Protein AF-A0A924M0D0-F1 (afdb_monomer_lite)

Secondary structure (DSSP, 8-state):
--------PPPP---PPPPTTS-----HHHHHHHHHHHHHHHHHS-BTTB----SBSSSTTSBSSTT---SPPPTT-TTSS-STT-TTTT-TTEEPP-SS-----EEEESEETTTEESSSSSEEETTSSSS-EE--HHHHHIIIIIB-STT-HHHHHHHHS-TT-SSSPPP-B--TTSPPTTPBPTTS----B---TTTS-SPPBBHHHHHHHHHHHHHH--B-EEEEEEEEEPPTT-TTTTTTTT-TTSSSSPPGGG-EEEEEEEPPB--TTS-SSSSS-B--PEE-S--SSS-HHHH-SSHHHHHHHEEEEE-TTS-EEEEEEEPB-GGGSBPBHHHHHHHIIIII-EE--GGGGGSPBPB-B-TTSPBPPPTTTS--EEEETTEEEE--TTSPEEPPTTB-B-S--S-SS--GGG---TT-EE-S---PPPTT--PPTTEE-HHHHHHSB--SSTTTTSBHHHHHHHHHHHHHHHHHHHHHHHHHHHTT-SHHHHB-TTSSB-HHHHHHHHHHHHHHHHHHIIIIIIIHHH-TTS----TTTTT-TT---SPPHHHHHTGGGGGGGS--SEE--B-TTS-B--EEHHHHBT-HHHHTB-GGG-BPPHHHHHHHHHHHHHHSBPBPSSS-B-HHHHH-GGGSS--HHHHHHHHHHHTTPPPHHHHHHHHHHHH--GGGPPP-SHHHHHTTBSSTTHHHHHHHHH---HHHHT--SHHHHHHHHHHHHHT-TTSTTS-TTHHHHHTT-GGGPPPTTS--SSSGGG--HHHHHHTBPPPTTS-SS-HHHHHHHHHHHHHHHHH-TT-HHHH-TTSHHHHHHHT--HHHHHHHTSS--S--SSTTBPPSEEEETTT----STT-----TTSSS-HHHHEEE-TTS-EEE-SS-SSS-TT----EEEE--SS--EEE--SS--EEE--SS--EEE-GGG-

Foldseek 3Di:
DDDDDDDDDDDPPPPPQDFQQPDQDAALQLLVLLLLQAQLVVQQKAALVGGGDDQEDDDPSHNPDQLFLGHFAFLQRFQLRVPPPCRCQLGFQAFFAAPDDFFKAKAAFQQAWPPGGQDDGDIDILPDPQAAHEHQLLLLLCQLFFAQFPSHPLNQVCQQPPFLEPDDDGAHAQDPPPGDVNHDYGLFGRFRFAADLQSNQFFFFFLLLLLVLVLLLLQQFDWFFHNYKYKHFAFPFRQPQCADVSDPDDDRGDDRNRRIDMDTFTDWADAPVRDPDDDRTHLTTTGRHSNFLQSLQFQANDLLLNLLQFDWDQDPLRATAGLQAGQAPPLRFFAFQLSSQVCCQQHQQAHDDLVQQQWPFDWCGISRNHAHADPPRGHIWFQFPVGTHGHDNVHRHYQDPRTDTSSAGQAPFAQPQARPDPQADADPDLDQDASPDDHDPRYGHPNSNRLHGGGNGNCCQQFLLSVLVSRLLSLQLRVQLVVVVCNCVVVVNVQVSQADPVGRGNSSSSNSSSSLLSSQLSLLQCPVQRLCQQFVVLDPDDPVLAQDSPFSLRAHPCCSLAQSCLSQAFADQKQWFAFPVRDTDIDGRLRGGNRSQVLQQPDVVGGHRSQRSSQRRLVGRLAHRTGASALYGGSCQQQQRNNDRDGNSSNSLVSCSSSSPFAQLSSLVSCCVPPVDPLSHGQQFLVSLLVFFSRNSSSLSVCLSFFPDPQSVVDSDSVSSSVLSVLLVVQPPVPPSRDPCSVCLRRCHDVQPADPVRHGPGRNRVHHNRSSFSGGDDRNVGGSGRSSSCVSSSVSVSSSRSNRSNNSVSSQPPGSSVVSSNSDAPVNSSVVSHVHDQAASSSRGHFQWEAEPVPWDDPDFQATAADPSTNDGCRFFWTQHPVREIEGDCDGDPDDRNDDTAYTYAADLEAHHYEAYQAQHHYSNDHYNYHYHNDNND

pLDDT: mean 91.31, std 11.59, range [23.88, 98.81]

Sequence (938 aa):
MFIATGARTNPPSAHAAAAPGQGFTLNAGDMRYILKQIKISEAHATTEAGPGQPLVGPGEFQIATPMLPYGLRTVDGSENNLQPGQDTFGAADQKFPRLTNPQFRTAEDSNVPGIGPVGAPGATTYASKNVNVVDSQPRLISNLIVDQTATNPAAVAAAGNPHRTFLGTTTVPCSAPNTPVGCTPPFQTLFIPNVTTDVGLSPPYNLLFTIFGQFFDHGVDSTSKSGGAVFVPLKADDPLIPGRDHILGNADDLPANKRFMVLTRTRNQPGPDGILGNADDEQNGTNTDSPWVDQSQTYTSHPAHQVFLREYVNNAANRPVSDGKMLRGPGGGMATWATTKTQAATLLGLQLVDTDVFNVPLLATDQYGRFLRGPLRGLPQYVTANGLVEGNKAAPVTAPANVKRTNHAFLDDIAHNAVPTAGLTPDAGTAISAATDVQPAGTYDDDLLNTHFIAGDGRVNENIALSAVHQVFHSEHNRLVDYMEGLIVSQNIDVAEWHLTDGSWNGERIFQAARFVTEMEYQHLVFEEFARKVQPLIDPFNAATQSQTDVNPAVKAEFAHAVYRFGHSMLDDTVPRTNADGSDNSKPLLDVFTNPPAFFDGGTAGPLTPEQAVGSLAMGLTDQVGNELDEFVADTLRNNLLGLPLDLPALNMARARDAGIPPLNNVRKQLYATTHDAALKPYTDWVDYGLSLKHPDSIVNFMAAYGAHPTIVAQTTIAGKRTAAQRIYDNNLLDPLTPADSADFINSIGAWTNLPDGTSRTGLDSVDLWVGGLAESQNLFGGLLGSTFNYVFEQQLTNLQNGDRLYYLSRTPGTNLRAQLEGNSFAELIQRNSDAHSLKADVFATADCEFELANLQGAVPGLIADDPTSACDESLKLIRMADGTIRYRQTNSTEPAGLNAQSTYSGTSGNDKVMGGVDNDTFWGNAGNDRIEGNDGA

Radius of gyration: 29.23 Å; chains: 1; bounding box: 104×80×83 Å

Structure (mmCIF, N/CA/C/O backbone):
data_AF-A0A924M0D0-F1
#
_entry.id   AF-A0A924M0D0-F1
#
loop_
_atom_site.group_PDB
_atom_site.id
_atom_site.type_symbol
_atom_site.label_atom_id
_atom_site.label_alt_id
_atom_site.label_comp_id
_atom_site.label_asym_id
_atom_site.label_entity_id
_atom_site.label_seq_id
_atom_site.pdbx_PDB_ins_code
_atom_site.Cartn_x
_atom_site.Cartn_y
_atom_site.Cartn_z
_atom_site.occupancy
_atom_site.B_iso_or_equiv
_atom_site.auth_seq_id
_atom_site.auth_comp_id
_atom_site.auth_asym_id
_atom_site.auth_atom_id
_atom_site.pdbx_PDB_model_num
ATOM 1 N N . MET A 1 1 ? 63.950 3.226 14.442 1.00 35.28 1 MET A N 1
ATOM 2 C CA . MET A 1 1 ? 64.464 4.365 13.656 1.00 35.28 1 MET A CA 1
ATOM 3 C C . MET A 1 1 ? 64.759 3.865 12.249 1.00 35.28 1 MET A C 1
ATOM 5 O O . MET A 1 1 ? 65.803 3.279 12.025 1.00 35.28 1 MET A O 1
ATOM 9 N N . PHE A 1 2 ? 63.799 4.019 11.341 1.00 23.88 2 PHE A N 1
ATOM 10 C CA . PHE A 1 2 ? 63.985 3.907 9.894 1.00 23.88 2 PHE A CA 1
ATOM 11 C C . PHE A 1 2 ? 63.192 5.074 9.308 1.00 23.88 2 PHE A C 1
ATOM 13 O O . PHE A 1 2 ? 61.978 5.138 9.473 1.00 23.88 2 PHE A O 1
ATOM 20 N N . ILE A 1 3 ? 63.902 6.049 8.745 1.00 30.03 3 ILE A N 1
ATOM 21 C CA . ILE A 1 3 ? 63.327 7.218 8.078 1.00 30.03 3 ILE A CA 1
ATOM 22 C C . ILE A 1 3 ? 63.447 6.935 6.584 1.00 30.03 3 ILE A C 1
ATOM 24 O O . ILE A 1 3 ? 64.557 6.888 6.059 1.00 30.03 3 ILE A O 1
ATOM 28 N N . ALA A 1 4 ? 62.314 6.720 5.919 1.00 27.50 4 ALA A N 1
ATOM 29 C CA . ALA A 1 4 ? 62.226 6.688 4.467 1.00 27.50 4 ALA A CA 1
ATOM 30 C C . ALA A 1 4 ? 61.648 8.027 3.997 1.00 27.50 4 ALA A C 1
ATOM 32 O O . ALA A 1 4 ? 60.486 8.346 4.236 1.00 27.50 4 ALA A O 1
ATOM 33 N N . THR A 1 5 ? 62.491 8.833 3.362 1.00 35.19 5 THR A N 1
ATOM 34 C CA . THR A 1 5 ? 62.120 10.059 2.655 1.00 35.19 5 THR A CA 1
ATOM 35 C C . THR A 1 5 ? 61.569 9.688 1.278 1.00 35.19 5 THR A C 1
ATOM 37 O O . THR A 1 5 ? 62.341 9.388 0.370 1.00 35.19 5 THR A O 1
ATOM 40 N N . GLY A 1 6 ? 60.243 9.691 1.129 1.00 28.16 6 GLY A N 1
ATOM 41 C CA . GLY A 1 6 ? 59.546 9.579 -0.154 1.00 28.16 6 GLY A CA 1
ATOM 42 C C . GLY A 1 6 ? 58.781 10.868 -0.448 1.00 28.16 6 GLY A C 1
ATOM 43 O O . GLY A 1 6 ? 58.033 11.350 0.401 1.00 28.16 6 GLY A O 1
ATOM 44 N N . ALA A 1 7 ? 59.018 11.454 -1.620 1.00 29.50 7 ALA A N 1
ATOM 45 C CA . ALA A 1 7 ? 58.388 12.685 -2.079 1.00 29.50 7 ALA A CA 1
ATOM 46 C C . ALA A 1 7 ? 56.854 12.562 -2.092 1.00 29.50 7 ALA A C 1
ATOM 48 O O . ALA A 1 7 ? 56.308 11.612 -2.648 1.00 29.50 7 ALA A O 1
ATOM 49 N N . ARG A 1 8 ? 56.161 13.541 -1.495 1.00 27.92 8 ARG A N 1
ATOM 50 C CA . ARG A 1 8 ? 54.705 13.680 -1.602 1.00 27.92 8 ARG A CA 1
ATOM 51 C C . ARG A 1 8 ? 54.360 14.110 -3.026 1.00 27.92 8 ARG A C 1
ATOM 53 O O . ARG A 1 8 ? 54.495 15.280 -3.369 1.00 27.92 8 ARG A O 1
ATOM 60 N N . THR A 1 9 ? 53.911 13.176 -3.850 1.00 30.75 9 THR A N 1
ATOM 61 C CA . THR A 1 9 ? 52.994 13.505 -4.942 1.00 30.75 9 THR A CA 1
ATOM 62 C C . THR A 1 9 ? 51.639 13.795 -4.307 1.00 30.75 9 THR A C 1
ATOM 64 O O . THR A 1 9 ? 51.168 12.990 -3.502 1.00 30.75 9 THR A O 1
ATOM 67 N N . ASN A 1 10 ? 51.033 14.944 -4.617 1.00 28.41 10 ASN A N 1
ATOM 68 C CA . ASN A 1 10 ? 49.651 15.205 -4.218 1.00 28.41 10 ASN A CA 1
ATOM 69 C C . ASN A 1 10 ? 48.780 14.032 -4.701 1.00 28.41 10 ASN A C 1
ATOM 71 O O . ASN A 1 10 ? 48.924 13.640 -5.865 1.00 28.41 10 ASN A O 1
ATOM 75 N N . PRO A 1 11 ? 47.925 13.443 -3.845 1.00 28.47 11 PRO A N 1
ATOM 76 C CA . PRO A 1 11 ? 46.933 12.496 -4.329 1.00 28.47 11 PRO A CA 1
ATOM 77 C C . PRO A 1 11 ? 46.071 13.202 -5.388 1.00 28.47 11 PRO A C 1
ATOM 79 O O . PRO A 1 11 ? 45.881 14.422 -5.291 1.00 28.47 11 PRO A O 1
ATOM 82 N N . PRO A 1 12 ? 45.565 12.483 -6.408 1.00 32.09 12 PRO A N 1
ATOM 83 C CA . PRO A 1 12 ? 44.501 13.032 -7.235 1.00 32.09 12 PRO A CA 1
ATOM 84 C C . PRO A 1 12 ? 43.408 13.525 -6.288 1.00 32.09 12 PRO A C 1
ATOM 86 O O . PRO A 1 12 ? 43.089 12.847 -5.310 1.00 32.09 12 PRO A O 1
ATOM 89 N N . SER A 1 13 ? 42.907 14.732 -6.533 1.00 28.44 13 SER A N 1
ATOM 90 C CA . SER A 1 13 ? 41.785 15.299 -5.799 1.00 28.44 13 SER A CA 1
ATOM 91 C C . SER A 1 13 ? 40.628 14.305 -5.854 1.00 28.44 13 SER A C 1
ATOM 93 O O . SER A 1 13 ? 39.931 14.219 -6.869 1.00 28.44 13 SER A O 1
ATOM 95 N N . ALA A 1 14 ? 40.461 13.525 -4.785 1.00 30.92 14 ALA A N 1
ATOM 96 C CA . ALA A 1 14 ? 39.225 12.823 -4.519 1.00 30.92 14 ALA A CA 1
ATOM 97 C C . ALA A 1 14 ? 38.154 13.908 -4.542 1.00 30.92 14 ALA A C 1
ATOM 99 O O . ALA A 1 14 ? 38.222 14.857 -3.758 1.00 30.92 14 ALA A O 1
ATOM 100 N N . HIS A 1 15 ? 37.256 13.841 -5.522 1.00 31.27 15 HIS A N 1
ATOM 101 C CA . HIS A 1 15 ? 36.055 14.652 -5.470 1.00 31.27 15 HIS A CA 1
ATOM 102 C C . HIS A 1 15 ? 35.369 14.208 -4.182 1.00 31.27 15 HIS A C 1
ATOM 104 O O . HIS A 1 15 ? 35.048 13.028 -4.038 1.00 31.27 15 HIS A O 1
ATOM 110 N N . ALA A 1 16 ? 35.303 15.106 -3.198 1.00 32.91 16 ALA A N 1
ATOM 111 C CA . ALA A 1 16 ? 34.492 14.865 -2.022 1.00 32.91 16 ALA A CA 1
ATOM 112 C C . ALA A 1 16 ? 33.089 14.523 -2.532 1.00 32.91 16 ALA A C 1
ATOM 114 O O . ALA A 1 16 ? 32.607 15.189 -3.452 1.00 32.91 16 ALA A O 1
ATOM 115 N N . ALA A 1 17 ? 32.488 13.460 -1.993 1.00 37.31 17 ALA A N 1
ATOM 116 C CA . ALA A 1 17 ? 31.075 13.204 -2.222 1.00 37.31 17 ALA A CA 1
ATOM 117 C C . ALA A 1 17 ? 30.317 14.504 -1.923 1.00 37.31 17 ALA A C 1
ATOM 119 O O . ALA A 1 17 ? 30.648 15.192 -0.950 1.00 37.31 17 ALA A O 1
ATOM 120 N N . ALA A 1 18 ? 29.385 14.877 -2.800 1.00 32.47 18 ALA A N 1
ATOM 121 C CA . ALA A 1 18 ? 28.531 16.024 -2.543 1.00 32.47 18 ALA A CA 1
ATOM 122 C C . ALA A 1 18 ? 27.835 15.818 -1.188 1.00 32.47 18 ALA A C 1
ATOM 124 O O . ALA A 1 18 ? 27.505 14.685 -0.827 1.00 32.47 18 ALA A O 1
ATOM 125 N N . ALA A 1 19 ? 27.688 16.893 -0.413 1.00 31.38 19 ALA A N 1
ATOM 126 C CA . ALA A 1 19 ? 26.903 16.836 0.812 1.00 31.38 19 ALA A CA 1
ATOM 127 C C . ALA A 1 19 ? 25.449 16.434 0.475 1.00 31.38 19 ALA A C 1
ATOM 129 O O . ALA A 1 19 ? 24.993 16.764 -0.626 1.00 31.38 19 ALA A O 1
ATOM 130 N N . PRO A 1 20 ? 24.730 15.753 1.389 1.00 36.06 20 PRO A N 1
ATOM 131 C CA . PRO A 1 20 ? 23.282 15.565 1.270 1.00 36.06 20 PRO A CA 1
ATOM 132 C C . PRO A 1 20 ? 22.593 16.904 0.944 1.00 36.06 20 PRO A C 1
ATOM 134 O O . PRO A 1 20 ? 22.999 17.937 1.484 1.00 36.06 20 PRO A O 1
ATOM 137 N N . GLY A 1 21 ? 21.618 16.904 0.027 1.00 44.00 21 GLY A N 1
ATOM 138 C CA . GLY A 1 21 ? 20.935 18.123 -0.441 1.00 44.00 21 GLY A CA 1
ATOM 139 C C . GLY A 1 21 ? 21.487 18.772 -1.724 1.00 44.00 21 GLY A C 1
ATOM 140 O O . GLY A 1 21 ? 21.100 19.889 -2.057 1.00 44.00 21 GLY A O 1
ATOM 141 N N . GLN A 1 22 ? 22.389 18.108 -2.460 1.00 48.56 22 GLN A N 1
ATOM 142 C CA . GLN A 1 22 ? 22.832 18.518 -3.811 1.00 48.56 22 GLN A CA 1
ATOM 143 C C . GLN A 1 22 ? 22.550 17.439 -4.882 1.00 48.56 22 GLN A C 1
ATOM 145 O O . GLN A 1 22 ? 23.162 17.450 -5.955 1.00 48.56 22 GLN A O 1
ATOM 150 N N . GLY A 1 23 ? 21.620 16.515 -4.609 1.00 64.44 23 GLY A N 1
ATOM 151 C CA . GLY A 1 23 ? 21.199 15.458 -5.524 1.00 64.44 23 GLY A CA 1
ATOM 152 C C . GLY A 1 23 ? 21.918 14.118 -5.334 1.00 64.44 23 GLY A C 1
ATOM 153 O O . GLY A 1 23 ? 23.060 14.040 -4.882 1.00 64.44 23 GLY A O 1
ATOM 154 N N . PHE A 1 24 ? 21.251 13.052 -5.781 1.00 82.94 24 PHE A N 1
ATOM 155 C CA . PHE A 1 24 ? 21.777 11.689 -5.871 1.00 82.94 24 PHE A CA 1
ATOM 156 C C . PHE A 1 24 ? 22.741 11.533 -7.061 1.00 82.94 24 PHE A C 1
ATOM 158 O O . PHE A 1 24 ? 22.341 11.678 -8.222 1.00 82.94 24 PHE A O 1
ATOM 165 N N . THR A 1 25 ? 24.017 11.224 -6.796 1.00 89.88 25 THR A N 1
ATOM 166 C CA . THR A 1 25 ? 25.085 11.200 -7.814 1.00 89.88 25 THR A CA 1
ATOM 167 C C . THR A 1 25 ? 25.816 9.862 -7.928 1.00 89.88 25 THR A C 1
ATOM 169 O O . THR A 1 25 ? 26.333 9.310 -6.965 1.00 89.88 25 THR A O 1
ATOM 172 N N . LEU A 1 26 ? 25.960 9.353 -9.148 1.00 94.12 26 LEU A N 1
ATOM 173 C CA . LEU A 1 26 ? 26.737 8.153 -9.456 1.00 94.12 26 LEU A CA 1
ATOM 174 C C . LEU A 1 26 ? 28.111 8.518 -10.021 1.00 94.12 26 LEU A C 1
ATOM 176 O O . LEU A 1 26 ? 28.317 9.588 -10.598 1.00 94.12 26 LEU A O 1
ATOM 180 N N . ASN A 1 27 ? 29.059 7.589 -9.914 1.00 94.62 27 ASN A N 1
ATOM 181 C CA . ASN A 1 27 ? 30.365 7.720 -10.552 1.00 94.62 27 ASN A CA 1
ATOM 182 C C . ASN A 1 27 ? 30.736 6.505 -11.420 1.00 94.62 27 ASN A C 1
ATOM 184 O O . ASN A 1 27 ? 30.031 5.498 -11.489 1.00 94.62 27 ASN A O 1
ATOM 188 N N . ALA A 1 28 ? 31.891 6.583 -12.087 1.00 96.94 28 ALA A N 1
ATOM 189 C CA . ALA A 1 28 ? 32.388 5.509 -12.947 1.00 96.94 28 ALA A CA 1
ATOM 190 C C . ALA A 1 28 ? 32.603 4.161 -12.228 1.00 96.94 28 ALA A C 1
ATOM 192 O O . ALA A 1 28 ? 32.567 3.111 -12.869 1.00 96.94 28 ALA A O 1
ATOM 193 N N . GLY A 1 29 ? 32.873 4.172 -10.920 1.00 97.75 29 GLY A N 1
ATOM 194 C CA . GLY A 1 29 ? 32.966 2.963 -10.102 1.00 97.75 29 GLY A CA 1
ATOM 195 C C . GLY A 1 29 ? 31.603 2.301 -9.919 1.00 97.75 29 GLY A C 1
ATOM 196 O O . GLY A 1 29 ? 31.486 1.098 -10.155 1.00 97.75 29 GLY A O 1
ATOM 197 N N . ASP A 1 30 ? 30.580 3.092 -9.592 1.00 98.06 30 ASP A N 1
ATOM 198 C CA . ASP A 1 30 ? 29.203 2.610 -9.442 1.00 98.06 30 ASP A CA 1
ATOM 199 C C . ASP A 1 30 ? 28.690 2.018 -10.764 1.00 98.06 30 ASP A C 1
ATOM 201 O O . ASP A 1 30 ? 28.222 0.882 -10.791 1.00 98.06 30 ASP A O 1
ATOM 205 N N . MET A 1 31 ? 28.887 2.712 -11.891 1.00 98.31 31 MET A N 1
ATOM 206 C CA . MET A 1 31 ? 28.433 2.224 -13.203 1.00 98.31 31 MET A CA 1
ATOM 207 C C . MET A 1 31 ? 29.103 0.909 -13.622 1.00 98.31 31 MET A C 1
ATOM 209 O O . MET A 1 31 ? 28.443 0.017 -14.154 1.00 98.31 31 MET A O 1
ATOM 213 N N . ARG A 1 32 ? 30.404 0.734 -13.350 1.00 97.94 32 ARG A N 1
ATOM 214 C CA . ARG A 1 32 ? 31.097 -0.543 -13.608 1.00 97.94 32 ARG A CA 1
ATOM 215 C C . ARG A 1 32 ? 30.614 -1.658 -12.694 1.00 97.94 32 ARG A C 1
ATOM 217 O O . ARG A 1 32 ? 30.531 -2.808 -13.127 1.00 97.94 32 ARG A O 1
ATOM 224 N N . TYR A 1 33 ? 30.314 -1.328 -11.439 1.00 97.56 33 TYR A N 1
ATOM 225 C CA . TYR A 1 33 ? 29.744 -2.278 -10.497 1.00 97.56 33 TYR A CA 1
ATOM 226 C C . TYR A 1 33 ? 28.374 -2.764 -10.977 1.00 97.56 33 TYR A C 1
ATOM 228 O O . TYR A 1 33 ? 28.175 -3.972 -11.089 1.00 97.56 33 TYR A O 1
ATOM 236 N N . ILE A 1 34 ? 27.486 -1.839 -11.351 1.00 98.25 34 ILE A N 1
ATOM 237 C CA . ILE A 1 34 ? 26.154 -2.124 -11.900 1.00 98.25 34 ILE A CA 1
ATOM 238 C C . ILE A 1 34 ? 26.263 -2.971 -13.175 1.00 98.25 34 ILE A C 1
ATOM 240 O O . ILE A 1 34 ? 25.640 -4.028 -13.265 1.00 98.25 34 ILE A O 1
ATOM 244 N N . LEU A 1 35 ? 27.130 -2.589 -14.121 1.00 98.44 35 LEU A N 1
ATOM 245 C CA . LEU A 1 35 ? 27.350 -3.347 -15.358 1.00 98.44 35 LEU A CA 1
ATOM 246 C C . LEU A 1 35 ? 27.781 -4.795 -15.090 1.00 98.44 35 LEU A C 1
ATOM 248 O O . LEU A 1 35 ? 27.353 -5.709 -15.793 1.00 98.44 35 LEU A O 1
ATOM 252 N N . LYS A 1 36 ? 28.610 -5.031 -14.066 1.00 97.38 36 LYS A N 1
ATOM 253 C CA . LYS A 1 36 ? 28.991 -6.392 -13.668 1.00 97.38 36 LYS A CA 1
ATOM 254 C C . LYS A 1 36 ? 27.781 -7.199 -13.191 1.00 97.38 36 LYS A C 1
ATOM 256 O O . LYS A 1 36 ? 27.670 -8.365 -13.565 1.00 97.38 36 LYS A O 1
ATOM 261 N N . GLN A 1 37 ? 26.885 -6.599 -12.404 1.00 98.06 37 GLN A N 1
ATOM 262 C CA . GLN A 1 37 ? 25.661 -7.275 -11.953 1.00 98.06 37 GLN A CA 1
ATOM 263 C C . GLN A 1 37 ? 24.751 -7.614 -13.134 1.00 98.06 37 GLN A C 1
ATOM 265 O O . GLN A 1 37 ? 24.256 -8.736 -13.223 1.00 98.06 37 GLN A O 1
ATOM 270 N N . ILE A 1 38 ? 24.621 -6.685 -14.085 1.00 98.69 38 ILE A N 1
ATOM 271 C CA . ILE A 1 38 ? 23.863 -6.896 -15.319 1.00 98.69 38 ILE A CA 1
ATOM 272 C C . ILE A 1 38 ? 24.447 -8.060 -16.126 1.00 98.69 38 ILE A C 1
ATOM 274 O O . ILE A 1 38 ? 23.707 -8.960 -16.499 1.00 98.69 38 ILE A O 1
ATOM 278 N N . LYS A 1 39 ? 25.769 -8.117 -16.334 1.00 98.25 39 LYS A N 1
ATOM 279 C CA . LYS A 1 39 ? 26.412 -9.199 -17.106 1.00 98.25 39 LYS A CA 1
ATOM 280 C C . LYS A 1 39 ? 26.235 -10.593 -16.490 1.00 98.25 39 LYS A C 1
ATOM 282 O O . LYS A 1 39 ? 26.133 -11.568 -17.230 1.00 98.25 39 LYS A O 1
ATOM 287 N N . ILE A 1 40 ? 26.184 -10.697 -15.157 1.00 98.31 40 ILE A N 1
ATOM 288 C CA . ILE A 1 40 ? 25.848 -11.955 -14.463 1.00 98.31 40 ILE A CA 1
ATOM 289 C C . ILE A 1 40 ? 24.441 -12.410 -14.864 1.00 98.31 40 ILE A C 1
ATOM 291 O O . ILE A 1 40 ? 24.253 -13.546 -15.298 1.00 98.31 40 ILE A O 1
ATOM 295 N N . SER A 1 41 ? 23.470 -11.502 -14.787 1.00 98.19 41 SER A N 1
ATOM 296 C CA . SER A 1 41 ? 22.081 -11.783 -15.146 1.00 98.19 41 SER A CA 1
ATOM 297 C C . SER A 1 41 ? 21.872 -12.015 -16.639 1.00 98.19 41 SER A C 1
ATOM 299 O O . SER A 1 41 ? 21.142 -12.927 -16.999 1.00 98.19 41 SER A O 1
ATOM 301 N N . GLU A 1 42 ? 22.553 -11.284 -17.520 1.00 97.62 42 GLU A N 1
ATOM 302 C CA . GLU A 1 42 ? 22.497 -11.506 -18.972 1.00 97.62 42 GLU A CA 1
ATOM 303 C C . GLU A 1 42 ? 22.979 -12.904 -19.363 1.00 97.62 42 GLU A C 1
ATOM 305 O O . GLU A 1 42 ? 22.406 -13.532 -20.250 1.00 97.62 42 GLU A O 1
ATOM 310 N N . ALA A 1 43 ? 24.027 -13.407 -18.708 1.00 97.94 43 ALA A N 1
ATOM 311 C CA . ALA A 1 43 ? 24.535 -14.744 -18.983 1.00 97.94 43 ALA A CA 1
ATOM 312 C C . ALA A 1 43 ? 23.613 -15.847 -18.427 1.00 97.94 43 ALA A C 1
ATOM 314 O O . ALA A 1 43 ? 23.569 -16.946 -18.985 1.00 97.94 43 ALA A O 1
ATOM 315 N N . HIS A 1 44 ? 22.881 -15.554 -17.348 1.00 98.00 44 HIS A N 1
ATOM 316 C CA . HIS A 1 44 ? 21.867 -16.431 -16.760 1.00 98.00 44 HIS A CA 1
ATOM 317 C C . HIS A 1 44 ? 20.534 -16.427 -17.537 1.00 98.00 44 HIS A C 1
ATOM 319 O O . HIS A 1 44 ? 19.848 -17.450 -17.612 1.00 98.00 44 HIS A O 1
ATOM 325 N N . ALA A 1 45 ? 20.176 -15.293 -18.137 1.00 98.00 45 ALA A N 1
ATOM 326 C CA . ALA A 1 45 ? 18.896 -15.077 -18.791 1.00 98.00 45 ALA A CA 1
ATOM 327 C C . ALA A 1 45 ? 18.602 -16.113 -19.884 1.00 98.00 45 ALA A C 1
ATOM 329 O O . ALA A 1 45 ? 19.463 -16.504 -20.678 1.00 98.00 45 ALA A O 1
ATOM 330 N N . THR A 1 46 ? 17.339 -16.523 -19.963 1.00 97.75 46 THR A N 1
ATOM 331 C CA . THR A 1 46 ? 16.848 -17.308 -21.094 1.00 97.75 46 THR A CA 1
ATOM 332 C C . THR A 1 46 ? 16.948 -16.488 -22.379 1.00 97.75 46 THR A C 1
ATOM 334 O O . THR A 1 46 ? 16.613 -15.307 -22.430 1.00 97.75 46 THR A O 1
ATOM 337 N N . THR A 1 47 ? 17.395 -17.126 -23.455 1.00 96.38 47 THR A N 1
ATOM 338 C CA . THR A 1 47 ? 17.503 -16.506 -24.777 1.00 96.38 47 THR A CA 1
ATOM 339 C C . THR A 1 47 ? 16.648 -17.249 -25.790 1.00 96.38 47 THR A C 1
ATOM 341 O O . THR A 1 47 ? 16.137 -18.342 -25.545 1.00 96.38 47 THR A O 1
ATOM 344 N N . GLU A 1 48 ? 16.548 -16.690 -26.989 1.00 95.31 48 GLU A N 1
ATOM 345 C CA . GLU A 1 48 ? 15.920 -17.330 -28.139 1.00 95.31 48 GLU A CA 1
ATOM 346 C C . GLU A 1 48 ? 16.590 -18.674 -28.506 1.00 95.31 48 GLU A C 1
ATOM 348 O O . GLU A 1 48 ? 15.974 -19.505 -29.173 1.00 95.31 48 GLU A O 1
ATOM 353 N N . ALA A 1 49 ? 17.834 -18.911 -28.065 1.00 94.88 49 ALA A N 1
ATOM 354 C CA . ALA A 1 49 ? 18.561 -20.166 -28.264 1.00 94.88 49 ALA A CA 1
ATOM 355 C C . ALA A 1 49 ? 18.327 -21.208 -27.151 1.00 94.88 49 ALA A C 1
ATOM 357 O O . ALA A 1 49 ? 18.757 -22.354 -27.296 1.00 94.88 49 ALA A O 1
ATOM 358 N N . GLY A 1 50 ? 17.649 -20.834 -26.062 1.00 94.50 50 GLY A N 1
ATOM 359 C CA . GLY A 1 50 ? 17.396 -21.685 -24.901 1.00 94.50 50 GLY A CA 1
ATOM 360 C C . GLY A 1 50 ? 17.852 -21.057 -23.578 1.00 94.50 50 GLY A C 1
ATOM 361 O O . GLY A 1 50 ? 18.205 -19.875 -23.544 1.00 94.50 50 GLY A O 1
ATOM 362 N N . PRO A 1 51 ? 17.827 -21.840 -22.483 1.00 95.75 51 PRO A N 1
ATOM 363 C CA . PRO A 1 51 ? 18.255 -21.386 -21.161 1.00 95.75 51 PRO A CA 1
ATOM 364 C C . PRO A 1 51 ? 19.699 -20.874 -21.161 1.00 95.75 51 PRO A C 1
ATOM 366 O O . PRO A 1 51 ? 20.550 -21.413 -21.876 1.00 95.75 51 PRO A O 1
ATOM 369 N N . GLY A 1 52 ? 19.965 -19.856 -20.342 1.00 95.81 52 GLY A N 1
ATOM 370 C CA . GLY A 1 52 ? 21.313 -19.357 -20.089 1.00 95.81 52 GLY A CA 1
ATOM 371 C C . GLY A 1 52 ? 22.151 -20.311 -19.231 1.00 95.81 52 GLY A C 1
ATOM 372 O O . GLY A 1 52 ? 21.795 -21.469 -18.988 1.00 95.81 52 GLY A O 1
ATOM 373 N N . GLN A 1 53 ? 23.304 -19.829 -18.771 1.00 95.31 53 GLN A N 1
ATOM 374 C CA . GLN A 1 53 ? 24.146 -20.587 -17.844 1.00 95.31 53 GLN A CA 1
ATOM 375 C C . GLN A 1 53 ? 23.533 -20.607 -16.432 1.00 95.31 53 GLN A C 1
ATOM 377 O O . GLN A 1 53 ? 22.831 -19.667 -16.077 1.00 95.31 53 GLN A O 1
ATOM 382 N N . PRO A 1 54 ? 23.836 -21.602 -15.579 1.00 94.44 54 PRO A N 1
ATOM 383 C CA . PRO A 1 54 ? 23.393 -21.582 -14.184 1.00 94.44 54 PRO A CA 1
ATOM 384 C C . PRO A 1 54 ? 23.859 -20.319 -13.448 1.00 94.44 54 PRO A C 1
ATOM 386 O O . PRO A 1 54 ? 25.010 -19.909 -13.619 1.00 94.44 54 PRO A O 1
ATOM 389 N N . LEU A 1 55 ? 23.010 -19.747 -12.590 1.00 95.06 55 LEU A N 1
ATOM 390 C CA . LEU A 1 55 ? 23.340 -18.531 -11.841 1.00 95.06 55 LEU A CA 1
ATOM 391 C C . LEU A 1 55 ? 24.485 -18.749 -10.834 1.00 95.06 55 LEU A C 1
ATOM 393 O O . LEU A 1 55 ? 25.345 -17.884 -10.683 1.00 95.06 55 LEU A O 1
ATOM 397 N N . VAL A 1 56 ? 24.545 -19.919 -10.186 1.00 95.38 56 VAL A N 1
ATOM 398 C CA . VAL A 1 56 ? 25.609 -20.300 -9.237 1.00 95.38 56 VAL A CA 1
ATOM 399 C C . VAL A 1 56 ? 26.656 -21.181 -9.920 1.00 95.38 56 VAL A C 1
ATOM 401 O O . VAL A 1 56 ? 26.326 -22.170 -10.577 1.00 95.38 56 VAL A O 1
ATOM 404 N N . GLY A 1 57 ? 27.936 -20.854 -9.736 1.00 94.88 57 GLY A N 1
ATOM 405 C CA . GLY A 1 57 ? 29.045 -21.618 -10.303 1.00 94.88 57 GLY A CA 1
ATOM 406 C C . GLY A 1 57 ? 30.385 -20.873 -10.294 1.00 94.88 57 GLY A C 1
ATOM 407 O O . GLY A 1 57 ? 30.461 -19.732 -9.840 1.00 94.88 57 GLY A O 1
ATOM 408 N N . PRO A 1 58 ? 31.468 -21.515 -10.770 1.00 94.31 58 PRO A N 1
ATOM 409 C CA . PRO A 1 58 ? 32.817 -20.945 -10.755 1.00 94.31 58 PRO A CA 1
ATOM 410 C C . PRO A 1 58 ? 33.142 -20.046 -11.965 1.00 94.31 58 PRO A C 1
ATOM 412 O O . PRO A 1 58 ? 34.271 -19.565 -12.069 1.00 94.31 58 PRO A O 1
ATOM 415 N N . GLY A 1 59 ? 32.218 -19.880 -12.916 1.00 93.88 59 GLY A N 1
ATOM 416 C CA . GLY A 1 59 ? 32.414 -19.088 -14.132 1.00 93.88 59 GLY A CA 1
ATOM 417 C C . GLY A 1 59 ? 32.487 -17.576 -13.889 1.00 93.88 59 GLY A C 1
ATOM 418 O O . GLY A 1 59 ? 32.064 -17.073 -12.854 1.00 93.88 59 GLY A O 1
ATOM 419 N N . GLU A 1 60 ? 33.001 -16.837 -14.879 1.00 91.19 60 GLU A N 1
ATOM 420 C CA . GLU A 1 60 ? 33.230 -15.379 -14.803 1.00 91.19 60 GLU A CA 1
ATOM 421 C C . GLU A 1 60 ? 31.959 -14.569 -14.490 1.00 91.19 60 GLU A C 1
ATOM 423 O O . GLU A 1 60 ? 32.011 -13.599 -13.734 1.00 91.19 60 GLU A O 1
ATOM 428 N N . PHE A 1 61 ? 30.818 -14.994 -15.034 1.00 95.94 61 PHE A N 1
ATOM 429 C CA . PHE A 1 61 ? 29.509 -14.359 -14.848 1.00 95.94 61 PHE A CA 1
ATOM 430 C C . PHE A 1 61 ? 28.553 -15.237 -14.030 1.00 95.94 61 PHE A C 1
ATOM 432 O O . PHE A 1 61 ? 27.347 -15.234 -14.258 1.00 95.94 61 PHE A O 1
ATOM 439 N N . GLN A 1 62 ? 29.100 -16.019 -13.099 1.00 96.31 62 GLN A N 1
ATOM 440 C CA . GLN A 1 62 ? 28.338 -16.821 -12.146 1.00 96.31 62 GLN A CA 1
ATOM 441 C C . GLN A 1 62 ? 28.618 -16.356 -10.713 1.00 96.31 62 GLN A C 1
ATOM 443 O O . GLN A 1 62 ? 29.643 -15.741 -10.412 1.00 96.31 62 GLN A O 1
ATOM 448 N N . ILE A 1 63 ? 27.695 -16.663 -9.808 1.00 95.38 63 ILE A N 1
ATOM 449 C CA . ILE A 1 63 ? 27.815 -16.370 -8.386 1.00 95.38 63 ILE A CA 1
ATOM 450 C C . ILE A 1 63 ? 28.577 -17.520 -7.719 1.00 95.38 63 ILE A C 1
ATOM 452 O O . ILE A 1 63 ? 28.120 -18.662 -7.698 1.00 95.38 63 ILE A O 1
ATOM 456 N N . ALA A 1 64 ? 29.749 -17.219 -7.156 1.00 92.81 64 ALA A N 1
ATOM 457 C CA . ALA A 1 64 ? 30.642 -18.238 -6.598 1.00 92.81 64 ALA A CA 1
ATOM 458 C C . ALA A 1 64 ? 30.101 -18.919 -5.325 1.00 92.81 64 ALA A C 1
ATOM 460 O O . ALA A 1 64 ? 30.476 -20.051 -5.025 1.00 92.81 64 ALA A O 1
ATOM 461 N N . THR A 1 65 ? 29.253 -18.231 -4.555 1.00 89.31 65 THR A N 1
ATOM 462 C CA . THR A 1 65 ? 28.609 -18.771 -3.350 1.00 89.31 65 THR A CA 1
ATOM 463 C C . THR A 1 65 ? 27.213 -18.166 -3.161 1.00 89.31 65 THR A C 1
ATOM 465 O O . THR A 1 65 ? 27.065 -16.965 -3.396 1.00 89.31 65 THR A O 1
ATOM 468 N N . PRO A 1 66 ? 26.213 -18.943 -2.697 1.00 87.94 66 PRO A N 1
ATOM 469 C CA . PRO A 1 66 ? 24.843 -18.478 -2.441 1.00 87.94 66 PRO A CA 1
ATOM 470 C C . PRO A 1 66 ? 24.707 -17.218 -1.573 1.00 87.94 66 PRO A C 1
ATOM 472 O O . PRO A 1 66 ? 23.705 -16.524 -1.672 1.00 87.94 66 PRO A O 1
ATOM 475 N N . MET A 1 67 ? 25.710 -16.904 -0.746 1.00 84.56 67 MET A N 1
ATOM 476 C CA . MET A 1 67 ? 25.701 -15.739 0.152 1.00 84.56 67 MET A CA 1
ATOM 477 C C . MET A 1 67 ? 26.050 -14.413 -0.543 1.00 84.56 67 MET A C 1
ATOM 479 O O . MET A 1 67 ? 25.959 -13.360 0.080 1.00 84.56 67 MET A O 1
ATOM 483 N N . LEU A 1 68 ? 26.539 -14.439 -1.790 1.00 90.62 68 LEU A N 1
ATOM 484 C CA . LEU A 1 68 ? 26.970 -13.214 -2.464 1.00 90.62 68 LEU A CA 1
ATOM 485 C C . LEU A 1 68 ? 25.771 -12.441 -3.049 1.00 90.62 68 LEU A C 1
ATOM 487 O O . LEU A 1 68 ? 24.983 -13.012 -3.813 1.00 90.62 68 LEU A O 1
ATOM 491 N N . PRO A 1 69 ? 25.678 -11.123 -2.802 1.00 92.25 69 PRO A N 1
ATOM 492 C CA . PRO A 1 69 ? 24.592 -10.261 -3.273 1.00 92.25 69 PRO A CA 1
ATOM 493 C C . PRO A 1 69 ? 24.800 -9.822 -4.734 1.00 92.25 69 PRO A C 1
ATOM 495 O O . PRO A 1 69 ? 24.698 -8.644 -5.071 1.00 92.25 69 PRO A O 1
ATOM 498 N N . TYR A 1 70 ? 25.180 -10.757 -5.610 1.00 94.56 70 TYR A N 1
ATOM 499 C CA . TYR A 1 70 ? 25.495 -10.478 -7.013 1.00 94.56 70 TYR A CA 1
ATOM 500 C C . TYR A 1 70 ? 24.366 -10.867 -7.972 1.00 94.56 70 TYR A C 1
ATOM 502 O O . TYR A 1 70 ? 23.530 -11.716 -7.663 1.00 94.56 70 TYR A O 1
ATOM 510 N N . GLY A 1 71 ? 24.368 -10.241 -9.149 1.00 96.00 71 GLY A N 1
ATOM 511 C CA . GLY A 1 71 ? 23.303 -10.341 -10.145 1.00 96.00 71 GLY A CA 1
ATOM 512 C C . GLY A 1 71 ? 22.162 -9.351 -9.903 1.00 96.00 71 GLY A C 1
ATOM 513 O O . GLY A 1 71 ? 22.185 -8.549 -8.965 1.00 96.00 71 GLY A O 1
ATOM 514 N N . LEU A 1 72 ? 21.174 -9.395 -10.789 1.00 97.50 72 LEU A N 1
ATOM 515 C CA . LEU A 1 72 ? 19.904 -8.679 -10.703 1.00 97.50 72 LEU A CA 1
ATOM 516 C C . LEU A 1 72 ? 18.820 -9.578 -10.101 1.00 97.50 72 LEU A C 1
ATOM 518 O O . LEU A 1 72 ? 18.910 -10.806 -10.180 1.00 97.50 72 LEU A O 1
ATOM 522 N N . ARG A 1 73 ? 17.782 -8.954 -9.543 1.00 96.81 73 ARG A N 1
ATOM 523 C CA . ARG A 1 73 ? 16.566 -9.644 -9.117 1.00 96.81 73 ARG A CA 1
ATOM 524 C C . ARG A 1 73 ? 15.761 -10.069 -10.345 1.00 96.81 73 ARG A C 1
ATOM 526 O O . ARG A 1 73 ? 15.616 -9.290 -11.291 1.00 96.81 73 ARG A O 1
ATOM 533 N N . THR A 1 74 ? 15.253 -11.295 -10.347 1.00 97.94 74 THR A N 1
ATOM 534 C CA . THR A 1 74 ? 14.243 -11.728 -11.324 1.00 97.94 74 THR A CA 1
ATOM 535 C C . THR A 1 74 ? 12.955 -10.925 -11.118 1.00 97.94 74 THR A C 1
ATOM 537 O O . THR A 1 74 ? 12.739 -10.335 -10.061 1.00 97.94 74 THR A O 1
ATOM 540 N N . VAL A 1 75 ? 12.104 -10.822 -12.136 1.00 98.31 75 VAL A N 1
ATOM 541 C CA . VAL A 1 75 ? 10.873 -10.017 -12.021 1.00 98.31 75 VAL A CA 1
ATOM 542 C C . VAL A 1 75 ? 9.877 -10.640 -11.039 1.00 98.31 75 VAL A C 1
ATOM 544 O O . VAL A 1 75 ? 9.194 -9.913 -10.340 1.00 98.31 75 VAL A O 1
ATOM 547 N N . ASP A 1 76 ? 9.827 -11.967 -10.940 1.00 97.69 76 ASP A N 1
ATOM 548 C CA . ASP A 1 76 ? 8.938 -12.677 -10.012 1.00 97.69 76 ASP A CA 1
ATOM 549 C C . ASP A 1 76 ? 9.538 -12.874 -8.609 1.00 97.69 76 ASP A C 1
ATOM 551 O O . ASP A 1 76 ? 8.926 -13.519 -7.762 1.00 97.69 76 ASP A O 1
ATOM 555 N N . GLY A 1 77 ? 10.744 -12.361 -8.348 1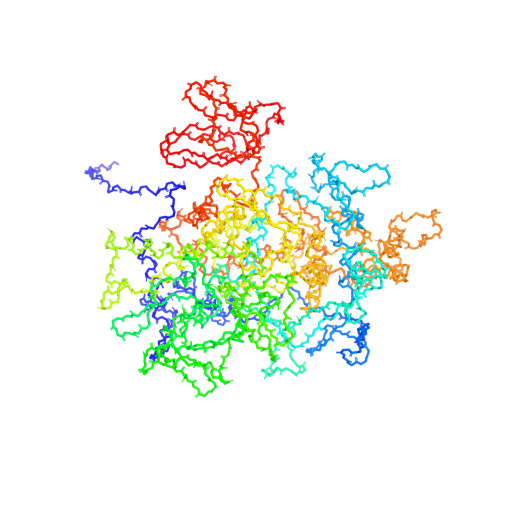.00 97.00 77 GLY A N 1
ATOM 556 C CA . GLY A 1 77 ? 11.425 -12.499 -7.061 1.00 97.00 77 GLY A CA 1
ATOM 557 C C . GLY A 1 77 ? 12.022 -13.884 -6.778 1.00 97.00 77 GLY A C 1
ATOM 558 O O . GLY A 1 77 ? 12.610 -14.070 -5.709 1.00 97.00 77 GLY A O 1
ATOM 559 N N . SER A 1 78 ? 11.910 -14.845 -7.702 1.00 96.75 78 SER A N 1
ATOM 560 C CA . SER A 1 78 ? 12.566 -16.155 -7.593 1.00 96.75 78 SER A CA 1
ATOM 561 C C . SER A 1 78 ? 14.098 -16.044 -7.602 1.00 96.75 78 SER A C 1
ATOM 563 O O . SER A 1 78 ? 14.675 -15.041 -8.017 1.00 96.75 78 SER A O 1
ATOM 565 N N . GLU A 1 79 ? 14.789 -17.076 -7.120 1.00 94.94 79 GLU A N 1
ATOM 566 C CA . GLU A 1 79 ? 16.260 -17.152 -7.087 1.00 94.94 79 GLU A CA 1
ATOM 567 C C . GLU A 1 79 ? 16.935 -16.001 -6.306 1.00 94.94 79 GLU A C 1
ATOM 569 O O . GLU A 1 79 ? 18.134 -15.717 -6.446 1.00 94.94 79 GLU A O 1
ATOM 574 N N . ASN A 1 80 ? 16.190 -15.337 -5.419 1.00 94.56 80 ASN A N 1
ATOM 575 C CA . ASN A 1 80 ? 16.795 -14.489 -4.403 1.00 94.56 80 ASN A CA 1
ATOM 576 C C . ASN A 1 80 ? 17.524 -15.361 -3.372 1.00 94.56 80 ASN A C 1
ATOM 578 O O . ASN A 1 80 ? 18.713 -15.164 -3.139 1.00 94.56 80 ASN A O 1
ATOM 582 N N . ASN A 1 81 ? 16.874 -16.400 -2.843 1.00 94.12 81 ASN A N 1
ATOM 583 C CA . ASN A 1 81 ? 17.574 -17.424 -2.077 1.00 94.12 81 ASN A CA 1
ATOM 584 C C . ASN A 1 81 ? 18.153 -18.480 -3.034 1.00 94.12 81 ASN A C 1
ATOM 586 O O . ASN A 1 81 ? 17.454 -19.038 -3.874 1.00 94.12 81 ASN A O 1
ATOM 590 N N . LEU A 1 82 ? 19.459 -18.726 -2.922 1.00 93.88 82 LEU A N 1
ATOM 591 C CA . LEU A 1 82 ? 20.217 -19.600 -3.824 1.00 93.88 82 LEU A CA 1
ATOM 592 C C . LEU A 1 82 ? 20.547 -20.967 -3.202 1.00 93.88 82 LEU A C 1
ATOM 594 O O . LEU A 1 82 ? 21.330 -21.733 -3.773 1.00 93.88 82 LEU A O 1
ATOM 598 N N . GLN A 1 83 ? 19.998 -21.280 -2.025 1.00 93.06 83 GLN A N 1
ATOM 599 C CA . GLN A 1 83 ? 20.136 -22.606 -1.429 1.00 93.06 83 GLN A CA 1
ATOM 600 C C . GLN A 1 83 ? 19.268 -23.633 -2.175 1.00 93.06 83 GLN A C 1
ATOM 602 O O . GLN A 1 83 ? 18.154 -23.317 -2.600 1.00 93.06 83 GLN A O 1
ATOM 607 N N . PRO A 1 84 ? 19.729 -24.890 -2.313 1.00 91.50 84 PRO A N 1
ATOM 608 C CA . PRO A 1 84 ? 18.952 -25.929 -2.982 1.00 91.50 84 PRO A CA 1
ATOM 609 C C . PRO A 1 84 ? 17.549 -26.115 -2.378 1.00 91.50 84 PRO A C 1
ATOM 611 O O . PRO A 1 84 ? 17.418 -26.427 -1.194 1.00 91.50 84 PRO A O 1
ATOM 614 N N . GLY A 1 85 ? 16.509 -25.977 -3.208 1.00 92.44 85 GLY A N 1
ATOM 615 C CA . GLY A 1 85 ? 15.105 -26.154 -2.815 1.00 92.44 85 GLY A CA 1
ATOM 616 C C . GLY A 1 85 ? 14.473 -24.953 -2.105 1.00 92.44 85 GLY A C 1
ATOM 617 O O . GLY A 1 85 ? 13.386 -25.094 -1.548 1.00 92.44 85 GLY A O 1
ATOM 618 N N . GLN A 1 86 ? 15.151 -23.803 -2.090 1.00 94.44 86 GLN A N 1
ATOM 619 C CA . GLN A 1 86 ? 14.657 -22.548 -1.514 1.00 94.44 86 GLN A CA 1
ATOM 620 C C . GLN A 1 86 ? 14.561 -21.426 -2.558 1.00 94.44 86 GLN A C 1
ATOM 622 O O . GLN A 1 86 ? 14.317 -20.279 -2.206 1.00 94.44 86 GLN A O 1
ATOM 627 N N . ASP A 1 87 ? 14.705 -21.749 -3.842 1.00 93.50 87 ASP A N 1
ATOM 628 C CA . ASP A 1 87 ? 14.676 -20.811 -4.968 1.00 93.50 87 ASP A CA 1
ATOM 629 C C . ASP A 1 87 ? 13.346 -20.056 -5.113 1.00 93.50 87 ASP A C 1
ATOM 631 O O . ASP A 1 87 ? 13.314 -18.978 -5.699 1.00 93.50 87 ASP A O 1
ATOM 635 N N . THR A 1 88 ? 12.259 -20.563 -4.526 1.00 95.12 88 THR A N 1
ATOM 636 C CA . THR A 1 88 ? 10.945 -19.899 -4.508 1.00 95.12 88 THR A CA 1
ATOM 637 C C . THR A 1 88 ? 10.650 -19.145 -3.209 1.00 95.12 88 THR A C 1
ATOM 639 O O . THR A 1 88 ? 9.547 -18.621 -3.040 1.00 95.12 88 THR A O 1
ATOM 642 N N . PHE A 1 89 ? 11.595 -19.076 -2.263 1.00 94.56 89 PHE A N 1
ATOM 643 C CA . PHE A 1 89 ? 11.420 -18.238 -1.075 1.00 94.56 89 PHE A CA 1
ATOM 644 C C . PHE A 1 89 ? 11.240 -16.793 -1.522 1.00 94.56 89 PHE A C 1
ATOM 646 O O . PHE A 1 89 ? 12.101 -16.258 -2.207 1.00 94.56 89 PHE A O 1
ATOM 653 N N . GLY A 1 90 ? 10.114 -16.187 -1.149 1.00 89.44 90 GLY A N 1
ATOM 654 C CA . GLY A 1 90 ? 9.782 -14.824 -1.551 1.00 89.44 90 GLY A CA 1
ATOM 655 C C . GLY A 1 90 ? 9.519 -14.638 -3.051 1.00 89.44 90 GLY A C 1
ATOM 656 O O . GLY A 1 90 ? 9.604 -13.515 -3.528 1.00 89.44 90 GLY A O 1
ATOM 657 N N . ALA A 1 91 ? 9.215 -15.700 -3.801 1.00 96.44 91 ALA A N 1
ATOM 658 C CA . ALA A 1 91 ? 8.722 -15.557 -5.168 1.00 96.44 91 ALA A CA 1
ATOM 659 C C . ALA A 1 91 ? 7.227 -15.191 -5.188 1.00 96.44 91 ALA A C 1
ATOM 661 O O . ALA A 1 91 ? 6.476 -15.545 -4.272 1.00 96.44 91 ALA A O 1
ATOM 662 N N . ALA A 1 92 ? 6.804 -14.535 -6.262 1.00 96.81 92 ALA A N 1
ATOM 663 C CA . ALA A 1 92 ? 5.409 -14.325 -6.606 1.00 96.81 92 ALA A CA 1
ATOM 664 C C . ALA A 1 92 ? 4.673 -15.655 -6.851 1.00 96.81 92 ALA A C 1
ATOM 666 O O . ALA A 1 92 ? 5.264 -16.723 -7.059 1.00 96.81 92 ALA A O 1
ATOM 667 N N . ASP A 1 93 ? 3.347 -15.586 -6.805 1.00 94.94 93 ASP A N 1
ATOM 668 C CA . ASP A 1 93 ? 2.410 -16.694 -7.005 1.00 94.94 93 ASP A CA 1
ATOM 669 C C . ASP A 1 93 ? 2.606 -17.880 -6.035 1.00 94.94 93 ASP A C 1
ATOM 671 O O . ASP A 1 93 ? 2.169 -19.005 -6.298 1.00 94.94 93 ASP A O 1
ATOM 675 N N . GLN A 1 94 ? 3.224 -17.636 -4.873 1.00 94.50 94 GLN A N 1
ATOM 676 C CA . GLN A 1 94 ? 3.382 -18.618 -3.796 1.00 94.50 94 GLN A CA 1
ATOM 677 C C . GLN A 1 94 ? 2.277 -18.491 -2.747 1.00 94.50 94 GLN A C 1
ATOM 679 O O . GLN A 1 94 ? 1.725 -17.419 -2.514 1.00 94.50 94 GLN A O 1
ATOM 684 N N . LYS A 1 95 ? 1.945 -19.597 -2.072 1.00 94.12 95 LYS A N 1
ATOM 685 C CA . LYS A 1 95 ? 0.974 -19.591 -0.964 1.00 94.12 95 LYS A CA 1
ATOM 686 C C . LYS A 1 95 ? 1.497 -18.740 0.194 1.00 94.12 95 LYS A C 1
ATOM 688 O O . LYS A 1 95 ? 2.680 -18.836 0.516 1.00 94.12 95 LYS A O 1
ATOM 693 N N . PHE A 1 96 ? 0.613 -18.030 0.896 1.00 95.69 96 PHE A N 1
ATOM 694 C CA . PHE A 1 96 ? 0.998 -17.343 2.133 1.00 95.69 96 PHE A CA 1
ATOM 695 C C . PHE A 1 96 ? 1.453 -18.358 3.205 1.00 95.69 96 PHE A C 1
ATOM 697 O O . PHE A 1 96 ? 0.654 -19.212 3.619 1.00 95.69 96 PHE A O 1
ATOM 704 N N . PRO A 1 97 ? 2.709 -18.310 3.691 1.00 96.12 97 PRO A N 1
ATOM 705 C CA . PRO A 1 97 ? 3.080 -18.969 4.944 1.00 96.12 97 PRO A CA 1
ATOM 706 C C . PRO A 1 97 ? 2.264 -18.422 6.124 1.00 96.12 97 PRO A C 1
ATOM 708 O O . PRO A 1 97 ? 1.680 -17.346 6.046 1.00 96.12 97 PRO A O 1
ATOM 711 N N . ARG A 1 98 ? 2.215 -19.155 7.239 1.00 95.94 98 ARG A N 1
ATOM 712 C CA . ARG A 1 98 ? 1.382 -18.794 8.398 1.00 95.94 98 ARG A CA 1
ATOM 713 C C . ARG A 1 98 ? 2.181 -18.797 9.690 1.00 95.94 98 ARG A C 1
ATOM 715 O O . ARG A 1 98 ? 3.037 -19.662 9.874 1.00 95.94 98 ARG A O 1
ATOM 722 N N . LEU A 1 99 ? 1.879 -17.849 10.572 1.00 96.69 99 LEU A N 1
ATOM 723 C CA . LEU A 1 99 ? 2.364 -17.831 11.955 1.00 96.69 99 LEU A CA 1
ATOM 724 C C . LEU A 1 99 ? 1.529 -18.751 12.851 1.00 96.69 99 LEU A C 1
ATOM 726 O O . LEU A 1 99 ? 2.034 -19.293 13.831 1.00 96.69 99 LEU A O 1
ATOM 730 N N . THR A 1 100 ? 0.252 -18.933 12.517 1.00 97.50 100 THR A N 1
ATOM 731 C CA . THR A 1 100 ? -0.714 -19.679 13.322 1.00 97.50 100 THR A CA 1
ATOM 732 C C . THR A 1 100 ? -1.506 -20.685 12.487 1.00 97.50 100 THR A C 1
ATOM 734 O O . THR A 1 100 ? -1.610 -20.593 11.262 1.00 97.50 100 THR A O 1
ATOM 737 N N . ASN A 1 101 ? -2.078 -21.689 13.154 1.00 96.94 101 ASN A N 1
ATOM 738 C CA . ASN A 1 101 ? -2.964 -22.645 12.499 1.00 96.94 101 ASN A CA 1
ATOM 739 C C . ASN A 1 101 ? -4.275 -21.956 12.088 1.00 96.94 101 ASN A C 1
ATOM 741 O O . ASN A 1 101 ? -4.865 -21.261 12.923 1.00 96.94 101 ASN A O 1
ATOM 745 N N . PRO A 1 102 ? -4.773 -22.179 10.855 1.00 96.56 102 PRO A N 1
ATOM 746 C CA . PRO A 1 102 ? -5.985 -21.527 10.383 1.00 96.56 102 PRO A CA 1
ATOM 747 C C . PRO A 1 102 ? -7.217 -21.949 11.193 1.00 96.56 102 PRO A C 1
ATOM 749 O O . PRO A 1 102 ? -7.367 -23.115 11.566 1.00 96.56 102 PRO A O 1
ATOM 752 N N . GLN A 1 103 ? -8.130 -21.005 11.425 1.00 96.75 103 GLN A N 1
ATOM 753 C CA . GLN A 1 103 ? -9.408 -21.236 12.099 1.00 96.75 103 GLN A CA 1
ATOM 754 C C . GLN A 1 103 ? -10.568 -20.702 11.256 1.00 96.75 103 GLN A C 1
ATOM 756 O O . GLN A 1 103 ? -10.719 -19.497 11.073 1.00 96.75 103 GLN A O 1
ATOM 761 N N . PHE A 1 104 ? -11.427 -21.607 10.786 1.00 95.81 104 PHE A N 1
ATOM 762 C CA . PHE A 1 104 ? -12.622 -21.266 10.017 1.00 95.81 104 PHE A CA 1
ATOM 763 C C . PHE A 1 104 ? -13.876 -21.395 10.882 1.00 95.81 104 PHE A C 1
ATOM 765 O O . PHE A 1 104 ? -14.114 -22.436 11.498 1.00 95.81 104 PHE A O 1
ATOM 772 N N . ARG A 1 105 ? -14.688 -20.336 10.926 1.00 93.06 105 ARG A N 1
ATOM 773 C CA . ARG A 1 105 ? -15.886 -20.262 11.773 1.00 93.06 105 ARG A CA 1
ATOM 774 C C . ARG A 1 105 ? -17.152 -20.634 10.999 1.00 93.06 105 ARG A C 1
ATOM 776 O O . ARG A 1 105 ? -17.241 -20.441 9.785 1.00 93.06 105 ARG A O 1
ATOM 783 N N . THR A 1 106 ? -18.150 -21.133 11.721 1.00 95.50 106 THR A N 1
ATOM 784 C CA . THR A 1 106 ? -19.531 -21.205 11.225 1.00 95.50 106 THR A CA 1
ATOM 785 C C . THR A 1 106 ? -20.112 -19.801 11.102 1.00 95.50 106 THR A C 1
ATOM 787 O O . THR A 1 106 ? -19.801 -18.942 11.925 1.00 95.50 106 THR A O 1
ATOM 790 N N . ALA A 1 107 ? -20.982 -19.597 10.122 1.00 96.12 107 ALA A N 1
ATOM 791 C CA . ALA A 1 107 ? -21.641 -18.329 9.847 1.00 96.12 107 ALA A CA 1
ATOM 792 C C . ALA A 1 107 ? -23.175 -18.503 9.826 1.00 96.12 107 ALA A C 1
ATOM 794 O O . ALA A 1 107 ? -23.701 -19.534 10.259 1.00 96.12 107 ALA A O 1
ATOM 795 N N . GLU A 1 108 ? -23.908 -17.480 9.387 1.00 96.12 108 GLU A N 1
ATOM 796 C CA . GLU A 1 108 ? -25.373 -17.476 9.385 1.00 96.12 108 GLU A CA 1
ATOM 797 C C . GLU A 1 108 ? -25.954 -18.392 8.289 1.00 96.12 108 GLU A C 1
ATOM 799 O O . GLU A 1 108 ? -25.238 -18.950 7.449 1.00 96.12 108 GLU A O 1
ATOM 804 N N . ASP A 1 109 ? -27.276 -18.589 8.330 1.00 95.19 109 ASP A N 1
ATOM 805 C CA . ASP A 1 109 ? -28.012 -19.345 7.312 1.00 95.19 109 ASP A CA 1
ATOM 806 C C . ASP A 1 109 ? -27.784 -18.770 5.906 1.00 95.19 109 ASP A C 1
ATOM 808 O O . ASP A 1 109 ? -27.662 -17.561 5.730 1.00 95.19 109 ASP A O 1
ATOM 812 N N . SER A 1 110 ? -27.773 -19.646 4.898 1.00 94.56 110 SER A N 1
ATOM 813 C CA . SER A 1 110 ? -27.601 -19.304 3.478 1.00 94.56 110 SER A CA 1
ATOM 814 C C . SER A 1 110 ? -28.570 -18.246 2.930 1.00 94.56 110 SER A C 1
ATOM 816 O O . SER A 1 110 ? -28.380 -17.769 1.811 1.00 94.56 110 SER A O 1
ATOM 818 N N . ASN A 1 111 ? -29.628 -17.902 3.663 1.00 95.00 111 ASN A N 1
ATOM 819 C CA . ASN A 1 111 ? -30.608 -16.907 3.274 1.00 95.00 111 ASN A CA 1
ATOM 820 C C . ASN A 1 111 ? -30.120 -15.462 3.473 1.00 95.00 111 ASN A C 1
ATOM 822 O O . ASN A 1 111 ? -29.997 -14.975 4.596 1.00 95.00 111 ASN A O 1
ATOM 826 N N . VAL A 1 112 ? -29.988 -14.730 2.366 1.00 94.44 112 VAL A N 1
ATOM 827 C CA . VAL A 1 112 ? -29.770 -13.280 2.362 1.00 94.44 112 VAL A CA 1
ATOM 828 C C . VAL A 1 112 ? -31.130 -12.568 2.375 1.00 94.44 112 VAL A C 1
ATOM 830 O O . VAL A 1 112 ? -31.932 -12.761 1.452 1.00 94.44 112 VAL A O 1
ATOM 833 N N . PRO A 1 113 ? -31.436 -11.737 3.390 1.00 89.56 113 PRO A N 1
ATOM 834 C CA . PRO A 1 113 ? -32.675 -10.963 3.438 1.00 89.56 113 PRO A CA 1
ATOM 835 C C . PRO A 1 113 ? -32.917 -10.162 2.150 1.00 89.56 113 PRO A C 1
ATOM 837 O O . PRO A 1 113 ? -32.021 -9.499 1.642 1.00 89.56 113 PRO A O 1
ATOM 840 N N . GLY A 1 114 ? -34.135 -10.234 1.606 1.00 88.25 114 GLY A N 1
ATOM 841 C CA . GLY A 1 114 ? -34.511 -9.525 0.375 1.00 88.25 114 GLY A CA 1
ATOM 842 C C . GLY A 1 114 ? -34.069 -10.186 -0.939 1.00 88.25 114 GLY A C 1
ATOM 843 O O . GLY A 1 114 ? -34.578 -9.794 -1.986 1.00 88.25 114 GLY A O 1
ATOM 844 N N . ILE A 1 115 ? -33.194 -11.199 -0.897 1.00 92.12 115 ILE A N 1
ATOM 845 C CA . ILE A 1 115 ? -32.784 -11.998 -2.067 1.00 92.12 115 ILE A CA 1
ATOM 846 C C . ILE A 1 115 ? -33.292 -13.439 -1.968 1.00 92.12 115 ILE A C 1
ATOM 848 O O . ILE A 1 115 ? -33.901 -13.940 -2.911 1.00 92.12 115 ILE A O 1
ATOM 852 N N . GLY A 1 116 ? -33.065 -14.103 -0.833 1.00 92.69 116 GLY A N 1
ATOM 853 C CA . GLY A 1 116 ? -33.301 -15.536 -0.659 1.00 92.69 116 GLY A CA 1
ATOM 854 C C . GLY A 1 116 ? -32.003 -16.332 -0.448 1.00 92.69 116 GLY A C 1
ATOM 855 O O . GLY A 1 116 ? -30.958 -15.744 -0.160 1.00 92.69 116 GLY A O 1
ATOM 856 N N . PRO A 1 117 ? -32.046 -17.671 -0.563 1.00 93.44 117 PRO A N 1
ATOM 857 C CA . PRO A 1 117 ? -30.881 -18.526 -0.355 1.00 93.44 117 PRO A CA 1
ATOM 858 C C . PRO A 1 117 ? -29.832 -18.349 -1.462 1.00 93.44 117 PRO A C 1
ATOM 860 O O . PRO A 1 117 ? -30.139 -18.498 -2.644 1.00 93.44 117 PRO A O 1
ATOM 863 N N . VAL A 1 118 ? -28.579 -18.096 -1.073 1.00 93.00 118 VAL A N 1
ATOM 864 C CA . VAL A 1 118 ? -27.413 -18.012 -1.981 1.00 93.00 118 VAL A CA 1
ATOM 865 C C . VAL A 1 118 ? -26.557 -19.286 -1.969 1.00 93.00 118 VAL A C 1
ATOM 867 O O . VAL A 1 118 ? -25.438 -19.304 -2.484 1.00 93.00 118 VAL A O 1
ATOM 870 N N . GLY A 1 119 ? -27.079 -20.361 -1.376 1.00 91.19 119 GLY A N 1
ATOM 871 C CA . GLY A 1 119 ? -26.424 -21.655 -1.218 1.00 91.19 119 GLY A CA 1
ATOM 872 C C . GLY A 1 119 ? -27.407 -22.742 -0.774 1.00 91.19 119 GLY A C 1
ATOM 873 O O . GLY A 1 119 ? -28.623 -22.558 -0.830 1.00 91.19 119 GLY A O 1
ATOM 874 N N . ALA A 1 120 ? -26.879 -23.893 -0.353 1.00 89.25 120 ALA A N 1
ATOM 875 C CA . ALA A 1 120 ? -27.701 -24.968 0.202 1.00 89.25 120 ALA A CA 1
ATOM 876 C C . ALA A 1 120 ? -28.367 -24.528 1.525 1.00 89.25 120 ALA A C 1
ATOM 878 O O . ALA A 1 120 ? -27.719 -23.818 2.294 1.00 89.25 120 ALA A O 1
ATOM 879 N N . PRO A 1 121 ? -29.609 -24.968 1.822 1.00 89.25 121 PRO A N 1
ATOM 880 C CA . PRO A 1 121 ? -30.302 -24.595 3.055 1.00 89.25 121 PRO A CA 1
ATOM 881 C C . PRO A 1 121 ? -29.508 -24.955 4.318 1.00 89.25 121 PRO A C 1
ATOM 883 O O . PRO A 1 121 ? -28.966 -26.059 4.409 1.00 89.25 121 PRO A O 1
ATOM 886 N N . GLY A 1 122 ? -29.516 -24.065 5.312 1.00 91.25 122 GLY A N 1
ATOM 887 C CA . GLY A 1 122 ? -28.800 -24.225 6.575 1.00 91.25 122 GLY A CA 1
ATOM 888 C C . GLY A 1 122 ? -27.667 -23.215 6.765 1.00 91.25 122 GLY A C 1
ATOM 889 O O . GLY A 1 122 ? -27.409 -22.356 5.919 1.00 91.25 122 GLY A O 1
ATOM 890 N N . ALA A 1 123 ? -26.987 -23.332 7.909 1.00 93.50 123 ALA A N 1
ATOM 891 C CA . ALA A 1 123 ? -25.854 -22.487 8.272 1.00 93.50 123 ALA A CA 1
ATOM 892 C C . ALA A 1 123 ? -24.701 -22.630 7.270 1.00 93.50 123 ALA A C 1
ATOM 894 O O . ALA A 1 123 ? -24.268 -23.739 6.944 1.00 93.50 123 ALA A O 1
ATOM 895 N N . THR A 1 124 ? -24.184 -21.494 6.815 1.00 96.75 124 THR A N 1
ATOM 896 C CA . THR A 1 124 ? -22.964 -21.430 6.014 1.00 96.75 124 THR A CA 1
ATOM 897 C C . THR A 1 124 ? -21.726 -21.524 6.910 1.00 96.75 124 THR A C 1
ATOM 899 O O . THR A 1 124 ? -21.800 -21.468 8.139 1.00 96.75 124 THR A O 1
ATOM 902 N N . THR A 1 125 ? -20.554 -21.729 6.313 1.00 95.69 125 THR A N 1
ATOM 903 C CA . THR A 1 125 ? -19.288 -21.789 7.054 1.00 95.69 125 THR A CA 1
ATOM 904 C C . THR A 1 125 ? -18.132 -21.360 6.168 1.00 95.69 125 THR A C 1
ATOM 906 O O . THR A 1 125 ? -18.088 -21.703 4.983 1.00 95.69 125 THR A O 1
ATOM 909 N N . TYR A 1 126 ? -17.168 -20.657 6.759 1.00 95.69 126 TYR A N 1
ATOM 910 C CA . TYR A 1 126 ? -15.930 -20.277 6.082 1.00 95.69 126 TYR A CA 1
ATOM 911 C C . TYR A 1 126 ? -15.066 -21.495 5.707 1.00 95.69 126 TYR A C 1
ATOM 913 O O . TYR A 1 126 ? -14.271 -21.413 4.773 1.00 95.69 126 TYR A O 1
ATOM 921 N N . ALA A 1 127 ? -15.273 -22.648 6.359 1.00 94.44 127 ALA A N 1
ATOM 922 C CA . ALA A 1 127 ? -14.572 -23.902 6.058 1.00 94.44 127 ALA A CA 1
ATOM 923 C C . ALA A 1 127 ? -15.015 -24.549 4.731 1.00 94.44 127 ALA A C 1
ATOM 925 O O . ALA A 1 127 ? -14.369 -25.466 4.224 1.00 94.44 127 ALA A O 1
ATOM 926 N N . SER A 1 128 ? -16.148 -24.118 4.171 1.00 90.38 128 SER A N 1
ATOM 927 C CA . SER A 1 128 ? -16.617 -24.631 2.888 1.00 90.38 128 SER A CA 1
ATOM 928 C C . SER A 1 128 ? -15.866 -23.948 1.749 1.00 90.38 128 SER A C 1
ATOM 930 O O . SER A 1 128 ? -15.747 -22.724 1.718 1.00 90.38 128 SER A O 1
ATOM 932 N N . LYS A 1 129 ? -15.393 -24.731 0.780 1.00 89.62 129 LYS A N 1
ATOM 933 C CA . LYS A 1 129 ? -14.566 -24.265 -0.343 1.00 89.62 129 LYS A CA 1
ATOM 934 C C . LYS A 1 129 ? -15.435 -23.888 -1.540 1.00 89.62 129 LYS A C 1
ATOM 936 O O . LYS A 1 129 ? -16.386 -24.600 -1.839 1.00 89.62 129 LYS A O 1
ATOM 941 N N . ASN A 1 130 ? -15.099 -22.798 -2.235 1.00 82.75 130 ASN A N 1
ATOM 942 C CA . ASN A 1 130 ? -15.751 -22.362 -3.483 1.00 82.75 130 ASN A CA 1
ATOM 943 C C . ASN A 1 130 ? -17.286 -22.188 -3.386 1.00 82.75 130 ASN A C 1
ATOM 945 O O . ASN A 1 130 ? -17.999 -22.375 -4.369 1.00 82.75 130 ASN A O 1
ATOM 949 N N . VAL A 1 131 ? -17.801 -21.830 -2.206 1.00 90.31 131 VAL A N 1
ATOM 950 C CA . VAL A 1 131 ? -19.229 -21.553 -1.974 1.00 90.31 131 VAL A CA 1
ATOM 951 C C . VAL A 1 131 ? -19.436 -20.184 -1.343 1.00 90.31 131 VAL A C 1
ATOM 953 O O . VAL A 1 131 ? -18.503 -19.598 -0.782 1.00 90.31 131 VAL A O 1
ATOM 956 N N . ASN A 1 132 ? -20.680 -19.714 -1.395 1.00 95.56 132 ASN A N 1
ATOM 957 C CA . ASN A 1 132 ? -21.088 -18.490 -0.729 1.00 95.56 132 ASN A CA 1
ATOM 958 C C . ASN A 1 132 ? -21.203 -18.675 0.791 1.00 95.56 132 ASN A C 1
ATOM 960 O O . ASN A 1 132 ? -21.631 -19.727 1.271 1.00 95.56 132 ASN A O 1
ATOM 964 N N . VAL A 1 133 ? -20.842 -17.630 1.532 1.00 96.69 133 VAL A N 1
ATOM 965 C CA . VAL A 1 133 ? -20.975 -17.514 2.990 1.00 96.69 133 VAL A CA 1
ATOM 966 C C . VAL A 1 133 ? -21.885 -16.328 3.288 1.00 96.69 133 VAL A C 1
ATOM 968 O O . VAL A 1 133 ? -21.813 -15.323 2.588 1.00 96.69 133 VAL A O 1
ATOM 971 N N . VAL A 1 134 ? -22.741 -16.432 4.302 1.00 98.06 134 VAL A N 1
ATOM 972 C CA . VAL A 1 134 ? -23.582 -15.323 4.770 1.00 98.06 134 VAL A CA 1
ATOM 973 C C . VAL A 1 134 ? -23.172 -14.995 6.199 1.00 98.06 134 VAL A C 1
ATOM 975 O O . VAL A 1 134 ? -23.315 -15.832 7.086 1.00 98.06 134 VAL A O 1
ATOM 978 N N . ASP A 1 135 ? -22.636 -13.798 6.418 1.00 97.69 135 ASP A N 1
ATOM 979 C CA . ASP A 1 135 ? -22.167 -13.349 7.728 1.00 97.69 135 ASP A CA 1
ATOM 980 C C . ASP A 1 135 ? -22.371 -11.839 7.895 1.00 97.69 135 ASP A C 1
ATOM 982 O O . ASP A 1 135 ? -21.620 -11.032 7.358 1.00 97.69 135 ASP A O 1
ATOM 986 N N . SER A 1 136 ? -23.395 -11.445 8.649 1.00 96.88 136 SER A N 1
ATOM 987 C CA . SER A 1 136 ? -23.679 -10.040 8.975 1.00 96.88 136 SER A CA 1
ATOM 988 C C . SER A 1 136 ? -22.858 -9.490 10.145 1.00 96.88 136 SER A C 1
ATOM 990 O O . SER A 1 136 ? -22.888 -8.282 10.400 1.00 96.88 136 SER A O 1
ATOM 992 N N . GLN A 1 137 ? -22.137 -10.339 10.887 1.00 97.38 137 GLN A N 1
ATOM 993 C CA . GLN A 1 137 ? -21.412 -9.896 12.077 1.00 97.38 137 GLN A CA 1
ATOM 994 C C . GLN A 1 137 ? -20.326 -8.856 11.784 1.00 97.38 137 GLN A C 1
ATOM 996 O O . GLN A 1 137 ? -20.244 -7.920 12.575 1.00 97.38 137 GLN A O 1
ATOM 1001 N N . PRO A 1 138 ? -19.530 -8.937 10.695 1.00 98.25 138 PRO A N 1
ATOM 1002 C CA . PRO A 1 138 ? -18.528 -7.917 10.392 1.00 98.25 138 PRO A CA 1
ATOM 1003 C C . PRO A 1 138 ? -19.102 -6.495 10.374 1.00 98.25 138 PRO A C 1
ATOM 1005 O O . PRO A 1 138 ? -18.527 -5.598 10.984 1.00 98.25 138 PRO A O 1
ATOM 1008 N N . ARG A 1 139 ? -20.287 -6.290 9.781 1.00 97.69 139 ARG A N 1
ATOM 1009 C CA . ARG A 1 139 ? -20.947 -4.974 9.781 1.00 97.69 139 ARG A CA 1
ATOM 1010 C C . ARG A 1 139 ? -21.481 -4.582 11.159 1.00 97.69 139 ARG A C 1
ATOM 1012 O O . ARG A 1 139 ? -21.360 -3.427 11.554 1.00 97.69 139 ARG A O 1
ATOM 1019 N N . LEU A 1 140 ? -22.031 -5.529 11.922 1.00 97.44 140 LEU A N 1
ATOM 1020 C CA . LEU A 1 140 ? -22.460 -5.262 13.300 1.00 97.44 140 LEU A CA 1
ATOM 1021 C C . LEU A 1 140 ? -21.282 -4.836 14.191 1.00 97.44 140 LEU A C 1
ATOM 1023 O O . LEU A 1 140 ? -21.412 -3.881 14.952 1.00 97.44 140 LEU A O 1
ATOM 1027 N N . ILE A 1 141 ? -20.151 -5.538 14.092 1.00 98.50 141 ILE A N 1
ATOM 1028 C CA . ILE A 1 141 ? -18.916 -5.225 14.821 1.00 98.50 141 ILE A CA 1
ATOM 1029 C C . ILE A 1 141 ? -18.422 -3.844 14.414 1.00 98.50 141 ILE A C 1
ATOM 1031 O O . ILE A 1 141 ? -18.140 -3.020 15.278 1.00 98.50 141 ILE A O 1
ATOM 1035 N N . SER A 1 142 ? -18.401 -3.579 13.107 1.00 98.31 142 SER A N 1
ATOM 1036 C CA . SER A 1 142 ? -18.074 -2.273 12.559 1.00 98.31 142 SER A CA 1
ATOM 1037 C C . SER A 1 142 ? -18.947 -1.186 13.213 1.00 98.31 142 SER A C 1
ATOM 1039 O O . SER A 1 142 ? -18.410 -0.279 13.835 1.00 98.31 142 SER A O 1
ATOM 1041 N N . ASN A 1 143 ? -20.282 -1.311 13.190 1.00 97.12 143 ASN A N 1
ATOM 1042 C CA . ASN A 1 143 ? -21.206 -0.314 13.770 1.00 97.12 143 ASN A CA 1
ATOM 1043 C C . ASN A 1 143 ? -21.059 -0.126 15.288 1.00 97.12 143 ASN A C 1
ATOM 1045 O O . ASN A 1 143 ? -21.403 0.929 15.820 1.00 97.12 143 ASN A O 1
ATOM 1049 N N . LEU A 1 144 ? -20.622 -1.159 16.010 1.00 97.88 144 LEU A N 1
ATOM 1050 C CA . LEU A 1 144 ? -20.469 -1.087 17.459 1.00 97.88 144 LEU A CA 1
ATOM 1051 C C . LEU A 1 144 ? -19.130 -0.481 17.873 1.00 97.88 144 LEU A C 1
ATOM 1053 O O . LEU A 1 144 ? -19.131 0.293 18.826 1.00 97.88 144 LEU A O 1
ATOM 1057 N N . ILE A 1 145 ? -18.040 -0.854 17.196 1.00 98.56 145 ILE A N 1
ATOM 1058 C CA . ILE A 1 145 ? -16.658 -0.580 17.617 1.00 98.56 145 ILE A CA 1
ATOM 1059 C C . ILE A 1 145 ? -16.001 0.500 16.755 1.00 98.56 145 ILE A C 1
ATOM 1061 O O . ILE A 1 145 ? -15.450 1.442 17.307 1.00 98.56 145 ILE A O 1
ATOM 1065 N N . VAL A 1 146 ? -16.084 0.367 15.429 1.00 98.31 146 VAL A N 1
ATOM 1066 C CA . VAL A 1 146 ? -15.220 1.082 14.469 1.00 98.31 146 VAL A CA 1
ATOM 1067 C C . VAL A 1 146 ? -15.774 2.443 14.039 1.00 98.31 146 VAL A C 1
ATOM 1069 O O . VAL A 1 146 ? -15.086 3.258 13.439 1.00 98.31 146 VAL A O 1
ATOM 1072 N N . ASP A 1 147 ? -17.048 2.696 14.310 1.00 96.62 147 ASP A N 1
ATOM 1073 C CA . ASP A 1 147 ? -17.716 3.963 14.017 1.00 96.62 147 ASP A CA 1
ATOM 1074 C C . ASP A 1 147 ? -16.992 5.158 14.670 1.00 96.62 147 ASP A C 1
ATOM 1076 O O . ASP A 1 147 ? -16.974 5.260 15.896 1.00 96.62 147 ASP A O 1
ATOM 1080 N N . GLN A 1 148 ? -16.419 6.054 13.856 1.00 95.69 148 GLN A N 1
ATOM 1081 C CA . GLN A 1 148 ? -15.718 7.271 14.295 1.00 95.69 148 GLN A CA 1
ATOM 1082 C C . GLN A 1 148 ? -16.651 8.492 14.391 1.00 95.69 148 GLN A C 1
ATOM 1084 O O . GLN A 1 148 ? -16.216 9.638 14.316 1.00 95.69 148 GLN A O 1
ATOM 1089 N N . THR A 1 149 ? -17.960 8.291 14.520 1.00 93.00 149 THR A N 1
ATOM 1090 C CA . THR A 1 149 ? -18.920 9.397 14.611 1.00 93.00 149 THR A CA 1
ATOM 1091 C C . THR A 1 149 ? -19.486 9.547 16.025 1.00 93.00 149 THR A C 1
ATOM 1093 O O . THR A 1 149 ? -19.237 8.753 16.936 1.00 93.00 149 THR A O 1
ATOM 1096 N N . ALA A 1 150 ? -20.319 10.571 16.220 1.00 91.69 150 ALA A N 1
ATOM 1097 C CA . ALA A 1 150 ? -20.992 10.829 17.491 1.00 91.69 150 ALA A CA 1
ATOM 1098 C C . ALA A 1 150 ? -21.929 9.694 17.968 1.00 91.69 150 ALA A C 1
ATOM 1100 O O . ALA A 1 150 ? -22.385 9.728 19.114 1.00 91.69 150 ALA A O 1
ATOM 1101 N N . THR A 1 151 ? -22.240 8.695 17.130 1.00 89.31 151 THR A N 1
ATOM 1102 C CA . THR A 1 151 ? -23.041 7.523 17.532 1.00 89.31 151 THR A CA 1
ATOM 1103 C C . THR A 1 151 ? -22.254 6.473 18.319 1.00 89.31 151 THR A C 1
ATOM 1105 O O . THR A 1 151 ? -22.859 5.554 18.895 1.00 89.31 151 THR A O 1
ATOM 1108 N N . ASN A 1 152 ? -20.935 6.643 18.427 1.00 94.62 152 ASN A N 1
ATOM 1109 C CA . ASN A 1 152 ? -20.053 5.811 19.224 1.00 94.62 152 ASN A CA 1
ATOM 1110 C C . ASN A 1 152 ? -19.495 6.580 20.440 1.00 94.62 152 ASN A C 1
ATOM 1112 O O . ASN A 1 152 ? -18.628 7.439 20.283 1.00 94.62 152 ASN A O 1
ATOM 1116 N N . PRO A 1 153 ? -19.933 6.261 21.674 1.00 93.56 153 PRO A N 1
ATOM 1117 C CA . PRO A 1 153 ? -19.441 6.935 22.877 1.00 93.56 153 PRO A CA 1
ATOM 1118 C C . PRO A 1 153 ? -17.923 6.849 23.077 1.00 93.56 153 PRO A C 1
ATOM 1120 O O . PRO A 1 153 ? -17.340 7.791 23.606 1.00 93.56 153 PRO A O 1
ATOM 1123 N N . ALA A 1 154 ? -17.285 5.758 22.639 1.00 95.56 154 ALA A N 1
ATOM 1124 C CA . ALA A 1 154 ? -15.837 5.602 22.750 1.00 95.56 154 ALA A CA 1
ATOM 1125 C C . ALA A 1 154 ? -15.089 6.543 21.790 1.00 95.56 154 ALA A C 1
ATOM 1127 O O . ALA A 1 154 ? -14.134 7.192 22.206 1.00 95.56 154 ALA A O 1
ATOM 1128 N N . ALA A 1 155 ? -15.581 6.713 20.556 1.00 94.81 155 ALA A N 1
ATOM 1129 C CA . ALA A 1 155 ? -15.027 7.684 19.610 1.00 94.81 155 ALA A CA 1
ATOM 1130 C C . ALA A 1 155 ? -15.204 9.127 20.110 1.00 94.81 155 ALA A C 1
ATOM 1132 O O . ALA A 1 155 ? -14.299 9.945 19.990 1.00 94.81 155 ALA A O 1
ATOM 1133 N N . VAL A 1 156 ? -16.343 9.440 20.744 1.00 93.00 156 VAL A N 1
ATOM 1134 C CA . VAL A 1 156 ? -16.563 10.749 21.387 1.00 93.00 156 VAL A CA 1
ATOM 1135 C C . VAL A 1 156 ? -15.561 10.992 22.518 1.00 93.00 156 VAL A C 1
ATOM 1137 O O . VAL A 1 156 ? -15.035 12.099 22.637 1.00 93.00 156 VAL A O 1
ATOM 1140 N N . ALA A 1 157 ? -15.287 9.980 23.347 1.00 91.25 157 ALA A N 1
ATOM 1141 C CA . ALA A 1 157 ? -14.296 10.081 24.414 1.00 91.25 157 ALA A CA 1
ATOM 1142 C C . ALA A 1 157 ? -12.877 10.288 23.856 1.00 91.25 157 ALA A C 1
ATOM 1144 O O . ALA A 1 157 ? -12.176 11.187 24.324 1.00 91.25 157 ALA A O 1
ATOM 1145 N N . ALA A 1 158 ? -12.499 9.526 22.825 1.00 91.50 158 ALA A N 1
ATOM 1146 C CA . ALA A 1 158 ? -11.204 9.626 22.154 1.00 91.50 158 ALA A CA 1
ATOM 1147 C C . ALA A 1 158 ? -11.012 10.975 21.441 1.00 91.50 158 ALA A C 1
ATOM 1149 O O . ALA A 1 158 ? -9.978 11.609 21.595 1.00 91.50 158 ALA A O 1
ATOM 1150 N N . ALA A 1 159 ? -12.021 11.484 20.733 1.00 90.06 159 ALA A N 1
ATOM 1151 C CA . ALA A 1 159 ? -11.959 12.792 20.073 1.00 90.06 159 ALA A CA 1
ATOM 1152 C C . ALA A 1 159 ? -11.923 13.966 21.071 1.00 90.06 159 ALA A C 1
ATOM 1154 O O . ALA A 1 159 ? -11.307 15.007 20.821 1.00 90.06 159 ALA A O 1
ATOM 1155 N N . GLY A 1 160 ? -12.579 13.795 22.223 1.00 85.88 160 GLY A N 1
ATOM 1156 C CA . GLY A 1 160 ? -12.585 14.771 23.308 1.00 85.88 160 GLY A CA 1
ATOM 1157 C C . GLY A 1 160 ? -11.293 14.791 24.125 1.00 85.88 160 GLY A C 1
ATOM 1158 O O . GLY A 1 160 ? -10.949 15.834 24.668 1.00 85.88 160 GLY A O 1
ATOM 1159 N N . ASN A 1 161 ? -10.581 13.668 24.229 1.00 83.31 161 ASN A N 1
ATOM 1160 C CA . ASN A 1 161 ? -9.262 13.575 24.852 1.00 83.31 161 ASN A CA 1
ATOM 1161 C C . ASN A 1 161 ? -8.412 12.581 24.049 1.00 83.31 161 ASN A C 1
ATOM 1163 O O . ASN A 1 161 ? -8.389 11.396 24.405 1.00 83.31 161 ASN A O 1
ATOM 1167 N N . PRO A 1 162 ? -7.737 13.033 22.974 1.00 81.38 162 PRO A N 1
ATOM 1168 C CA . PRO A 1 162 ? -6.945 12.129 22.152 1.00 81.38 162 PRO A CA 1
ATOM 1169 C C . PRO A 1 162 ? -5.904 11.385 22.994 1.00 81.38 162 PRO A C 1
ATOM 1171 O O . PRO A 1 162 ? -5.441 11.859 24.040 1.00 81.38 162 PRO A O 1
ATOM 1174 N N . HIS A 1 163 ? -5.579 10.163 22.578 1.00 78.75 163 HIS A N 1
ATOM 1175 C CA . HIS A 1 163 ? -4.691 9.299 23.345 1.00 78.75 163 HIS A CA 1
ATOM 1176 C C . HIS A 1 163 ? -3.350 10.010 23.596 1.00 78.75 163 HIS A C 1
ATOM 1178 O O . HIS A 1 163 ? -2.787 10.618 22.697 1.00 78.75 163 HIS A O 1
ATOM 1184 N N . ARG A 1 164 ? -2.835 9.951 24.833 1.00 72.94 164 ARG A N 1
ATOM 1185 C CA . ARG A 1 164 ? -1.552 10.570 25.242 1.00 72.94 164 ARG A CA 1
ATOM 1186 C C . ARG A 1 164 ? -1.460 12.096 25.115 1.00 72.94 164 ARG A C 1
ATOM 1188 O O . ARG A 1 164 ? -0.362 12.616 25.266 1.00 72.94 164 ARG A O 1
ATOM 1195 N N . THR A 1 165 ? -2.559 12.832 24.959 1.00 67.50 165 THR A N 1
ATOM 1196 C CA . THR A 1 165 ? -2.546 14.297 25.125 1.00 67.50 165 THR A CA 1
ATOM 1197 C C . THR A 1 165 ? -3.310 14.748 26.370 1.00 67.50 165 THR A C 1
ATOM 1199 O O . THR A 1 165 ? -4.334 14.186 26.753 1.00 67.50 165 THR A O 1
ATOM 1202 N N . PHE A 1 166 ? -2.784 15.790 27.021 1.00 50.03 166 PHE A N 1
ATOM 1203 C CA . PHE A 1 166 ? -3.457 16.542 28.086 1.00 50.03 166 PHE A CA 1
ATOM 1204 C C . PHE A 1 166 ? -3.805 17.978 27.657 1.00 50.03 166 PHE A C 1
ATOM 1206 O O . PHE A 1 166 ? -4.447 18.708 28.413 1.00 50.03 166 PHE A O 1
ATOM 1213 N N . LEU A 1 167 ? -3.334 18.404 26.480 1.00 48.28 167 LEU A N 1
ATOM 1214 C CA . LEU A 1 167 ? -3.390 19.767 25.959 1.00 48.28 167 LEU A CA 1
ATOM 1215 C C . LEU A 1 167 ? -3.550 19.679 24.434 1.00 48.28 167 LEU A C 1
ATOM 1217 O O . LEU A 1 167 ? -2.637 19.249 23.739 1.00 48.28 167 LEU A O 1
ATOM 1221 N N . GLY A 1 168 ? -4.713 20.056 23.911 1.00 55.25 168 GLY A N 1
ATOM 1222 C CA . GLY A 1 168 ? -4.996 20.017 22.476 1.00 55.25 168 GLY A CA 1
ATOM 1223 C C . GLY A 1 168 ? -6.397 20.530 22.161 1.00 55.25 168 GLY A C 1
ATOM 1224 O O . GLY A 1 168 ? -7.243 20.643 23.054 1.00 55.25 168 GLY A O 1
ATOM 1225 N N . THR A 1 169 ? -6.644 20.880 20.900 1.00 58.22 169 THR A N 1
ATOM 1226 C CA . THR A 1 169 ? -7.991 21.198 20.415 1.00 58.22 169 THR A CA 1
ATOM 1227 C C . THR A 1 169 ? -8.831 19.932 20.428 1.00 58.22 169 THR A C 1
ATOM 1229 O O . THR A 1 169 ? -8.507 18.951 19.769 1.00 58.22 169 THR A O 1
ATOM 1232 N N . THR A 1 170 ? -9.898 19.951 21.217 1.00 68.81 170 THR A N 1
ATOM 1233 C CA . THR A 1 170 ? -10.805 18.814 21.367 1.00 68.81 170 THR A CA 1
ATOM 1234 C C . THR A 1 170 ? -11.895 18.902 20.310 1.00 68.81 170 THR A C 1
ATOM 1236 O O . THR A 1 170 ? -12.492 19.965 20.114 1.00 68.81 170 THR A O 1
ATOM 1239 N N . THR A 1 171 ? -12.167 17.792 19.628 1.00 75.62 171 THR A N 1
ATOM 1240 C CA . THR A 1 171 ? -13.297 17.714 18.701 1.00 75.62 171 THR A CA 1
ATOM 1241 C C . THR A 1 171 ? -14.531 17.320 19.502 1.00 75.62 171 THR A C 1
ATOM 1243 O O . THR A 1 171 ? -14.550 16.294 20.182 1.00 75.62 171 THR A O 1
ATOM 1246 N N . VAL A 1 172 ? -15.577 18.148 19.456 1.00 79.50 172 VAL A N 1
ATOM 1247 C CA . VAL A 1 172 ? -16.803 17.930 20.235 1.00 79.50 172 VAL A CA 1
ATOM 1248 C C . VAL A 1 172 ? -17.989 17.747 19.287 1.00 79.50 172 VAL A C 1
ATOM 1250 O O . VAL A 1 172 ? -18.179 18.577 18.398 1.00 79.50 172 VAL A O 1
ATOM 1253 N N . PRO A 1 173 ? -18.838 16.721 19.472 1.00 82.69 173 PRO A N 1
ATOM 1254 C CA . PRO A 1 173 ? -20.063 16.572 18.695 1.00 82.69 173 PRO A CA 1
ATOM 1255 C C . PRO A 1 173 ? -21.024 17.756 18.843 1.00 82.69 173 PRO A C 1
ATOM 1257 O O . PRO A 1 173 ? -21.201 18.322 19.929 1.00 82.69 173 PRO A O 1
ATOM 1260 N N . CYS A 1 174 ? -21.739 18.085 17.770 1.00 82.25 174 CYS A N 1
ATOM 1261 C CA . CYS A 1 174 ? -22.809 19.068 17.818 1.00 82.25 174 CYS A CA 1
ATOM 1262 C C . CYS A 1 174 ? -24.000 18.517 18.615 1.00 82.25 174 CYS A C 1
ATOM 1264 O O . CYS A 1 174 ? -24.710 17.622 18.158 1.00 82.25 174 CYS A O 1
ATOM 1266 N N . SER A 1 175 ? -24.257 19.081 19.800 1.00 71.44 175 SER A N 1
ATOM 1267 C CA . SER A 1 175 ? -25.432 18.759 20.620 1.00 71.44 175 SER A CA 1
ATOM 1268 C C . SER A 1 175 ? -26.313 19.991 20.856 1.00 71.44 175 SER A C 1
ATOM 1270 O O . SER A 1 175 ? -25.830 21.120 20.986 1.00 71.44 175 SER A O 1
ATOM 1272 N N . ALA A 1 176 ? -27.633 19.792 20.876 1.00 63.19 176 ALA A N 1
ATOM 1273 C CA . ALA A 1 176 ? -28.609 20.830 21.204 1.00 63.19 176 ALA A CA 1
ATOM 1274 C C . ALA A 1 176 ? -29.078 20.695 22.667 1.00 63.19 176 ALA A C 1
ATOM 1276 O O . ALA A 1 176 ? -29.238 19.567 23.135 1.00 63.19 176 ALA A O 1
ATOM 1277 N N . PRO A 1 177 ? -29.376 21.798 23.387 1.00 52.28 177 PRO A N 1
ATOM 1278 C CA . PRO A 1 177 ? -29.265 23.203 22.998 1.00 52.28 177 PRO A CA 1
ATOM 1279 C C . PRO A 1 177 ? -28.040 23.852 23.669 1.00 52.28 177 PRO A C 1
ATOM 1281 O O . PRO A 1 177 ? -28.181 24.309 24.792 1.00 52.28 177 PRO A O 1
ATOM 1284 N N . ASN A 1 178 ? -26.854 23.832 23.040 1.00 62.66 178 ASN A N 1
ATOM 1285 C CA . ASN A 1 178 ? -25.664 24.674 23.328 1.00 62.66 178 ASN A CA 1
ATOM 1286 C C . ASN A 1 178 ? -24.483 24.198 22.459 1.00 62.66 178 ASN A C 1
ATOM 1288 O O . ASN A 1 178 ? -23.444 23.775 22.958 1.00 62.66 178 ASN A O 1
ATOM 1292 N N . THR A 1 179 ? -24.682 24.205 21.145 1.00 72.00 179 THR A N 1
ATOM 1293 C CA . THR A 1 179 ? -23.739 23.665 20.164 1.00 72.00 179 THR A CA 1
ATOM 1294 C C . THR A 1 179 ? -22.433 24.480 20.149 1.00 72.00 179 THR A C 1
ATOM 1296 O O . THR A 1 179 ? -22.494 25.673 19.840 1.00 72.00 179 THR A O 1
ATOM 1299 N N . PRO A 1 180 ? -21.271 23.892 20.501 1.00 71.50 180 PRO A N 1
ATOM 1300 C CA . PRO A 1 180 ? -19.990 24.597 20.453 1.00 71.50 180 PRO A CA 1
ATOM 1301 C C . PRO A 1 180 ? -19.661 25.075 19.031 1.00 71.50 180 PRO A C 1
ATOM 1303 O O . PRO A 1 180 ? -20.004 24.409 18.055 1.00 71.50 180 PRO A O 1
ATOM 1306 N N . VAL A 1 181 ? -18.991 26.223 18.899 1.00 73.06 181 VAL A N 1
ATOM 1307 C CA . VAL A 1 181 ? -18.455 26.673 17.601 1.00 73.06 181 VAL A CA 1
ATOM 1308 C C . VAL A 1 181 ? -17.396 25.667 17.145 1.00 73.06 181 VAL A C 1
ATOM 1310 O O . VAL A 1 181 ? -16.513 25.337 17.930 1.00 73.06 181 VAL A O 1
ATOM 1313 N N . GLY A 1 182 ? -17.496 25.179 15.905 1.00 73.50 182 GLY A N 1
ATOM 1314 C CA . GLY A 1 182 ? -16.570 24.175 15.362 1.00 73.50 182 GLY A CA 1
ATOM 1315 C C . GLY A 1 182 ? -16.861 22.732 15.786 1.00 73.50 182 GLY A C 1
ATOM 1316 O O . GLY A 1 182 ? -15.999 21.877 15.636 1.00 73.50 182 GLY A O 1
ATOM 1317 N N . CYS A 1 183 ? -18.049 22.445 16.327 1.00 80.31 183 CYS A N 1
ATOM 1318 C CA . CYS A 1 183 ? -18.454 21.071 16.607 1.00 80.31 183 CYS A CA 1
ATOM 1319 C C . CYS A 1 183 ? -18.629 20.236 15.328 1.00 80.31 183 CYS A C 1
ATOM 1321 O O . CYS A 1 183 ? -18.967 20.767 14.268 1.00 80.31 183 CYS A O 1
ATOM 1323 N N . THR A 1 184 ? -18.507 18.918 15.462 1.00 85.19 184 THR A N 1
ATOM 1324 C CA . THR A 1 184 ? -18.762 17.967 14.373 1.00 85.19 184 THR A CA 1
ATOM 1325 C C . THR A 1 184 ? -20.247 17.592 14.315 1.00 85.19 184 THR A C 1
ATOM 1327 O O . THR A 1 184 ? -20.791 17.106 15.317 1.00 85.19 184 THR A O 1
ATOM 1330 N N . PRO A 1 185 ? -20.939 17.806 13.182 1.00 85.50 185 PRO A N 1
ATOM 1331 C CA . PRO A 1 185 ? -22.321 17.380 12.991 1.00 85.50 185 PRO A CA 1
ATOM 1332 C C . PRO A 1 185 ? -22.535 15.874 13.227 1.00 85.50 185 PRO A C 1
ATOM 1334 O O . PRO A 1 185 ? -21.604 15.081 13.085 1.00 85.50 185 PRO A O 1
ATOM 1337 N N . PRO A 1 186 ? -23.767 15.443 13.552 1.00 81.75 186 PRO A N 1
ATOM 1338 C CA . PRO A 1 186 ? -24.100 14.021 13.592 1.00 81.75 186 PRO A CA 1
ATOM 1339 C C . PRO A 1 186 ? -23.736 13.313 12.280 1.00 81.75 186 PRO A C 1
ATOM 1341 O O . PRO A 1 186 ? -23.903 13.896 11.209 1.00 81.75 186 PRO A O 1
ATOM 1344 N N . PHE A 1 187 ? -23.290 12.056 12.384 1.00 82.56 187 PHE A N 1
ATOM 1345 C CA . PHE A 1 187 ? -22.896 11.196 11.256 1.00 82.56 187 PHE A CA 1
ATOM 1346 C C . PHE A 1 187 ? -21.694 11.687 10.435 1.00 82.56 187 PHE A C 1
ATOM 1348 O O . PHE A 1 187 ? -21.454 11.187 9.345 1.00 82.56 187 PHE A O 1
ATOM 1355 N N . GLN A 1 188 ? -20.926 12.649 10.951 1.00 88.88 188 GLN A N 1
ATOM 1356 C CA . GLN A 1 188 ? -19.624 13.012 10.398 1.00 88.88 188 GLN A CA 1
ATOM 1357 C C . GLN A 1 188 ? -18.505 12.484 11.290 1.00 88.88 188 GLN A C 1
ATOM 1359 O O . GLN A 1 188 ? -18.684 12.330 12.505 1.00 88.88 188 GLN A O 1
ATOM 1364 N N . THR A 1 189 ? -17.357 12.225 10.670 1.00 93.00 189 THR A N 1
ATOM 1365 C CA . THR A 1 189 ? -16.137 11.786 11.343 1.00 93.00 189 THR A CA 1
ATOM 1366 C C . THR A 1 189 ? -15.699 12.788 12.402 1.00 93.00 189 THR A C 1
ATOM 1368 O O . THR A 1 189 ? -15.529 13.983 12.147 1.00 93.00 189 THR A O 1
ATOM 1371 N N . LEU A 1 190 ? -15.500 12.285 13.614 1.00 93.25 190 LEU A N 1
ATOM 1372 C CA . LEU A 1 190 ? -14.808 13.000 14.669 1.00 93.25 190 LEU A CA 1
ATOM 1373 C C . LEU A 1 190 ? -13.315 12.846 14.412 1.00 93.25 190 LEU A C 1
ATOM 1375 O O . LEU A 1 190 ? -12.788 11.748 14.560 1.00 93.25 190 LEU A O 1
ATOM 1379 N N . PHE A 1 191 ? -12.635 13.924 14.032 1.00 91.75 191 PHE A N 1
ATOM 1380 C CA . PHE A 1 191 ? -11.189 13.869 13.847 1.00 91.75 191 PHE A CA 1
ATOM 1381 C C . PHE A 1 191 ? -10.505 13.534 15.178 1.00 91.75 191 PHE A C 1
ATOM 1383 O O . PHE A 1 191 ? -10.703 14.243 16.175 1.00 91.75 191 PHE A O 1
ATOM 1390 N N . ILE A 1 192 ? -9.738 12.442 15.177 1.00 92.25 192 ILE A N 1
ATOM 1391 C CA . ILE A 1 192 ? -8.929 11.970 16.302 1.00 92.25 192 ILE A CA 1
ATOM 1392 C C . ILE A 1 192 ? -7.480 12.034 15.811 1.00 92.25 192 ILE A C 1
ATOM 1394 O O . ILE A 1 192 ? -7.059 11.124 15.103 1.00 92.25 192 ILE A O 1
ATOM 1398 N N . PRO A 1 193 ? -6.727 13.105 16.117 1.00 91.38 193 PRO A N 1
ATOM 1399 C CA . PRO A 1 193 ? -5.380 13.273 15.585 1.00 91.38 193 PRO A CA 1
ATOM 1400 C C . PRO A 1 193 ? -4.444 12.199 16.128 1.00 91.38 193 PRO A C 1
ATOM 1402 O O . PRO A 1 193 ? -4.534 11.840 17.307 1.00 91.38 193 PRO A O 1
ATOM 1405 N N . ASN A 1 194 ? -3.497 11.754 15.301 1.00 91.62 194 ASN A N 1
ATOM 1406 C CA . ASN A 1 194 ? -2.393 10.956 15.802 1.00 91.62 194 ASN A CA 1
ATOM 1407 C C . ASN A 1 194 ? -1.580 11.723 16.855 1.00 91.62 194 ASN A C 1
ATOM 1409 O O . ASN A 1 194 ? -1.243 12.893 16.671 1.00 91.62 194 ASN A O 1
ATOM 1413 N N . VAL A 1 195 ? -1.216 11.033 17.934 1.00 88.62 195 VAL A N 1
ATOM 1414 C CA . VAL A 1 195 ? -0.236 11.506 18.913 1.00 88.62 195 VAL A CA 1
ATOM 1415 C C . VAL A 1 195 ? 0.868 10.464 19.051 1.00 88.62 195 VAL A C 1
ATOM 1417 O O . VAL A 1 195 ? 0.628 9.286 19.324 1.00 88.62 195 VAL A O 1
ATOM 1420 N N . THR A 1 196 ? 2.110 10.903 18.889 1.00 87.56 196 THR A N 1
ATOM 1421 C CA . THR A 1 196 ? 3.295 10.048 18.994 1.00 87.56 196 THR A CA 1
ATOM 1422 C C . THR A 1 196 ? 3.450 9.423 20.386 1.00 87.56 196 THR A C 1
ATOM 1424 O O . THR A 1 196 ? 3.024 9.946 21.423 1.00 87.56 196 THR A O 1
ATOM 1427 N N . THR A 1 197 ? 4.088 8.250 20.437 1.00 88.25 197 THR A N 1
ATOM 1428 C CA . THR A 1 197 ? 4.175 7.429 21.661 1.00 88.25 197 THR A CA 1
ATOM 1429 C C . THR A 1 197 ? 5.011 8.036 22.789 1.00 88.25 197 THR A C 1
ATOM 1431 O O . THR A 1 197 ? 4.964 7.534 23.918 1.00 88.25 197 THR A O 1
ATOM 1434 N N . ASP A 1 198 ? 5.768 9.095 22.500 1.00 85.50 198 ASP A N 1
ATOM 1435 C CA . ASP A 1 198 ? 6.539 9.901 23.451 1.00 85.50 198 ASP A CA 1
ATOM 1436 C C . ASP A 1 198 ? 5.729 11.079 24.018 1.00 85.50 198 ASP A C 1
ATOM 1438 O O . ASP A 1 198 ? 6.291 12.054 24.512 1.00 85.50 198 ASP A O 1
ATOM 1442 N N . VAL A 1 199 ? 4.400 10.932 24.036 1.00 84.44 199 VAL A N 1
ATOM 1443 C CA . VAL A 1 199 ? 3.451 11.890 24.618 1.00 84.44 199 VAL A CA 1
ATOM 1444 C C . VAL A 1 199 ? 3.331 13.180 23.793 1.00 84.44 199 VAL A C 1
ATOM 1446 O O . VAL A 1 199 ? 3.056 14.245 24.346 1.00 84.44 199 VAL A O 1
ATOM 1449 N N . GLY A 1 200 ? 3.517 13.073 22.472 1.00 81.12 200 GLY A N 1
ATOM 1450 C CA . GLY A 1 200 ? 3.394 14.193 21.539 1.00 81.12 200 GLY A CA 1
ATOM 1451 C C . GLY A 1 200 ? 4.619 15.106 21.494 1.00 81.12 200 GLY A C 1
ATOM 1452 O O . GLY A 1 200 ? 4.475 16.264 21.115 1.00 81.12 200 GLY A O 1
ATOM 1453 N N . LEU A 1 201 ? 5.794 14.631 21.931 1.00 80.00 201 LEU A N 1
ATOM 1454 C CA . LEU A 1 201 ? 7.038 15.402 21.798 1.00 80.00 201 LEU A CA 1
ATOM 1455 C C . LEU A 1 201 ? 7.541 15.346 20.354 1.00 80.00 201 LEU A C 1
ATOM 1457 O O . LEU A 1 201 ? 7.943 16.361 19.793 1.00 80.00 201 LEU A O 1
ATOM 1461 N N . SER A 1 202 ? 7.488 14.161 19.748 1.00 84.94 202 SER A N 1
ATOM 1462 C CA . SER A 1 202 ? 7.767 13.975 18.328 1.00 84.94 202 SER A CA 1
ATOM 1463 C C . SER A 1 202 ? 6.561 14.402 17.485 1.00 84.94 202 SER A C 1
ATOM 1465 O O . SER A 1 202 ? 5.420 14.221 17.924 1.00 84.94 202 SER A O 1
ATOM 1467 N N . PRO A 1 203 ? 6.782 14.917 16.263 1.00 86.44 203 PRO A N 1
ATOM 1468 C CA . PRO A 1 203 ? 5.694 15.340 15.388 1.00 86.44 203 PRO A CA 1
ATOM 1469 C C . PRO A 1 203 ? 4.826 14.130 15.007 1.00 86.44 203 PRO A C 1
ATOM 1471 O O . PRO A 1 203 ? 5.368 13.036 14.794 1.00 86.44 203 PRO A O 1
ATOM 1474 N N . PRO A 1 204 ? 3.497 14.289 14.915 1.00 90.81 204 PRO A N 1
ATOM 1475 C CA . PRO A 1 204 ? 2.621 13.218 14.461 1.00 90.81 204 PRO A CA 1
ATOM 1476 C C . PRO A 1 204 ? 2.922 12.845 13.010 1.00 90.81 204 PRO A C 1
ATOM 1478 O O . PRO A 1 204 ? 3.546 13.607 12.262 1.00 90.81 204 PRO A O 1
ATOM 1481 N N . TYR A 1 205 ? 2.473 11.658 12.599 1.00 94.62 205 TYR A N 1
ATOM 1482 C CA . TYR A 1 205 ? 2.535 11.330 11.182 1.00 94.62 205 TYR A CA 1
ATOM 1483 C C . TYR A 1 205 ? 1.501 12.116 10.372 1.00 94.62 205 TYR A C 1
ATOM 1485 O O . TYR A 1 205 ? 0.438 12.498 10.870 1.00 94.62 205 TYR A O 1
ATOM 1493 N N . ASN A 1 206 ? 1.809 12.305 9.095 1.00 95.56 206 ASN A N 1
ATOM 1494 C CA . ASN A 1 206 ? 0.932 12.953 8.127 1.00 95.56 206 ASN A CA 1
ATOM 1495 C C . ASN A 1 206 ? 0.253 11.943 7.184 1.00 95.56 206 ASN A C 1
ATOM 1497 O O . ASN A 1 206 ? 0.505 10.737 7.257 1.00 95.56 206 ASN A O 1
ATOM 1501 N N . LEU A 1 207 ? -0.615 12.408 6.283 1.00 95.81 207 LEU A N 1
ATOM 1502 C CA . LEU A 1 207 ? -1.304 11.515 5.342 1.00 95.81 207 LEU A CA 1
ATOM 1503 C C . LEU A 1 207 ? -0.364 10.870 4.313 1.00 95.81 207 LEU A C 1
ATOM 1505 O O . LEU A 1 207 ? -0.641 9.754 3.868 1.00 95.81 207 LEU A O 1
ATOM 1509 N N . LEU A 1 208 ? 0.766 11.497 3.963 1.00 97.69 208 LEU A N 1
ATOM 1510 C CA . LEU A 1 208 ? 1.751 10.875 3.068 1.00 97.69 208 LEU A CA 1
ATOM 1511 C C . LEU A 1 208 ? 2.344 9.594 3.676 1.00 97.69 208 LEU A C 1
ATOM 1513 O O . LEU A 1 208 ? 2.591 8.638 2.942 1.00 97.69 208 LEU A O 1
ATOM 1517 N N . PHE A 1 209 ? 2.510 9.529 5.001 1.00 98.06 209 PHE A N 1
ATOM 1518 C CA . PHE A 1 209 ? 2.918 8.304 5.698 1.00 98.06 209 PHE A CA 1
ATOM 1519 C C . PHE A 1 209 ? 1.936 7.152 5.465 1.00 98.06 209 PHE A C 1
ATOM 1521 O O . PHE A 1 209 ? 2.348 6.037 5.137 1.00 98.06 209 PHE A O 1
ATOM 1528 N N . THR A 1 210 ? 0.635 7.431 5.570 1.00 96.56 210 THR A N 1
ATOM 1529 C CA . THR A 1 210 ? -0.428 6.454 5.308 1.00 96.56 210 THR A CA 1
ATOM 1530 C C . THR A 1 210 ? -0.393 5.970 3.858 1.00 96.56 210 THR A C 1
ATOM 1532 O O . THR A 1 210 ? -0.427 4.766 3.601 1.00 96.56 210 THR A O 1
ATOM 1535 N N . ILE A 1 211 ? -0.266 6.897 2.906 1.00 97.94 211 ILE A N 1
ATOM 1536 C CA . ILE A 1 211 ? -0.254 6.594 1.468 1.00 97.94 211 ILE A CA 1
ATOM 1537 C C . ILE A 1 211 ? 1.021 5.848 1.049 1.00 97.94 211 ILE A C 1
ATOM 1539 O O . ILE A 1 211 ? 0.957 4.918 0.247 1.00 97.94 211 ILE A O 1
ATOM 1543 N N . PHE A 1 212 ? 2.182 6.185 1.614 1.00 98.50 212 PHE A N 1
ATOM 1544 C CA . PHE A 1 212 ? 3.406 5.418 1.383 1.00 98.50 212 PHE A CA 1
ATOM 1545 C C . PHE A 1 212 ? 3.316 4.014 1.995 1.00 98.50 212 PHE A C 1
ATOM 1547 O O . PHE A 1 212 ? 3.778 3.050 1.385 1.00 98.50 212 PHE A O 1
ATOM 1554 N N . GLY A 1 213 ? 2.677 3.871 3.161 1.00 98.06 213 GLY A N 1
ATOM 1555 C CA . GLY A 1 213 ? 2.372 2.565 3.747 1.00 98.06 213 GLY A CA 1
ATOM 1556 C C . GLY A 1 213 ? 1.490 1.711 2.837 1.00 98.06 213 GLY A C 1
ATOM 1557 O O . GLY A 1 213 ? 1.787 0.539 2.622 1.00 98.06 213 GLY A O 1
ATOM 1558 N N . GLN A 1 214 ? 0.466 2.308 2.223 1.00 98.00 214 GLN A N 1
ATOM 1559 C CA . GLN A 1 214 ? -0.346 1.643 1.201 1.00 98.00 214 GLN A CA 1
ATOM 1560 C C . GLN A 1 214 ? 0.491 1.239 -0.021 1.00 98.00 214 GLN A C 1
ATOM 1562 O O . GLN A 1 214 ? 0.406 0.103 -0.481 1.00 98.00 214 GLN A O 1
ATOM 1567 N N . PHE A 1 215 ? 1.343 2.137 -0.525 1.00 98.50 215 PHE A N 1
ATOM 1568 C CA . PHE A 1 215 ? 2.256 1.814 -1.620 1.00 98.50 215 PHE A CA 1
ATOM 1569 C C . PHE A 1 215 ? 3.155 0.624 -1.262 1.00 98.50 215 PHE A C 1
ATOM 1571 O O . PHE A 1 215 ? 3.325 -0.277 -2.076 1.00 98.50 215 PHE A O 1
ATOM 1578 N N . PHE A 1 216 ? 3.697 0.570 -0.042 1.00 98.38 216 PHE A N 1
ATOM 1579 C CA . PHE A 1 216 ? 4.477 -0.575 0.423 1.00 98.38 216 PHE A CA 1
ATOM 1580 C C . PHE A 1 216 ? 3.661 -1.873 0.477 1.00 98.38 216 PHE A C 1
ATOM 1582 O O . PHE A 1 216 ? 4.138 -2.867 -0.068 1.00 98.38 216 PHE A O 1
ATOM 1589 N N . ASP A 1 217 ? 2.454 -1.865 1.063 1.00 98.00 217 ASP A N 1
ATOM 1590 C CA . ASP A 1 217 ? 1.541 -3.027 1.087 1.00 98.00 217 ASP A CA 1
ATOM 1591 C C . ASP A 1 217 ? 1.392 -3.620 -0.317 1.00 98.00 217 ASP A C 1
ATOM 1593 O O . ASP A 1 217 ? 1.612 -4.810 -0.539 1.00 98.00 217 ASP A O 1
ATOM 1597 N N . HIS A 1 218 ? 1.152 -2.743 -1.294 1.00 97.69 218 HIS A N 1
ATOM 1598 C CA . HIS A 1 218 ? 0.886 -3.114 -2.677 1.00 97.69 218 HIS A CA 1
ATOM 1599 C C . HIS A 1 218 ? 2.065 -3.743 -3.432 1.00 97.69 218 HIS A C 1
ATOM 1601 O O . HIS A 1 218 ? 1.887 -4.178 -4.566 1.00 97.69 218 HIS A O 1
ATOM 1607 N N . GLY A 1 219 ? 3.273 -3.763 -2.867 1.00 96.31 219 GLY A N 1
ATOM 1608 C CA . GLY A 1 219 ? 4.390 -4.515 -3.455 1.00 96.31 219 GLY A CA 1
ATOM 1609 C C . GLY A 1 219 ? 4.878 -5.662 -2.608 1.00 96.31 219 GLY A C 1
ATOM 1610 O O . GLY A 1 219 ? 5.800 -6.352 -3.033 1.00 96.31 219 GLY A O 1
ATOM 1611 N N . VAL A 1 220 ? 4.285 -5.877 -1.433 1.00 96.94 220 VAL A N 1
ATOM 1612 C CA . VAL A 1 220 ? 4.597 -7.047 -0.618 1.00 96.94 220 VAL A CA 1
ATOM 1613 C C . VAL A 1 220 ? 3.472 -8.068 -0.628 1.00 96.94 220 VAL A C 1
ATOM 1615 O O . VAL A 1 220 ? 3.779 -9.262 -0.544 1.00 96.94 220 VAL A O 1
ATOM 1618 N N . ASP A 1 221 ? 2.205 -7.659 -0.779 1.00 95.81 221 ASP A N 1
ATOM 1619 C CA . ASP A 1 221 ? 1.119 -8.607 -0.985 1.00 95.81 221 ASP A CA 1
ATOM 1620 C C . ASP A 1 221 ? -0.102 -8.170 -1.810 1.00 95.81 221 ASP A C 1
ATOM 1622 O O . ASP A 1 221 ? -0.619 -7.052 -1.764 1.00 95.81 221 ASP A O 1
ATOM 1626 N N . SER A 1 222 ? -0.625 -9.168 -2.525 1.00 94.44 222 SER A N 1
ATOM 1627 C CA . SER A 1 222 ? -1.919 -9.152 -3.196 1.00 94.44 222 SER A CA 1
ATOM 1628 C C . SER A 1 222 ? -2.456 -10.571 -3.303 1.00 94.44 222 SER A C 1
ATOM 1630 O O . SER A 1 222 ? -1.712 -11.528 -3.518 1.00 94.44 222 SER A O 1
ATOM 1632 N N . THR A 1 223 ? -3.765 -10.754 -3.119 1.00 92.25 223 THR A N 1
ATOM 1633 C CA . THR A 1 223 ? -4.361 -12.095 -3.070 1.00 92.25 223 THR A CA 1
ATOM 1634 C C . THR A 1 223 ? -5.271 -12.385 -4.251 1.00 92.25 223 THR A C 1
ATOM 1636 O O . THR A 1 223 ? -6.186 -11.624 -4.579 1.00 92.25 223 THR A O 1
ATOM 1639 N N . SER A 1 224 ? -5.085 -13.565 -4.842 1.00 85.00 224 SER A N 1
ATOM 1640 C CA . SER A 1 224 ? -5.949 -14.043 -5.915 1.00 85.00 224 SER A CA 1
ATOM 1641 C C . SER A 1 224 ? -7.370 -14.352 -5.413 1.00 85.00 224 SER A C 1
ATOM 1643 O O . SER A 1 224 ? -7.585 -14.925 -4.340 1.00 85.00 224 SER A O 1
ATOM 1645 N N . LYS A 1 225 ? -8.376 -13.977 -6.211 1.00 86.06 225 LYS A N 1
ATOM 1646 C CA . LYS A 1 225 ? -9.811 -14.102 -5.885 1.00 86.06 225 LYS A CA 1
ATOM 1647 C C . LYS A 1 225 ? -10.444 -15.326 -6.582 1.00 86.06 225 LYS A C 1
ATOM 1649 O O . LYS A 1 225 ? -9.964 -15.791 -7.616 1.00 86.06 225 LYS A O 1
ATOM 1654 N N . SER A 1 226 ? -11.508 -15.879 -5.998 1.00 78.94 226 SER A N 1
ATOM 1655 C CA . SER A 1 226 ? -12.252 -17.072 -6.452 1.00 78.94 226 SER A CA 1
ATOM 1656 C C . SER A 1 226 ? -13.668 -16.737 -6.940 1.00 78.94 226 SER A C 1
ATOM 1658 O O . SER A 1 226 ? -14.059 -15.578 -6.969 1.00 78.94 226 SER A O 1
ATOM 1660 N N . GLY A 1 227 ? -14.463 -17.756 -7.291 1.00 75.38 227 GLY A N 1
ATOM 1661 C CA . GLY A 1 227 ? -15.877 -17.578 -7.649 1.00 75.38 227 GLY A CA 1
ATOM 1662 C C . GLY A 1 227 ? -16.865 -17.517 -6.471 1.00 75.38 227 GLY A C 1
ATOM 1663 O O . GLY A 1 227 ? -18.025 -17.184 -6.692 1.00 75.38 227 GLY A O 1
ATOM 1664 N N . GLY A 1 228 ? -16.459 -17.856 -5.242 1.00 89.75 228 GLY A N 1
ATOM 1665 C CA . GLY A 1 228 ? -17.338 -17.768 -4.065 1.00 89.75 228 GLY A CA 1
ATOM 1666 C C . GLY A 1 228 ? -17.354 -16.362 -3.460 1.00 89.75 228 GLY A C 1
ATOM 1667 O O . GLY A 1 228 ? -16.380 -15.624 -3.600 1.00 89.75 228 GLY A O 1
ATOM 1668 N N . ALA A 1 229 ? -18.417 -16.003 -2.736 1.00 95.50 229 ALA A N 1
ATOM 1669 C CA . ALA A 1 229 ? -18.535 -14.695 -2.087 1.00 95.50 229 ALA A CA 1
ATOM 1670 C C . ALA A 1 229 ? -18.982 -14.771 -0.617 1.00 95.50 229 ALA A C 1
ATOM 1672 O O . ALA A 1 229 ? -19.715 -15.673 -0.219 1.00 95.50 229 ALA A O 1
ATOM 1673 N N . VAL A 1 230 ? -18.562 -13.803 0.194 1.00 96.50 230 VAL A N 1
ATOM 1674 C CA . VAL A 1 230 ? -19.134 -13.523 1.514 1.00 96.50 230 VAL A CA 1
ATOM 1675 C C . VAL A 1 230 ? -20.176 -12.427 1.340 1.00 96.50 230 VAL A C 1
ATOM 1677 O O . VAL A 1 230 ? -19.846 -11.312 0.945 1.00 96.50 230 VAL A O 1
ATOM 1680 N N . PHE A 1 231 ? -21.430 -12.743 1.633 1.00 97.19 231 PHE A N 1
ATOM 1681 C CA . PHE A 1 231 ? -22.511 -11.778 1.750 1.00 97.19 231 PHE A CA 1
ATOM 1682 C C . PHE A 1 231 ? -22.555 -11.279 3.191 1.00 97.19 231 PHE A C 1
ATOM 1684 O O . PHE A 1 231 ? -22.601 -12.087 4.118 1.00 97.19 231 PHE A O 1
ATOM 1691 N N . VAL A 1 232 ? -22.589 -9.961 3.374 1.00 97.44 232 VAL A N 1
ATOM 1692 C CA . VAL A 1 232 ? -22.684 -9.300 4.682 1.00 97.44 232 VAL A CA 1
ATOM 1693 C C . VAL A 1 232 ? -24.015 -8.547 4.750 1.00 97.44 232 VAL A C 1
ATOM 1695 O O . VAL A 1 232 ? -24.079 -7.387 4.339 1.00 97.44 232 VAL A O 1
ATOM 1698 N N . PRO A 1 233 ? -25.116 -9.192 5.188 1.00 96.31 233 PRO A N 1
ATOM 1699 C CA . PRO A 1 233 ? -26.418 -8.538 5.291 1.00 96.31 233 PRO A CA 1
ATOM 1700 C C . PRO A 1 233 ? -26.435 -7.385 6.296 1.00 96.31 233 PRO A C 1
ATOM 1702 O O . PRO A 1 233 ? -25.881 -7.504 7.389 1.00 96.31 233 PRO A O 1
ATOM 1705 N N . LEU A 1 234 ? -27.155 -6.313 5.969 1.00 95.31 234 LEU A N 1
ATOM 1706 C CA . LEU A 1 234 ? -27.420 -5.219 6.903 1.00 95.31 234 LEU A CA 1
ATOM 1707 C C . LEU A 1 234 ? -28.527 -5.626 7.887 1.00 95.31 234 LEU A C 1
ATOM 1709 O O . LEU A 1 234 ? -29.547 -6.206 7.497 1.00 95.31 234 LEU A O 1
ATOM 1713 N N . LYS A 1 235 ? -28.343 -5.321 9.176 1.00 93.44 235 LYS A N 1
ATOM 1714 C CA . LYS A 1 235 ? -29.396 -5.504 10.190 1.00 93.44 235 LYS A CA 1
ATOM 1715 C C . LYS A 1 235 ? -30.442 -4.394 10.071 1.00 93.44 235 LYS A C 1
ATOM 1717 O O . LYS A 1 235 ? -30.206 -3.372 9.445 1.00 93.44 235 LYS A O 1
ATOM 1722 N N . ALA A 1 236 ? -31.627 -4.616 10.640 1.00 91.50 236 ALA A N 1
ATOM 1723 C CA . ALA A 1 236 ? -32.783 -3.739 10.436 1.00 91.50 236 ALA A CA 1
ATOM 1724 C C . ALA A 1 236 ? -32.569 -2.290 10.912 1.00 91.50 236 ALA A C 1
ATOM 1726 O O . ALA A 1 236 ? -33.230 -1.393 10.401 1.00 91.50 236 ALA A O 1
ATOM 1727 N N . ASP A 1 237 ? -31.674 -2.084 11.876 1.00 92.50 237 ASP A N 1
ATOM 1728 C CA . ASP A 1 237 ? -31.287 -0.790 12.431 1.00 92.50 237 ASP A CA 1
ATOM 1729 C C . ASP A 1 237 ? -29.919 -0.294 11.924 1.00 92.50 237 ASP A C 1
ATOM 1731 O O . ASP A 1 237 ? -29.318 0.573 12.553 1.00 92.50 237 ASP A O 1
ATOM 1735 N N . ASP A 1 238 ? -29.410 -0.834 10.809 1.00 93.81 238 ASP A N 1
ATOM 1736 C CA . ASP A 1 238 ? -28.165 -0.350 10.203 1.00 93.81 238 ASP A CA 1
ATOM 1737 C C . ASP A 1 238 ? -28.339 1.076 9.640 1.00 93.81 238 ASP A C 1
ATOM 1739 O O . ASP A 1 238 ? -29.307 1.324 8.908 1.00 93.81 238 ASP A O 1
ATOM 1743 N N . PRO A 1 239 ? -27.408 2.006 9.929 1.00 88.00 239 PRO A N 1
ATOM 1744 C CA . PRO A 1 239 ? -27.517 3.407 9.522 1.00 88.00 239 PRO A CA 1
ATOM 1745 C C . PRO A 1 239 ? -27.418 3.649 8.009 1.00 88.00 239 PRO A C 1
ATOM 1747 O O . PRO A 1 239 ? -27.779 4.739 7.574 1.00 88.00 239 PRO A O 1
ATOM 1750 N N . LEU A 1 240 ? -27.003 2.661 7.201 1.00 89.56 240 LEU A N 1
ATOM 1751 C CA . LEU A 1 240 ? -27.035 2.758 5.732 1.00 89.56 240 LEU A CA 1
ATOM 1752 C C . LEU A 1 240 ? -28.427 2.516 5.135 1.00 89.56 240 LEU A C 1
ATOM 1754 O O . LEU A 1 240 ? -28.680 2.872 3.986 1.00 89.56 240 LEU A O 1
ATOM 1758 N N . ILE A 1 241 ? -29.338 1.876 5.875 1.00 91.62 241 ILE A N 1
ATOM 1759 C CA . ILE A 1 241 ? -30.699 1.617 5.389 1.00 91.62 241 ILE A CA 1
ATOM 1760 C C . ILE A 1 241 ? -31.494 2.903 5.131 1.00 91.62 241 ILE A C 1
ATOM 1762 O O . ILE A 1 241 ? -32.114 2.953 4.072 1.00 91.62 241 ILE A O 1
ATOM 1766 N N . PRO A 1 242 ? -31.522 3.906 6.027 1.00 88.56 242 PRO A N 1
ATOM 1767 C CA . PRO A 1 242 ? -32.263 5.150 5.800 1.00 88.56 242 PRO A CA 1
ATOM 1768 C C . PRO A 1 242 ? -31.615 6.115 4.793 1.00 88.56 242 PRO A C 1
ATOM 1770 O O . PRO A 1 242 ? -31.978 7.282 4.761 1.00 88.56 242 PRO A O 1
ATOM 1773 N N . GLY A 1 243 ? -30.631 5.673 4.007 1.00 83.94 243 GLY A N 1
ATOM 1774 C CA . GLY A 1 243 ? -29.991 6.535 3.020 1.00 83.94 243 GLY A CA 1
ATOM 1775 C C . GLY A 1 243 ? -29.148 7.651 3.640 1.00 83.94 243 GLY A C 1
ATOM 1776 O O . GLY A 1 243 ? -28.653 7.539 4.763 1.00 83.94 243 GLY A O 1
ATOM 1777 N N . ARG A 1 244 ? -28.943 8.720 2.866 1.00 79.38 244 ARG A N 1
ATOM 1778 C CA . ARG A 1 244 ? -27.993 9.798 3.188 1.00 79.38 244 ARG A CA 1
ATOM 1779 C C . ARG A 1 244 ? -28.575 10.800 4.179 1.00 79.38 244 ARG A C 1
ATOM 1781 O O . ARG A 1 244 ? -27.817 11.450 4.891 1.00 79.38 244 ARG A O 1
ATOM 1788 N N . ASP A 1 245 ? -29.896 10.971 4.202 1.00 79.44 245 ASP A N 1
ATOM 1789 C CA . ASP A 1 245 ? -30.538 11.881 5.155 1.00 79.44 245 ASP A CA 1
ATOM 1790 C C . ASP A 1 245 ? -30.775 11.245 6.536 1.00 79.44 245 ASP A C 1
ATOM 1792 O O . ASP A 1 245 ? -31.117 11.948 7.491 1.00 79.44 245 ASP A O 1
ATOM 1796 N N . HIS A 1 246 ? -30.539 9.934 6.652 1.00 82.44 246 HIS A N 1
ATOM 1797 C CA . HIS A 1 246 ? -30.770 9.122 7.842 1.00 82.44 246 HIS A CA 1
ATOM 1798 C C . HIS A 1 246 ? -32.229 9.148 8.341 1.00 82.44 246 HIS A C 1
ATOM 1800 O O . HIS A 1 246 ? -32.499 8.910 9.524 1.00 82.44 246 HIS A O 1
ATOM 1806 N N . ILE A 1 247 ? -33.189 9.390 7.445 1.00 86.19 247 ILE A N 1
ATOM 1807 C CA . ILE A 1 247 ? -34.626 9.377 7.716 1.00 86.19 247 ILE A CA 1
ATOM 1808 C C . ILE A 1 247 ? -35.254 8.178 7.000 1.00 86.19 247 ILE A C 1
ATOM 1810 O O . ILE A 1 247 ? -35.202 8.059 5.790 1.00 86.19 247 ILE A O 1
ATOM 1814 N N . LEU A 1 248 ? -35.922 7.294 7.745 1.00 89.25 248 LEU A N 1
ATOM 1815 C CA . LEU A 1 248 ? -36.651 6.178 7.133 1.00 89.25 248 LEU A CA 1
ATOM 1816 C C . LEU A 1 248 ? -37.948 6.635 6.449 1.00 89.25 248 LEU A C 1
ATOM 1818 O O . LEU A 1 248 ? -38.698 7.457 6.983 1.00 89.25 248 LEU A O 1
ATOM 1822 N N . GLY A 1 249 ? -38.300 5.967 5.351 1.00 86.94 249 GLY A N 1
ATOM 1823 C CA . GLY A 1 249 ? -39.598 6.067 4.679 1.00 86.94 249 GLY A CA 1
ATOM 1824 C C . GLY A 1 249 ? -39.640 7.039 3.500 1.00 86.94 249 GLY A C 1
ATOM 1825 O O . GLY A 1 249 ? -40.735 7.432 3.082 1.00 86.94 249 GLY A O 1
ATOM 1826 N N . ASN A 1 250 ? -38.483 7.433 2.975 1.00 87.75 250 ASN A N 1
ATOM 1827 C CA . ASN A 1 250 ? -38.321 8.332 1.831 1.00 87.75 250 ASN A CA 1
ATOM 1828 C C . ASN A 1 250 ? -37.752 7.580 0.603 1.00 87.75 250 ASN A C 1
ATOM 1830 O O . ASN A 1 250 ? -37.849 6.358 0.496 1.00 87.75 250 ASN A O 1
ATOM 1834 N N . ALA A 1 251 ? -37.264 8.331 -0.389 1.00 86.50 251 ALA A N 1
ATOM 1835 C CA . ALA A 1 251 ? -36.800 7.782 -1.662 1.00 86.50 251 ALA A CA 1
ATOM 1836 C C . ALA A 1 251 ? -35.339 7.301 -1.639 1.00 86.50 251 ALA A C 1
ATOM 1838 O O . ALA A 1 251 ? -34.965 6.541 -2.535 1.00 86.50 251 ALA A O 1
ATOM 1839 N N . ASP A 1 252 ? -34.526 7.740 -0.674 1.00 84.69 252 ASP A N 1
ATOM 1840 C CA . ASP A 1 252 ? -33.133 7.314 -0.507 1.00 84.69 252 ASP A CA 1
ATOM 1841 C C . ASP A 1 252 ? -32.962 6.109 0.429 1.00 84.69 252 ASP A C 1
ATOM 1843 O O . ASP A 1 252 ? -31.873 5.535 0.466 1.00 84.69 252 ASP A O 1
ATOM 1847 N N . ASP A 1 253 ? -34.040 5.640 1.070 1.00 89.25 253 ASP A N 1
ATOM 1848 C CA . ASP A 1 253 ? -34.098 4.331 1.726 1.00 89.25 253 ASP A CA 1
ATOM 1849 C C . ASP A 1 253 ? -33.538 3.210 0.831 1.00 89.25 253 ASP A C 1
ATOM 1851 O O . ASP A 1 253 ? -34.031 2.933 -0.272 1.00 89.25 253 ASP A O 1
ATOM 1855 N N . LEU A 1 254 ? -32.572 2.457 1.358 1.00 88.81 254 LEU A N 1
ATOM 1856 C CA . LEU A 1 254 ? -31.976 1.334 0.654 1.00 88.81 254 LEU A CA 1
ATOM 1857 C C . LEU A 1 254 ? -33.028 0.218 0.454 1.00 88.81 254 LEU A C 1
ATOM 1859 O O . LEU A 1 254 ? -33.562 -0.326 1.438 1.00 88.81 254 LEU A O 1
ATOM 1863 N N . PRO A 1 255 ? -33.336 -0.191 -0.794 1.00 89.44 255 PRO A N 1
ATOM 1864 C CA . PRO A 1 255 ? -34.303 -1.252 -1.067 1.00 89.44 255 PRO A CA 1
ATOM 1865 C C . PRO A 1 255 ? -33.885 -2.583 -0.441 1.00 89.44 255 PRO A C 1
ATOM 1867 O O . PRO A 1 255 ? -32.702 -2.908 -0.401 1.00 89.44 255 PRO A O 1
ATOM 1870 N N . ALA A 1 256 ? -34.849 -3.400 -0.001 1.00 89.44 256 ALA A N 1
ATOM 1871 C CA . ALA A 1 256 ? -34.571 -4.654 0.712 1.00 89.44 256 ALA A CA 1
ATOM 1872 C C . ALA A 1 256 ? -33.601 -5.594 -0.030 1.00 89.44 256 ALA A C 1
ATOM 1874 O O . ALA A 1 256 ? -32.738 -6.202 0.593 1.00 89.44 256 ALA A O 1
ATOM 1875 N N . ASN A 1 257 ? -33.692 -5.667 -1.359 1.00 89.88 257 ASN A N 1
ATOM 1876 C CA . ASN A 1 257 ? -32.824 -6.477 -2.216 1.00 89.88 257 ASN A CA 1
ATOM 1877 C C . ASN A 1 257 ? -31.431 -5.867 -2.470 1.00 89.88 257 ASN A C 1
ATOM 1879 O O . ASN A 1 257 ? -30.709 -6.373 -3.324 1.00 89.88 257 ASN A O 1
ATOM 1883 N N . LYS A 1 258 ? -31.073 -4.775 -1.786 1.00 90.12 258 LYS A N 1
ATOM 1884 C CA . LYS A 1 258 ? -29.748 -4.137 -1.797 1.00 90.12 258 LYS A CA 1
ATOM 1885 C C . LYS A 1 258 ? -29.133 -4.023 -0.393 1.00 90.12 258 LYS A C 1
ATOM 1887 O O . LYS A 1 258 ? -28.060 -3.457 -0.247 1.00 90.12 258 LYS A O 1
ATOM 1892 N N . ARG A 1 259 ? -29.790 -4.551 0.651 1.00 92.81 259 ARG A N 1
ATOM 1893 C CA . ARG A 1 259 ? -29.357 -4.441 2.061 1.00 92.81 259 ARG A CA 1
ATOM 1894 C C . ARG A 1 259 ? -28.285 -5.468 2.437 1.00 92.81 259 ARG A C 1
ATOM 1896 O O . ARG A 1 259 ? -28.459 -6.234 3.384 1.00 92.81 259 ARG A O 1
ATOM 1903 N N . PHE A 1 260 ? -27.191 -5.507 1.685 1.00 93.81 260 PHE A N 1
ATOM 1904 C CA . PHE A 1 260 ? -26.023 -6.338 1.970 1.00 93.81 260 PHE A CA 1
ATOM 1905 C C . PHE A 1 260 ? -24.791 -5.812 1.228 1.00 93.81 260 PHE A C 1
ATOM 1907 O O . PHE A 1 260 ? -24.911 -5.165 0.192 1.00 93.81 260 PHE A O 1
ATOM 1914 N N . MET A 1 261 ? -23.613 -6.167 1.731 1.00 94.69 261 MET A N 1
ATOM 1915 C CA . MET A 1 261 ? -22.335 -5.995 1.038 1.00 94.69 261 MET A CA 1
ATOM 1916 C C . MET A 1 261 ? -21.814 -7.350 0.554 1.00 94.69 261 MET A C 1
ATOM 1918 O O . MET A 1 261 ? -22.263 -8.398 1.033 1.00 94.69 261 MET A O 1
ATOM 1922 N N . VAL A 1 262 ? -20.873 -7.347 -0.391 1.00 93.56 262 VAL A N 1
ATOM 1923 C CA . VAL A 1 262 ? -20.300 -8.574 -0.960 1.00 93.56 262 VAL A CA 1
ATOM 1924 C C . VAL A 1 262 ? -18.778 -8.482 -1.001 1.00 93.56 262 VAL A C 1
ATOM 1926 O O . VAL A 1 262 ? -18.231 -7.510 -1.509 1.00 93.56 262 VAL A O 1
ATOM 1929 N N . LEU A 1 263 ? -18.104 -9.527 -0.517 1.00 94.69 263 LEU A N 1
ATOM 1930 C CA . LEU A 1 263 ? -16.662 -9.730 -0.661 1.00 94.69 263 LEU A CA 1
ATOM 1931 C C . LEU A 1 263 ? -16.396 -11.003 -1.467 1.00 94.69 263 LEU A C 1
ATOM 1933 O O . LEU A 1 263 ? -16.783 -12.093 -1.049 1.00 94.69 263 LEU A O 1
ATOM 1937 N N . THR A 1 264 ? -15.666 -10.913 -2.574 1.00 93.62 264 THR A N 1
ATOM 1938 C CA . THR A 1 264 ? -15.208 -12.109 -3.300 1.00 93.62 264 THR A CA 1
ATOM 1939 C C . THR A 1 264 ? -14.158 -12.866 -2.486 1.00 93.62 264 THR A C 1
ATOM 1941 O O . THR A 1 264 ? -13.175 -12.280 -2.034 1.00 93.62 264 THR A O 1
ATOM 1944 N N . ARG A 1 265 ? -14.334 -14.174 -2.299 1.00 94.31 265 ARG A N 1
ATOM 1945 C CA . ARG A 1 265 ? -13.463 -15.024 -1.469 1.00 94.31 265 ARG A CA 1
ATOM 1946 C C . ARG A 1 265 ? -12.120 -15.311 -2.129 1.00 94.31 265 ARG A C 1
ATOM 1948 O O . ARG A 1 265 ? -12.037 -15.330 -3.355 1.00 94.31 265 ARG A O 1
ATOM 1955 N N . THR A 1 266 ? -11.096 -15.578 -1.331 1.00 92.00 266 THR A N 1
ATOM 1956 C CA . THR A 1 266 ? -9.744 -15.920 -1.786 1.00 92.00 266 THR A CA 1
ATOM 1957 C C . THR A 1 266 ? -9.743 -17.225 -2.589 1.00 92.00 266 THR A C 1
ATOM 1959 O O . THR A 1 266 ? -10.528 -18.141 -2.329 1.00 92.00 266 THR A O 1
ATOM 1962 N N . ARG A 1 267 ? -8.877 -17.318 -3.602 1.00 90.62 267 ARG A N 1
ATOM 1963 C CA . ARG A 1 267 ? -8.720 -18.509 -4.443 1.00 90.62 267 ARG A CA 1
ATOM 1964 C C . ARG A 1 267 ? -8.061 -19.648 -3.677 1.00 90.62 267 ARG A C 1
ATOM 1966 O O . ARG A 1 267 ? -6.902 -19.559 -3.280 1.00 90.62 267 ARG A O 1
ATOM 1973 N N . ASN A 1 268 ? -8.808 -20.741 -3.534 1.00 91.31 268 ASN A N 1
ATOM 1974 C CA . ASN A 1 268 ? -8.268 -22.010 -3.058 1.00 91.31 268 ASN A CA 1
ATOM 1975 C C . ASN A 1 268 ? -7.189 -22.524 -4.013 1.00 91.31 268 ASN A C 1
ATOM 1977 O O . ASN A 1 268 ? -7.219 -22.243 -5.213 1.00 91.31 268 ASN A O 1
ATOM 1981 N N . GLN A 1 269 ? -6.258 -23.296 -3.473 1.00 91.00 269 GLN A N 1
ATOM 1982 C CA . GLN A 1 269 ? -5.152 -23.885 -4.218 1.00 91.00 269 GLN A CA 1
ATOM 1983 C C . GLN A 1 269 ? -5.376 -25.385 -4.369 1.00 91.00 269 GLN A C 1
ATOM 1985 O O . GLN A 1 269 ? -6.030 -25.975 -3.510 1.00 91.00 269 GLN A O 1
ATOM 1990 N N . PRO A 1 270 ? -4.865 -26.016 -5.437 1.00 90.56 270 PRO A N 1
ATOM 1991 C CA . PRO A 1 270 ? -4.965 -27.461 -5.568 1.00 90.56 270 PRO A CA 1
ATOM 1992 C C . PRO A 1 270 ? -4.294 -28.156 -4.378 1.00 90.56 270 PRO A C 1
ATOM 1994 O O . PRO A 1 270 ? -3.267 -27.691 -3.865 1.00 90.56 270 PRO A O 1
ATOM 1997 N N . GLY A 1 271 ? -4.896 -29.262 -3.950 1.00 89.69 271 GLY A N 1
ATOM 1998 C CA . GLY A 1 271 ? -4.340 -30.136 -2.925 1.00 89.69 271 GLY A CA 1
ATOM 1999 C C . GLY A 1 271 ? -3.184 -30.999 -3.449 1.00 89.69 271 GLY A C 1
ATOM 2000 O O . GLY A 1 271 ? -2.627 -30.739 -4.522 1.00 89.69 271 GLY A O 1
ATOM 2001 N N . PRO A 1 272 ? -2.802 -32.058 -2.711 1.00 92.06 272 PRO A N 1
ATOM 2002 C CA . PRO A 1 272 ? -1.737 -32.980 -3.108 1.00 92.06 272 PRO A CA 1
ATOM 2003 C C . PRO A 1 272 ? -1.916 -33.640 -4.483 1.00 92.06 272 PRO A C 1
ATOM 2005 O O . PRO A 1 272 ? -0.926 -34.096 -5.057 1.00 92.06 272 PRO A O 1
ATOM 2008 N N . ASP A 1 273 ? -3.142 -33.723 -5.010 1.00 88.44 273 ASP A N 1
ATOM 2009 C CA . ASP A 1 273 ? -3.406 -34.291 -6.337 1.00 88.44 273 ASP A CA 1
ATOM 2010 C C . ASP A 1 273 ? -3.156 -33.313 -7.504 1.00 88.44 273 ASP A C 1
ATOM 2012 O O . ASP A 1 273 ? -3.128 -33.730 -8.665 1.00 88.44 273 ASP A O 1
ATOM 2016 N N . GLY A 1 274 ? -2.920 -32.029 -7.207 1.00 90.00 274 GLY A N 1
ATOM 2017 C CA . GLY A 1 274 ? -2.675 -30.984 -8.200 1.00 90.00 274 GLY A CA 1
ATOM 2018 C C . GLY A 1 274 ? -3.927 -30.520 -8.955 1.00 90.00 274 GLY A C 1
ATOM 2019 O O . GLY A 1 274 ? -3.805 -29.752 -9.911 1.00 90.00 274 GLY A O 1
ATOM 2020 N N . ILE A 1 275 ? -5.120 -30.969 -8.559 1.00 88.00 275 ILE A N 1
ATOM 2021 C CA . ILE A 1 275 ? -6.398 -30.644 -9.194 1.00 88.00 275 ILE A CA 1
ATOM 2022 C C . ILE A 1 275 ? -7.143 -29.645 -8.305 1.00 88.00 275 ILE A C 1
ATOM 2024 O O . ILE A 1 275 ? -7.196 -29.792 -7.093 1.00 88.00 275 ILE A O 1
ATOM 2028 N N . LEU A 1 276 ? -7.701 -28.600 -8.921 1.00 87.69 276 LEU A N 1
ATOM 2029 C CA . LEU A 1 276 ? -8.507 -27.591 -8.232 1.00 87.69 276 LEU A CA 1
ATOM 2030 C C . LEU A 1 276 ? -10.001 -27.933 -8.326 1.00 87.69 276 LEU A C 1
ATOM 2032 O O . LEU A 1 276 ? -10.477 -28.362 -9.381 1.00 87.69 276 LEU A O 1
ATOM 2036 N N . GLY A 1 277 ? -10.759 -27.648 -7.268 1.00 84.75 277 GLY A N 1
ATOM 2037 C CA . GLY A 1 277 ? -12.217 -27.777 -7.220 1.00 84.75 277 GLY A CA 1
ATOM 2038 C C . GLY A 1 277 ? -12.708 -29.086 -6.601 1.00 84.75 277 GLY A C 1
ATOM 2039 O O . GLY A 1 277 ? -13.864 -29.464 -6.808 1.00 84.75 277 GLY A O 1
ATOM 2040 N N . ASN A 1 278 ? -11.848 -29.788 -5.867 1.00 85.62 278 ASN A N 1
ATOM 2041 C CA . ASN A 1 278 ? -12.147 -31.060 -5.213 1.00 85.62 278 ASN A CA 1
ATOM 2042 C C . ASN A 1 278 ? -12.099 -30.926 -3.672 1.00 85.62 278 ASN A C 1
ATOM 2044 O O . ASN A 1 278 ? -12.101 -29.833 -3.101 1.00 85.62 278 ASN A O 1
ATOM 2048 N N . ALA A 1 279 ? -12.150 -32.061 -2.972 1.00 86.62 279 ALA A N 1
ATOM 2049 C CA . ALA A 1 279 ? -12.221 -32.082 -1.514 1.00 86.62 279 ALA A CA 1
ATOM 2050 C C . ALA A 1 279 ? -10.880 -31.765 -0.828 1.00 86.62 279 ALA A C 1
ATOM 2052 O O . ALA A 1 279 ? -10.905 -31.315 0.320 1.00 86.62 279 ALA A O 1
ATOM 2053 N N . ASP A 1 280 ? -9.738 -31.978 -1.485 1.00 88.75 280 ASP A N 1
ATOM 2054 C CA . ASP A 1 280 ? -8.396 -31.762 -0.932 1.00 88.75 280 ASP A CA 1
ATOM 2055 C C . ASP A 1 280 ? -7.799 -30.381 -1.233 1.00 88.75 280 ASP A C 1
ATOM 2057 O O . ASP A 1 280 ? -6.764 -30.065 -0.655 1.00 88.75 280 ASP A O 1
ATOM 2061 N N . ASP A 1 281 ? -8.489 -29.528 -2.003 1.00 90.69 281 ASP A N 1
ATOM 2062 C CA . ASP A 1 281 ? -8.167 -28.102 -2.191 1.00 90.69 281 ASP A CA 1
ATOM 2063 C C . ASP A 1 281 ? -7.689 -27.418 -0.889 1.00 90.69 281 ASP A C 1
ATOM 2065 O O . ASP A 1 281 ? -8.340 -27.486 0.153 1.00 90.69 281 ASP A O 1
ATOM 2069 N N . GLU A 1 282 ? -6.597 -26.673 -0.913 1.00 91.94 282 GLU A N 1
ATOM 2070 C CA . GLU A 1 282 ? -6.127 -25.920 0.247 1.00 91.94 282 GLU A CA 1
ATOM 2071 C C . GLU A 1 282 ? -6.766 -24.524 0.295 1.00 91.94 282 GLU A C 1
ATOM 2073 O O . GLU A 1 282 ? -6.675 -23.749 -0.659 1.00 91.94 282 GLU A O 1
ATOM 2078 N N . GLN A 1 283 ? -7.375 -24.162 1.431 1.00 91.75 283 GLN A N 1
ATOM 2079 C CA . GLN A 1 283 ? -7.888 -22.806 1.684 1.00 91.75 283 GLN A CA 1
ATOM 2080 C C . GLN A 1 283 ? -6.757 -21.866 2.111 1.00 91.75 283 GLN A C 1
ATOM 2082 O O . GLN A 1 283 ? -6.715 -21.376 3.240 1.00 91.75 283 GLN A O 1
ATOM 2087 N N . ASN A 1 284 ? -5.797 -21.663 1.214 1.00 90.75 284 ASN A N 1
ATOM 2088 C CA . ASN A 1 284 ? -4.671 -20.772 1.433 1.00 90.75 284 ASN A CA 1
ATOM 2089 C C . ASN A 1 284 ? -4.345 -20.025 0.142 1.00 90.75 284 ASN A C 1
ATOM 2091 O O . ASN A 1 284 ? -3.829 -20.635 -0.787 1.00 90.75 284 ASN A O 1
ATOM 2095 N N . GLY A 1 285 ? -4.671 -18.734 0.078 1.00 90.75 285 GLY A N 1
ATOM 2096 C CA . GLY A 1 285 ? -4.435 -17.923 -1.113 1.00 90.75 285 GLY A CA 1
ATOM 2097 C C . GLY A 1 285 ? -2.968 -17.880 -1.523 1.00 90.75 285 GLY A C 1
ATOM 2098 O O . GLY A 1 285 ? -2.068 -18.095 -0.707 1.00 90.75 285 GLY A O 1
ATOM 2099 N N . THR A 1 286 ? -2.741 -17.580 -2.796 1.00 93.50 286 THR A N 1
ATOM 2100 C CA . THR A 1 286 ? -1.423 -17.160 -3.272 1.00 93.50 286 THR A CA 1
ATOM 2101 C C . THR A 1 286 ? -1.261 -15.661 -3.102 1.00 93.50 286 THR A C 1
ATOM 2103 O O . THR A 1 286 ? -2.240 -14.917 -3.235 1.00 93.50 286 THR A O 1
ATOM 2106 N N . ASN A 1 287 ? -0.029 -15.257 -2.818 1.00 95.81 287 ASN A N 1
ATOM 2107 C CA . ASN A 1 287 ? 0.437 -13.902 -3.003 1.00 95.81 287 ASN A CA 1
ATOM 2108 C C . ASN A 1 287 ? 0.828 -13.732 -4.472 1.00 95.81 287 ASN A C 1
ATOM 2110 O O . ASN A 1 287 ? 1.700 -14.467 -4.927 1.00 95.81 287 ASN A O 1
ATOM 2114 N N . THR A 1 288 ? 0.176 -12.850 -5.223 1.00 95.00 288 THR A N 1
ATOM 2115 C CA . THR A 1 288 ? 0.577 -12.567 -6.611 1.00 95.00 288 THR A CA 1
ATOM 2116 C C . THR A 1 288 ? 1.796 -11.660 -6.676 1.00 95.00 288 THR A C 1
ATOM 2118 O O . THR A 1 288 ? 2.484 -11.661 -7.688 1.00 95.00 288 THR A O 1
ATOM 2121 N N . ASP A 1 289 ? 2.114 -10.950 -5.599 1.00 95.12 289 ASP A N 1
ATOM 2122 C CA . ASP A 1 289 ? 3.240 -10.027 -5.582 1.00 95.12 289 ASP A CA 1
ATOM 2123 C C . ASP A 1 289 ? 4.515 -10.765 -5.169 1.00 95.12 289 ASP A C 1
ATOM 2125 O O . ASP A 1 289 ? 4.484 -11.763 -4.442 1.00 95.12 289 ASP A O 1
ATOM 2129 N N . SER A 1 290 ? 5.654 -10.277 -5.648 1.00 94.69 290 SER A N 1
ATOM 2130 C CA . SER A 1 290 ? 6.973 -10.675 -5.172 1.00 94.69 290 SER A CA 1
ATOM 2131 C C . SER A 1 290 ? 7.211 -9.966 -3.837 1.00 94.69 290 SER A C 1
ATOM 2133 O O . SER A 1 290 ? 7.498 -8.776 -3.854 1.00 94.69 290 SER A O 1
ATOM 2135 N N . PRO A 1 291 ? 7.126 -10.647 -2.676 1.00 91.56 291 PRO A N 1
ATOM 2136 C CA . PRO A 1 291 ? 7.053 -10.011 -1.355 1.00 91.56 291 PRO A CA 1
ATOM 2137 C C . PRO A 1 291 ? 8.289 -9.216 -0.922 1.00 91.56 291 PRO A C 1
ATOM 2139 O O . PRO A 1 291 ? 8.360 -8.759 0.215 1.00 91.56 291 PRO A O 1
ATOM 2142 N N . TRP A 1 292 ? 9.307 -9.123 -1.767 1.00 95.38 292 TRP A N 1
ATOM 2143 C CA . TRP A 1 292 ? 10.507 -8.369 -1.473 1.00 95.38 292 TRP A CA 1
ATOM 2144 C C . TRP A 1 292 ? 10.218 -6.875 -1.442 1.00 95.38 292 TRP A C 1
ATOM 2146 O O . TRP A 1 292 ? 9.348 -6.370 -2.140 1.00 95.38 292 TRP A O 1
ATOM 2156 N N . VAL A 1 293 ? 11.047 -6.136 -0.710 1.00 96.81 293 VAL A N 1
ATOM 2157 C CA . VAL A 1 293 ? 11.102 -4.681 -0.858 1.00 96.81 293 VAL A CA 1
ATOM 2158 C C . VAL A 1 293 ? 11.878 -4.382 -2.142 1.00 96.81 293 VAL A C 1
ATOM 2160 O O . VAL A 1 293 ? 13.065 -4.075 -2.099 1.00 96.81 293 VAL A O 1
ATOM 2163 N N . ASP A 1 294 ? 11.256 -4.616 -3.298 1.00 96.12 294 ASP A N 1
ATOM 2164 C CA . ASP A 1 294 ? 11.918 -4.626 -4.609 1.00 96.12 294 ASP A CA 1
ATOM 2165 C C . ASP A 1 294 ? 11.286 -3.707 -5.658 1.00 96.12 294 ASP A C 1
ATOM 2167 O O . ASP A 1 294 ? 11.678 -3.728 -6.830 1.00 96.12 294 ASP A O 1
ATOM 2171 N N . GLN A 1 295 ? 10.353 -2.857 -5.219 1.00 97.06 295 GLN A N 1
ATOM 2172 C CA . GLN A 1 295 ? 9.717 -1.850 -6.062 1.00 97.06 295 GLN A CA 1
ATOM 2173 C C . GLN A 1 295 ? 8.845 -2.479 -7.179 1.00 97.06 295 GLN A C 1
ATOM 2175 O O . GLN A 1 295 ? 8.631 -1.891 -8.246 1.00 97.06 295 GLN A O 1
ATOM 2180 N N . SER A 1 296 ? 8.315 -3.687 -6.939 1.00 97.62 296 SER A N 1
ATOM 2181 C CA . SER A 1 296 ? 7.365 -4.397 -7.810 1.00 97.62 296 SER A CA 1
ATOM 2182 C C . SER A 1 296 ? 6.113 -3.581 -8.157 1.00 97.62 296 SER A C 1
ATOM 2184 O O . SER A 1 296 ? 5.563 -3.742 -9.242 1.00 97.62 296 SER A O 1
ATOM 2186 N N . GLN A 1 297 ? 5.716 -2.613 -7.334 1.00 97.56 297 GLN A N 1
ATOM 2187 C CA . GLN A 1 297 ? 4.613 -1.688 -7.620 1.00 97.56 297 GLN A CA 1
ATOM 2188 C C . GLN A 1 297 ? 4.837 -0.870 -8.898 1.00 97.56 297 GLN A C 1
ATOM 2190 O O . GLN A 1 297 ? 3.892 -0.510 -9.603 1.00 97.56 297 GLN A O 1
ATOM 2195 N N . THR A 1 298 ? 6.098 -0.577 -9.222 1.00 97.62 298 THR A N 1
ATOM 2196 C CA . THR A 1 298 ? 6.490 0.111 -10.456 1.00 97.62 298 THR A CA 1
ATOM 2197 C C . THR A 1 298 ? 6.919 -0.892 -11.524 1.00 97.62 298 THR A C 1
ATOM 2199 O O . THR A 1 298 ? 6.558 -0.726 -12.687 1.00 97.62 298 THR A O 1
ATOM 2202 N N . TYR A 1 299 ? 7.651 -1.950 -11.152 1.00 98.38 299 TYR A N 1
ATOM 2203 C CA . TYR A 1 299 ? 8.296 -2.864 -12.108 1.00 98.38 299 TYR A CA 1
ATOM 2204 C C . TYR A 1 299 ? 7.559 -4.171 -12.405 1.00 98.38 299 TYR A C 1
ATOM 2206 O O . TYR A 1 299 ? 7.996 -4.873 -13.316 1.00 98.38 299 TYR A O 1
ATOM 2214 N N . THR A 1 300 ? 6.472 -4.456 -11.691 1.00 98.06 300 THR A N 1
ATOM 2215 C CA . THR A 1 300 ? 5.656 -5.681 -11.642 1.00 98.06 300 THR A CA 1
ATOM 2216 C C . THR A 1 300 ? 6.335 -6.923 -11.060 1.00 98.06 300 THR A C 1
ATOM 2218 O O . THR A 1 300 ? 7.558 -7.007 -10.996 1.00 98.06 300 THR A O 1
ATOM 2221 N N . SER A 1 301 ? 5.512 -7.913 -10.705 1.00 97.88 301 SER A N 1
ATOM 2222 C CA . SER A 1 301 ? 5.909 -9.233 -10.202 1.00 97.88 301 SER A CA 1
ATOM 2223 C C . SER A 1 301 ? 5.815 -10.349 -11.250 1.00 97.88 301 SER A C 1
ATOM 2225 O O . SER A 1 301 ? 5.963 -11.524 -10.927 1.00 97.88 301 SER A O 1
ATOM 2227 N N . HIS A 1 302 ? 5.584 -10.018 -12.529 1.00 98.00 302 HIS A N 1
ATOM 2228 C CA . HIS A 1 302 ? 5.613 -11.010 -13.607 1.00 98.00 302 HIS A CA 1
ATOM 2229 C C . HIS A 1 302 ? 6.318 -10.487 -14.876 1.00 98.00 302 HIS A C 1
ATOM 2231 O O . HIS A 1 302 ? 5.902 -9.478 -15.451 1.00 98.00 302 HIS A O 1
ATOM 2237 N N . PRO A 1 303 ? 7.320 -11.196 -15.438 1.00 98.25 303 PRO A N 1
ATOM 2238 C CA . PRO A 1 303 ? 8.142 -10.673 -16.538 1.00 98.25 303 PRO A CA 1
ATOM 2239 C C . PRO A 1 303 ? 7.349 -10.361 -17.819 1.00 98.25 303 PRO A C 1
ATOM 2241 O O . PRO A 1 303 ? 7.656 -9.396 -18.514 1.00 98.25 303 PRO A O 1
ATOM 2244 N N . ALA A 1 304 ? 6.284 -11.115 -18.117 1.00 98.44 304 ALA A N 1
ATOM 2245 C CA . ALA A 1 304 ? 5.382 -10.792 -19.230 1.00 98.44 304 ALA A CA 1
ATOM 2246 C C . ALA A 1 304 ? 4.661 -9.442 -19.079 1.00 98.44 304 ALA A C 1
ATOM 2248 O O . ALA A 1 304 ? 4.438 -8.776 -20.087 1.00 98.44 304 ALA A O 1
ATOM 2249 N N . HIS A 1 305 ? 4.311 -9.032 -17.856 1.00 98.56 305 HIS A N 1
ATOM 2250 C CA . HIS A 1 305 ? 3.683 -7.735 -17.624 1.00 98.56 305 HIS A CA 1
ATOM 2251 C C . HIS A 1 305 ? 4.709 -6.603 -17.780 1.00 98.56 305 HIS A C 1
ATOM 2253 O O . HIS A 1 305 ? 4.421 -5.623 -18.465 1.00 98.56 305 HIS A O 1
ATOM 2259 N N . GLN A 1 306 ? 5.954 -6.803 -17.327 1.00 97.75 306 GLN A N 1
ATOM 2260 C CA . GLN A 1 306 ? 7.034 -5.817 -17.471 1.00 97.75 306 GLN A CA 1
ATOM 2261 C C . GLN A 1 306 ? 7.308 -5.429 -18.934 1.00 97.75 306 GLN A C 1
ATOM 2263 O O . GLN A 1 306 ? 7.652 -4.284 -19.217 1.00 97.75 306 GLN A O 1
ATOM 2268 N N . VAL A 1 307 ? 7.080 -6.334 -19.894 1.00 98.62 307 VAL A N 1
ATOM 2269 C CA . VAL A 1 307 ? 7.187 -6.016 -21.329 1.00 98.62 307 VAL A CA 1
ATOM 2270 C C . VAL A 1 307 ? 6.265 -4.865 -21.735 1.00 98.62 307 VAL A C 1
ATOM 2272 O O . VAL A 1 307 ? 6.633 -4.104 -22.618 1.00 98.62 307 VAL A O 1
ATOM 2275 N N . PHE A 1 308 ? 5.093 -4.713 -21.122 1.00 98.69 308 PHE A N 1
ATOM 2276 C CA . PHE A 1 308 ? 4.157 -3.635 -21.450 1.00 98.69 308 PHE A CA 1
ATOM 2277 C C . PHE A 1 308 ? 4.476 -2.317 -20.736 1.00 98.69 308 PHE A C 1
ATOM 2279 O O . PHE A 1 308 ? 4.068 -1.264 -21.220 1.00 98.69 308 PHE A O 1
ATOM 2286 N N . LEU A 1 309 ? 5.224 -2.376 -19.630 1.00 98.62 309 LEU A N 1
ATOM 2287 C CA . LEU A 1 309 ? 5.589 -1.217 -18.809 1.00 98.62 309 LEU A CA 1
ATOM 2288 C C . LEU A 1 309 ? 6.827 -0.477 -19.319 1.00 98.62 309 LEU A C 1
ATOM 2290 O O . LEU A 1 309 ? 7.066 0.660 -18.929 1.00 98.62 309 LEU A O 1
ATOM 2294 N N . ARG A 1 310 ? 7.623 -1.112 -20.181 1.00 98.50 310 ARG A N 1
ATOM 2295 C CA . ARG A 1 310 ? 8.855 -0.545 -20.746 1.00 98.50 310 ARG A CA 1
ATOM 2296 C C . ARG A 1 310 ? 8.574 0.235 -22.018 1.00 98.50 310 ARG A C 1
ATOM 2298 O O . ARG A 1 310 ? 7.712 -0.160 -22.800 1.00 98.50 310 ARG A O 1
ATOM 2305 N N . GLU A 1 311 ? 9.311 1.310 -22.253 1.00 98.38 311 GLU A N 1
ATOM 2306 C CA . GLU A 1 311 ? 9.228 2.066 -23.500 1.00 98.38 311 GLU A CA 1
ATOM 2307 C C . GLU A 1 311 ? 10.082 1.414 -24.595 1.00 98.38 311 GLU A C 1
ATOM 2309 O O . GLU A 1 311 ? 11.204 0.950 -24.366 1.00 98.38 311 GLU A O 1
ATOM 2314 N N . TYR A 1 312 ? 9.531 1.350 -25.810 1.00 97.94 312 TYR A N 1
ATOM 2315 C CA . TYR A 1 312 ? 10.217 0.783 -26.965 1.00 97.94 312 TYR A CA 1
ATOM 2316 C C . TYR A 1 312 ? 10.356 1.791 -28.091 1.00 97.94 312 TYR A C 1
ATOM 2318 O O . TYR A 1 312 ? 9.439 2.526 -28.440 1.00 97.94 312 TYR A O 1
ATOM 2326 N N . VAL A 1 313 ? 11.491 1.711 -28.774 1.00 95.69 313 VAL A N 1
ATOM 2327 C CA . VAL A 1 313 ? 11.732 2.406 -30.035 1.00 95.69 313 VAL A CA 1
ATOM 2328 C C . VAL A 1 313 ? 12.104 1.405 -31.120 1.00 95.69 313 VAL A C 1
ATOM 2330 O O . VAL A 1 313 ? 12.523 0.275 -30.861 1.00 95.69 313 VAL A O 1
ATOM 2333 N N . ASN A 1 314 ? 11.934 1.801 -32.377 1.00 93.25 314 ASN A N 1
ATOM 2334 C CA . ASN A 1 314 ? 12.385 0.997 -33.505 1.00 93.25 314 ASN A CA 1
ATOM 2335 C C . ASN A 1 314 ? 13.870 1.238 -33.767 1.00 93.25 314 ASN A C 1
ATOM 2337 O O . ASN A 1 314 ? 14.278 2.369 -34.017 1.00 93.25 314 ASN A O 1
ATOM 2341 N N . ASN A 1 315 ? 14.659 0.166 -33.817 1.00 89.19 315 ASN A N 1
ATOM 2342 C CA . ASN A 1 315 ? 16.011 0.248 -34.365 1.00 89.19 315 ASN 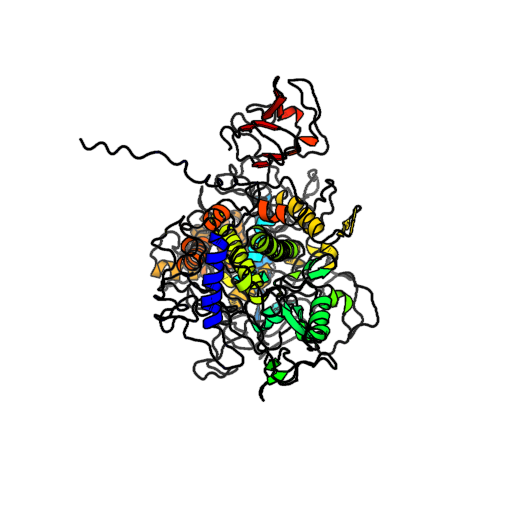A CA 1
ATOM 2343 C C . ASN A 1 315 ? 15.991 0.421 -35.897 1.00 89.19 315 ASN A C 1
ATOM 2345 O O . ASN A 1 315 ? 14.939 0.373 -36.544 1.00 89.19 315 ASN A O 1
ATOM 2349 N N . ALA A 1 316 ? 17.174 0.543 -36.507 1.00 87.81 316 ALA A N 1
ATOM 2350 C CA . ALA A 1 316 ? 17.326 0.714 -37.956 1.00 87.81 316 ALA A CA 1
ATOM 2351 C C . ALA A 1 316 ? 16.698 -0.421 -38.799 1.00 87.81 316 ALA A C 1
ATOM 2353 O O . ALA A 1 316 ? 16.400 -0.230 -39.976 1.00 87.81 316 ALA A O 1
ATOM 2354 N N . ALA A 1 317 ? 16.466 -1.597 -38.204 1.00 86.69 317 ALA A N 1
ATOM 2355 C CA . ALA A 1 317 ? 15.804 -2.737 -38.837 1.00 86.69 317 ALA A CA 1
ATOM 2356 C C . ALA A 1 317 ? 14.282 -2.782 -38.579 1.00 86.69 317 ALA A C 1
ATOM 2358 O O . ALA A 1 317 ? 13.657 -3.811 -38.833 1.00 86.69 317 ALA A O 1
ATOM 2359 N N . ASN A 1 318 ? 13.683 -1.701 -38.063 1.00 88.81 318 ASN A N 1
ATOM 2360 C CA . ASN A 1 318 ? 12.265 -1.604 -37.694 1.00 88.81 318 ASN A CA 1
ATOM 2361 C C . ASN A 1 318 ? 11.822 -2.638 -36.633 1.00 88.81 318 ASN A C 1
ATOM 2363 O O . ASN A 1 318 ? 10.653 -3.041 -36.565 1.00 88.81 318 ASN A O 1
ATOM 2367 N N . ARG A 1 319 ? 12.765 -3.091 -35.796 1.00 89.56 319 ARG A N 1
ATOM 2368 C CA . ARG A 1 319 ? 12.506 -4.016 -34.686 1.00 89.56 319 ARG A CA 1
ATOM 2369 C C . ARG A 1 319 ? 12.450 -3.237 -33.371 1.00 89.56 319 ARG A C 1
ATOM 2371 O O . ARG A 1 319 ? 13.311 -2.379 -33.174 1.00 89.56 319 ARG A O 1
ATOM 2378 N N . PRO A 1 320 ? 11.488 -3.544 -32.483 1.00 94.56 320 PRO A N 1
ATOM 2379 C CA . PRO A 1 320 ? 11.423 -2.905 -31.180 1.00 94.56 320 PRO A CA 1
ATOM 2380 C C . PRO A 1 320 ? 12.654 -3.283 -30.347 1.00 94.56 320 PRO A C 1
ATOM 2382 O O . PRO A 1 320 ? 13.077 -4.450 -30.298 1.00 94.56 320 PRO A O 1
ATOM 2385 N N . VAL A 1 321 ? 13.239 -2.272 -29.723 1.00 94.44 321 VAL A N 1
ATOM 2386 C CA . VAL A 1 321 ? 14.278 -2.356 -28.697 1.00 94.44 321 VAL A CA 1
ATOM 2387 C C . VAL A 1 321 ? 13.857 -1.437 -27.555 1.00 94.44 321 VAL A C 1
ATOM 2389 O O . VAL A 1 321 ? 13.262 -0.394 -27.819 1.00 94.44 321 VAL A O 1
ATOM 2392 N N . SER A 1 322 ? 14.110 -1.843 -26.310 1.00 96.31 322 SER A N 1
ATOM 2393 C CA . SER A 1 322 ? 13.938 -0.943 -25.167 1.00 96.31 322 SER A CA 1
ATOM 2394 C C . SER A 1 322 ? 14.815 0.287 -25.385 1.00 96.31 322 SER A C 1
ATOM 2396 O O . SER A 1 322 ? 15.958 0.132 -25.822 1.00 96.31 322 SER A O 1
ATOM 2398 N N . ASP A 1 323 ? 14.313 1.478 -25.077 1.00 96.94 323 ASP A N 1
ATOM 2399 C CA . ASP A 1 323 ? 15.158 2.677 -24.976 1.00 96.94 323 ASP A CA 1
ATOM 2400 C C . ASP A 1 323 ? 15.782 2.820 -23.578 1.00 96.94 323 ASP A C 1
ATOM 2402 O O . ASP A 1 323 ? 16.782 3.502 -23.418 1.00 96.94 323 ASP A O 1
ATOM 2406 N N . GLY A 1 324 ? 15.249 2.089 -22.599 1.00 98.19 324 GLY A N 1
ATOM 2407 C CA . GLY A 1 324 ? 15.737 2.081 -21.225 1.00 98.19 324 GLY A CA 1
ATOM 2408 C C . GLY A 1 324 ? 14.733 2.653 -20.239 1.00 98.19 324 GLY A C 1
ATOM 2409 O O . GLY A 1 324 ? 14.916 2.432 -19.053 1.00 98.19 324 GLY A O 1
ATOM 2410 N N . LYS A 1 325 ? 13.680 3.326 -20.716 1.00 98.69 325 LYS A N 1
ATOM 2411 C CA . LYS A 1 325 ? 12.687 4.027 -19.901 1.00 98.69 325 LYS A CA 1
ATOM 2412 C C . LYS A 1 325 ? 11.482 3.154 -19.561 1.00 98.69 325 LYS A C 1
ATOM 2414 O O . LYS A 1 325 ? 11.166 2.173 -20.244 1.00 98.69 325 LYS A O 1
ATOM 2419 N N . MET A 1 326 ? 10.769 3.562 -18.520 1.00 98.50 326 MET A N 1
ATOM 2420 C CA . MET A 1 326 ? 9.376 3.189 -18.300 1.00 98.50 326 MET A CA 1
ATOM 2421 C C . MET A 1 326 ? 8.494 3.932 -19.307 1.00 98.50 326 MET A C 1
ATOM 2423 O O . MET A 1 326 ? 8.728 5.108 -19.591 1.00 98.50 326 MET A O 1
ATOM 2427 N N . LEU A 1 327 ? 7.457 3.263 -19.815 1.00 98.56 327 LEU A N 1
ATOM 2428 C CA . LEU A 1 327 ? 6.523 3.811 -20.794 1.00 98.56 327 LEU A CA 1
ATOM 2429 C C . LEU A 1 327 ? 5.941 5.137 -20.300 1.00 98.56 327 LEU A C 1
ATOM 2431 O O . LEU A 1 327 ? 5.364 5.211 -19.213 1.00 98.56 327 LEU A O 1
ATOM 2435 N N . ARG A 1 328 ? 6.097 6.181 -21.115 1.00 97.50 328 ARG A N 1
ATOM 2436 C CA . ARG A 1 328 ? 5.592 7.524 -20.824 1.00 97.50 328 ARG A CA 1
ATOM 2437 C C . ARG A 1 328 ? 4.192 7.726 -21.383 1.00 97.50 328 ARG A C 1
ATOM 2439 O O . ARG A 1 328 ? 3.928 7.446 -22.552 1.00 97.50 328 ARG A O 1
ATOM 2446 N N . GLY A 1 329 ? 3.302 8.237 -20.544 1.00 95.88 329 GLY A N 1
ATOM 2447 C CA . GLY A 1 329 ? 1.978 8.710 -20.921 1.00 95.88 329 GLY A CA 1
ATOM 2448 C C . GLY A 1 329 ? 1.956 10.189 -21.324 1.00 95.88 329 GLY A C 1
ATOM 2449 O O . GLY A 1 329 ? 2.996 10.789 -21.621 1.00 95.88 329 GLY A O 1
ATOM 2450 N N . PRO A 1 330 ? 0.756 10.793 -21.366 1.00 91.88 330 PRO A N 1
ATOM 2451 C CA . PRO A 1 330 ? 0.588 12.222 -21.616 1.00 91.88 330 PRO A CA 1
ATOM 2452 C C . PRO A 1 330 ? 1.438 13.083 -20.670 1.00 91.88 330 PRO A C 1
ATOM 2454 O O . PRO A 1 330 ? 1.566 12.785 -19.487 1.00 91.88 330 PRO A O 1
ATOM 2457 N N . GLY A 1 331 ? 2.044 14.149 -21.198 1.00 90.44 331 GLY A N 1
ATOM 2458 C CA . GLY A 1 331 ? 2.881 15.061 -20.406 1.00 90.44 331 GLY A CA 1
ATOM 2459 C C . GLY A 1 331 ? 4.234 14.493 -19.958 1.00 90.44 331 GLY A C 1
ATOM 2460 O O . GLY A 1 331 ? 5.000 15.234 -19.365 1.00 90.44 331 GLY A O 1
ATOM 2461 N N . GLY A 1 332 ? 4.559 13.233 -20.278 1.00 91.69 332 GLY A N 1
ATOM 2462 C CA . GLY A 1 332 ? 5.803 12.578 -19.852 1.00 91.69 332 GLY A CA 1
ATOM 2463 C C . GLY A 1 332 ? 5.682 11.741 -18.574 1.00 91.69 332 GLY A C 1
ATOM 2464 O O . GLY A 1 332 ? 6.648 11.064 -18.227 1.00 91.69 332 GLY A O 1
ATOM 2465 N N . GLY A 1 333 ? 4.509 11.737 -17.929 1.00 94.56 333 GLY A N 1
ATOM 2466 C CA . GLY A 1 333 ? 4.232 10.966 -16.714 1.00 94.56 333 GLY A CA 1
ATOM 2467 C C . GLY A 1 333 ? 3.942 9.486 -16.972 1.00 94.56 333 GLY A C 1
ATOM 2468 O O . GLY A 1 333 ? 4.297 8.936 -18.018 1.00 94.56 333 GLY A O 1
ATOM 2469 N N . MET A 1 334 ? 3.274 8.833 -16.022 1.00 97.56 334 MET A N 1
ATOM 2470 C CA . MET A 1 334 ? 2.899 7.421 -16.112 1.00 97.56 334 MET A CA 1
ATOM 2471 C C . MET A 1 334 ? 2.052 7.117 -17.351 1.00 97.56 334 MET A C 1
ATOM 2473 O O . MET A 1 334 ? 1.192 7.898 -17.766 1.00 97.56 334 MET A O 1
ATOM 2477 N N . ALA A 1 335 ? 2.284 5.946 -17.945 1.00 98.06 335 ALA A N 1
ATOM 2478 C CA . ALA A 1 335 ? 1.467 5.441 -19.038 1.00 98.06 335 ALA A CA 1
ATOM 2479 C C . ALA A 1 335 ? 0.015 5.235 -18.596 1.00 98.06 335 ALA A C 1
ATOM 2481 O O . ALA A 1 335 ? -0.240 4.779 -17.486 1.00 98.06 335 ALA A O 1
ATOM 2482 N N . THR A 1 336 ? -0.935 5.499 -19.493 1.00 98.62 336 THR A N 1
ATOM 2483 C CA . THR A 1 336 ? -2.338 5.118 -19.298 1.00 98.62 336 THR A CA 1
ATOM 2484 C C . THR A 1 336 ? -2.681 3.865 -20.096 1.00 98.62 336 THR A C 1
ATOM 2486 O O . THR A 1 336 ? -1.914 3.441 -20.968 1.00 98.62 336 THR A O 1
ATOM 2489 N N . TRP A 1 337 ? -3.865 3.290 -19.870 1.00 98.56 337 TRP A N 1
ATOM 2490 C CA . TRP A 1 337 ? -4.358 2.163 -20.662 1.00 98.56 337 TRP A CA 1
ATOM 2491 C C . TRP A 1 337 ? -4.358 2.464 -22.169 1.00 98.56 337 TRP A C 1
ATOM 2493 O O . TRP A 1 337 ? -3.942 1.623 -22.973 1.00 98.56 337 TRP A O 1
ATOM 2503 N N . ALA A 1 338 ? -4.719 3.689 -22.572 1.00 98.38 338 ALA A N 1
ATOM 2504 C CA . ALA A 1 338 ? -4.621 4.119 -23.968 1.00 98.38 338 ALA A CA 1
ATOM 2505 C C . ALA A 1 338 ? -3.182 4.089 -24.507 1.00 98.38 338 ALA A C 1
ATOM 2507 O O . ALA A 1 338 ? -2.945 3.580 -25.611 1.00 98.38 338 ALA A O 1
ATOM 2508 N N . THR A 1 339 ? -2.214 4.601 -23.743 1.00 98.38 339 THR A N 1
ATOM 2509 C CA . THR A 1 339 ? -0.792 4.582 -24.118 1.00 98.38 339 THR A CA 1
ATOM 2510 C C . THR A 1 339 ? -0.280 3.149 -24.248 1.00 98.38 339 THR A C 1
ATOM 2512 O O . THR A 1 339 ? 0.340 2.804 -25.258 1.00 98.38 339 THR A O 1
ATOM 2515 N N . THR A 1 340 ? -0.608 2.287 -23.284 1.00 98.62 340 THR A N 1
ATOM 2516 C CA . THR A 1 340 ? -0.216 0.872 -23.273 1.00 98.62 340 THR A CA 1
ATOM 2517 C C . THR A 1 340 ? -0.773 0.124 -24.484 1.00 98.62 340 THR A C 1
ATOM 2519 O O . THR A 1 340 ? -0.011 -0.530 -25.203 1.00 98.62 340 THR A O 1
ATOM 2522 N N . LYS A 1 341 ? -2.071 0.279 -24.798 1.00 98.50 341 LYS A N 1
ATOM 2523 C CA . LYS A 1 341 ? -2.682 -0.290 -26.017 1.00 98.50 341 LYS A CA 1
ATOM 2524 C C . LYS A 1 341 ? -1.999 0.217 -27.290 1.00 98.50 341 LYS A C 1
ATOM 2526 O O . LYS A 1 341 ? -1.719 -0.566 -28.201 1.00 98.50 341 LYS A O 1
ATOM 2531 N N . THR A 1 342 ? -1.704 1.515 -27.351 1.00 98.50 342 THR A N 1
ATOM 2532 C CA . THR A 1 342 ? -1.083 2.151 -28.521 1.00 98.50 342 THR A CA 1
ATOM 2533 C C . THR A 1 342 ? 0.325 1.618 -28.771 1.00 98.50 342 THR A C 1
ATOM 2535 O O . THR A 1 342 ? 0.637 1.213 -29.897 1.00 98.50 342 THR A O 1
ATOM 2538 N N . GLN A 1 343 ? 1.175 1.554 -27.742 1.00 98.38 343 GLN A N 1
ATOM 2539 C CA . GLN A 1 343 ? 2.510 0.968 -27.864 1.00 98.38 343 GLN A CA 1
ATOM 2540 C C . GLN A 1 343 ? 2.431 -0.521 -28.225 1.00 98.38 343 GLN A C 1
ATOM 2542 O O . GLN A 1 343 ? 3.140 -0.973 -29.133 1.00 98.38 343 GLN A O 1
ATOM 2547 N N . ALA A 1 344 ? 1.552 -1.280 -27.560 1.00 98.62 344 ALA A N 1
ATOM 2548 C CA . ALA A 1 344 ? 1.379 -2.701 -27.833 1.00 98.62 344 ALA A CA 1
ATOM 2549 C C . ALA A 1 344 ? 1.077 -2.942 -29.321 1.00 98.62 344 ALA A C 1
ATOM 2551 O O . ALA A 1 344 ? 1.752 -3.747 -29.968 1.00 98.62 344 ALA A O 1
ATOM 2552 N N . ALA A 1 345 ? 0.153 -2.178 -29.908 1.00 98.56 345 ALA A N 1
ATOM 2553 C CA . ALA A 1 345 ? -0.214 -2.335 -31.310 1.00 98.56 345 ALA A CA 1
ATOM 2554 C C . ALA A 1 345 ? 0.898 -1.882 -32.271 1.00 98.56 345 ALA A C 1
ATOM 2556 O O . ALA A 1 345 ? 1.250 -2.603 -33.209 1.00 98.56 345 ALA A O 1
ATOM 2557 N N . THR A 1 346 ? 1.473 -0.700 -32.041 1.00 97.81 346 THR A N 1
ATOM 2558 C CA . THR A 1 346 ? 2.347 -0.030 -33.020 1.00 97.81 346 THR A CA 1
ATOM 2559 C C . THR A 1 346 ? 3.804 -0.494 -32.966 1.00 97.81 346 THR A C 1
ATOM 2561 O O . THR A 1 346 ? 4.458 -0.622 -34.007 1.00 97.81 346 THR A O 1
ATOM 2564 N N . LEU A 1 347 ? 4.319 -0.791 -31.772 1.00 98.00 347 LEU A N 1
ATOM 2565 C CA . LEU A 1 347 ? 5.721 -1.145 -31.546 1.00 98.00 347 LEU A CA 1
ATOM 2566 C C . LEU A 1 347 ? 5.904 -2.635 -31.259 1.00 98.00 347 LEU A C 1
ATOM 2568 O O . LEU A 1 347 ? 6.873 -3.225 -31.741 1.00 98.00 347 LEU A O 1
ATOM 2572 N N . LEU A 1 348 ? 4.961 -3.266 -30.558 1.00 98.44 348 LEU A N 1
ATOM 2573 C CA . LEU A 1 348 ? 5.039 -4.692 -30.217 1.00 98.44 348 LEU A CA 1
ATOM 2574 C C . LEU A 1 348 ? 4.251 -5.586 -31.194 1.00 98.44 348 LEU A C 1
ATOM 2576 O O . LEU A 1 348 ? 4.516 -6.782 -31.294 1.00 98.44 348 LEU A O 1
ATOM 2580 N N . GLY A 1 349 ? 3.334 -5.020 -31.986 1.00 98.31 349 GLY A N 1
ATOM 2581 C CA . GLY A 1 349 ? 2.498 -5.772 -32.926 1.00 98.31 349 GLY A CA 1
ATOM 2582 C C . GLY A 1 349 ? 1.432 -6.644 -32.251 1.00 98.31 349 GLY A C 1
ATOM 2583 O O . GLY A 1 349 ? 1.010 -7.642 -32.841 1.00 98.31 349 GLY A O 1
ATOM 2584 N N . LEU A 1 350 ? 1.024 -6.288 -31.033 1.00 98.69 350 LEU A N 1
ATOM 2585 C CA . LEU A 1 350 ? 0.030 -6.970 -30.205 1.00 98.69 350 LEU A CA 1
ATOM 2586 C C . LEU A 1 350 ? -1.222 -6.090 -30.070 1.00 98.69 350 LEU A C 1
ATOM 2588 O O . LEU A 1 350 ? -1.122 -4.929 -29.690 1.00 98.69 350 LEU A O 1
ATOM 2592 N N . GLN A 1 351 ? -2.403 -6.626 -30.362 1.00 98.44 351 GLN A N 1
ATOM 2593 C CA . GLN A 1 351 ? -3.671 -5.917 -30.197 1.00 98.44 351 GLN A CA 1
ATOM 2594 C C . GLN A 1 351 ? -4.298 -6.290 -28.854 1.00 98.44 351 GLN A C 1
ATOM 2596 O O . GLN A 1 351 ? -4.941 -7.333 -28.738 1.00 98.44 351 GLN A O 1
ATOM 2601 N N . LEU A 1 352 ? -4.132 -5.423 -27.860 1.00 98.12 352 LEU A N 1
ATOM 2602 C CA . LEU A 1 352 ? -4.880 -5.518 -26.608 1.00 98.12 352 LEU A CA 1
ATOM 2603 C C . LEU A 1 352 ? -6.326 -5.043 -26.821 1.00 98.12 352 LEU A C 1
ATOM 2605 O O . LEU A 1 352 ? -6.581 -4.133 -27.621 1.00 98.12 352 LEU A O 1
ATOM 2609 N N . VAL A 1 353 ? -7.258 -5.676 -26.115 1.00 95.56 353 VAL A N 1
ATOM 2610 C CA . VAL A 1 353 ? -8.668 -5.275 -26.003 1.00 95.56 353 VAL A CA 1
ATOM 2611 C C . VAL A 1 353 ? -8.995 -4.977 -24.543 1.00 95.56 353 VAL A C 1
ATOM 2613 O O . VAL A 1 353 ? -8.302 -5.454 -23.653 1.00 95.56 353 VAL A O 1
ATOM 2616 N N . ASP A 1 354 ? -10.053 -4.219 -24.266 1.00 96.88 354 ASP A N 1
ATOM 2617 C CA . ASP A 1 354 ? -10.309 -3.722 -22.905 1.00 96.88 354 ASP A CA 1
ATOM 2618 C C . ASP A 1 354 ? -10.518 -4.824 -21.867 1.00 96.88 354 ASP A C 1
ATOM 2620 O O . ASP A 1 354 ? -10.081 -4.681 -20.737 1.00 96.88 354 ASP A O 1
ATOM 2624 N N . THR A 1 355 ? -11.068 -5.981 -22.237 1.00 95.12 355 THR A N 1
ATOM 2625 C CA . THR A 1 355 ? -11.179 -7.114 -21.301 1.00 95.12 355 THR A CA 1
ATOM 2626 C C . THR A 1 355 ? -9.827 -7.712 -20.894 1.00 95.12 355 THR A C 1
ATOM 2628 O O . THR A 1 355 ? -9.775 -8.502 -19.954 1.00 95.12 355 THR A O 1
ATOM 2631 N N . ASP A 1 356 ? -8.733 -7.381 -21.592 1.00 96.19 356 ASP A N 1
ATOM 2632 C CA . ASP A 1 356 ? -7.386 -7.802 -21.200 1.00 96.19 356 ASP A CA 1
ATOM 2633 C C . ASP A 1 356 ? -6.912 -7.111 -19.913 1.00 96.19 356 ASP A C 1
ATOM 2635 O O . ASP A 1 356 ? -6.005 -7.645 -19.276 1.00 96.19 356 ASP A O 1
ATOM 2639 N N . VAL A 1 357 ? -7.531 -5.993 -19.490 1.00 96.69 357 VAL A N 1
ATOM 2640 C CA . VAL A 1 357 ? -7.131 -5.270 -18.265 1.00 96.69 357 VAL A CA 1
ATOM 2641 C C . VAL A 1 357 ? -7.164 -6.153 -17.020 1.00 96.69 357 VAL A C 1
ATOM 2643 O O . VAL A 1 357 ? -6.313 -6.012 -16.150 1.00 96.69 357 VAL A O 1
ATOM 2646 N N . PHE A 1 358 ? -8.081 -7.121 -16.965 1.00 95.00 358 PHE A N 1
ATOM 2647 C CA . PHE A 1 358 ? -8.248 -8.003 -15.809 1.00 95.00 358 PHE A CA 1
ATOM 2648 C C . PHE A 1 358 ? -7.196 -9.108 -15.706 1.00 95.00 358 PHE A C 1
ATOM 2650 O O . PHE A 1 358 ? -7.117 -9.776 -14.677 1.00 95.00 358 PHE A O 1
ATOM 2657 N N . ASN A 1 359 ? -6.461 -9.404 -16.785 1.00 95.31 359 ASN A N 1
ATOM 2658 C CA . ASN A 1 359 ? -5.470 -10.475 -16.758 1.00 95.31 359 ASN A CA 1
ATOM 2659 C C . ASN A 1 359 ? -4.475 -10.372 -17.918 1.00 95.31 359 ASN A C 1
ATOM 2661 O O . ASN A 1 359 ? -4.820 -10.631 -19.078 1.00 95.31 359 ASN A O 1
ATOM 2665 N N . VAL A 1 360 ? -3.219 -10.074 -17.606 1.00 97.88 360 VAL A N 1
ATOM 2666 C CA . VAL A 1 360 ? -2.153 -9.879 -18.586 1.00 97.88 360 VAL A CA 1
ATOM 2667 C C . VAL A 1 360 ? -1.952 -11.158 -19.428 1.00 97.88 360 VAL A C 1
ATOM 2669 O O . VAL A 1 360 ? -1.838 -12.270 -18.892 1.00 97.88 360 VAL A O 1
ATOM 2672 N N . PRO A 1 361 ? -1.910 -11.053 -20.773 1.00 98.25 361 PRO A N 1
ATOM 2673 C CA . PRO A 1 361 ? -1.512 -12.163 -21.631 1.00 98.25 361 PRO A CA 1
ATOM 2674 C C . PRO A 1 361 ? -0.092 -12.644 -21.326 1.00 98.25 361 PRO A C 1
ATOM 2676 O O . PRO A 1 361 ? 0.843 -11.847 -21.277 1.00 98.25 361 PRO A O 1
ATOM 2679 N N . LEU A 1 362 ? 0.103 -13.959 -21.218 1.00 98.50 362 LEU A N 1
ATOM 2680 C CA . LEU A 1 362 ? 1.441 -14.513 -21.058 1.00 98.50 362 LEU A CA 1
ATOM 2681 C C . LEU A 1 362 ? 2.249 -14.314 -22.348 1.00 98.50 362 LEU A C 1
ATOM 2683 O O . LEU A 1 362 ? 1.869 -14.798 -23.421 1.00 98.50 362 LEU A O 1
ATOM 2687 N N . LEU A 1 363 ? 3.386 -13.635 -22.221 1.00 98.62 363 LEU A N 1
ATOM 2688 C CA . LEU A 1 363 ? 4.380 -13.462 -23.274 1.00 98.62 363 LEU A CA 1
ATOM 2689 C C . LEU A 1 363 ? 5.582 -14.374 -23.030 1.00 98.62 363 LEU A C 1
ATOM 2691 O O . LEU A 1 363 ? 5.901 -14.710 -21.893 1.00 98.62 363 LEU A O 1
ATOM 2695 N N . ALA A 1 364 ? 6.255 -14.774 -24.106 1.00 98.38 364 ALA A N 1
ATOM 2696 C CA . ALA A 1 364 ? 7.547 -15.436 -24.006 1.00 98.38 364 ALA A CA 1
ATOM 2697 C C . ALA A 1 364 ? 8.602 -14.399 -23.592 1.00 98.38 364 ALA A C 1
ATOM 2699 O O . ALA A 1 364 ? 8.899 -13.486 -24.365 1.00 98.38 364 ALA A O 1
ATOM 2700 N N . THR A 1 365 ? 9.153 -14.531 -22.387 1.00 98.44 365 THR A N 1
ATOM 2701 C CA . THR A 1 365 ? 10.142 -13.611 -21.807 1.00 98.44 365 THR A CA 1
ATOM 2702 C C . THR A 1 365 ? 11.307 -14.367 -21.176 1.00 98.44 365 THR A C 1
ATOM 2704 O O . THR A 1 365 ? 11.220 -15.575 -20.949 1.00 98.44 365 THR A O 1
ATOM 2707 N N . ASP A 1 366 ? 12.392 -13.655 -20.886 1.00 98.06 366 ASP A N 1
ATOM 2708 C CA . ASP A 1 366 ? 13.369 -14.095 -19.893 1.00 98.06 366 ASP A CA 1
ATOM 2709 C C . ASP A 1 366 ? 12.921 -13.737 -18.464 1.00 98.06 366 ASP A C 1
ATOM 2711 O O . ASP A 1 366 ? 11.858 -13.142 -18.249 1.00 98.06 366 ASP A O 1
ATOM 2715 N N . GLN A 1 367 ? 13.733 -14.134 -17.483 1.00 97.44 367 GLN A N 1
ATOM 2716 C CA . GLN A 1 367 ? 13.483 -13.928 -16.054 1.00 97.44 367 GLN A CA 1
ATOM 2717 C C . GLN A 1 367 ? 13.585 -12.453 -15.619 1.00 97.44 367 GLN A C 1
ATOM 2719 O O . GLN A 1 367 ? 13.161 -12.111 -14.517 1.00 97.44 367 GLN A O 1
ATOM 2724 N N . TYR A 1 368 ? 14.141 -11.580 -16.464 1.00 98.06 368 TYR A N 1
ATOM 2725 C CA . TYR A 1 368 ? 14.436 -10.174 -16.168 1.00 98.06 368 TYR A CA 1
ATOM 2726 C C . TYR A 1 368 ? 13.552 -9.202 -16.968 1.00 98.06 368 TYR A C 1
ATOM 2728 O O . TYR A 1 368 ? 13.835 -8.007 -16.997 1.00 98.06 368 TYR A O 1
ATOM 2736 N N . GLY A 1 369 ? 12.488 -9.712 -17.604 1.00 96.81 369 GLY A N 1
ATOM 2737 C CA . GLY A 1 369 ? 11.452 -8.920 -18.273 1.00 96.81 369 GLY A CA 1
ATOM 2738 C C . GLY A 1 369 ? 11.787 -8.470 -19.695 1.00 96.81 369 GLY A C 1
ATOM 2739 O O . GLY A 1 369 ? 11.129 -7.574 -20.232 1.00 96.81 369 GLY A O 1
ATOM 2740 N N . ARG A 1 370 ? 12.775 -9.093 -20.352 1.00 97.44 370 ARG A N 1
ATOM 2741 C CA . ARG A 1 370 ? 12.969 -8.954 -21.802 1.00 97.44 370 ARG A CA 1
ATOM 2742 C C . ARG A 1 370 ? 12.084 -9.961 -22.523 1.00 97.44 370 ARG A C 1
ATOM 2744 O O . ARG A 1 370 ? 12.105 -11.151 -22.213 1.00 97.44 370 ARG A O 1
ATOM 2751 N N . PHE A 1 371 ? 11.349 -9.532 -23.545 1.00 98.00 371 PHE A N 1
ATOM 2752 C CA . PHE A 1 371 ? 10.645 -10.491 -24.396 1.00 98.00 371 PHE A CA 1
ATOM 2753 C C . PHE A 1 371 ? 11.622 -11.285 -25.281 1.00 98.00 371 PHE A C 1
ATOM 2755 O O . PHE A 1 371 ? 12.603 -10.752 -25.811 1.00 98.00 371 PHE A O 1
ATOM 2762 N N . LEU A 1 372 ? 11.314 -12.564 -25.490 1.00 97.88 372 LEU A N 1
ATOM 2763 C CA . LEU A 1 372 ? 12.003 -13.413 -26.455 1.00 97.88 372 LEU A CA 1
ATOM 2764 C C . LEU A 1 372 ? 11.514 -13.061 -27.860 1.00 97.88 372 LEU A C 1
ATOM 2766 O O . LEU A 1 372 ? 10.311 -13.036 -28.140 1.00 97.88 372 LEU A O 1
ATOM 2770 N N . ARG A 1 373 ? 12.454 -12.741 -28.749 1.00 96.00 373 ARG A N 1
ATOM 2771 C CA . ARG A 1 373 ? 12.151 -12.263 -30.098 1.00 96.00 373 ARG A CA 1
ATOM 2772 C C . ARG A 1 373 ? 11.650 -13.407 -30.971 1.00 96.00 373 ARG A C 1
ATOM 2774 O O . ARG A 1 373 ? 12.332 -14.415 -31.147 1.00 96.00 373 ARG A O 1
ATOM 2781 N N . GLY A 1 374 ? 10.499 -13.199 -31.603 1.00 96.50 374 GLY A N 1
ATOM 2782 C CA . GLY A 1 374 ? 9.973 -14.139 -32.577 1.00 96.50 374 GLY A CA 1
ATOM 2783 C C . GLY A 1 374 ? 10.844 -14.245 -33.837 1.00 96.50 374 GLY A C 1
ATOM 2784 O O . GLY A 1 374 ? 11.499 -13.280 -34.243 1.00 96.50 374 GLY A O 1
ATOM 2785 N N . PRO A 1 375 ? 10.878 -15.425 -34.478 1.00 94.81 375 PRO A N 1
ATOM 2786 C CA . PRO A 1 375 ? 11.812 -15.702 -35.564 1.00 94.81 375 PRO A CA 1
ATOM 2787 C C . PRO A 1 375 ? 11.444 -15.030 -36.895 1.00 94.81 375 PRO A C 1
ATOM 2789 O O . PRO A 1 375 ? 12.298 -14.960 -37.778 1.00 94.81 375 PRO A O 1
ATOM 2792 N N . LEU A 1 376 ? 10.200 -14.566 -37.087 1.00 93.00 376 LEU A N 1
ATOM 2793 C CA . LEU A 1 376 ? 9.755 -14.012 -38.372 1.00 93.00 376 LEU A CA 1
ATOM 2794 C C . LEU A 1 376 ? 9.951 -12.499 -38.456 1.00 93.00 376 LEU A C 1
ATOM 2796 O O . LEU A 1 376 ? 10.310 -11.987 -39.515 1.00 93.00 376 LEU A O 1
ATOM 2800 N N . ARG A 1 377 ? 9.667 -11.772 -37.372 1.00 93.50 377 ARG A N 1
ATOM 2801 C CA . ARG A 1 377 ? 9.636 -10.299 -37.339 1.00 93.50 377 ARG A CA 1
ATOM 2802 C C . ARG A 1 377 ? 10.463 -9.710 -36.194 1.00 93.50 377 ARG A C 1
ATOM 2804 O O . ARG A 1 377 ? 10.674 -8.499 -36.171 1.00 93.50 377 ARG A O 1
ATOM 2811 N N . GLY A 1 378 ? 10.964 -10.535 -35.276 1.00 94.75 378 GLY A N 1
ATOM 2812 C CA . GLY A 1 378 ? 11.676 -10.086 -34.084 1.00 94.75 378 GLY A CA 1
ATOM 2813 C C . GLY A 1 378 ? 10.770 -9.393 -33.065 1.00 94.75 378 GLY A C 1
ATOM 2814 O O . GLY A 1 378 ? 11.264 -8.536 -32.330 1.00 94.75 378 GLY A O 1
ATOM 2815 N N . LEU A 1 379 ? 9.470 -9.712 -33.067 1.00 97.81 379 LEU A N 1
ATOM 2816 C CA . LEU A 1 379 ? 8.451 -9.135 -32.180 1.00 97.81 379 LEU A CA 1
ATOM 2817 C C . LEU A 1 379 ? 8.155 -10.067 -30.990 1.00 97.81 379 LEU A C 1
ATOM 2819 O O . LEU A 1 379 ? 8.485 -11.254 -31.066 1.00 97.81 379 LEU A O 1
ATOM 2823 N N . PRO A 1 380 ? 7.537 -9.568 -29.904 1.00 98.12 380 PRO A N 1
ATOM 2824 C CA . PRO A 1 380 ? 7.083 -10.414 -28.803 1.00 98.12 380 PRO A CA 1
ATOM 2825 C C . PRO A 1 380 ? 6.116 -11.510 -29.262 1.00 98.12 380 PRO A C 1
ATOM 2827 O O . PRO A 1 380 ? 5.437 -11.383 -30.288 1.00 98.12 380 PRO A O 1
ATOM 2830 N N . GLN A 1 381 ? 6.036 -12.588 -28.481 1.00 98.31 381 GLN A N 1
ATOM 2831 C CA . GLN A 1 381 ? 5.199 -13.743 -28.794 1.00 98.31 381 GLN A CA 1
ATOM 2832 C C . GLN A 1 381 ? 4.253 -14.079 -27.640 1.00 98.31 381 GLN A C 1
ATOM 2834 O O . GLN A 1 381 ? 4.705 -14.261 -26.511 1.00 98.31 381 GLN A O 1
ATOM 2839 N N . TYR A 1 382 ? 2.962 -14.241 -27.932 1.00 98.62 382 TYR A N 1
ATOM 2840 C CA . TYR A 1 382 ? 2.008 -14.827 -26.994 1.00 98.62 382 TYR A CA 1
ATOM 2841 C C . TYR A 1 382 ? 2.321 -16.302 -26.758 1.00 98.62 382 TYR A C 1
ATOM 2843 O O . TYR A 1 382 ? 2.572 -17.051 -27.707 1.00 98.62 382 TYR A O 1
ATOM 2851 N N . VAL A 1 383 ? 2.221 -16.740 -25.505 1.00 98.44 383 VAL A N 1
ATOM 2852 C CA . VAL A 1 383 ? 2.300 -18.151 -25.128 1.00 98.44 383 VAL A CA 1
ATOM 2853 C C . VAL A 1 383 ? 0.894 -18.738 -25.114 1.00 98.44 383 VAL A C 1
ATOM 2855 O O . VAL A 1 383 ? 0.047 -18.344 -24.315 1.00 98.44 383 VAL A O 1
ATOM 2858 N N . THR A 1 384 ? 0.634 -19.715 -25.978 1.00 97.69 384 THR A N 1
ATOM 2859 C CA . THR A 1 384 ? -0.652 -20.425 -26.028 1.00 97.69 384 THR A CA 1
ATOM 2860 C C . THR A 1 384 ? -0.492 -21.884 -25.619 1.00 97.69 384 THR A C 1
ATOM 2862 O O . THR A 1 384 ? 0.621 -22.407 -25.537 1.00 97.69 384 THR A O 1
ATOM 2865 N N . ALA A 1 385 ? -1.609 -22.586 -25.415 1.00 93.75 385 ALA A N 1
ATOM 2866 C CA . ALA A 1 385 ? -1.594 -24.035 -25.189 1.00 93.75 385 ALA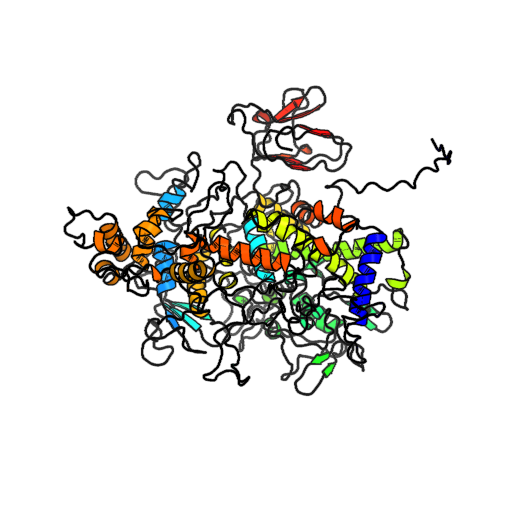 A CA 1
ATOM 2867 C C . ALA A 1 385 ? -0.917 -24.837 -26.326 1.00 93.75 385 ALA A C 1
ATOM 2869 O O . ALA A 1 385 ? -0.424 -25.934 -26.082 1.00 93.75 385 ALA A O 1
ATOM 2870 N N . ASN A 1 386 ? -0.867 -24.287 -27.547 1.00 94.19 386 ASN A N 1
ATOM 2871 C CA . ASN A 1 386 ? -0.396 -24.980 -28.752 1.00 94.19 386 ASN A CA 1
ATOM 2872 C C . ASN A 1 386 ? 0.937 -24.434 -29.298 1.00 94.19 386 ASN A C 1
ATOM 2874 O O . ASN A 1 386 ? 1.340 -24.806 -30.400 1.00 94.19 386 ASN A O 1
ATOM 2878 N N . GLY A 1 387 ? 1.610 -23.542 -28.564 1.00 95.31 387 GLY A N 1
ATOM 2879 C CA . GLY A 1 387 ? 2.872 -22.923 -28.977 1.00 95.31 387 GLY A CA 1
ATOM 2880 C C . GLY A 1 387 ? 2.841 -21.395 -28.962 1.00 95.31 387 GLY A C 1
ATOM 2881 O O . GLY A 1 387 ? 1.931 -20.781 -28.400 1.00 95.31 387 GLY A O 1
ATOM 2882 N N . LEU A 1 388 ? 3.864 -20.789 -29.566 1.00 97.62 388 LEU A N 1
ATOM 2883 C CA . LEU A 1 388 ? 4.081 -19.342 -29.566 1.00 97.62 388 LEU A CA 1
ATOM 2884 C C . LEU A 1 388 ? 3.446 -18.665 -30.786 1.00 97.62 388 LEU A C 1
ATOM 2886 O O . LEU A 1 388 ? 3.560 -19.166 -31.905 1.00 97.62 388 LEU A O 1
ATOM 2890 N N . VAL A 1 389 ? 2.833 -17.497 -30.583 1.00 98.12 389 VAL A N 1
ATOM 2891 C CA . VAL A 1 389 ? 2.249 -16.670 -31.652 1.00 98.12 389 VAL A CA 1
ATOM 2892 C C . VAL A 1 389 ? 2.918 -15.300 -31.647 1.00 98.12 389 VAL A C 1
ATOM 2894 O O . VAL A 1 389 ? 2.713 -14.512 -30.732 1.00 98.12 389 VAL A O 1
ATOM 2897 N N . GLU A 1 390 ? 3.737 -15.027 -32.661 1.00 98.06 390 GLU A N 1
ATOM 2898 C CA . GLU A 1 390 ? 4.450 -13.752 -32.804 1.00 98.06 390 GLU A CA 1
ATOM 2899 C C . GLU A 1 390 ? 3.518 -12.609 -33.231 1.00 98.06 390 GLU A C 1
ATOM 2901 O O . GLU A 1 390 ? 2.659 -12.798 -34.096 1.00 98.06 390 GLU A O 1
ATOM 2906 N N . GLY A 1 391 ? 3.741 -11.417 -32.669 1.00 97.94 391 GLY A N 1
ATOM 2907 C CA . GLY A 1 391 ? 3.064 -10.185 -33.066 1.00 97.94 391 GLY A CA 1
ATOM 2908 C C . GLY A 1 391 ? 3.288 -9.787 -34.533 1.00 97.94 391 GLY A C 1
ATOM 2909 O O . GLY A 1 391 ? 4.103 -10.354 -35.272 1.00 97.94 391 GLY A O 1
ATOM 2910 N N . ASN A 1 392 ? 2.547 -8.776 -34.985 1.00 97.62 392 ASN A N 1
ATOM 2911 C CA . ASN A 1 392 ? 2.637 -8.248 -36.344 1.00 97.62 392 ASN A CA 1
ATOM 2912 C C . ASN A 1 392 ? 2.216 -6.774 -36.413 1.00 97.62 392 ASN A C 1
ATOM 2914 O O . ASN A 1 392 ? 1.036 -6.467 -36.395 1.00 97.62 392 ASN A O 1
ATOM 2918 N N . LYS A 1 393 ? 3.162 -5.852 -36.607 1.00 95.94 393 LYS A N 1
ATOM 2919 C CA . LYS A 1 393 ? 2.862 -4.409 -36.706 1.00 95.94 393 LYS A CA 1
ATOM 2920 C C . LYS A 1 393 ? 1.926 -4.025 -37.859 1.00 95.94 393 LYS A C 1
ATOM 2922 O O . LYS A 1 393 ? 1.224 -3.029 -37.762 1.00 95.94 393 LYS A O 1
ATOM 2927 N N . ALA A 1 394 ? 1.921 -4.782 -38.960 1.00 96.12 394 ALA A N 1
ATOM 2928 C CA . ALA A 1 394 ? 1.059 -4.487 -40.109 1.00 96.12 394 ALA A CA 1
ATOM 2929 C C . ALA A 1 394 ? -0.399 -4.930 -39.889 1.00 96.12 394 ALA A C 1
ATOM 2931 O O . ALA A 1 394 ? -1.302 -4.431 -40.553 1.00 96.12 394 ALA A O 1
ATOM 2932 N N . ALA A 1 395 ? -0.612 -5.887 -38.987 1.00 97.25 395 ALA A N 1
ATOM 2933 C CA . ALA A 1 395 ? -1.921 -6.368 -38.567 1.00 97.25 395 ALA A CA 1
ATOM 2934 C C . ALA A 1 395 ? -1.788 -6.867 -37.118 1.00 97.25 395 ALA A C 1
ATOM 2936 O O . ALA A 1 395 ? -1.540 -8.066 -36.934 1.00 97.25 395 ALA A O 1
ATOM 2937 N N . PRO A 1 396 ? -1.844 -5.954 -36.122 1.00 98.12 396 PRO A N 1
ATOM 2938 C CA . PRO A 1 396 ? -1.608 -6.279 -34.719 1.00 98.12 396 PRO A CA 1
ATOM 2939 C C . PRO A 1 396 ? -2.423 -7.487 -34.265 1.00 98.12 396 PRO A C 1
ATOM 2941 O O . PRO A 1 396 ? -3.605 -7.620 -34.580 1.00 98.12 396 PRO A O 1
ATOM 2944 N N . VAL A 1 397 ? -1.756 -8.414 -33.581 1.00 98.38 397 VAL A N 1
ATOM 2945 C CA . VAL A 1 397 ? -2.321 -9.731 -33.271 1.00 98.38 397 VAL A CA 1
ATOM 2946 C C . VAL A 1 397 ? -3.092 -9.648 -31.966 1.00 98.38 397 VAL A C 1
ATOM 2948 O O . VAL A 1 397 ? -2.495 -9.362 -30.935 1.00 98.38 397 VAL A O 1
ATOM 2951 N N . THR A 1 398 ? -4.395 -9.921 -31.989 1.00 97.88 398 THR A N 1
ATOM 2952 C CA . THR A 1 398 ? -5.187 -10.057 -30.758 1.00 97.88 398 THR A CA 1
ATOM 2953 C C . THR A 1 398 ? -4.761 -11.292 -29.977 1.00 97.88 398 THR A C 1
ATOM 2955 O O . THR A 1 398 ? -4.440 -12.323 -30.576 1.00 97.88 398 THR A O 1
ATOM 2958 N N . ALA A 1 399 ? -4.794 -11.203 -28.646 1.00 96.62 399 ALA A N 1
ATOM 2959 C CA . ALA A 1 399 ? -4.556 -12.334 -27.760 1.00 96.62 399 ALA A CA 1
ATOM 2960 C C . ALA A 1 399 ? -5.440 -13.541 -28.167 1.00 96.62 399 ALA A C 1
ATOM 2962 O O . ALA A 1 399 ? -6.671 -13.438 -28.147 1.00 96.62 399 ALA A O 1
ATOM 2963 N N . PRO A 1 400 ? -4.854 -14.686 -28.577 1.00 95.94 400 PRO A N 1
ATOM 2964 C CA . PRO A 1 400 ? -5.633 -15.852 -28.985 1.00 95.94 400 PRO A CA 1
ATOM 2965 C C . PRO A 1 400 ? -6.541 -16.360 -27.859 1.00 95.94 400 PRO A C 1
ATOM 2967 O O . PRO A 1 400 ? -6.173 -16.301 -26.691 1.00 95.94 400 PRO A O 1
ATOM 2970 N N . ALA A 1 401 ? -7.688 -16.960 -28.188 1.00 93.44 401 ALA A N 1
ATOM 2971 C CA . ALA A 1 401 ? -8.618 -17.482 -27.176 1.00 93.44 401 ALA A CA 1
ATOM 2972 C C . ALA A 1 401 ? -7.993 -18.537 -26.233 1.00 93.44 401 ALA A C 1
ATOM 2974 O O . ALA A 1 401 ? -8.451 -18.720 -25.112 1.00 93.44 401 ALA A O 1
ATOM 2975 N N . ASN A 1 402 ? -6.945 -19.234 -26.683 1.00 95.94 402 ASN A N 1
ATOM 2976 C CA . ASN A 1 402 ? -6.183 -20.222 -25.915 1.00 95.94 402 ASN A CA 1
ATOM 2977 C C . ASN A 1 402 ? -4.837 -19.680 -25.387 1.00 95.94 402 ASN A C 1
ATOM 2979 O O . ASN A 1 402 ? -3.933 -20.472 -25.087 1.00 95.94 402 ASN A O 1
ATOM 2983 N N . VAL A 1 403 ? -4.667 -18.354 -25.344 1.00 97.62 403 VAL A N 1
ATOM 2984 C CA . VAL A 1 403 ? -3.513 -17.713 -24.708 1.00 97.62 403 VAL A CA 1
ATOM 2985 C C . VAL A 1 403 ? -3.499 -18.069 -23.225 1.00 97.62 403 VAL A C 1
ATOM 2987 O O . VAL A 1 403 ? -4.539 -18.098 -22.563 1.00 97.62 403 VAL A O 1
ATOM 2990 N N . LYS A 1 404 ? -2.317 -18.368 -22.694 1.00 97.75 404 LYS A N 1
ATOM 2991 C CA . LYS A 1 404 ? -2.137 -18.459 -21.248 1.00 97.75 404 LYS A CA 1
ATOM 2992 C C . LYS A 1 404 ? -2.151 -17.048 -20.666 1.00 97.75 404 LYS A C 1
ATOM 2994 O O . LYS A 1 404 ? -1.802 -16.085 -21.341 1.00 97.75 404 LYS A O 1
ATOM 2999 N N . ARG A 1 405 ? -2.559 -16.925 -19.414 1.00 95.44 405 ARG A N 1
ATOM 3000 C CA . ARG A 1 405 ? -2.638 -15.651 -18.702 1.00 95.44 405 ARG A CA 1
ATOM 3001 C C . ARG A 1 405 ? -1.802 -15.737 -17.431 1.00 95.44 405 ARG A C 1
ATOM 3003 O O . ARG A 1 405 ? -1.605 -16.843 -16.927 1.00 95.44 405 ARG A O 1
ATOM 3010 N N . THR A 1 406 ? -1.298 -14.606 -16.957 1.00 94.56 406 THR A N 1
ATOM 3011 C CA . THR A 1 406 ? -0.392 -14.557 -15.798 1.00 94.56 406 THR A CA 1
ATOM 3012 C C . THR A 1 406 ? -1.136 -14.719 -14.471 1.00 94.56 406 THR A C 1
ATOM 3014 O O . THR A 1 406 ? -0.563 -15.237 -13.526 1.00 94.56 406 THR A O 1
ATOM 3017 N N . ASN A 1 407 ? -2.432 -14.382 -14.427 1.00 91.38 407 ASN A N 1
ATOM 3018 C CA . ASN A 1 407 ? -3.229 -14.126 -13.213 1.00 91.38 407 ASN A CA 1
ATOM 3019 C C . ASN A 1 407 ? -2.893 -12.804 -12.508 1.00 91.38 407 ASN A C 1
ATOM 3021 O O . ASN A 1 407 ? -3.289 -12.622 -11.363 1.00 91.38 407 ASN A O 1
ATOM 3025 N N . HIS A 1 408 ? -2.219 -11.893 -13.207 1.00 94.25 408 HIS A N 1
ATOM 3026 C CA . HIS A 1 408 ? -1.937 -10.533 -12.754 1.00 94.25 408 HIS A CA 1
ATOM 3027 C C . HIS A 1 408 ? -2.745 -9.582 -13.629 1.00 94.25 408 HIS A C 1
ATOM 3029 O O . HIS A 1 408 ? -2.768 -9.765 -14.850 1.00 94.25 408 HIS A O 1
ATOM 3035 N N . ALA A 1 409 ? -3.428 -8.608 -13.038 1.00 94.88 409 ALA A N 1
ATOM 3036 C CA . ALA A 1 409 ? -4.180 -7.613 -13.790 1.00 94.88 409 ALA A CA 1
ATOM 3037 C C . ALA A 1 409 ? -3.265 -6.462 -14.238 1.00 94.88 409 ALA A C 1
ATOM 3039 O O . ALA A 1 409 ? -2.258 -6.168 -13.602 1.00 94.88 409 ALA A O 1
ATOM 3040 N N . PHE A 1 410 ? -3.628 -5.801 -15.337 1.00 97.88 410 PHE A N 1
ATOM 3041 C CA . PHE A 1 410 ? -3.138 -4.446 -15.599 1.00 97.88 410 PHE A CA 1
ATOM 3042 C C . PHE A 1 410 ? -3.812 -3.443 -14.658 1.00 97.88 410 PHE A C 1
ATOM 3044 O O . PHE A 1 410 ? -3.187 -2.468 -14.258 1.00 97.88 410 PHE A O 1
ATOM 3051 N N . LEU A 1 411 ? -5.097 -3.673 -14.357 1.00 97.12 411 LEU A N 1
ATOM 3052 C CA . LEU A 1 411 ? -5.928 -2.837 -13.498 1.00 97.12 411 LEU A CA 1
ATOM 3053 C C . LEU A 1 411 ? -6.836 -3.719 -12.634 1.00 97.12 411 LEU A C 1
ATOM 3055 O O . LEU A 1 411 ? -7.637 -4.494 -13.165 1.00 97.12 411 LEU A O 1
ATOM 3059 N N . ASP A 1 412 ? -6.728 -3.560 -11.321 1.00 93.19 412 ASP A N 1
ATOM 3060 C CA . ASP A 1 412 ? -7.633 -4.130 -10.321 1.00 93.19 412 ASP A CA 1
ATOM 3061 C C . ASP A 1 412 ? -8.663 -3.095 -9.851 1.00 93.19 412 ASP A C 1
ATOM 3063 O O . ASP A 1 412 ? -9.839 -3.436 -9.700 1.00 93.19 412 ASP A O 1
ATOM 3067 N N . ASP A 1 413 ? -8.240 -1.836 -9.697 1.00 93.00 413 ASP A N 1
ATOM 3068 C CA . ASP A 1 413 ? -9.091 -0.732 -9.250 1.00 93.00 413 ASP A CA 1
ATOM 3069 C C . ASP A 1 413 ? -9.423 0.195 -10.423 1.00 93.00 413 ASP A C 1
ATOM 3071 O O . ASP A 1 413 ? -8.581 0.930 -10.945 1.00 93.00 413 ASP A O 1
ATOM 3075 N N . ILE A 1 414 ? -10.677 0.104 -10.869 1.00 94.19 414 ILE A N 1
ATOM 3076 C CA . ILE A 1 414 ? -11.210 0.781 -12.053 1.00 94.19 414 ILE A CA 1
ATOM 3077 C C . ILE A 1 414 ? -12.482 1.521 -11.646 1.00 94.19 414 ILE A C 1
ATOM 3079 O O . ILE A 1 414 ? -13.310 0.965 -10.920 1.00 94.19 414 ILE A O 1
ATOM 3083 N N . ALA A 1 415 ? -12.672 2.739 -12.157 1.00 92.62 415 ALA A N 1
ATOM 3084 C CA . ALA A 1 415 ? -13.914 3.485 -11.975 1.00 92.62 415 ALA A CA 1
ATOM 3085 C C . ALA A 1 415 ? -15.123 2.624 -12.365 1.00 92.62 415 ALA A C 1
ATOM 3087 O O . ALA A 1 415 ? -15.129 2.029 -13.443 1.00 92.62 415 ALA A O 1
ATOM 3088 N N . HIS A 1 416 ? -16.178 2.594 -11.541 1.00 89.19 416 HIS A N 1
ATOM 3089 C CA . HIS A 1 416 ? -17.346 1.715 -11.759 1.00 89.19 416 HIS A CA 1
ATOM 3090 C C . HIS A 1 416 ? -17.955 1.841 -13.154 1.00 89.19 416 HIS A C 1
ATOM 3092 O O . HIS A 1 416 ? -18.369 0.851 -13.756 1.00 89.19 416 HIS A O 1
ATOM 3098 N N . ASN A 1 417 ? -17.962 3.062 -13.679 1.00 90.06 417 ASN A N 1
ATOM 3099 C CA . ASN A 1 417 ? -18.496 3.390 -14.990 1.00 90.06 417 ASN A CA 1
ATOM 3100 C C . ASN A 1 417 ? -17.633 2.877 -16.157 1.00 90.06 417 ASN A C 1
ATOM 3102 O O . ASN A 1 417 ? -18.139 2.725 -17.265 1.00 90.06 417 ASN A O 1
ATOM 3106 N N . ALA A 1 418 ? -16.358 2.582 -15.907 1.00 94.31 418 ALA A N 1
ATOM 3107 C CA . ALA A 1 418 ? -15.357 2.211 -16.902 1.00 94.31 418 ALA A CA 1
ATOM 3108 C C . ALA A 1 418 ? -15.036 0.706 -16.933 1.00 94.31 418 ALA A C 1
ATOM 3110 O O . ALA A 1 418 ? -14.250 0.267 -17.770 1.00 94.31 418 ALA A O 1
ATOM 3111 N N . VAL A 1 419 ? -15.611 -0.103 -16.034 1.00 94.00 419 VAL A N 1
ATOM 3112 C CA . VAL A 1 419 ? -15.278 -1.532 -15.904 1.00 94.00 419 VAL A CA 1
ATOM 3113 C C . VAL A 1 419 ? -15.776 -2.328 -17.127 1.00 94.00 419 VAL A C 1
ATOM 3115 O O . VAL A 1 419 ? -16.991 -2.500 -17.280 1.00 94.00 419 VAL A O 1
ATOM 3118 N N . PRO A 1 420 ? -14.890 -2.921 -17.959 1.00 95.06 420 PRO A N 1
ATOM 3119 C CA . PRO A 1 420 ? -15.281 -3.609 -19.194 1.00 95.06 420 PRO A CA 1
ATOM 3120 C C . PRO A 1 420 ? -15.795 -5.038 -18.927 1.00 95.06 420 PRO A C 1
ATOM 3122 O O . PRO A 1 420 ? -15.219 -6.036 -19.365 1.00 95.06 420 PRO A O 1
ATOM 3125 N N . THR A 1 421 ? -16.878 -5.162 -18.157 1.00 89.38 421 THR A N 1
ATOM 3126 C CA . THR A 1 421 ? -17.442 -6.456 -17.736 1.00 89.38 421 THR A CA 1
ATOM 3127 C C . THR A 1 421 ? -18.020 -7.235 -18.922 1.00 89.38 421 THR A C 1
ATOM 3129 O O . THR A 1 421 ? -18.593 -6.666 -19.851 1.00 89.38 421 THR A O 1
ATOM 3132 N N . ALA A 1 422 ? -17.926 -8.569 -18.881 1.00 85.94 422 ALA A N 1
ATOM 3133 C CA . ALA A 1 422 ? -18.477 -9.437 -19.918 1.00 85.94 422 ALA A CA 1
ATOM 3134 C C . ALA A 1 422 ? -19.967 -9.147 -20.191 1.00 85.94 422 ALA A C 1
ATOM 3136 O O . ALA A 1 422 ? -20.803 -9.210 -19.291 1.00 85.94 422 ALA A O 1
ATOM 3137 N N . GLY A 1 423 ? -20.296 -8.880 -21.457 1.00 87.88 423 GLY A N 1
ATOM 3138 C CA . GLY A 1 423 ? -21.651 -8.533 -21.894 1.00 87.88 423 GLY A CA 1
ATOM 3139 C C . GLY A 1 423 ? -21.917 -7.030 -22.005 1.00 87.88 423 GLY A C 1
ATOM 3140 O O . GLY A 1 423 ? -22.959 -6.669 -22.548 1.00 87.88 423 GLY A O 1
ATOM 3141 N N . LEU A 1 424 ? -20.989 -6.179 -21.556 1.00 93.88 424 LEU A N 1
ATOM 3142 C CA . LEU A 1 424 ? -21.000 -4.744 -21.836 1.00 93.88 424 LEU A CA 1
ATOM 3143 C C . LEU A 1 424 ? -20.222 -4.436 -23.123 1.00 93.88 424 LEU A C 1
ATOM 3145 O O . LEU A 1 424 ? -19.312 -5.174 -23.509 1.00 93.88 424 LEU A O 1
ATOM 3149 N N . THR A 1 425 ? -20.582 -3.342 -23.788 1.00 94.62 425 THR A N 1
ATOM 3150 C CA . THR A 1 425 ? -19.835 -2.774 -24.923 1.00 94.62 425 THR A CA 1
ATOM 3151 C C . THR A 1 425 ? -19.346 -1.363 -24.594 1.00 94.62 425 THR A C 1
ATOM 3153 O O . THR A 1 425 ? -19.966 -0.724 -23.749 1.00 94.62 425 THR A O 1
ATOM 3156 N N . PRO A 1 426 ? -18.304 -0.845 -25.268 1.00 95.25 426 PRO A N 1
ATOM 3157 C CA . PRO A 1 426 ? -17.992 0.582 -25.222 1.00 95.25 426 PRO A CA 1
ATOM 3158 C C . PRO A 1 426 ? -19.242 1.425 -25.472 1.00 95.25 426 PRO A C 1
ATOM 3160 O O . PRO A 1 426 ? -20.127 1.010 -26.242 1.00 95.25 426 PRO A O 1
ATOM 3163 N N . ASP A 1 427 ? -19.340 2.571 -24.810 1.00 92.38 427 ASP A N 1
ATOM 3164 C CA . ASP A 1 427 ? -20.397 3.524 -25.095 1.00 92.38 427 ASP A CA 1
ATOM 3165 C C . ASP A 1 427 ? -20.174 4.200 -26.471 1.00 92.38 427 ASP A C 1
ATOM 3167 O O . ASP A 1 427 ? -19.266 3.862 -27.233 1.00 92.38 427 ASP A O 1
ATOM 3171 N N . ALA A 1 428 ? -21.102 5.064 -26.885 1.00 87.75 428 ALA A N 1
ATOM 3172 C CA . ALA A 1 428 ? -21.000 5.758 -28.175 1.00 87.75 428 ALA A CA 1
ATOM 3173 C C . ALA A 1 428 ? -20.360 7.155 -28.061 1.00 87.75 428 ALA A C 1
ATOM 3175 O O . ALA A 1 428 ? -20.299 7.875 -29.063 1.00 87.75 428 ALA A O 1
ATOM 3176 N N . GLY A 1 429 ? -20.011 7.574 -26.844 1.00 85.19 429 GLY A N 1
ATOM 3177 C CA . GLY A 1 429 ? -19.505 8.894 -26.512 1.00 85.19 429 GLY A CA 1
ATOM 3178 C C . GLY A 1 429 ? -18.009 9.029 -26.764 1.00 85.19 429 GLY A C 1
ATOM 3179 O O . GLY A 1 429 ? -17.359 8.135 -27.287 1.00 85.19 429 GLY A O 1
ATOM 3180 N N . THR A 1 430 ? -17.496 10.222 -26.465 1.00 84.75 430 THR A N 1
ATOM 3181 C CA . THR A 1 430 ? -16.051 10.466 -26.301 1.00 84.75 430 THR A CA 1
ATOM 3182 C C . THR A 1 430 ? -15.772 11.204 -24.984 1.00 84.75 430 THR A C 1
ATOM 3184 O O . THR A 1 430 ? -14.809 11.966 -24.874 1.00 84.75 430 THR A O 1
ATOM 3187 N N . ALA A 1 431 ? -16.750 11.202 -24.076 1.00 86.50 431 ALA A N 1
ATOM 3188 C CA . ALA A 1 431 ? -16.798 12.089 -22.924 1.00 86.50 431 ALA A CA 1
ATOM 3189 C C . ALA A 1 431 ? -16.545 11.266 -21.671 1.00 86.50 431 ALA A C 1
ATOM 3191 O O . ALA A 1 431 ? -17.302 10.348 -21.389 1.00 86.50 431 ALA A O 1
ATOM 3192 N N . ILE A 1 432 ? -15.521 11.653 -20.915 1.00 88.81 432 ILE A N 1
ATOM 3193 C CA . ILE A 1 432 ? -15.196 11.030 -19.637 1.00 88.81 432 ILE A CA 1
ATOM 3194 C C . ILE A 1 432 ? -16.313 11.355 -18.646 1.00 88.81 432 ILE A C 1
ATOM 3196 O O . ILE A 1 432 ? -16.548 12.525 -18.326 1.00 88.81 432 ILE A O 1
ATOM 3200 N N . SER A 1 433 ? -16.996 10.318 -18.177 1.00 83.12 433 SER A N 1
ATOM 3201 C CA . SER A 1 433 ? -18.044 10.426 -17.172 1.00 83.12 433 SER A CA 1
ATOM 3202 C C . SER A 1 433 ? -17.484 10.808 -15.803 1.00 83.12 433 SER A C 1
ATOM 3204 O O . SER A 1 433 ? -16.408 10.371 -15.389 1.00 83.12 433 SER A O 1
ATOM 3206 N N . ALA A 1 434 ? -18.232 11.631 -15.073 1.00 77.31 434 ALA A N 1
ATOM 3207 C CA . ALA A 1 434 ? -17.980 11.860 -13.661 1.00 77.31 434 ALA A CA 1
ATOM 3208 C C . ALA A 1 434 ? -18.363 10.612 -12.848 1.00 77.31 434 ALA A C 1
ATOM 3210 O O . ALA A 1 434 ? -19.216 9.820 -13.253 1.00 77.31 434 ALA A O 1
ATOM 3211 N N . ALA A 1 435 ? -17.802 10.471 -11.644 1.00 66.94 435 ALA A N 1
ATOM 3212 C CA . ALA A 1 435 ? -18.116 9.356 -10.745 1.00 66.94 435 ALA A CA 1
ATOM 3213 C C . ALA A 1 435 ? -19.619 9.241 -10.401 1.00 66.94 435 ALA A C 1
ATOM 3215 O O . ALA A 1 435 ? -20.104 8.160 -10.080 1.00 66.94 435 ALA A O 1
ATOM 3216 N N . THR A 1 436 ? -20.368 10.346 -10.478 1.00 68.06 436 THR A N 1
ATOM 3217 C CA . THR A 1 436 ? -21.813 10.407 -10.200 1.00 68.06 436 THR A CA 1
ATOM 3218 C C . THR A 1 436 ? -22.696 10.134 -11.417 1.00 68.06 436 THR A C 1
ATOM 3220 O O . THR A 1 436 ? -23.915 10.002 -11.265 1.00 68.06 436 THR A O 1
ATOM 3223 N N . ASP A 1 437 ? -22.119 10.061 -12.616 1.00 77.62 437 ASP A N 1
ATOM 3224 C CA . ASP A 1 437 ? -22.885 9.848 -13.835 1.00 77.62 437 ASP A CA 1
ATOM 3225 C C . ASP A 1 437 ? -23.411 8.412 -13.900 1.00 77.62 437 ASP A C 1
ATOM 3227 O O . ASP A 1 437 ? -22.743 7.449 -13.522 1.00 77.62 437 ASP A O 1
ATOM 3231 N N . VAL A 1 438 ? -24.633 8.261 -14.412 1.00 79.19 438 VAL A N 1
ATOM 3232 C CA . VAL A 1 438 ? -25.244 6.947 -14.620 1.00 79.19 438 VAL A CA 1
ATOM 3233 C C . VAL A 1 438 ? -24.881 6.453 -16.011 1.00 79.19 438 VAL A C 1
ATOM 3235 O O . VAL A 1 438 ? -25.355 7.005 -17.007 1.00 79.19 438 VAL A O 1
ATOM 3238 N N . GLN A 1 439 ? -24.102 5.375 -16.076 1.00 86.38 439 GLN A N 1
ATOM 3239 C CA . GLN A 1 439 ? -23.766 4.754 -17.352 1.00 86.38 439 GLN A CA 1
ATOM 3240 C C . GLN A 1 439 ? -24.994 4.158 -18.048 1.00 86.38 439 GLN A C 1
ATOM 3242 O O . GLN A 1 439 ? -25.835 3.527 -17.389 1.00 86.38 439 GLN A O 1
ATOM 3247 N N . PRO A 1 440 ? -25.128 4.334 -19.378 1.00 88.12 440 PRO A N 1
ATOM 3248 C CA . PRO A 1 440 ? -26.189 3.693 -20.134 1.00 88.12 440 PRO A CA 1
ATOM 3249 C C . PRO A 1 440 ? -26.181 2.170 -19.944 1.00 88.12 440 PRO A C 1
ATOM 3251 O O . PRO A 1 440 ? -25.147 1.509 -19.881 1.00 88.12 440 PRO A O 1
ATOM 3254 N N . ALA A 1 441 ? -27.373 1.583 -19.844 1.00 90.62 441 ALA A N 1
ATOM 3255 C CA . ALA A 1 441 ? -27.491 0.151 -19.608 1.00 90.62 441 ALA A CA 1
ATOM 3256 C C . ALA A 1 441 ? -26.864 -0.658 -20.758 1.00 90.62 441 ALA A C 1
ATOM 3258 O O . ALA A 1 441 ? -27.226 -0.479 -21.921 1.00 90.62 441 ALA A O 1
ATOM 3259 N N . GLY A 1 442 ? -25.984 -1.600 -20.410 1.00 93.00 442 GLY A N 1
ATOM 3260 C CA . GLY A 1 442 ? -25.286 -2.450 -21.375 1.00 93.00 442 GLY A CA 1
ATOM 3261 C C . GLY A 1 442 ? -23.987 -1.854 -21.921 1.00 93.00 442 GLY A C 1
ATOM 3262 O O . GLY A 1 442 ? -23.358 -2.506 -22.754 1.00 93.00 442 GLY A O 1
ATOM 3263 N N . THR A 1 443 ? -23.571 -0.672 -21.454 1.00 94.31 443 THR A N 1
ATOM 3264 C CA . THR A 1 443 ? -22.307 -0.049 -21.857 1.00 94.31 443 THR A CA 1
ATOM 3265 C C . THR A 1 443 ? -21.355 0.189 -20.685 1.00 94.31 443 THR A C 1
ATOM 3267 O O . THR A 1 443 ? -21.756 0.085 -19.526 1.00 94.31 443 THR A O 1
ATOM 3270 N N . TYR A 1 444 ? -20.096 0.481 -21.005 1.00 95.25 444 TYR A N 1
ATOM 3271 C CA . TYR A 1 444 ? -19.101 1.069 -20.105 1.00 95.25 444 TYR A CA 1
ATOM 3272 C C . TYR A 1 444 ? -18.404 2.235 -20.822 1.00 95.25 444 TYR A C 1
ATOM 3274 O O . TYR A 1 444 ? -18.376 2.268 -22.051 1.00 95.25 444 TYR A O 1
ATOM 3282 N N . ASP A 1 445 ? -17.849 3.163 -20.055 1.00 95.06 445 ASP A N 1
ATOM 3283 C CA . ASP A 1 445 ? -17.099 4.322 -20.543 1.00 95.06 445 ASP A CA 1
ATOM 3284 C C . ASP A 1 445 ? -15.646 3.925 -20.837 1.00 95.06 445 ASP A C 1
ATOM 3286 O O . ASP A 1 445 ? -14.814 3.787 -19.931 1.00 95.06 445 ASP A O 1
ATOM 3290 N N . ASP A 1 446 ? -15.341 3.671 -22.110 1.00 95.44 446 ASP A N 1
ATOM 3291 C CA . ASP A 1 446 ? -14.005 3.268 -22.535 1.00 95.44 446 ASP A CA 1
ATOM 3292 C C . ASP A 1 446 ? -13.013 4.438 -22.576 1.00 95.44 446 ASP A C 1
ATOM 3294 O O . ASP A 1 446 ? -11.806 4.204 -22.461 1.00 95.44 446 ASP A O 1
ATOM 3298 N N . ASP A 1 447 ? -13.476 5.688 -22.657 1.00 95.44 447 ASP A N 1
ATOM 3299 C CA . ASP A 1 447 ? -12.615 6.869 -22.554 1.00 95.44 447 ASP A CA 1
ATOM 3300 C C . ASP A 1 447 ? -12.092 7.066 -21.130 1.00 95.44 447 ASP A C 1
ATOM 3302 O O . ASP A 1 447 ? -10.896 7.303 -20.941 1.00 95.44 447 ASP A O 1
ATOM 3306 N N . LEU A 1 448 ? -12.949 6.898 -20.121 1.00 95.50 448 LEU A N 1
ATOM 3307 C CA . LEU A 1 448 ? -12.531 6.885 -18.721 1.00 95.50 448 LEU A CA 1
ATOM 3308 C C . LEU A 1 448 ? -11.622 5.682 -18.434 1.00 95.50 448 LEU A C 1
ATOM 3310 O O . LEU A 1 448 ? -10.602 5.825 -17.759 1.00 95.50 448 LEU A O 1
ATOM 3314 N N . LEU A 1 449 ? -11.906 4.498 -18.990 1.00 97.00 449 LEU A N 1
ATOM 3315 C CA . LEU A 1 449 ? -10.983 3.359 -18.877 1.00 97.00 449 LEU A CA 1
ATOM 3316 C C . LEU A 1 449 ? -9.600 3.710 -19.449 1.00 97.00 449 LEU A C 1
ATOM 3318 O O . LEU A 1 449 ? -8.569 3.438 -18.835 1.00 97.00 449 LEU A O 1
ATOM 3322 N N . ASN A 1 450 ? -9.574 4.366 -20.608 1.00 97.44 450 ASN A N 1
ATOM 3323 C CA . ASN A 1 450 ? -8.364 4.786 -21.309 1.00 97.44 450 ASN A CA 1
ATOM 3324 C C . ASN A 1 450 ? -7.490 5.781 -20.525 1.00 97.44 450 ASN A C 1
ATOM 3326 O O . ASN A 1 450 ? -6.299 5.896 -20.842 1.00 97.44 450 ASN A O 1
ATOM 3330 N N . THR A 1 451 ? -8.036 6.468 -19.514 1.00 96.88 451 THR A N 1
ATOM 3331 C CA . THR A 1 451 ? -7.285 7.408 -18.665 1.00 96.88 451 THR A CA 1
ATOM 3332 C C . THR A 1 451 ? -6.616 6.749 -17.462 1.00 96.88 451 THR A C 1
ATOM 3334 O O . THR A 1 451 ? -5.764 7.381 -16.849 1.00 96.88 451 THR A O 1
ATOM 3337 N N . HIS A 1 452 ? -6.972 5.508 -17.112 1.00 98.06 452 HIS A N 1
ATOM 3338 C CA . HIS A 1 452 ? -6.385 4.815 -15.961 1.00 98.06 452 HIS A CA 1
ATOM 3339 C C . HIS A 1 452 ? -4.892 4.569 -16.167 1.00 98.06 452 HIS A C 1
ATOM 3341 O O . HIS A 1 452 ? -4.478 4.103 -17.234 1.00 98.06 452 HIS A O 1
ATOM 3347 N N . PHE A 1 453 ? -4.091 4.885 -15.150 1.00 98.62 453 PHE A N 1
ATOM 3348 C CA . PHE A 1 453 ? -2.648 4.673 -15.151 1.00 98.62 453 PHE A CA 1
ATOM 3349 C C . PHE A 1 453 ? -2.316 3.183 -15.108 1.00 98.62 453 PHE A C 1
ATOM 3351 O O . PHE A 1 453 ? -3.009 2.411 -14.454 1.00 98.62 453 PHE A O 1
ATOM 3358 N N . ILE A 1 454 ? -1.248 2.783 -15.792 1.00 98.62 454 ILE A N 1
ATOM 3359 C CA . ILE A 1 454 ? -0.730 1.416 -15.801 1.00 98.62 454 ILE A CA 1
ATOM 3360 C C . ILE A 1 454 ? 0.639 1.419 -15.125 1.00 98.62 454 ILE A C 1
ATOM 3362 O O . ILE A 1 454 ? 1.549 2.126 -15.564 1.00 98.62 454 ILE A O 1
ATOM 3366 N N . ALA A 1 455 ? 0.779 0.606 -14.083 1.00 98.12 455 ALA A N 1
ATOM 3367 C CA . ALA A 1 455 ? 2.012 0.421 -13.329 1.00 98.12 455 ALA A CA 1
ATOM 3368 C C . ALA A 1 455 ? 2.291 -1.074 -13.108 1.00 98.12 455 ALA A C 1
ATOM 3370 O O . ALA A 1 455 ? 1.659 -1.936 -13.717 1.00 98.12 455 ALA A O 1
ATOM 3371 N N . GLY A 1 456 ? 3.277 -1.381 -12.266 1.00 97.81 456 GLY A N 1
ATOM 3372 C CA . GLY A 1 456 ? 3.627 -2.751 -11.915 1.00 97.81 456 GLY A CA 1
ATOM 3373 C C . GLY A 1 456 ? 2.558 -3.482 -11.107 1.00 97.81 456 GLY A C 1
ATOM 3374 O O . GLY A 1 456 ? 2.392 -4.691 -11.294 1.00 97.81 456 GLY A O 1
ATOM 3375 N N . ASP A 1 457 ? 1.832 -2.726 -10.283 1.00 97.50 457 ASP A N 1
ATOM 3376 C CA . ASP A 1 457 ? 0.688 -3.149 -9.478 1.00 97.50 457 ASP A CA 1
ATOM 3377 C C . ASP A 1 457 ? -0.638 -2.628 -10.067 1.00 97.50 457 ASP A C 1
ATOM 3379 O O . ASP A 1 457 ? -0.732 -1.491 -10.543 1.00 97.50 457 ASP A O 1
ATOM 3383 N N . GLY A 1 458 ? -1.674 -3.473 -10.033 1.00 96.56 458 GLY A N 1
ATOM 3384 C CA . GLY A 1 458 ? -2.985 -3.193 -10.626 1.00 96.56 458 GLY A CA 1
ATOM 3385 C C . GLY A 1 458 ? -3.845 -2.204 -9.831 1.00 96.56 458 GLY A C 1
ATOM 3386 O O . GLY A 1 458 ? -4.850 -1.716 -10.353 1.00 96.56 458 GLY A O 1
ATOM 3387 N N . ARG A 1 459 ? -3.468 -1.878 -8.590 1.00 97.38 459 ARG A N 1
ATOM 3388 C CA . ARG A 1 459 ? -4.222 -0.998 -7.682 1.00 97.38 459 ARG A CA 1
ATOM 3389 C C . ARG A 1 459 ? -3.730 0.456 -7.720 1.00 97.38 459 ARG A C 1
ATOM 3391 O O . ARG A 1 459 ? -4.189 1.286 -6.946 1.00 97.38 459 ARG A O 1
ATOM 3398 N N . VAL A 1 460 ? -2.840 0.814 -8.655 1.00 97.56 460 VAL A N 1
ATOM 3399 C CA . VAL A 1 460 ? -2.253 2.169 -8.805 1.00 97.56 460 VAL A CA 1
ATOM 3400 C C . VAL A 1 460 ? -3.276 3.315 -8.883 1.00 97.56 460 VAL A C 1
ATOM 3402 O O . VAL A 1 460 ? -2.949 4.452 -8.541 1.00 97.56 460 VAL A O 1
ATOM 3405 N N . ASN A 1 461 ? -4.508 3.040 -9.326 1.00 97.06 461 ASN A N 1
ATOM 3406 C CA . ASN A 1 461 ? -5.573 4.040 -9.459 1.00 97.06 461 ASN A CA 1
ATOM 3407 C C . ASN A 1 461 ? -6.552 4.061 -8.276 1.00 97.06 461 ASN A C 1
ATOM 3409 O O . ASN A 1 461 ? -7.558 4.761 -8.371 1.00 97.06 461 ASN A O 1
ATOM 3413 N N . GLU A 1 462 ? -6.311 3.306 -7.197 1.00 95.12 462 GLU A N 1
ATOM 3414 C CA . GLU A 1 462 ? -7.233 3.224 -6.055 1.00 95.12 462 GLU A CA 1
ATOM 3415 C C . GLU A 1 462 ? -7.588 4.620 -5.538 1.00 95.12 462 GLU A C 1
ATOM 3417 O O . GLU A 1 462 ? -8.767 4.961 -5.507 1.00 95.12 462 GLU A O 1
ATOM 3422 N N . ASN A 1 463 ? -6.588 5.478 -5.313 1.00 95.19 463 ASN A N 1
ATOM 3423 C CA . ASN A 1 463 ? -6.757 6.913 -5.093 1.00 95.19 463 ASN A CA 1
ATOM 3424 C C . ASN A 1 463 ? -5.600 7.725 -5.717 1.00 95.19 463 ASN A C 1
ATOM 3426 O O . ASN A 1 463 ? -4.497 7.215 -5.917 1.00 95.19 463 ASN A O 1
ATOM 3430 N N . ILE A 1 464 ? -5.827 9.013 -6.001 1.00 97.19 464 ILE A N 1
ATOM 3431 C CA . ILE A 1 464 ? -4.829 9.857 -6.689 1.00 97.19 464 ILE A CA 1
ATOM 3432 C C . ILE A 1 464 ? -3.566 10.150 -5.859 1.00 97.19 464 ILE A C 1
ATOM 3434 O O . ILE A 1 464 ? -2.520 10.433 -6.442 1.00 97.19 464 ILE A O 1
ATOM 3438 N N . ALA A 1 465 ? -3.635 10.088 -4.523 1.00 97.56 465 ALA A N 1
ATOM 3439 C CA . ALA A 1 465 ? -2.461 10.269 -3.670 1.00 97.56 465 ALA A CA 1
ATOM 3440 C C . ALA A 1 465 ? -1.519 9.060 -3.787 1.00 97.56 465 ALA A C 1
ATOM 3442 O O . ALA A 1 465 ? -0.310 9.238 -3.937 1.00 97.56 465 ALA A O 1
ATOM 3443 N N . LEU A 1 466 ? -2.063 7.838 -3.834 1.00 98.38 466 LEU A N 1
ATOM 3444 C CA . LEU A 1 466 ? -1.294 6.636 -4.162 1.00 98.38 466 LEU A CA 1
ATOM 3445 C C . LEU A 1 466 ? -0.674 6.746 -5.563 1.00 98.38 466 LEU A C 1
ATOM 3447 O O . LEU A 1 466 ? 0.521 6.491 -5.732 1.00 98.38 466 LEU A O 1
ATOM 3451 N N . SER A 1 467 ? -1.447 7.198 -6.559 1.00 98.44 467 SER A N 1
ATOM 3452 C CA . SER A 1 467 ? -0.924 7.426 -7.913 1.00 98.44 467 SER A CA 1
ATOM 3453 C C . SER A 1 467 ? 0.258 8.409 -7.935 1.00 98.44 467 SER A C 1
ATOM 3455 O O . SER A 1 467 ? 1.165 8.235 -8.749 1.00 98.44 467 SER A O 1
ATOM 3457 N N . ALA A 1 468 ? 0.307 9.400 -7.034 1.00 98.44 468 ALA A N 1
ATOM 3458 C CA . ALA A 1 468 ? 1.445 10.317 -6.922 1.00 98.44 468 ALA A CA 1
ATOM 3459 C C . ALA A 1 468 ? 2.731 9.603 -6.487 1.00 98.44 468 ALA A C 1
ATOM 3461 O O . ALA A 1 468 ? 3.783 9.849 -7.072 1.00 98.44 468 ALA A O 1
ATOM 3462 N N . VAL A 1 469 ? 2.657 8.670 -5.531 1.00 98.69 469 VAL A N 1
ATOM 3463 C CA . VAL A 1 469 ? 3.825 7.871 -5.116 1.00 98.69 469 VAL A CA 1
ATOM 3464 C C . VAL A 1 469 ? 4.326 7.000 -6.274 1.00 98.69 469 VAL A C 1
ATOM 3466 O O . VAL A 1 469 ? 5.528 6.958 -6.540 1.00 98.69 469 VAL A O 1
ATOM 3469 N N . HIS A 1 470 ? 3.420 6.376 -7.037 1.00 98.75 470 HIS A N 1
ATOM 3470 C CA . HIS A 1 470 ? 3.803 5.659 -8.260 1.00 98.75 470 HIS A CA 1
ATOM 3471 C C . HIS A 1 470 ? 4.461 6.585 -9.296 1.00 98.75 470 HIS A C 1
ATOM 3473 O O . HIS A 1 470 ? 5.473 6.210 -9.895 1.00 98.75 470 HIS A O 1
ATOM 3479 N N . GLN A 1 471 ? 3.920 7.795 -9.491 1.00 98.62 471 GLN A N 1
ATOM 3480 C CA . GLN A 1 471 ? 4.476 8.787 -10.413 1.00 98.62 471 GLN A CA 1
ATOM 3481 C C . GLN A 1 471 ? 5.891 9.204 -10.007 1.00 98.62 471 GLN A C 1
ATOM 3483 O O . GLN A 1 471 ? 6.752 9.312 -10.875 1.00 98.62 471 GLN A O 1
ATOM 3488 N N . VAL A 1 472 ? 6.154 9.388 -8.711 1.00 98.56 472 VAL A N 1
ATOM 3489 C CA . VAL A 1 472 ? 7.481 9.735 -8.187 1.00 98.56 472 VAL A CA 1
ATOM 3490 C C . VAL A 1 472 ? 8.527 8.688 -8.590 1.00 98.56 472 VAL A C 1
ATOM 3492 O O . VAL A 1 472 ? 9.555 9.042 -9.166 1.00 98.56 472 VAL A O 1
ATOM 3495 N N . PHE A 1 473 ? 8.256 7.396 -8.379 1.00 98.62 473 PHE A N 1
ATOM 3496 C CA . PHE A 1 473 ? 9.199 6.332 -8.750 1.00 98.62 473 PHE A CA 1
ATOM 3497 C C . PHE A 1 473 ? 9.298 6.091 -10.265 1.00 98.62 473 PHE A C 1
ATOM 3499 O O . PHE A 1 473 ? 10.374 5.760 -10.766 1.00 98.62 473 PHE A O 1
ATOM 3506 N N . HIS A 1 474 ? 8.206 6.286 -11.015 1.00 98.62 474 HIS A N 1
ATOM 3507 C CA . HIS A 1 474 ? 8.235 6.262 -12.485 1.00 98.62 474 HIS A CA 1
ATOM 3508 C C . HIS A 1 474 ? 9.136 7.371 -13.044 1.00 98.62 474 HIS A C 1
ATOM 3510 O O . HIS A 1 474 ? 10.020 7.098 -13.865 1.00 98.62 474 HIS A O 1
ATOM 3516 N N . SER A 1 475 ? 8.953 8.601 -12.556 1.00 97.88 475 SER A N 1
ATOM 3517 C CA . SER A 1 475 ? 9.785 9.750 -12.908 1.00 97.88 475 SER A CA 1
ATOM 3518 C C . SER A 1 475 ? 11.240 9.514 -12.520 1.00 97.88 475 SER A C 1
ATOM 3520 O O . SER A 1 475 ? 12.123 9.749 -13.344 1.00 97.88 475 SER A O 1
ATOM 3522 N N . GLU A 1 476 ? 11.497 8.966 -11.329 1.00 97.81 476 GLU A N 1
ATOM 3523 C CA . GLU A 1 476 ? 12.858 8.725 -10.855 1.00 97.81 476 GLU A CA 1
ATOM 3524 C C . GLU A 1 476 ? 13.609 7.724 -11.737 1.00 97.81 476 GLU A C 1
ATOM 3526 O O . GLU A 1 476 ? 14.748 7.983 -12.127 1.00 97.81 476 GLU A O 1
ATOM 3531 N N . HIS A 1 477 ? 12.963 6.624 -12.138 1.00 98.69 477 HIS A N 1
ATOM 3532 C CA . HIS A 1 477 ? 13.554 5.684 -13.089 1.00 98.69 477 HIS A CA 1
ATOM 3533 C C . HIS A 1 477 ? 13.957 6.391 -14.391 1.00 98.69 477 HIS A C 1
ATOM 3535 O O . HIS A 1 477 ? 15.092 6.273 -14.855 1.00 98.69 477 HIS A O 1
ATOM 3541 N N . ASN A 1 478 ? 13.035 7.152 -14.984 1.00 98.50 478 ASN A N 1
ATOM 3542 C CA . ASN A 1 478 ? 13.272 7.829 -16.258 1.00 98.50 478 ASN A CA 1
ATOM 3543 C C . ASN A 1 478 ? 14.336 8.932 -16.142 1.00 98.50 478 ASN A C 1
ATOM 3545 O O . ASN A 1 478 ? 15.156 9.094 -17.050 1.00 98.50 478 ASN A O 1
ATOM 3549 N N . ARG A 1 479 ? 14.376 9.640 -15.010 1.00 96.81 479 ARG A N 1
ATOM 3550 C CA . ARG A 1 479 ? 15.418 10.614 -14.679 1.00 96.81 479 ARG A CA 1
ATOM 3551 C C . ARG A 1 479 ? 16.785 9.938 -14.556 1.00 96.81 479 ARG A C 1
ATOM 3553 O O . ARG A 1 479 ? 17.768 10.471 -15.072 1.00 96.81 479 ARG A O 1
ATOM 3560 N N . LEU A 1 480 ? 16.862 8.765 -13.920 1.00 98.00 480 LEU A N 1
ATOM 3561 C CA . LEU A 1 480 ? 18.096 7.981 -13.800 1.00 98.00 480 LEU A CA 1
ATOM 3562 C C . LEU A 1 480 ? 18.599 7.481 -15.148 1.00 98.00 480 LEU A C 1
ATOM 3564 O O . LEU A 1 480 ? 19.805 7.519 -15.371 1.00 98.00 480 LEU A O 1
ATOM 3568 N N . VAL A 1 481 ? 17.710 7.070 -16.055 1.00 98.62 481 VAL A N 1
ATOM 3569 C CA . VAL A 1 481 ? 18.080 6.709 -17.433 1.00 98.62 481 VAL A CA 1
ATOM 3570 C C . VAL A 1 481 ? 18.812 7.871 -18.107 1.00 98.62 481 VAL A C 1
ATOM 3572 O O . VAL A 1 481 ? 19.966 7.719 -18.510 1.00 98.62 481 VAL A O 1
ATOM 3575 N N . ASP A 1 482 ? 18.190 9.053 -18.146 1.00 97.56 482 ASP A N 1
ATOM 3576 C CA . ASP A 1 482 ? 18.779 10.238 -18.783 1.00 97.56 482 ASP A CA 1
ATOM 3577 C C . ASP A 1 482 ? 20.087 10.668 -18.091 1.00 97.56 482 ASP A C 1
ATOM 3579 O O . ASP A 1 482 ? 21.083 11.005 -18.743 1.00 97.56 482 ASP A O 1
ATOM 3583 N N . TYR A 1 483 ? 20.115 10.605 -16.758 1.00 97.06 483 TYR A N 1
ATOM 3584 C CA . TYR A 1 483 ? 21.296 10.909 -15.958 1.00 97.06 483 TYR A CA 1
ATOM 3585 C C . TYR A 1 483 ? 22.464 9.954 -16.248 1.00 97.06 483 TYR A C 1
ATOM 3587 O O . TYR A 1 483 ? 23.590 10.406 -16.472 1.00 97.06 483 TYR A O 1
ATOM 3595 N N . MET A 1 484 ? 22.215 8.643 -16.269 1.00 98.12 484 MET A N 1
ATOM 3596 C CA . MET A 1 484 ? 23.233 7.619 -16.504 1.00 98.12 484 MET A CA 1
ATOM 3597 C C . MET A 1 484 ? 23.787 7.695 -17.924 1.00 98.12 484 MET A C 1
ATOM 3599 O O . MET A 1 484 ? 25.004 7.622 -18.094 1.00 98.12 484 MET A O 1
ATOM 3603 N N . GLU A 1 485 ? 22.938 7.891 -18.934 1.00 98.00 485 GLU A N 1
ATOM 3604 C CA . GLU A 1 485 ? 23.383 8.092 -20.316 1.00 98.00 485 GLU A CA 1
ATOM 3605 C C . GLU A 1 485 ? 24.326 9.301 -20.429 1.00 98.00 485 GLU A C 1
ATOM 3607 O O . GLU A 1 485 ? 25.435 9.197 -20.971 1.00 98.00 485 GLU A O 1
ATOM 3612 N N . GLY A 1 486 ? 23.930 10.437 -19.843 1.00 97.62 486 GLY A N 1
ATOM 3613 C CA . GLY A 1 486 ? 24.753 11.645 -19.796 1.00 97.62 486 GLY A CA 1
ATOM 3614 C C . GLY A 1 486 ? 26.073 11.436 -19.049 1.00 97.62 486 GLY A C 1
ATOM 3615 O O . GLY A 1 486 ? 27.133 11.882 -19.503 1.00 97.62 486 GLY A O 1
ATOM 3616 N N . LEU A 1 487 ? 26.042 10.715 -17.928 1.00 97.00 487 LEU A N 1
ATOM 3617 C CA . LEU A 1 487 ? 27.220 10.380 -17.130 1.00 97.00 487 LEU A CA 1
ATOM 3618 C C . LEU A 1 487 ? 28.197 9.480 -17.902 1.00 97.00 487 LEU A C 1
ATOM 3620 O O . LEU A 1 487 ? 29.393 9.778 -17.963 1.00 97.00 487 LEU A O 1
ATOM 3624 N N . ILE A 1 488 ? 27.693 8.410 -18.524 1.00 98.06 488 ILE A N 1
ATOM 3625 C CA . ILE A 1 488 ? 28.480 7.452 -19.314 1.00 98.06 488 ILE A CA 1
ATOM 3626 C C . ILE A 1 488 ? 29.221 8.172 -20.440 1.00 98.06 488 ILE A C 1
ATOM 3628 O O . ILE A 1 488 ? 30.427 7.966 -20.612 1.00 98.06 488 ILE A O 1
ATOM 3632 N N . VAL A 1 489 ? 28.526 9.039 -21.181 1.00 97.38 489 VAL A N 1
ATOM 3633 C CA . VAL A 1 489 ? 29.118 9.788 -22.295 1.00 97.38 489 VAL A CA 1
ATOM 3634 C C . VAL A 1 489 ? 30.107 10.836 -21.791 1.00 97.38 489 VAL A C 1
ATOM 3636 O O . VAL A 1 489 ? 31.245 10.878 -22.261 1.00 97.38 489 VAL A O 1
ATOM 3639 N N . SER A 1 490 ? 29.708 11.668 -20.824 1.00 96.81 490 SER A N 1
ATOM 3640 C CA . SER A 1 490 ? 30.537 12.785 -20.344 1.00 96.81 490 SER A CA 1
ATOM 3641 C C . SER A 1 490 ? 31.838 12.329 -19.681 1.00 96.81 490 SER A C 1
ATOM 3643 O O . SER A 1 490 ? 32.859 13.006 -19.811 1.00 96.81 490 SER A O 1
ATOM 3645 N N . GLN A 1 491 ? 31.831 11.169 -19.019 1.00 96.56 491 GLN A N 1
ATOM 3646 C CA . GLN A 1 491 ? 33.008 10.598 -18.360 1.00 96.56 491 GLN A CA 1
ATOM 3647 C C . GLN A 1 491 ? 33.677 9.464 -19.154 1.00 96.56 491 GLN A C 1
ATOM 3649 O O . GLN A 1 491 ? 34.661 8.891 -18.681 1.00 96.56 491 GLN A O 1
ATOM 3654 N N . ASN A 1 492 ? 33.187 9.147 -20.359 1.00 96.75 492 ASN A N 1
ATOM 3655 C CA . ASN A 1 492 ? 33.691 8.065 -21.211 1.00 96.75 492 ASN A CA 1
ATOM 3656 C C . ASN A 1 492 ? 33.792 6.711 -20.467 1.00 96.75 492 ASN A C 1
ATOM 3658 O O . ASN A 1 492 ? 34.832 6.044 -20.474 1.00 96.75 492 ASN A O 1
ATOM 3662 N N . ILE A 1 493 ? 32.713 6.320 -19.782 1.00 97.69 493 ILE A N 1
ATOM 3663 C CA . ILE A 1 493 ? 32.657 5.120 -18.935 1.00 97.69 493 ILE A CA 1
ATOM 3664 C C . ILE A 1 493 ? 32.273 3.913 -19.788 1.00 97.69 493 ILE A C 1
ATOM 3666 O O . ILE A 1 493 ? 31.094 3.638 -19.982 1.00 97.69 493 ILE A O 1
ATOM 3670 N N . ASP A 1 494 ? 33.270 3.185 -20.294 1.00 97.00 494 ASP A N 1
ATOM 3671 C CA . ASP A 1 494 ? 33.081 1.890 -20.966 1.00 97.00 494 ASP A CA 1
ATOM 3672 C C . ASP A 1 494 ? 31.976 1.920 -22.047 1.00 97.00 494 ASP A C 1
ATOM 3674 O O . ASP A 1 494 ? 31.214 0.973 -22.198 1.00 97.00 494 ASP A O 1
ATOM 3678 N N . VAL A 1 495 ? 31.882 3.019 -22.810 1.00 96.81 495 VAL A N 1
ATOM 3679 C CA . VAL A 1 495 ? 30.754 3.344 -23.715 1.00 96.81 495 VAL A CA 1
ATOM 3680 C C . VAL A 1 495 ? 30.370 2.190 -24.649 1.00 96.81 495 VAL A C 1
ATOM 3682 O O . VAL A 1 495 ? 29.192 1.938 -24.878 1.00 96.81 495 VAL A O 1
ATOM 3685 N N . ALA A 1 496 ? 31.355 1.441 -25.153 1.00 96.31 496 ALA A N 1
ATOM 3686 C CA . ALA A 1 496 ? 31.120 0.301 -26.039 1.00 96.31 496 ALA A CA 1
ATOM 3687 C C . ALA A 1 496 ? 30.305 -0.834 -25.390 1.00 96.31 496 ALA A C 1
ATOM 3689 O O . ALA A 1 496 ? 29.666 -1.600 -26.100 1.00 96.31 496 ALA A O 1
ATOM 3690 N N . GLU A 1 497 ? 30.319 -0.952 -24.062 1.00 97.19 497 GLU A N 1
ATOM 3691 C CA . GLU A 1 497 ? 29.501 -1.915 -23.322 1.00 97.19 497 GLU A CA 1
ATOM 3692 C C . GLU A 1 497 ? 28.052 -1.445 -23.179 1.00 97.19 497 GLU A C 1
ATOM 3694 O O . GLU A 1 497 ? 27.137 -2.256 -23.073 1.00 97.19 497 GLU A O 1
ATOM 3699 N N . TRP A 1 498 ? 27.807 -0.142 -23.182 1.00 97.62 498 TRP A N 1
ATOM 3700 C CA . TRP A 1 498 ? 26.459 0.396 -23.022 1.00 97.62 498 TRP A CA 1
ATOM 3701 C C . TRP A 1 498 ? 25.726 0.580 -24.347 1.00 97.62 498 TRP A C 1
ATOM 3703 O O . TRP A 1 498 ? 24.529 0.850 -24.345 1.00 97.62 498 TRP A O 1
ATOM 3713 N N . HIS A 1 499 ? 26.413 0.400 -25.475 1.00 95.38 499 HIS A N 1
ATOM 3714 C CA . HIS A 1 499 ? 25.839 0.506 -26.811 1.00 95.38 499 HIS A CA 1
ATOM 3715 C C . HIS A 1 499 ? 25.691 -0.861 -27.491 1.00 95.38 499 HIS A C 1
ATOM 3717 O O . HIS A 1 499 ? 26.482 -1.784 -27.297 1.00 95.38 499 HIS A O 1
ATOM 3723 N N . LEU A 1 500 ? 24.672 -0.978 -28.338 1.00 91.31 500 LEU A N 1
ATOM 3724 C CA . LEU A 1 500 ? 24.529 -2.057 -29.305 1.00 91.31 500 LEU A CA 1
ATOM 3725 C C . LEU A 1 500 ? 25.546 -1.893 -30.447 1.00 91.31 500 LEU A C 1
ATOM 3727 O O . LEU A 1 500 ? 26.177 -0.852 -30.629 1.00 91.31 500 LEU A O 1
ATOM 3731 N N . THR A 1 501 ? 25.691 -2.933 -31.272 1.00 88.31 501 THR A N 1
ATOM 3732 C CA . THR A 1 501 ? 26.654 -2.950 -32.389 1.00 88.31 501 THR A CA 1
ATOM 3733 C C . THR A 1 501 ? 26.387 -1.898 -33.467 1.00 88.31 501 THR A C 1
ATOM 3735 O O . THR A 1 501 ? 27.287 -1.583 -34.241 1.00 88.31 501 THR A O 1
ATOM 3738 N N . ASP A 1 502 ? 25.157 -1.388 -33.561 1.00 87.31 502 ASP A N 1
ATOM 3739 C CA . ASP A 1 502 ? 24.770 -0.302 -34.472 1.00 87.31 502 ASP A CA 1
ATOM 3740 C C . ASP A 1 502 ? 25.010 1.098 -33.875 1.00 87.31 502 ASP A C 1
ATOM 3742 O O . ASP A 1 502 ? 24.770 2.100 -34.546 1.00 87.31 502 ASP A O 1
ATOM 3746 N N . GLY A 1 503 ? 25.537 1.166 -32.648 1.00 89.25 503 GLY A N 1
ATOM 3747 C CA . GLY A 1 503 ? 25.900 2.395 -31.955 1.00 89.25 503 GLY A CA 1
ATOM 3748 C C . GLY A 1 503 ? 24.768 3.040 -31.159 1.00 89.25 503 GLY A C 1
ATOM 3749 O O . GLY A 1 503 ? 25.027 4.060 -30.524 1.00 89.25 503 GLY A O 1
ATOM 3750 N N . SER A 1 504 ? 23.550 2.481 -31.166 1.00 91.56 504 SER A N 1
ATOM 3751 C CA . SER A 1 504 ? 22.480 2.943 -30.274 1.00 91.56 504 SER A CA 1
ATOM 3752 C C . SER A 1 504 ? 22.704 2.453 -28.845 1.00 91.56 504 SER A C 1
ATOM 3754 O O . SER A 1 504 ? 23.423 1.478 -28.631 1.00 91.56 504 SER A O 1
ATOM 3756 N N . TRP A 1 505 ? 22.031 3.057 -27.867 1.00 95.38 505 TRP A N 1
ATOM 3757 C CA . TRP A 1 505 ? 22.011 2.533 -26.504 1.00 95.38 505 TRP A CA 1
ATOM 3758 C C . TRP A 1 505 ? 21.492 1.094 -26.453 1.00 95.38 505 TRP A C 1
ATOM 3760 O O . TRP A 1 505 ? 20.572 0.705 -27.178 1.00 95.38 505 TRP A O 1
ATOM 3770 N N . ASN A 1 506 ? 22.094 0.298 -25.575 1.00 97.12 506 ASN A N 1
ATOM 3771 C CA . ASN A 1 506 ? 21.542 -0.969 -25.140 1.00 97.12 506 ASN A CA 1
ATOM 3772 C C . ASN A 1 506 ? 20.534 -0.695 -24.018 1.00 97.12 506 ASN A C 1
ATOM 3774 O O . ASN A 1 506 ? 20.869 -0.779 -22.835 1.00 97.12 506 ASN A O 1
ATOM 3778 N N . GLY A 1 507 ? 19.297 -0.371 -24.399 1.00 97.06 507 GLY A N 1
ATOM 3779 C CA . GLY A 1 507 ? 18.245 -0.037 -23.440 1.00 97.06 507 GLY A CA 1
ATOM 3780 C C . GLY A 1 507 ? 17.875 -1.177 -22.488 1.00 97.06 507 GLY A C 1
ATOM 3781 O O . GLY A 1 507 ? 17.307 -0.914 -21.438 1.00 97.06 507 GLY A O 1
ATOM 3782 N N . GLU A 1 508 ? 18.239 -2.434 -22.778 1.00 97.06 508 GLU A N 1
ATOM 3783 C CA . GLU A 1 508 ? 18.120 -3.523 -21.795 1.00 97.06 508 GLU A CA 1
ATOM 3784 C C . GLU A 1 508 ? 19.059 -3.299 -20.606 1.00 97.06 508 GLU A C 1
ATOM 3786 O O . GLU A 1 508 ? 18.635 -3.387 -19.456 1.00 97.06 508 GLU A O 1
ATOM 3791 N N . ARG A 1 509 ? 20.322 -2.943 -20.871 1.00 98.25 509 ARG A N 1
ATOM 3792 C CA . ARG A 1 509 ? 21.297 -2.640 -19.814 1.00 98.25 509 ARG A CA 1
ATOM 3793 C C . ARG A 1 509 ? 20.935 -1.358 -19.074 1.00 98.25 509 ARG A C 1
ATOM 3795 O O . ARG A 1 509 ? 21.036 -1.328 -17.853 1.00 98.25 509 ARG A O 1
ATOM 3802 N N . ILE A 1 510 ? 20.510 -0.321 -19.795 1.00 98.50 510 ILE A N 1
ATOM 3803 C CA . ILE A 1 510 ? 20.152 0.971 -19.194 1.00 98.50 510 ILE A CA 1
ATOM 3804 C C . ILE A 1 510 ? 18.909 0.848 -18.300 1.00 98.50 510 ILE A C 1
ATOM 3806 O O . ILE A 1 510 ? 18.956 1.305 -17.161 1.00 98.50 510 ILE A O 1
ATOM 3810 N N . PHE A 1 511 ? 17.867 0.130 -18.738 1.00 98.75 511 PHE A N 1
ATOM 3811 C CA . PHE A 1 511 ? 16.686 -0.145 -17.910 1.00 98.75 511 PHE A CA 1
ATOM 3812 C C . PHE A 1 511 ? 17.058 -0.849 -16.602 1.00 98.75 511 PHE A C 1
ATOM 3814 O O . PHE A 1 511 ? 16.648 -0.436 -15.518 1.00 98.75 511 PHE A O 1
ATOM 3821 N N . GLN A 1 512 ? 17.879 -1.902 -16.689 1.00 98.75 512 GLN A N 1
ATOM 3822 C CA . GLN A 1 512 ? 18.313 -2.635 -15.501 1.00 98.75 512 GLN A CA 1
ATOM 3823 C C . GLN A 1 512 ? 19.234 -1.800 -14.605 1.00 98.75 512 GLN A C 1
ATOM 3825 O O . GLN A 1 512 ? 19.204 -1.975 -13.392 1.00 98.75 512 GLN A O 1
ATOM 3830 N N . ALA A 1 513 ? 20.035 -0.889 -15.166 1.00 98.69 513 ALA A N 1
ATOM 3831 C CA . ALA A 1 513 ? 20.872 0.013 -14.382 1.00 98.69 513 ALA A CA 1
ATOM 3832 C C . ALA A 1 513 ? 20.033 1.013 -13.572 1.00 98.69 513 ALA A C 1
ATOM 3834 O O . ALA A 1 513 ? 20.279 1.166 -12.376 1.00 98.69 513 ALA A O 1
ATOM 3835 N N . ALA A 1 514 ? 19.022 1.629 -14.193 1.00 98.69 514 ALA A N 1
ATOM 3836 C CA . ALA A 1 514 ? 18.081 2.514 -13.510 1.00 98.69 514 ALA A CA 1
ATOM 3837 C C . ALA A 1 514 ? 17.279 1.755 -12.441 1.00 98.69 514 ALA A C 1
ATOM 3839 O O . ALA A 1 514 ? 17.316 2.135 -11.273 1.00 98.69 514 ALA A O 1
ATOM 3840 N N . ARG A 1 515 ? 16.678 0.606 -12.795 1.00 98.56 515 ARG A N 1
ATOM 3841 C CA . ARG A 1 515 ? 15.965 -0.267 -11.843 1.00 98.56 515 ARG A CA 1
ATOM 3842 C C . ARG A 1 515 ? 16.837 -0.669 -10.654 1.00 98.56 515 ARG A C 1
ATOM 3844 O O . ARG A 1 515 ? 16.363 -0.634 -9.527 1.00 98.56 515 ARG A O 1
ATOM 3851 N N . PHE A 1 516 ? 18.102 -1.027 -10.885 1.00 98.38 516 PHE A N 1
ATOM 3852 C CA . PHE A 1 516 ? 19.034 -1.415 -9.823 1.00 98.38 516 PHE A CA 1
ATOM 3853 C C . PHE A 1 516 ? 19.192 -0.318 -8.767 1.00 98.38 516 PHE A C 1
ATOM 3855 O O . PHE A 1 516 ? 19.236 -0.619 -7.579 1.00 98.38 516 PHE A O 1
ATOM 3862 N N . VAL A 1 517 ? 19.287 0.941 -9.198 1.00 98.06 517 VAL A N 1
ATOM 3863 C CA . VAL A 1 517 ? 19.414 2.091 -8.297 1.00 98.06 517 VAL A CA 1
ATOM 3864 C C . VAL A 1 517 ? 18.089 2.386 -7.597 1.00 98.06 517 VAL A C 1
ATOM 3866 O O . VAL A 1 517 ? 18.076 2.425 -6.370 1.00 98.06 517 VAL A O 1
ATOM 3869 N N . THR A 1 518 ? 16.987 2.498 -8.343 1.00 97.94 518 THR A N 1
ATOM 3870 C CA . THR A 1 518 ? 15.661 2.809 -7.781 1.00 97.94 518 THR A CA 1
ATOM 3871 C C . THR A 1 518 ? 15.182 1.752 -6.782 1.00 97.94 518 THR A C 1
ATOM 3873 O O . THR A 1 518 ? 14.599 2.098 -5.760 1.00 97.94 518 THR A O 1
ATOM 3876 N N . GLU A 1 519 ? 15.466 0.465 -7.026 1.00 97.75 519 GLU A N 1
ATOM 3877 C CA . GLU A 1 519 ? 15.172 -0.623 -6.079 1.00 97.75 519 GLU A CA 1
ATOM 3878 C C . GLU A 1 519 ? 15.843 -0.366 -4.723 1.00 97.75 519 GLU A C 1
ATOM 3880 O O . GLU A 1 519 ? 15.229 -0.538 -3.674 1.00 97.75 519 GLU A O 1
ATOM 3885 N N . MET A 1 520 ? 17.096 0.088 -4.730 1.00 96.75 520 MET A N 1
ATOM 3886 C CA . MET A 1 520 ? 17.848 0.331 -3.501 1.00 96.75 520 MET A CA 1
ATOM 3887 C C . MET A 1 520 ? 17.501 1.661 -2.835 1.00 96.75 520 MET A C 1
ATOM 3889 O O . MET A 1 520 ? 17.512 1.710 -1.606 1.00 96.75 520 MET A O 1
ATOM 3893 N N . GLU A 1 521 ? 17.173 2.708 -3.605 1.00 97.31 521 GLU A N 1
ATOM 3894 C CA . GLU A 1 521 ? 16.568 3.929 -3.052 1.00 97.31 521 GLU A CA 1
ATOM 3895 C C . GLU A 1 521 ? 15.298 3.541 -2.285 1.00 97.31 521 GLU A C 1
ATOM 3897 O O . GLU A 1 521 ? 15.185 3.827 -1.099 1.00 97.31 521 GLU A O 1
ATOM 3902 N N . TYR A 1 522 ? 14.400 2.772 -2.904 1.00 98.12 522 TYR A N 1
ATOM 3903 C CA . TYR A 1 522 ? 13.171 2.313 -2.259 1.00 98.12 522 TYR A CA 1
ATOM 3904 C C . TYR A 1 522 ? 13.418 1.467 -1.001 1.00 98.12 522 TYR A C 1
ATOM 3906 O O . TYR A 1 522 ? 12.795 1.715 0.029 1.00 98.12 522 TYR A O 1
ATOM 3914 N N . GLN A 1 523 ? 14.352 0.511 -1.039 1.00 96.12 523 GLN A N 1
ATOM 3915 C CA . GLN A 1 523 ? 14.713 -0.285 0.141 1.00 96.12 523 GLN A CA 1
ATOM 3916 C C . GLN A 1 523 ? 15.199 0.570 1.310 1.00 96.12 523 GLN A C 1
ATOM 3918 O O . GLN A 1 523 ? 14.814 0.313 2.451 1.00 96.12 523 GLN A O 1
ATOM 3923 N N . HIS A 1 524 ? 16.047 1.561 1.030 1.00 94.56 524 HIS A N 1
ATOM 3924 C CA . HIS A 1 524 ? 16.520 2.497 2.040 1.00 94.56 524 HIS A CA 1
ATOM 3925 C C . HIS A 1 524 ? 15.341 3.262 2.656 1.00 94.56 524 HIS A C 1
ATOM 3927 O O . HIS A 1 524 ? 15.152 3.194 3.867 1.00 94.56 524 HIS A O 1
ATOM 3933 N N . LEU A 1 525 ? 14.488 3.877 1.832 1.00 96.19 525 LEU A N 1
ATOM 3934 C CA . LEU A 1 525 ? 13.334 4.654 2.299 1.00 96.19 525 LEU A CA 1
ATOM 3935 C C . LEU A 1 525 ? 12.352 3.816 3.130 1.00 96.19 525 LEU A C 1
ATOM 3937 O O . LEU A 1 525 ? 11.901 4.232 4.197 1.00 96.19 525 LEU A O 1
ATOM 3941 N N . VAL A 1 526 ? 12.055 2.595 2.683 1.00 97.12 526 VAL A N 1
ATOM 3942 C CA . VAL A 1 526 ? 11.145 1.692 3.395 1.00 97.12 526 VAL A CA 1
ATOM 3943 C C . VAL A 1 526 ? 11.658 1.352 4.786 1.00 97.12 526 VAL A C 1
ATOM 3945 O O . VAL A 1 526 ? 10.871 1.359 5.726 1.00 97.12 526 VAL A O 1
ATOM 3948 N N . PHE A 1 527 ? 12.939 1.023 4.948 1.00 94.69 527 PHE A N 1
ATOM 3949 C CA . PHE A 1 527 ? 13.446 0.581 6.247 1.00 94.69 527 PHE A CA 1
ATOM 3950 C C . PHE A 1 527 ? 13.901 1.731 7.143 1.00 94.69 527 PHE A C 1
ATOM 3952 O O . PHE A 1 527 ? 13.683 1.667 8.354 1.00 94.69 527 PHE A O 1
ATOM 3959 N N . GLU A 1 528 ? 14.547 2.755 6.591 1.00 90.81 528 GLU A N 1
ATOM 3960 C CA . GLU A 1 528 ? 15.103 3.859 7.376 1.00 90.81 528 GLU A CA 1
ATOM 3961 C C . GLU A 1 528 ? 14.051 4.919 7.727 1.00 90.81 528 GLU A C 1
ATOM 3963 O O . GLU A 1 528 ? 14.077 5.417 8.849 1.00 90.81 528 GLU A O 1
ATOM 3968 N N . GLU A 1 529 ? 13.082 5.202 6.847 1.00 93.12 529 GLU A N 1
ATOM 3969 C CA . GLU A 1 529 ? 12.065 6.238 7.099 1.00 93.12 529 GLU A CA 1
ATOM 3970 C C . GLU A 1 529 ? 10.697 5.662 7.487 1.00 93.12 529 GLU A C 1
ATOM 3972 O O . GLU A 1 529 ? 10.094 6.104 8.463 1.00 93.12 529 GLU A O 1
ATOM 3977 N N . PHE A 1 530 ? 10.188 4.657 6.766 1.00 96.94 530 PHE A N 1
ATOM 3978 C CA . PHE A 1 530 ? 8.820 4.170 6.988 1.00 96.94 530 PHE A CA 1
ATOM 3979 C C . PHE A 1 530 ? 8.716 3.116 8.109 1.00 96.94 530 PHE A C 1
ATOM 3981 O O . PHE A 1 530 ? 8.051 3.322 9.126 1.00 96.94 530 PHE A O 1
ATOM 3988 N N . ALA A 1 531 ? 9.369 1.962 7.952 1.00 96.38 531 ALA A N 1
ATOM 3989 C CA . ALA A 1 531 ? 9.166 0.799 8.815 1.00 96.38 531 ALA A CA 1
ATOM 3990 C C . ALA A 1 531 ? 9.626 1.065 10.252 1.00 96.38 531 ALA A C 1
ATOM 3992 O O . ALA A 1 531 ? 8.965 0.628 11.194 1.00 96.38 531 ALA A O 1
ATOM 3993 N N . ARG A 1 532 ? 10.718 1.818 10.431 1.00 92.94 532 ARG A N 1
ATOM 3994 C CA . ARG A 1 532 ? 11.215 2.207 11.759 1.00 92.94 532 ARG A CA 1
ATOM 3995 C C . ARG A 1 532 ? 10.409 3.321 12.418 1.00 92.94 532 ARG A C 1
ATOM 3997 O O . ARG A 1 532 ? 10.420 3.404 13.642 1.00 92.94 532 ARG A O 1
ATOM 4004 N N . LYS A 1 533 ? 9.640 4.102 11.655 1.00 92.88 533 LYS A N 1
ATOM 4005 C CA . LYS A 1 533 ? 8.626 5.003 12.220 1.00 92.88 533 LYS A CA 1
ATOM 4006 C C . LYS A 1 533 ? 7.448 4.218 12.800 1.00 92.88 533 LYS A C 1
ATOM 4008 O O . LYS A 1 533 ? 6.945 4.577 13.859 1.00 92.88 533 LYS A O 1
ATOM 4013 N N . VAL A 1 534 ? 7.060 3.100 12.171 1.00 95.38 534 VAL A N 1
ATOM 4014 C CA . VAL A 1 534 ? 6.065 2.166 12.735 1.00 95.38 534 VAL A CA 1
ATOM 4015 C C . VAL A 1 534 ? 6.630 1.403 13.937 1.00 95.38 534 VAL A C 1
ATOM 4017 O O . VAL A 1 534 ? 5.994 1.366 14.989 1.00 95.38 534 VAL A O 1
ATOM 4020 N N . GLN A 1 535 ? 7.806 0.781 13.798 1.00 94.19 535 GLN A N 1
ATOM 4021 C CA . GLN A 1 535 ? 8.465 0.021 14.860 1.00 94.19 535 GLN A CA 1
ATOM 4022 C C . GLN A 1 535 ? 9.973 0.329 14.925 1.00 94.19 535 GLN A C 1
ATOM 4024 O O . GLN A 1 535 ? 10.754 -0.266 14.175 1.00 94.19 535 GLN A O 1
ATOM 4029 N N . PRO A 1 536 ? 10.414 1.202 15.851 1.00 91.06 536 PRO A N 1
ATOM 4030 C CA . PRO A 1 536 ? 11.809 1.638 15.941 1.00 91.06 536 PRO A CA 1
ATOM 4031 C C . PRO A 1 536 ? 12.792 0.541 16.376 1.00 91.06 536 PRO A C 1
ATOM 4033 O O . PRO A 1 536 ? 13.999 0.711 16.218 1.00 91.06 536 PRO A O 1
ATOM 4036 N N . LEU A 1 537 ? 12.308 -0.581 16.919 1.00 86.31 537 LEU A N 1
ATOM 4037 C CA . LEU A 1 537 ? 13.131 -1.717 17.345 1.00 86.31 537 LEU A CA 1
ATOM 4038 C C . LEU A 1 537 ? 13.507 -2.679 16.212 1.00 86.31 537 LEU A C 1
ATOM 4040 O O . LEU A 1 537 ? 14.306 -3.578 16.459 1.00 86.31 537 LEU A O 1
ATOM 4044 N N . ILE A 1 538 ? 12.996 -2.495 14.984 1.00 89.62 538 ILE A N 1
ATOM 4045 C CA . ILE A 1 538 ? 13.500 -3.247 13.824 1.00 89.62 538 ILE A CA 1
ATOM 4046 C C . ILE A 1 538 ? 15.006 -2.999 13.720 1.00 89.62 538 ILE A C 1
ATOM 4048 O O . ILE A 1 538 ? 15.436 -1.859 13.506 1.00 89.62 538 ILE A O 1
ATOM 4052 N N . ASP A 1 539 ? 15.781 -4.079 13.872 1.00 81.62 539 ASP A N 1
ATOM 4053 C CA . ASP A 1 539 ? 17.221 -4.024 14.115 1.00 81.62 539 ASP A CA 1
ATOM 4054 C C . ASP A 1 539 ? 17.922 -2.997 13.201 1.00 81.62 539 ASP A C 1
ATOM 4056 O O . ASP A 1 539 ? 17.810 -3.054 11.965 1.00 81.62 539 ASP A O 1
ATOM 4060 N N . PRO A 1 540 ? 18.652 -2.024 13.775 1.00 70.56 540 PRO A N 1
ATOM 4061 C CA . PRO A 1 540 ? 19.510 -1.158 12.988 1.00 70.56 540 PRO A CA 1
ATOM 4062 C C . PRO A 1 540 ? 20.695 -1.970 12.454 1.00 70.56 540 PRO A C 1
ATOM 4064 O O . PRO A 1 540 ? 21.106 -2.961 13.055 1.00 70.56 540 PRO A O 1
ATOM 4067 N N . PHE A 1 541 ? 21.242 -1.529 11.319 1.00 67.88 541 PHE A N 1
ATOM 4068 C CA . PHE A 1 541 ? 22.413 -2.070 10.616 1.00 67.88 541 PHE A CA 1
ATOM 4069 C C . PHE A 1 541 ? 23.185 -3.194 11.340 1.00 67.88 541 PHE A C 1
ATOM 4071 O O . PHE A 1 541 ? 23.987 -2.943 12.245 1.00 67.88 541 PHE A O 1
ATOM 4078 N N . ASN A 1 542 ? 23.039 -4.433 10.866 1.00 64.44 542 ASN A N 1
ATOM 4079 C CA . ASN A 1 542 ? 23.889 -5.532 11.304 1.00 64.44 542 ASN A CA 1
ATOM 4080 C C . ASN A 1 542 ? 24.298 -6.412 10.119 1.00 64.44 542 ASN A C 1
ATOM 4082 O O . ASN A 1 542 ? 23.602 -7.336 9.705 1.00 64.44 542 ASN A O 1
ATOM 4086 N N . ALA A 1 543 ? 25.496 -6.148 9.593 1.00 59.06 543 ALA A N 1
ATOM 4087 C CA . ALA A 1 543 ? 26.070 -6.903 8.481 1.00 59.06 543 ALA A CA 1
ATOM 4088 C C . ALA A 1 543 ? 26.256 -8.409 8.775 1.00 59.06 543 ALA A C 1
ATOM 4090 O O . ALA A 1 543 ? 26.483 -9.178 7.846 1.00 59.06 543 ALA A O 1
ATOM 4091 N N . ALA A 1 544 ? 26.188 -8.843 10.042 1.00 56.50 544 ALA A N 1
ATOM 4092 C CA . ALA A 1 544 ? 26.254 -10.257 10.413 1.00 56.50 544 ALA A CA 1
ATOM 4093 C C . ALA A 1 544 ? 24.887 -10.968 10.375 1.00 56.50 544 ALA A C 1
ATOM 4095 O O . ALA A 1 544 ? 24.861 -12.198 10.366 1.00 56.50 544 ALA A O 1
ATOM 4096 N N . THR A 1 545 ? 23.771 -10.231 10.362 1.00 61.66 545 THR A N 1
ATOM 4097 C CA . THR A 1 545 ? 22.404 -10.789 10.302 1.00 61.66 545 THR A CA 1
ATOM 4098 C C . THR A 1 545 ? 21.718 -10.571 8.955 1.00 61.66 545 THR A C 1
ATOM 4100 O O . THR A 1 545 ? 20.674 -11.161 8.708 1.00 61.66 545 THR A O 1
ATOM 4103 N N . GLN A 1 546 ? 22.312 -9.778 8.064 1.00 70.25 546 GLN A N 1
ATOM 4104 C CA . GLN A 1 546 ? 21.776 -9.503 6.731 1.00 70.25 546 GLN A CA 1
ATOM 4105 C C . GLN A 1 546 ? 22.184 -10.595 5.726 1.00 70.25 546 GLN A C 1
ATOM 4107 O O . GLN A 1 546 ? 23.323 -11.066 5.734 1.00 70.25 546 GLN A O 1
ATOM 4112 N N . SER A 1 547 ? 21.246 -10.990 4.857 1.00 74.50 547 SER A N 1
ATOM 4113 C CA . SER A 1 547 ? 21.362 -12.099 3.890 1.00 74.50 547 SER A CA 1
ATOM 4114 C C . SER A 1 547 ? 21.459 -13.502 4.526 1.00 74.50 547 SER A C 1
ATOM 4116 O O . SER A 1 547 ? 22.226 -14.363 4.086 1.00 74.50 547 SER A O 1
ATOM 4118 N N . GLN A 1 548 ? 20.656 -13.744 5.564 1.00 87.31 548 GLN A N 1
ATOM 4119 C CA . GLN A 1 548 ? 20.415 -15.054 6.170 1.00 87.31 548 GLN A CA 1
ATOM 4120 C C . GLN A 1 548 ? 19.675 -15.977 5.199 1.00 87.31 548 GLN A C 1
ATOM 4122 O O . GLN A 1 548 ? 18.565 -15.694 4.760 1.00 87.31 548 GLN A O 1
ATOM 4127 N N . THR A 1 549 ? 20.288 -17.117 4.878 1.00 88.75 549 THR A N 1
ATOM 4128 C CA . THR A 1 549 ? 19.722 -18.066 3.903 1.00 88.75 549 THR A CA 1
ATOM 4129 C C . THR A 1 549 ? 18.753 -19.077 4.513 1.00 88.75 549 THR A C 1
ATOM 4131 O O . THR A 1 549 ? 18.096 -19.802 3.779 1.00 88.75 549 THR A O 1
ATOM 4134 N N . ASP A 1 550 ? 18.635 -19.140 5.837 1.00 89.56 550 ASP A N 1
ATOM 4135 C CA . ASP A 1 550 ? 17.715 -20.017 6.569 1.00 89.56 550 ASP A CA 1
ATOM 4136 C C . ASP A 1 550 ? 16.373 -19.350 6.922 1.00 89.56 550 ASP A C 1
ATOM 4138 O O . ASP A 1 550 ? 15.448 -20.027 7.378 1.00 89.56 550 ASP A O 1
ATOM 4142 N N . VAL A 1 551 ? 16.234 -18.049 6.661 1.00 90.69 551 VAL A N 1
ATOM 4143 C CA . VAL A 1 551 ? 14.993 -17.290 6.850 1.00 90.69 551 VAL A CA 1
ATOM 4144 C C . VAL A 1 551 ? 14.120 -17.387 5.598 1.00 90.69 551 VAL A C 1
ATOM 4146 O O . VAL A 1 551 ? 14.595 -17.189 4.483 1.00 90.69 551 VAL A O 1
ATOM 4149 N N . ASN A 1 552 ? 12.822 -17.667 5.776 1.00 93.25 552 ASN A N 1
ATOM 4150 C CA . ASN A 1 552 ? 11.821 -17.532 4.713 1.00 93.25 552 ASN A CA 1
ATOM 4151 C C . ASN A 1 552 ? 11.079 -16.184 4.847 1.00 93.25 552 ASN A C 1
ATOM 4153 O O . ASN A 1 552 ? 10.192 -16.066 5.710 1.00 93.25 552 ASN A O 1
ATOM 4157 N N . PRO A 1 553 ? 11.393 -15.203 3.984 1.00 92.75 553 PRO A N 1
ATOM 4158 C CA . PRO A 1 553 ? 10.879 -13.842 4.073 1.00 92.75 553 PRO A CA 1
ATOM 4159 C C . PRO A 1 553 ? 9.487 -13.660 3.469 1.00 92.75 553 PRO A C 1
ATOM 4161 O O . PRO A 1 553 ? 8.909 -12.589 3.622 1.00 92.75 553 PRO A O 1
ATOM 4164 N N . ALA A 1 554 ? 8.911 -14.689 2.835 1.00 96.19 554 ALA A N 1
ATOM 4165 C CA . ALA A 1 554 ? 7.574 -14.593 2.257 1.00 96.19 554 ALA A CA 1
ATOM 4166 C C . ALA A 1 554 ? 6.544 -14.090 3.285 1.00 96.19 554 ALA A C 1
ATOM 4168 O O . ALA A 1 554 ? 6.546 -14.545 4.443 1.00 96.19 554 ALA A O 1
ATOM 4169 N N . VAL A 1 555 ? 5.681 -13.171 2.833 1.00 97.94 555 VAL A N 1
ATOM 4170 C CA . VAL A 1 555 ? 4.655 -12.506 3.647 1.00 97.94 555 VAL A CA 1
ATOM 4171 C C . VAL A 1 555 ? 3.758 -13.529 4.337 1.00 97.94 555 VAL A C 1
ATOM 4173 O O . VAL A 1 555 ? 3.264 -14.466 3.709 1.00 97.94 555 VAL A O 1
ATOM 4176 N N . LYS A 1 556 ? 3.573 -13.384 5.655 1.00 97.75 556 LYS A N 1
ATOM 4177 C CA . LYS A 1 556 ? 2.690 -14.264 6.434 1.00 97.75 556 LYS A CA 1
ATOM 4178 C C . LYS A 1 556 ? 1.218 -13.894 6.230 1.00 97.75 556 LYS A C 1
ATOM 4180 O O . LYS A 1 556 ? 0.875 -12.722 6.129 1.00 97.75 556 LYS A O 1
ATOM 4185 N N . ALA A 1 557 ? 0.326 -14.881 6.254 1.00 97.50 557 ALA A N 1
ATOM 4186 C CA . ALA A 1 557 ? -1.114 -14.669 6.091 1.00 97.50 557 ALA A CA 1
ATOM 4187 C C . ALA A 1 557 ? -1.695 -13.702 7.141 1.00 97.50 557 ALA A C 1
ATOM 4189 O O . ALA A 1 557 ? -2.563 -12.894 6.823 1.00 97.50 557 ALA A O 1
ATOM 4190 N N . GLU A 1 558 ? -1.220 -13.766 8.389 1.00 98.31 558 GLU A N 1
ATOM 4191 C CA . GLU A 1 558 ? -1.632 -12.856 9.463 1.00 98.31 558 GLU A CA 1
ATOM 4192 C C . GLU A 1 558 ? -1.246 -11.400 9.176 1.00 98.31 558 GLU A C 1
ATOM 4194 O O . GLU A 1 558 ? -1.991 -10.495 9.550 1.00 98.31 558 GLU A O 1
ATOM 4199 N N . PHE A 1 559 ? -0.124 -11.179 8.487 1.00 98.50 559 PHE A N 1
ATOM 4200 C CA . PHE A 1 559 ? 0.318 -9.857 8.052 1.00 98.50 559 PHE A CA 1
ATOM 4201 C C . PHE A 1 559 ? -0.617 -9.305 6.963 1.00 98.50 559 PHE A C 1
ATOM 4203 O O . PHE A 1 559 ? -1.301 -8.314 7.209 1.00 98.50 559 PHE A O 1
ATOM 4210 N N . ALA A 1 560 ? -0.752 -10.020 5.841 1.00 97.62 560 ALA A N 1
ATOM 4211 C CA . ALA A 1 560 ? -1.524 -9.609 4.655 1.00 97.62 560 ALA A CA 1
ATOM 4212 C C . ALA A 1 560 ? -3.046 -9.481 4.894 1.00 97.62 560 ALA A C 1
ATOM 4214 O O . ALA A 1 560 ? -3.760 -8.608 4.385 1.00 97.62 560 ALA A O 1
ATOM 4215 N N . HIS A 1 561 ? -3.619 -10.412 5.659 1.00 97.31 561 HIS A N 1
ATOM 4216 C CA . HIS A 1 561 ? -5.075 -10.520 5.792 1.00 97.31 561 HIS A CA 1
ATOM 4217 C C . HIS A 1 561 ? -5.625 -9.875 7.065 1.00 97.31 561 HIS A C 1
ATOM 4219 O O . HIS A 1 561 ? -6.843 -9.860 7.247 1.00 97.31 561 HIS A O 1
ATOM 4225 N N . ALA A 1 562 ? -4.757 -9.340 7.929 1.00 97.62 562 ALA A N 1
ATOM 4226 C CA . ALA A 1 562 ? -5.165 -8.624 9.129 1.00 97.62 562 ALA A CA 1
ATOM 4227 C C . ALA A 1 562 ? -4.196 -7.492 9.492 1.00 97.62 562 ALA A C 1
ATOM 4229 O O . ALA A 1 562 ? -4.583 -6.340 9.379 1.00 97.62 562 ALA A O 1
ATOM 4230 N N . VAL A 1 563 ? -2.969 -7.780 9.928 1.00 98.38 563 VAL A N 1
ATOM 4231 C CA . VAL A 1 563 ? -2.145 -6.793 10.652 1.00 98.38 563 VAL A CA 1
ATOM 4232 C C . VAL A 1 563 ? -1.789 -5.568 9.815 1.00 98.38 563 VAL A C 1
ATOM 4234 O O . VAL A 1 563 ? -2.026 -4.460 10.278 1.00 98.38 563 VAL A O 1
ATOM 4237 N N . TYR A 1 564 ? -1.286 -5.730 8.588 1.00 98.00 564 TYR A N 1
ATOM 4238 C CA . TYR A 1 564 ? -0.803 -4.593 7.789 1.00 98.00 564 TYR A CA 1
ATOM 4239 C C . TYR A 1 564 ? -1.924 -3.659 7.299 1.00 98.00 564 TYR A C 1
ATOM 4241 O O . TYR A 1 564 ? -1.701 -2.521 6.906 1.00 98.00 564 TYR A O 1
ATOM 4249 N N . ARG A 1 565 ? -3.179 -4.081 7.469 1.00 97.75 565 ARG A N 1
ATOM 4250 C CA . ARG A 1 565 ? -4.375 -3.269 7.213 1.00 97.75 565 ARG A CA 1
ATOM 4251 C C . ARG A 1 565 ? -4.628 -2.220 8.297 1.00 97.75 565 ARG A C 1
ATOM 4253 O O . ARG A 1 565 ? -5.742 -1.695 8.360 1.00 97.75 565 ARG A O 1
ATOM 4260 N N . PHE A 1 566 ? -3.665 -1.964 9.187 1.00 96.94 566 PHE A N 1
ATOM 4261 C CA . PHE A 1 566 ? -3.774 -0.905 10.188 1.00 96.94 566 PHE A CA 1
ATOM 4262 C C . PHE A 1 566 ? -3.855 0.483 9.539 1.00 96.94 566 PHE A C 1
ATOM 4264 O O . PHE A 1 566 ? -4.513 1.357 10.084 1.00 96.94 566 PHE A O 1
ATOM 4271 N N . GLY A 1 567 ? -3.276 0.662 8.342 1.00 96.19 567 GLY A N 1
ATOM 4272 C CA . GLY A 1 567 ? -3.296 1.939 7.617 1.00 96.19 567 GLY A CA 1
ATOM 4273 C C . GLY A 1 567 ? -4.701 2.479 7.335 1.00 96.19 567 GLY A C 1
ATOM 4274 O O . GLY A 1 567 ? -4.890 3.684 7.214 1.00 96.19 567 GLY A O 1
ATOM 4275 N N . HIS A 1 568 ? -5.714 1.609 7.303 1.00 97.44 568 HIS A N 1
ATOM 4276 C CA . HIS A 1 568 ? -7.100 2.011 7.063 1.00 97.44 568 HIS A CA 1
ATOM 4277 C C . HIS A 1 568 ? -7.711 2.884 8.172 1.00 97.44 568 HIS A C 1
ATOM 4279 O O . HIS A 1 568 ? -8.714 3.537 7.901 1.00 97.44 568 HIS A O 1
ATOM 4285 N N . SER A 1 569 ? -7.158 2.899 9.393 1.00 97.06 569 SER A N 1
ATOM 4286 C CA . SER A 1 569 ? -7.607 3.817 10.457 1.00 97.06 569 SER A CA 1
ATOM 4287 C C . SER A 1 569 ? -6.961 5.201 10.366 1.00 97.06 569 SER A C 1
ATOM 4289 O O . SER A 1 569 ? -7.437 6.141 10.984 1.00 97.06 569 SER A O 1
ATOM 4291 N N . MET A 1 570 ? -5.888 5.339 9.584 1.00 97.00 570 MET A N 1
ATOM 4292 C CA . MET A 1 570 ? -5.043 6.535 9.575 1.00 97.00 570 MET A CA 1
ATOM 4293 C C . MET A 1 570 ? -5.467 7.580 8.530 1.00 97.00 570 MET A C 1
ATOM 4295 O O . MET A 1 570 ? -4.889 8.663 8.467 1.00 97.00 570 MET A O 1
ATOM 4299 N N . LEU A 1 571 ? -6.429 7.241 7.667 1.00 95.69 571 LEU A N 1
ATOM 4300 C CA . LEU A 1 571 ? -6.915 8.100 6.586 1.00 95.69 571 LEU A CA 1
ATOM 4301 C C . LEU A 1 571 ? -7.960 9.105 7.082 1.00 95.69 571 LEU A C 1
ATOM 4303 O O . LEU A 1 571 ? -8.778 8.790 7.946 1.00 95.69 571 LEU A O 1
ATOM 4307 N N . ASP A 1 572 ? -7.970 10.281 6.458 1.00 93.12 572 ASP A N 1
ATOM 4308 C CA . ASP A 1 572 ? -8.966 11.337 6.664 1.00 93.12 572 ASP A CA 1
ATOM 4309 C C . ASP A 1 572 ? -10.030 11.336 5.552 1.00 93.12 572 ASP A C 1
ATOM 4311 O O . ASP A 1 572 ? -9.840 10.768 4.479 1.00 93.12 572 ASP A O 1
ATOM 4315 N N . ASP A 1 573 ? -11.150 12.036 5.765 1.00 93.25 573 ASP A N 1
ATOM 4316 C CA . ASP A 1 573 ? -12.206 12.198 4.747 1.00 93.25 573 ASP A CA 1
ATOM 4317 C C . ASP A 1 573 ? -11.822 13.161 3.601 1.00 93.25 573 ASP A C 1
ATOM 4319 O O . ASP A 1 573 ? -12.609 13.383 2.677 1.00 93.25 573 ASP A O 1
ATOM 4323 N N . THR A 1 574 ? -10.632 13.765 3.648 1.00 94.19 574 THR A N 1
ATOM 4324 C CA . THR A 1 574 ? -10.136 14.747 2.670 1.00 94.19 574 THR A CA 1
ATOM 4325 C C . THR A 1 574 ? -8.727 14.372 2.225 1.00 94.19 574 THR A C 1
ATOM 4327 O O . THR A 1 574 ? -7.909 13.947 3.033 1.00 94.19 574 THR A O 1
ATOM 4330 N N . VAL A 1 575 ? -8.438 14.564 0.940 1.00 96.25 575 VAL A N 1
ATOM 4331 C CA . VAL A 1 575 ? -7.092 14.526 0.370 1.00 96.25 575 VAL A CA 1
ATOM 4332 C C . VAL A 1 575 ? -6.622 15.969 0.172 1.00 96.25 575 VAL A C 1
ATOM 4334 O O . VAL A 1 575 ? -7.100 16.638 -0.757 1.00 96.25 575 VAL A O 1
ATOM 4337 N N . PRO A 1 576 ? -5.748 16.473 1.060 1.00 96.25 576 PRO A N 1
ATOM 4338 C CA . PRO A 1 576 ? -5.236 17.833 1.000 1.00 96.25 576 PRO A CA 1
ATOM 4339 C C . PRO A 1 576 ? -4.291 18.023 -0.182 1.00 96.25 576 PRO A C 1
ATOM 4341 O O . PRO A 1 576 ? -3.513 17.128 -0.527 1.00 96.25 576 PRO A O 1
ATOM 4344 N N . ARG A 1 577 ? -4.392 19.182 -0.835 1.00 96.62 577 ARG A N 1
ATOM 4345 C CA . ARG A 1 577 ? -3.602 19.529 -2.021 1.00 96.62 577 ARG A CA 1
ATOM 4346 C C . ARG A 1 577 ? -3.323 21.028 -2.025 1.00 96.62 577 ARG A C 1
ATOM 4348 O O . ARG A 1 577 ? -4.252 21.823 -1.890 1.00 96.62 577 ARG A O 1
ATOM 4355 N N . THR A 1 578 ? -2.060 21.386 -2.221 1.00 95.31 578 THR A N 1
ATOM 4356 C CA . THR A 1 578 ? -1.584 22.773 -2.196 1.00 95.31 578 THR A CA 1
ATOM 4357 C C . THR A 1 578 ? -0.726 23.003 -3.424 1.00 95.31 578 THR A C 1
ATOM 4359 O O . THR A 1 578 ? 0.344 22.426 -3.535 1.00 95.31 578 THR A O 1
ATOM 4362 N N . ASN A 1 579 ? -1.183 23.800 -4.387 1.00 94.81 579 ASN A N 1
ATOM 4363 C CA . ASN A 1 579 ? -0.384 24.124 -5.573 1.00 94.81 579 ASN A CA 1
ATOM 4364 C C . ASN A 1 579 ? 0.893 24.901 -5.190 1.00 94.81 579 ASN A C 1
ATOM 4366 O O . ASN A 1 579 ? 0.932 25.563 -4.157 1.00 94.81 579 ASN A O 1
ATOM 4370 N N . ALA A 1 580 ? 1.911 24.910 -6.058 1.00 89.19 580 ALA A N 1
ATOM 4371 C CA . ALA A 1 580 ? 3.180 25.621 -5.822 1.00 89.19 580 ALA A CA 1
ATOM 4372 C C . ALA A 1 580 ? 3.045 27.152 -5.642 1.00 89.19 580 ALA A C 1
ATOM 4374 O O . ALA A 1 580 ? 3.985 27.822 -5.227 1.00 89.19 580 ALA A O 1
ATOM 4375 N N . ASP A 1 581 ? 1.888 27.735 -5.969 1.00 86.56 581 ASP A N 1
ATOM 4376 C CA . ASP A 1 581 ? 1.572 29.141 -5.685 1.00 86.56 581 ASP A CA 1
ATOM 4377 C C . ASP A 1 581 ? 0.889 29.357 -4.318 1.00 86.56 581 ASP A C 1
ATOM 4379 O O . ASP A 1 581 ? 0.474 30.476 -4.012 1.00 86.56 581 ASP A O 1
ATOM 4383 N N . GLY A 1 582 ? 0.753 28.297 -3.514 1.00 86.56 582 GLY A N 1
ATOM 4384 C CA . GLY A 1 582 ? 0.079 28.281 -2.217 1.00 86.56 582 GLY A CA 1
ATOM 4385 C C . GLY A 1 582 ? -1.445 28.148 -2.294 1.00 86.56 582 GLY A C 1
ATOM 4386 O O . GLY A 1 582 ? -2.110 28.191 -1.260 1.00 86.56 582 GLY A O 1
ATOM 4387 N N . SER A 1 583 ? -2.041 28.014 -3.487 1.00 91.00 583 SER A N 1
ATOM 4388 C CA . SER A 1 583 ? -3.494 27.854 -3.601 1.00 91.00 583 SER A CA 1
ATOM 4389 C C . SER A 1 583 ? -3.959 26.445 -3.215 1.00 91.00 583 SER A C 1
ATOM 4391 O O . SER A 1 583 ? -3.460 25.445 -3.730 1.00 91.00 583 SER A O 1
ATOM 4393 N N . ASP A 1 584 ? -4.959 26.381 -2.332 1.00 93.38 584 ASP A N 1
ATOM 4394 C CA . ASP A 1 584 ? -5.625 25.138 -1.935 1.00 93.38 584 ASP A CA 1
ATOM 4395 C C . ASP A 1 584 ? -6.539 24.608 -3.051 1.00 93.38 584 ASP A C 1
ATOM 4397 O O . ASP A 1 584 ? -7.358 25.331 -3.633 1.00 93.38 584 ASP A O 1
ATOM 4401 N N . ASN A 1 585 ? -6.413 23.316 -3.326 1.00 95.56 585 ASN A N 1
ATOM 4402 C CA . ASN A 1 585 ? -7.262 22.554 -4.238 1.00 95.56 585 ASN A CA 1
ATOM 4403 C C . ASN A 1 585 ? -7.568 21.152 -3.683 1.00 95.56 585 ASN A C 1
ATOM 4405 O O . ASN A 1 585 ? -7.705 20.186 -4.453 1.00 95.56 585 ASN A O 1
ATOM 4409 N N . SER A 1 586 ? -7.680 21.058 -2.353 1.00 96.62 586 SER A N 1
ATOM 4410 C CA . SER A 1 586 ? -8.082 19.865 -1.607 1.00 96.62 586 SER A CA 1
ATOM 4411 C C . SER A 1 586 ? -9.396 19.264 -2.113 1.00 96.62 586 SER A C 1
ATOM 4413 O O . SER A 1 586 ? -10.288 19.961 -2.612 1.00 96.62 586 SER A O 1
ATOM 4415 N N . LYS A 1 587 ? -9.534 17.941 -1.982 1.00 94.94 587 LYS A N 1
ATOM 4416 C CA . LYS A 1 587 ? -10.714 17.194 -2.447 1.00 94.94 587 LYS A CA 1
ATOM 4417 C C . LYS A 1 587 ? -11.223 16.225 -1.384 1.00 94.94 587 LYS A C 1
ATOM 4419 O O . LYS A 1 587 ? -10.404 15.645 -0.679 1.00 94.94 587 LYS A O 1
ATOM 4424 N N . PRO A 1 588 ? -12.541 15.976 -1.292 1.00 93.94 588 PRO A N 1
ATOM 4425 C CA . PRO A 1 588 ? -13.050 14.850 -0.517 1.00 93.94 588 PRO A CA 1
ATOM 4426 C C . PRO A 1 588 ? -12.397 13.540 -0.971 1.00 93.94 588 PRO A C 1
ATOM 4428 O O . PRO A 1 588 ? -12.245 13.317 -2.174 1.00 93.94 588 PRO A O 1
ATOM 4431 N N . LEU A 1 589 ? -12.062 12.654 -0.030 1.00 92.25 589 LEU A N 1
ATOM 4432 C CA . LEU A 1 589 ? -11.465 11.347 -0.333 1.00 92.25 589 LEU A CA 1
ATOM 4433 C C . LEU A 1 589 ? -12.344 10.540 -1.308 1.00 92.25 589 LEU A C 1
ATOM 4435 O O . LEU A 1 589 ? -11.850 9.908 -2.239 1.00 92.25 589 LEU A O 1
ATOM 4439 N N . LEU A 1 590 ? -13.665 10.647 -1.152 1.00 90.06 590 LEU A N 1
ATOM 4440 C CA . LEU A 1 590 ? -14.645 10.012 -2.030 1.00 90.06 590 LEU A CA 1
ATOM 4441 C C . LEU A 1 590 ? -14.477 10.387 -3.512 1.00 90.06 590 LEU A C 1
ATOM 4443 O O . LEU A 1 590 ? -14.676 9.545 -4.384 1.00 90.06 590 LEU A O 1
ATOM 4447 N N . ASP A 1 591 ? -14.111 11.638 -3.794 1.00 91.25 591 ASP A N 1
ATOM 4448 C CA . ASP A 1 591 ? -14.065 12.185 -5.154 1.00 91.25 591 ASP A CA 1
ATOM 4449 C C . ASP A 1 591 ? -12.777 11.804 -5.898 1.00 91.25 591 ASP A C 1
ATOM 4451 O O . ASP A 1 591 ? -12.676 11.999 -7.115 1.00 91.25 591 ASP A O 1
ATOM 4455 N N . VAL A 1 592 ? -11.785 11.276 -5.178 1.00 91.62 592 VAL A N 1
ATOM 4456 C CA . VAL A 1 592 ? -10.479 10.910 -5.734 1.00 91.62 592 VAL A CA 1
ATOM 4457 C C . VAL A 1 592 ? -10.278 9.405 -5.888 1.00 91.62 592 VAL A C 1
ATOM 4459 O O . VAL A 1 592 ? -9.281 8.989 -6.481 1.00 91.62 592 VAL A O 1
ATOM 4462 N N . PHE A 1 593 ? -11.213 8.585 -5.400 1.00 92.88 593 PHE A N 1
ATOM 4463 C CA . PHE A 1 593 ? -11.163 7.141 -5.595 1.00 92.88 593 PHE A CA 1
ATOM 4464 C C . PHE A 1 593 ? -11.390 6.766 -7.054 1.00 92.88 593 PHE A C 1
ATOM 4466 O O . PHE A 1 593 ? -12.387 7.168 -7.658 1.00 92.88 593 PHE A O 1
ATOM 4473 N N . THR A 1 594 ? -10.509 5.939 -7.620 1.00 93.25 594 THR A N 1
ATOM 4474 C CA . THR A 1 594 ? -10.635 5.425 -8.996 1.00 93.25 594 THR A CA 1
ATOM 4475 C C . THR A 1 594 ? -10.862 6.519 -10.046 1.00 93.25 594 THR A C 1
ATOM 4477 O O . THR A 1 594 ? -11.479 6.282 -11.080 1.00 93.25 594 THR A O 1
ATOM 4480 N N . ASN A 1 595 ? -10.370 7.738 -9.792 1.00 93.50 595 ASN A N 1
ATOM 4481 C CA . ASN A 1 595 ? -10.614 8.916 -10.626 1.00 93.50 595 ASN A CA 1
ATOM 4482 C C . ASN A 1 595 ? -9.296 9.521 -11.154 1.00 93.50 595 ASN A C 1
ATOM 4484 O O . ASN A 1 595 ? -8.892 10.600 -10.712 1.00 93.50 595 ASN A O 1
ATOM 4488 N N . PRO A 1 596 ? -8.614 8.862 -12.114 1.00 94.19 596 PRO A N 1
ATOM 4489 C CA . PRO A 1 596 ? -7.357 9.352 -12.684 1.00 94.19 596 PRO A CA 1
ATOM 4490 C C . PRO A 1 596 ? -7.409 10.803 -13.201 1.00 94.19 596 PRO A C 1
ATOM 4492 O O . PRO A 1 596 ? -6.449 11.536 -12.972 1.00 94.19 596 PRO A O 1
ATOM 4495 N N . PRO A 1 597 ? -8.497 11.286 -13.844 1.00 94.12 597 PRO A N 1
ATOM 4496 C CA . PRO A 1 597 ? -8.595 12.689 -14.251 1.00 94.12 597 PRO A CA 1
ATOM 4497 C C . PRO A 1 597 ? -8.420 13.700 -13.107 1.00 94.12 597 PRO A C 1
ATOM 4499 O O . PRO A 1 597 ? -7.853 14.769 -13.332 1.00 94.12 597 PRO A O 1
ATOM 4502 N N . ALA A 1 598 ? -8.857 13.373 -11.884 1.00 95.00 598 ALA A N 1
ATOM 4503 C CA . ALA A 1 598 ? -8.718 14.262 -10.728 1.00 95.00 598 ALA A CA 1
ATOM 4504 C C . ALA A 1 598 ? -7.258 14.484 -10.301 1.00 95.00 598 ALA A C 1
ATOM 4506 O O . ALA A 1 598 ? -6.971 15.497 -9.663 1.00 95.00 598 ALA A O 1
ATOM 4507 N N . PHE A 1 599 ? -6.337 13.593 -10.689 1.00 96.81 599 PHE A N 1
ATOM 4508 C CA . PHE A 1 599 ? -4.901 13.738 -10.433 1.00 96.81 599 PHE A CA 1
ATOM 4509 C C . PHE A 1 599 ? -4.360 15.063 -10.994 1.00 96.81 599 PHE A C 1
ATOM 4511 O O . PHE A 1 599 ? -3.596 15.759 -10.331 1.00 96.81 599 PHE A O 1
ATOM 4518 N N . PHE A 1 600 ? -4.828 15.461 -12.181 1.00 96.81 600 PHE A N 1
ATOM 4519 C CA . PHE A 1 600 ? -4.364 16.657 -12.888 1.00 96.81 600 PHE A CA 1
ATOM 4520 C C . PHE A 1 600 ? -5.147 17.934 -12.547 1.00 96.81 600 PHE A C 1
ATOM 4522 O O . PHE A 1 600 ? -4.921 18.966 -13.171 1.00 96.81 600 PHE A O 1
ATOM 4529 N N . ASP A 1 601 ? -6.098 17.908 -11.613 1.00 95.56 601 ASP A N 1
ATOM 4530 C CA . ASP A 1 601 ? -6.956 19.068 -11.350 1.00 95.56 601 ASP A CA 1
ATOM 4531 C C . ASP A 1 601 ? -6.255 20.112 -10.461 1.00 95.56 601 ASP A C 1
ATOM 4533 O O . ASP A 1 601 ? -6.141 19.917 -9.257 1.00 95.56 601 ASP A O 1
ATOM 4537 N N . GLY A 1 602 ? -5.807 21.245 -11.004 1.00 95.81 602 GLY A N 1
ATOM 4538 C CA . GLY A 1 602 ? -5.220 22.350 -10.227 1.00 95.81 602 GLY A CA 1
ATOM 4539 C C . GLY A 1 602 ? -6.246 23.311 -9.619 1.00 95.81 602 GLY A C 1
ATOM 4540 O O . GLY A 1 602 ? -5.875 24.370 -9.116 1.00 95.81 602 GLY A O 1
ATOM 4541 N N . GLY A 1 603 ? -7.542 22.994 -9.678 1.00 95.25 603 GLY A N 1
ATOM 4542 C CA . GLY A 1 603 ? -8.606 23.885 -9.232 1.00 95.25 603 GLY A CA 1
ATOM 4543 C C . GLY A 1 603 ? -8.662 25.148 -10.092 1.00 95.25 603 GLY A C 1
ATOM 4544 O O . GLY A 1 603 ? -8.793 25.092 -11.316 1.00 95.25 603 GLY A O 1
ATOM 4545 N N . THR A 1 604 ? -8.555 26.317 -9.461 1.00 91.50 604 THR A N 1
ATOM 4546 C CA . THR A 1 604 ? -8.564 27.610 -10.166 1.00 91.50 604 THR A CA 1
ATOM 4547 C C . THR A 1 604 ? -7.311 27.845 -11.014 1.00 91.50 604 THR A C 1
ATOM 4549 O O . THR A 1 604 ? -7.384 28.623 -11.967 1.00 91.50 604 THR A O 1
ATOM 4552 N N . ALA A 1 605 ? -6.200 27.154 -10.724 1.00 91.81 605 ALA A N 1
ATOM 4553 C CA . ALA A 1 605 ? -4.968 27.206 -11.513 1.00 91.81 605 ALA A CA 1
ATOM 4554 C C . ALA A 1 605 ? -5.083 26.472 -12.867 1.00 91.81 605 ALA A C 1
ATOM 4556 O O . ALA A 1 605 ? -4.283 26.709 -13.773 1.00 91.81 605 ALA A O 1
ATOM 4557 N N . GLY A 1 606 ? -6.115 25.636 -13.047 1.00 94.50 606 GLY A N 1
ATOM 4558 C CA . GLY A 1 606 ? -6.318 24.824 -14.247 1.00 94.50 606 GLY A CA 1
ATOM 4559 C C . GLY A 1 606 ? -5.557 23.490 -14.213 1.00 94.50 606 GLY A C 1
ATOM 4560 O O . GLY A 1 606 ? -5.075 23.089 -13.160 1.00 94.50 606 GLY A O 1
ATOM 4561 N N . PRO A 1 607 ? -5.488 22.753 -15.335 1.00 95.44 607 PRO A N 1
ATOM 4562 C CA . PRO A 1 607 ? -4.848 21.438 -15.367 1.00 95.44 607 PRO A CA 1
ATOM 4563 C C . PRO A 1 607 ? -3.344 21.493 -15.068 1.00 95.44 607 PRO A C 1
ATOM 4565 O O . PRO A 1 607 ? -2.630 22.315 -15.643 1.00 95.44 607 PRO A O 1
ATOM 4568 N N . LEU A 1 608 ? -2.877 20.579 -14.224 1.00 97.38 608 LEU A N 1
ATOM 4569 C CA . LEU A 1 608 ? -1.483 20.411 -13.812 1.00 97.38 608 LEU A CA 1
ATOM 4570 C C . LEU A 1 608 ? -0.736 19.438 -14.742 1.00 97.38 608 LEU A C 1
ATOM 4572 O O . LEU A 1 608 ? -1.341 18.529 -15.319 1.00 97.38 608 LEU A O 1
ATOM 4576 N N . THR A 1 609 ? 0.587 19.588 -14.870 1.00 97.62 609 THR A N 1
ATOM 4577 C CA . THR A 1 609 ? 1.449 18.510 -15.401 1.00 97.62 609 THR A CA 1
ATOM 4578 C C . THR A 1 609 ? 1.596 17.375 -14.373 1.00 97.62 609 THR A C 1
ATOM 4580 O O . THR A 1 609 ? 1.247 17.570 -13.207 1.00 97.62 609 THR A O 1
ATOM 4583 N N . PRO A 1 610 ? 2.111 16.186 -14.749 1.00 97.31 610 PRO A N 1
ATOM 4584 C CA . PRO A 1 610 ? 2.390 15.124 -13.781 1.00 97.31 610 PRO A CA 1
ATOM 4585 C C . PRO A 1 610 ? 3.289 15.579 -12.622 1.00 97.31 610 PRO A C 1
ATOM 4587 O O . PRO A 1 610 ? 3.012 15.257 -11.472 1.00 97.31 610 PRO A O 1
ATOM 4590 N N . GLU A 1 611 ? 4.325 16.369 -12.914 1.00 97.00 611 GLU A N 1
ATOM 4591 C CA . GLU A 1 611 ? 5.247 16.922 -11.916 1.00 97.00 611 GLU A CA 1
ATOM 4592 C C . GLU A 1 611 ? 4.524 17.871 -10.955 1.00 97.00 611 GLU A C 1
ATOM 4594 O O . GLU A 1 611 ? 4.682 17.749 -9.745 1.00 97.00 611 GLU A O 1
ATOM 4599 N N . GLN A 1 612 ? 3.680 18.759 -11.491 1.00 98.00 612 GLN A N 1
ATOM 4600 C CA . GLN A 1 612 ? 2.894 19.713 -10.703 1.00 98.00 612 GLN A CA 1
ATOM 4601 C C . GLN A 1 612 ? 1.815 19.033 -9.851 1.00 98.00 612 GLN A C 1
ATOM 4603 O O . GLN A 1 612 ? 1.520 19.460 -8.738 1.00 98.00 612 GLN A O 1
ATOM 4608 N N . ALA A 1 613 ? 1.212 17.957 -10.361 1.00 98.12 613 ALA A N 1
ATOM 4609 C CA . ALA A 1 613 ? 0.238 17.161 -9.623 1.00 98.12 613 ALA A CA 1
ATOM 4610 C C . ALA A 1 613 ? 0.881 16.448 -8.425 1.00 98.12 613 ALA A C 1
ATOM 4612 O O . ALA A 1 613 ? 0.317 16.472 -7.330 1.00 98.12 613 ALA A O 1
ATOM 4613 N N . VAL A 1 614 ? 2.072 15.863 -8.619 1.00 98.44 614 VAL A N 1
ATOM 4614 C CA . VAL A 1 614 ? 2.869 15.291 -7.524 1.00 98.44 614 VAL A CA 1
ATOM 4615 C C . VAL A 1 614 ? 3.237 16.368 -6.515 1.00 98.44 614 VAL A C 1
ATOM 4617 O O . VAL A 1 614 ? 3.050 16.137 -5.325 1.00 98.44 614 VAL A O 1
ATOM 4620 N N . GLY A 1 615 ? 3.714 17.532 -6.965 1.00 97.94 615 GLY A N 1
ATOM 4621 C CA . GLY A 1 615 ? 4.088 18.615 -6.059 1.00 97.94 615 GLY A CA 1
ATOM 4622 C C . GLY A 1 615 ? 2.913 19.102 -5.220 1.00 97.94 615 GLY A C 1
ATOM 4623 O O . GLY A 1 615 ? 3.018 19.193 -3.998 1.00 97.94 615 GLY A O 1
ATOM 4624 N N . SER A 1 616 ? 1.759 19.285 -5.867 1.00 98.12 616 SER A N 1
ATOM 4625 C CA . SER A 1 616 ? 0.523 19.710 -5.214 1.00 98.12 616 SER A CA 1
ATOM 4626 C C . SER A 1 616 ? 0.037 18.734 -4.138 1.00 98.12 616 SER A C 1
ATOM 4628 O O . SER A 1 616 ? -0.350 19.146 -3.042 1.00 98.12 616 SER A O 1
ATOM 4630 N N . LEU A 1 617 ? 0.080 17.431 -4.433 1.00 98.19 617 LEU A N 1
ATOM 4631 C CA . LEU A 1 617 ? -0.269 16.382 -3.475 1.00 98.19 617 LEU A CA 1
ATOM 4632 C C . LEU A 1 617 ? 0.772 16.259 -2.363 1.00 98.19 617 LEU A C 1
ATOM 4634 O O . LEU A 1 617 ? 0.385 16.126 -1.212 1.00 98.19 617 LEU A O 1
ATOM 4638 N N . ALA A 1 618 ? 2.068 16.314 -2.677 1.00 97.94 618 ALA A N 1
ATOM 4639 C CA . ALA A 1 618 ? 3.123 16.183 -1.680 1.00 97.94 618 ALA A CA 1
ATOM 4640 C C . ALA A 1 618 ? 3.018 17.273 -0.611 1.00 97.94 618 ALA A C 1
ATOM 4642 O O . ALA A 1 618 ? 2.916 16.926 0.557 1.00 97.94 618 ALA A O 1
ATOM 4643 N N . MET A 1 619 ? 2.951 18.549 -1.010 1.00 95.12 619 MET A N 1
ATOM 4644 C CA . MET A 1 619 ? 2.849 19.668 -0.064 1.00 95.12 619 MET A CA 1
ATOM 4645 C C . MET A 1 619 ? 1.565 19.580 0.775 1.00 95.12 619 MET A C 1
ATOM 4647 O O . MET A 1 619 ? 1.614 19.665 1.992 1.00 95.12 619 MET A O 1
ATOM 4651 N N . GLY A 1 620 ? 0.413 19.290 0.157 1.00 95.75 620 GLY A N 1
ATOM 4652 C CA . GLY A 1 620 ? -0.838 19.150 0.912 1.00 95.75 620 GLY A CA 1
ATOM 4653 C C . GLY A 1 620 ? -0.844 17.962 1.887 1.00 95.75 620 GLY A C 1
ATOM 4654 O O . GLY A 1 620 ? -1.279 18.088 3.031 1.00 95.75 620 GLY A O 1
ATOM 4655 N N . LEU A 1 621 ? -0.369 16.790 1.452 1.00 96.94 621 LEU A N 1
ATOM 4656 C CA . LEU A 1 621 ? -0.369 15.565 2.261 1.00 96.94 621 LEU A CA 1
ATOM 4657 C C . LEU A 1 621 ? 0.613 15.622 3.429 1.00 96.94 621 LEU A C 1
ATOM 4659 O O . LEU A 1 621 ? 0.376 14.933 4.423 1.00 96.94 621 LEU A O 1
ATOM 4663 N N . THR A 1 622 ? 1.704 16.385 3.311 1.00 95.25 622 THR A N 1
ATOM 4664 C CA . THR A 1 622 ? 2.695 16.510 4.385 1.00 95.25 622 THR A CA 1
ATOM 4665 C C . THR A 1 622 ? 2.243 17.406 5.530 1.00 95.25 622 THR A C 1
ATOM 4667 O O . THR A 1 622 ? 2.709 17.206 6.653 1.00 95.25 622 THR A O 1
ATOM 4670 N N . ASP A 1 623 ? 1.302 18.313 5.268 1.00 90.50 623 ASP A N 1
ATOM 4671 C CA . ASP A 1 623 ? 0.833 19.318 6.231 1.00 90.50 623 ASP A CA 1
ATOM 4672 C C . ASP A 1 623 ? -0.327 18.816 7.100 1.00 90.50 623 ASP A C 1
ATOM 4674 O O . ASP A 1 623 ? -0.566 19.310 8.204 1.00 90.50 623 ASP A O 1
ATOM 4678 N N . GLN A 1 624 ? -1.058 17.809 6.621 1.00 90.69 624 GLN A N 1
ATOM 4679 C CA . GLN A 1 624 ? -2.216 17.259 7.316 1.00 90.69 624 GLN A CA 1
ATOM 4680 C C . GLN A 1 624 ? -1.810 16.120 8.253 1.00 90.69 624 GLN A C 1
ATOM 4682 O O . GLN A 1 624 ? -1.388 15.050 7.807 1.00 90.69 624 GLN A O 1
ATOM 4687 N N . VAL A 1 625 ? -2.017 16.330 9.556 1.00 92.38 625 VAL A N 1
ATOM 4688 C CA . VAL A 1 625 ? -1.942 15.273 10.577 1.00 92.38 625 VAL A CA 1
ATOM 4689 C C . VAL A 1 625 ? -2.960 14.183 10.247 1.00 92.38 625 VAL A C 1
ATOM 4691 O O . VAL A 1 625 ? -4.137 14.487 10.073 1.00 92.38 625 VAL A O 1
ATOM 4694 N N . GLY A 1 626 ? -2.532 12.920 10.200 1.00 93.00 626 GLY A N 1
ATOM 4695 C CA . GLY A 1 626 ? -3.455 11.806 9.966 1.00 93.00 626 GLY A CA 1
ATOM 4696 C C . GLY A 1 626 ? -4.303 11.459 11.197 1.00 93.00 626 GLY A C 1
ATOM 4697 O O . GLY A 1 626 ? -3.922 11.756 12.337 1.00 93.00 626 GLY A O 1
ATOM 4698 N N . ASN A 1 627 ? -5.430 10.769 10.982 1.00 94.31 627 ASN A N 1
ATOM 4699 C CA . ASN A 1 627 ? -6.175 10.125 12.071 1.00 94.31 627 ASN A CA 1
ATOM 4700 C C . ASN A 1 627 ? -5.285 9.144 12.840 1.00 94.31 627 ASN A C 1
ATOM 4702 O O . ASN A 1 627 ? -4.382 8.545 12.262 1.00 94.31 627 ASN A O 1
ATOM 4706 N N . GLU A 1 628 ? -5.549 8.963 14.131 1.00 93.31 628 GLU A N 1
ATOM 4707 C CA . GLU A 1 628 ? -4.841 8.040 15.019 1.00 93.31 628 GLU A CA 1
ATOM 4708 C C . GLU A 1 628 ? -4.897 6.5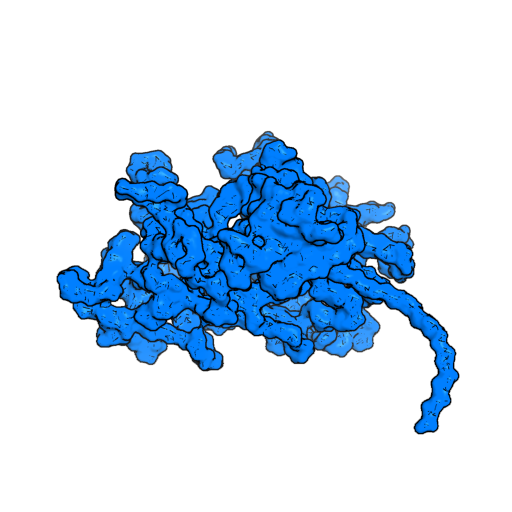77 14.530 1.00 93.31 628 GLU A C 1
ATOM 4710 O O . GLU A 1 628 ? -5.837 6.126 13.875 1.00 93.31 628 GLU A O 1
ATOM 4715 N N . LEU A 1 629 ? -3.863 5.796 14.859 1.00 94.94 629 LEU A N 1
ATOM 4716 C CA . LEU A 1 629 ? -3.801 4.374 14.533 1.00 94.94 629 LEU A CA 1
ATOM 4717 C C . LEU A 1 629 ? -4.581 3.594 15.592 1.00 94.94 629 LEU A C 1
ATOM 4719 O O . LEU A 1 629 ? -3.991 3.053 16.526 1.00 94.94 629 LEU A O 1
ATOM 4723 N N . ASP A 1 630 ? -5.906 3.588 15.523 1.00 95.88 630 ASP A N 1
ATOM 4724 C CA . ASP A 1 630 ? -6.768 2.946 16.517 1.00 95.88 630 ASP A CA 1
ATOM 4725 C C . ASP A 1 630 ? -7.935 2.166 15.890 1.00 95.88 630 ASP A C 1
ATOM 4727 O O . ASP A 1 630 ? -7.939 1.847 14.701 1.00 95.88 630 ASP A O 1
ATOM 4731 N N . GLU A 1 631 ? -8.891 1.726 16.710 1.00 97.31 631 GLU A N 1
ATOM 4732 C CA . GLU A 1 631 ? -10.028 0.942 16.241 1.00 97.31 631 GLU A CA 1
ATOM 4733 C C . GLU A 1 631 ? -11.076 1.739 15.456 1.00 97.31 631 GLU A C 1
ATOM 4735 O O . GLU A 1 631 ? -12.023 1.115 14.972 1.00 97.31 631 GLU A O 1
ATOM 4740 N N . PHE A 1 632 ? -10.950 3.064 15.333 1.00 98.12 632 PHE A N 1
ATOM 4741 C CA . PHE A 1 632 ? -11.908 3.908 14.626 1.00 98.12 632 PHE A CA 1
ATOM 4742 C C . PHE A 1 632 ? -11.494 4.135 13.168 1.00 98.12 632 PHE A C 1
ATOM 4744 O O . PHE A 1 632 ? -10.319 4.128 12.819 1.00 98.12 632 PHE A O 1
ATOM 4751 N N . VAL A 1 633 ? -12.481 4.284 12.282 1.00 97.75 633 VAL A N 1
ATOM 4752 C CA . VAL A 1 633 ? -12.247 4.534 10.852 1.00 97.75 633 VAL A CA 1
ATOM 4753 C C . VAL A 1 633 ? -13.226 5.586 10.340 1.00 97.75 633 VAL A C 1
ATOM 4755 O O . VAL A 1 633 ? -14.430 5.500 10.615 1.00 97.75 633 VAL A O 1
ATOM 4758 N N . ALA A 1 634 ? -12.701 6.526 9.551 1.00 95.19 634 ALA A N 1
ATOM 4759 C CA . ALA A 1 634 ? -13.438 7.636 8.960 1.00 95.19 634 ALA A CA 1
ATOM 4760 C C . ALA A 1 634 ? -14.666 7.179 8.151 1.00 95.19 634 ALA A C 1
ATOM 4762 O O . ALA A 1 634 ? -14.679 6.111 7.522 1.00 95.19 634 ALA A O 1
ATOM 4763 N N . ASP A 1 635 ? -15.710 8.010 8.147 1.00 91.88 635 ASP A N 1
ATOM 4764 C CA . ASP A 1 635 ? -17.013 7.684 7.563 1.00 91.88 635 ASP A CA 1
ATOM 4765 C C . ASP A 1 635 ? -16.923 7.335 6.070 1.00 91.88 635 ASP A C 1
ATOM 4767 O O . ASP A 1 635 ? -17.569 6.382 5.620 1.00 91.88 635 ASP A O 1
ATOM 4771 N N . THR A 1 636 ? -16.062 8.024 5.310 1.00 92.06 636 THR A N 1
ATOM 4772 C CA . THR A 1 636 ? -15.894 7.765 3.871 1.00 92.06 636 THR A CA 1
ATOM 4773 C C . THR A 1 636 ? -15.511 6.309 3.594 1.00 92.06 636 THR A C 1
ATOM 4775 O O . THR A 1 636 ? -16.109 5.673 2.728 1.00 92.06 636 THR A O 1
ATOM 4778 N N . LEU A 1 637 ? -14.579 5.737 4.361 1.00 94.50 637 LEU A N 1
ATOM 4779 C CA . LEU A 1 637 ? -14.134 4.344 4.204 1.00 94.50 637 LEU A CA 1
ATOM 4780 C C . LEU A 1 637 ? -15.116 3.334 4.805 1.00 94.50 637 LEU A C 1
ATOM 4782 O O . LEU A 1 637 ? -15.192 2.177 4.385 1.00 94.50 637 LEU A O 1
ATOM 4786 N N . ARG A 1 638 ? -15.853 3.764 5.825 1.00 94.88 638 ARG A N 1
ATOM 4787 C CA . ARG A 1 638 ? -16.780 2.936 6.593 1.00 94.88 638 ARG A CA 1
ATOM 4788 C C . ARG A 1 638 ? -18.139 2.760 5.912 1.00 94.88 638 ARG A C 1
ATOM 4790 O O . ARG A 1 638 ? -18.805 1.750 6.145 1.00 94.88 638 ARG A O 1
ATOM 4797 N N . ASN A 1 639 ? -18.585 3.750 5.148 1.00 90.44 639 ASN A N 1
ATOM 4798 C CA . ASN A 1 639 ? -19.951 3.803 4.628 1.00 90.44 639 ASN A CA 1
ATOM 4799 C C . ASN A 1 639 ? -20.032 4.089 3.123 1.00 90.44 639 ASN A C 1
ATOM 4801 O O . ASN A 1 639 ? -21.071 3.797 2.533 1.00 90.44 639 ASN A O 1
ATOM 4805 N N . ASN A 1 640 ? -18.973 4.622 2.504 1.00 86.12 640 ASN A N 1
ATOM 4806 C CA . ASN A 1 640 ? -18.977 5.077 1.110 1.00 86.12 640 ASN A CA 1
ATOM 4807 C C . ASN A 1 640 ? -17.738 4.603 0.321 1.00 86.12 640 ASN A C 1
ATOM 4809 O O . ASN A 1 640 ? -17.319 5.270 -0.628 1.00 86.12 640 ASN A O 1
ATOM 4813 N N . LEU A 1 641 ? -17.130 3.474 0.714 1.00 86.38 641 LEU A N 1
ATOM 4814 C CA . LEU A 1 641 ? -15.876 2.989 0.132 1.00 86.38 641 LEU A CA 1
ATOM 4815 C C . LEU A 1 641 ? -15.966 2.900 -1.403 1.00 86.38 641 LEU A C 1
ATOM 4817 O O . LEU A 1 641 ? -16.850 2.229 -1.945 1.00 86.38 641 LEU A O 1
ATOM 4821 N N . LEU A 1 642 ? -15.027 3.561 -2.091 1.00 81.88 642 LEU A N 1
ATOM 4822 C CA . LEU A 1 642 ? -14.958 3.654 -3.556 1.00 81.88 642 LEU A CA 1
ATOM 4823 C C . LEU A 1 642 ? -16.266 4.152 -4.208 1.00 81.88 642 LEU A C 1
ATOM 4825 O O . LEU A 1 642 ? -16.603 3.731 -5.311 1.00 81.88 642 LEU A O 1
ATOM 4829 N N . GLY A 1 643 ? -17.058 4.989 -3.533 1.00 75.25 643 GLY A N 1
ATOM 4830 C CA . GLY A 1 643 ? -18.333 5.481 -4.077 1.00 75.25 643 GLY A CA 1
ATOM 4831 C C . GLY A 1 643 ? -19.508 4.508 -3.953 1.00 75.25 643 GLY A C 1
ATOM 4832 O O . GLY A 1 643 ? -20.595 4.792 -4.458 1.00 75.25 643 GLY A O 1
ATOM 4833 N N . LEU A 1 644 ? -19.324 3.367 -3.286 1.00 79.38 644 LEU A N 1
ATOM 4834 C CA . LEU A 1 644 ? -20.365 2.367 -3.052 1.00 79.38 644 LEU A CA 1
ATOM 4835 C C . LEU A 1 644 ? -20.773 2.348 -1.573 1.00 79.38 644 LEU A C 1
ATOM 4837 O O . LEU A 1 644 ? -19.955 2.687 -0.724 1.00 79.38 644 LEU A O 1
ATOM 4841 N N . PRO A 1 645 ? -21.994 1.887 -1.227 1.00 80.38 645 PRO A N 1
ATOM 4842 C CA . PRO A 1 645 ? -22.404 1.654 0.161 1.00 80.38 645 PRO A CA 1
ATOM 4843 C C . PRO A 1 645 ? -21.687 0.418 0.744 1.00 80.38 645 PRO A C 1
ATOM 4845 O O . PRO A 1 645 ? -22.300 -0.618 1.017 1.00 80.38 645 PRO A O 1
ATOM 4848 N N . LEU A 1 646 ? -20.362 0.510 0.845 1.00 88.38 646 LEU A N 1
ATOM 4849 C CA . LEU A 1 646 ? -19.421 -0.514 1.279 1.00 88.38 646 LEU A CA 1
ATOM 4850 C C . LEU A 1 646 ? -18.660 -0.033 2.521 1.00 88.38 646 LEU A C 1
ATOM 4852 O O . LEU A 1 646 ? -18.361 1.150 2.671 1.00 88.38 646 LEU A O 1
ATOM 4856 N N . ASP A 1 647 ? -18.331 -0.992 3.385 1.00 95.81 647 ASP A N 1
ATOM 4857 C CA . ASP A 1 647 ? -17.658 -0.794 4.670 1.00 95.81 647 ASP A CA 1
ATOM 4858 C C . ASP A 1 647 ? -16.310 -1.520 4.668 1.00 95.81 647 ASP A C 1
ATOM 4860 O O . ASP A 1 647 ? -16.259 -2.751 4.785 1.00 95.81 647 ASP A O 1
ATOM 4864 N N . LEU A 1 648 ? -15.215 -0.768 4.526 1.00 96.94 648 LEU A N 1
ATOM 4865 C CA . LEU A 1 648 ? -13.861 -1.322 4.485 1.00 96.94 648 LEU A CA 1
ATOM 4866 C C . LEU A 1 648 ? -13.505 -2.134 5.751 1.00 96.94 648 LEU A C 1
ATOM 4868 O O . LEU A 1 648 ? -13.061 -3.276 5.600 1.00 96.94 648 LEU A O 1
ATOM 4872 N N . PRO A 1 649 ? -13.748 -1.650 6.987 1.00 98.25 649 PRO A N 1
ATOM 4873 C CA . PRO A 1 649 ? -13.620 -2.460 8.205 1.00 98.25 649 PRO A CA 1
ATOM 4874 C C . PRO A 1 649 ? -14.361 -3.805 8.169 1.00 98.25 649 PRO A C 1
ATOM 4876 O O . PRO A 1 649 ? -13.801 -4.846 8.536 1.00 98.25 649 PRO A O 1
ATOM 4879 N N . ALA A 1 650 ? -15.615 -3.820 7.707 1.00 98.06 650 ALA A N 1
ATOM 4880 C CA . ALA A 1 650 ? -16.391 -5.051 7.587 1.00 98.06 650 ALA A CA 1
ATOM 4881 C C . ALA A 1 650 ? -15.763 -6.009 6.563 1.00 98.06 650 ALA A C 1
ATOM 4883 O O . ALA A 1 650 ? -15.681 -7.215 6.817 1.00 98.06 650 ALA A O 1
ATOM 4884 N N . LEU A 1 651 ? -15.269 -5.487 5.437 1.00 97.38 651 LEU A N 1
ATOM 4885 C CA . LEU A 1 651 ? -14.557 -6.271 4.427 1.00 97.38 651 LEU A CA 1
ATOM 4886 C C . LEU A 1 651 ? -13.210 -6.801 4.948 1.00 97.38 651 LEU A C 1
ATOM 4888 O O . LEU A 1 651 ? -12.864 -7.943 4.644 1.00 97.38 651 LEU A O 1
ATOM 4892 N N . ASN A 1 652 ? -12.492 -6.044 5.784 1.00 98.25 652 ASN A N 1
ATOM 4893 C CA . ASN A 1 652 ? -11.257 -6.492 6.439 1.00 98.25 652 ASN A CA 1
ATOM 4894 C C . ASN A 1 652 ? -11.512 -7.696 7.347 1.00 98.25 652 ASN A C 1
ATOM 4896 O O . ASN A 1 652 ? -10.862 -8.732 7.207 1.00 98.25 652 ASN A O 1
ATOM 4900 N N . MET A 1 653 ? -12.511 -7.607 8.229 1.00 98.56 653 MET A N 1
ATOM 4901 C CA . MET A 1 653 ? -12.873 -8.722 9.109 1.00 98.56 653 MET A CA 1
ATOM 4902 C C . MET A 1 653 ? -13.408 -9.926 8.323 1.00 98.56 653 MET A C 1
ATOM 4904 O O . MET A 1 653 ? -13.041 -11.065 8.614 1.00 98.56 653 MET A O 1
ATOM 4908 N N . ALA A 1 654 ? -14.229 -9.702 7.290 1.00 97.94 654 ALA A N 1
ATOM 4909 C CA . ALA A 1 654 ? -14.712 -10.773 6.422 1.00 97.94 654 ALA A CA 1
ATOM 4910 C C . ALA A 1 654 ? -13.567 -11.466 5.661 1.00 97.94 654 ALA A C 1
ATOM 4912 O O . ALA A 1 654 ? -13.570 -12.695 5.562 1.00 97.94 654 ALA A O 1
ATOM 4913 N N . ARG A 1 655 ? -12.567 -10.713 5.175 1.00 97.12 655 ARG A N 1
ATOM 4914 C CA . ARG A 1 655 ? -11.365 -11.261 4.529 1.00 97.12 655 ARG A CA 1
ATOM 4915 C C . ARG A 1 655 ? -10.511 -12.059 5.508 1.00 97.12 655 ARG A C 1
ATOM 4917 O O . ARG A 1 655 ? -10.088 -13.156 5.158 1.00 97.12 655 ARG A O 1
ATOM 4924 N N . ALA A 1 656 ? -10.291 -11.555 6.721 1.00 97.88 656 ALA A N 1
ATOM 4925 C CA . ALA A 1 656 ? -9.540 -12.271 7.751 1.00 97.88 656 ALA A CA 1
ATOM 4926 C C . ALA A 1 656 ? -10.197 -13.625 8.076 1.00 97.88 656 ALA A C 1
ATOM 4928 O O . ALA A 1 656 ? -9.527 -14.658 8.093 1.00 97.88 656 ALA A O 1
ATOM 4929 N N . ARG A 1 657 ? -11.528 -13.648 8.243 1.00 97.81 657 ARG A N 1
ATOM 4930 C CA . ARG A 1 657 ? -12.305 -14.883 8.461 1.00 97.81 657 ARG A CA 1
ATOM 4931 C C . ARG A 1 657 ? -12.242 -15.831 7.256 1.00 97.81 657 ARG A C 1
ATOM 4933 O O . ARG A 1 657 ? -12.084 -17.037 7.442 1.00 97.81 657 ARG A O 1
ATOM 4940 N N . ASP A 1 658 ? -12.319 -15.299 6.035 1.00 96.31 658 ASP A N 1
ATOM 4941 C CA . ASP A 1 658 ? -12.196 -16.063 4.784 1.00 96.31 658 ASP A CA 1
ATOM 4942 C C . ASP A 1 658 ? -10.819 -16.704 4.601 1.00 96.31 658 ASP A C 1
ATOM 4944 O O . ASP A 1 658 ? -10.729 -17.864 4.206 1.00 96.31 658 ASP A O 1
ATOM 4948 N N . ALA A 1 659 ? -9.754 -15.993 4.965 1.00 95.50 659 ALA A N 1
ATOM 4949 C CA . ALA A 1 659 ? -8.391 -16.509 4.941 1.00 95.50 659 ALA A CA 1
ATOM 4950 C C . ALA A 1 659 ? -8.059 -17.425 6.138 1.00 95.50 659 ALA A C 1
ATOM 4952 O O . ALA A 1 659 ? -6.940 -17.946 6.232 1.00 95.50 659 ALA A O 1
ATOM 4953 N N . GLY A 1 660 ? -9.012 -17.630 7.054 1.00 96.75 660 GLY A N 1
ATOM 4954 C CA . GLY A 1 660 ? -8.860 -18.471 8.237 1.00 96.75 660 GLY A CA 1
ATOM 4955 C C . GLY A 1 660 ? -7.940 -17.878 9.302 1.00 96.75 660 GLY A C 1
ATOM 4956 O O . GLY A 1 660 ? -7.307 -18.639 10.030 1.00 96.75 660 GLY A O 1
ATOM 4957 N N . ILE A 1 661 ? -7.815 -16.551 9.381 1.00 98.19 661 ILE A N 1
ATOM 4958 C CA . ILE A 1 661 ? -7.028 -15.881 10.421 1.00 98.19 661 ILE A CA 1
ATOM 4959 C C . ILE A 1 661 ? -7.707 -16.087 11.784 1.00 98.19 661 ILE A C 1
ATOM 4961 O O . ILE A 1 661 ? -8.891 -15.758 11.932 1.00 98.19 661 ILE A O 1
ATOM 4965 N N . PRO A 1 662 ? -7.002 -16.633 12.795 1.00 98.19 662 PRO A N 1
ATOM 4966 C CA . PRO A 1 662 ? -7.594 -16.819 14.111 1.00 98.19 662 PRO A CA 1
ATOM 4967 C C . PRO A 1 662 ? -7.952 -15.484 14.793 1.00 98.19 662 PRO A C 1
ATOM 4969 O O . PRO A 1 662 ? -7.318 -14.464 14.534 1.00 98.19 662 PRO A O 1
ATOM 4972 N N . PRO A 1 663 ? -8.952 -15.475 15.694 1.00 98.25 663 PRO A N 1
ATOM 4973 C CA . PRO A 1 663 ? -9.219 -14.336 16.575 1.00 98.25 663 PRO A CA 1
ATOM 4974 C C . PRO A 1 663 ? -7.992 -13.930 17.404 1.00 98.25 663 PRO A C 1
ATOM 4976 O O . PRO A 1 663 ? -7.149 -14.775 17.717 1.00 98.25 663 PRO A O 1
ATOM 4979 N N . LEU A 1 664 ? -7.952 -12.664 17.835 1.00 98.62 664 LEU A N 1
ATOM 4980 C CA . LEU A 1 664 ? -6.849 -12.036 18.572 1.00 98.62 664 LEU A CA 1
ATOM 4981 C C . LEU A 1 664 ? -6.304 -12.934 19.687 1.00 98.62 664 LEU A C 1
ATOM 4983 O O . LEU A 1 664 ? -5.131 -13.306 19.684 1.00 98.62 664 LEU A O 1
ATOM 4987 N N . ASN A 1 665 ? -7.164 -13.336 20.625 1.00 97.75 665 ASN A N 1
ATOM 4988 C CA . ASN A 1 665 ? -6.713 -14.082 21.797 1.00 97.75 665 ASN A CA 1
ATOM 4989 C C . ASN A 1 665 ? -6.201 -15.489 21.438 1.00 97.75 665 ASN A C 1
ATOM 4991 O O . ASN A 1 665 ? -5.321 -16.025 22.107 1.00 97.75 665 ASN A O 1
ATOM 4995 N N . ASN A 1 666 ? -6.700 -16.082 20.348 1.00 97.94 666 ASN A N 1
ATOM 4996 C CA . ASN A 1 666 ? -6.221 -17.373 19.851 1.00 97.94 666 ASN A CA 1
ATOM 4997 C C . ASN A 1 666 ? -4.881 -17.253 19.115 1.00 97.94 666 ASN A C 1
ATOM 4999 O O . ASN A 1 666 ? -4.073 -18.181 19.198 1.00 97.94 666 ASN A O 1
ATOM 5003 N N . VAL A 1 667 ? -4.618 -16.129 18.440 1.00 98.44 667 VAL A N 1
ATOM 5004 C CA . VAL A 1 667 ? -3.282 -15.802 17.918 1.00 98.44 667 VAL A CA 1
ATOM 5005 C C . VAL A 1 667 ? -2.303 -15.652 19.078 1.00 98.44 667 VAL A C 1
ATOM 5007 O O . VAL A 1 667 ? -1.298 -16.361 19.112 1.00 98.44 667 VAL A O 1
ATOM 5010 N N . ARG A 1 668 ? -2.649 -14.844 20.090 1.00 98.31 668 ARG A N 1
ATOM 5011 C CA . ARG A 1 668 ? -1.849 -14.661 21.316 1.00 98.31 668 ARG A CA 1
ATOM 5012 C C . ARG A 1 668 ? -1.513 -15.996 21.993 1.00 98.31 668 ARG A C 1
ATOM 5014 O O . ARG A 1 668 ? -0.347 -16.264 22.263 1.00 98.31 668 ARG A O 1
ATOM 5021 N N . LYS A 1 669 ? -2.491 -16.899 22.174 1.00 97.25 669 LYS A N 1
ATOM 5022 C CA . LYS A 1 669 ? -2.265 -18.259 22.720 1.00 97.25 669 LYS A CA 1
ATOM 5023 C C . LYS A 1 669 ? -1.218 -19.047 21.935 1.00 97.25 669 LYS A C 1
ATOM 5025 O O . LYS A 1 669 ? -0.332 -19.645 22.541 1.00 97.25 669 LYS A O 1
ATOM 5030 N N . GLN A 1 670 ? -1.342 -19.083 20.608 1.00 97.75 670 GLN A N 1
ATOM 5031 C CA . GLN A 1 670 ? -0.444 -19.862 19.753 1.00 97.75 670 GLN A CA 1
ATOM 5032 C C . GLN A 1 670 ? 0.969 -19.278 19.748 1.00 97.75 670 GLN A C 1
ATOM 5034 O O . GLN A 1 670 ? 1.930 -20.020 19.942 1.00 97.75 670 GLN A O 1
ATOM 5039 N N . LEU A 1 671 ? 1.092 -17.957 19.607 1.00 98.00 671 LEU A N 1
ATOM 5040 C CA . LEU A 1 671 ? 2.389 -17.289 19.636 1.00 98.00 671 LEU A CA 1
ATOM 5041 C C . LEU A 1 671 ? 3.058 -17.461 21.002 1.00 98.00 671 LEU A C 1
ATOM 5043 O O . LEU A 1 671 ? 4.165 -17.987 21.063 1.00 98.00 671 LEU A O 1
ATOM 5047 N N . TYR A 1 672 ? 2.358 -17.172 22.104 1.00 97.75 672 TYR A N 1
ATOM 5048 C CA . TYR A 1 672 ? 2.888 -17.348 23.460 1.00 97.75 672 TYR A CA 1
ATOM 5049 C C . TYR A 1 672 ? 3.341 -18.783 23.757 1.00 97.75 672 TYR A C 1
ATOM 5051 O O . TYR A 1 672 ? 4.364 -18.990 24.411 1.00 97.75 672 TYR A O 1
ATOM 5059 N N . ALA A 1 673 ? 2.606 -19.788 23.271 1.00 96.81 673 ALA A N 1
ATOM 5060 C CA . ALA A 1 673 ? 2.976 -21.189 23.455 1.00 96.81 673 ALA A CA 1
ATOM 5061 C C . ALA A 1 673 ? 4.316 -21.546 22.789 1.00 96.81 673 ALA A C 1
ATOM 5063 O O . ALA A 1 673 ? 4.984 -22.473 23.244 1.00 96.81 673 ALA A O 1
ATOM 5064 N N . THR A 1 674 ? 4.701 -20.823 21.734 1.00 95.69 674 THR A N 1
ATOM 5065 C CA . THR A 1 674 ? 5.951 -21.055 20.995 1.00 95.69 674 THR A CA 1
ATOM 5066 C C . THR A 1 674 ? 7.093 -20.143 21.439 1.00 95.69 674 THR A C 1
ATOM 5068 O O . THR A 1 674 ? 8.228 -20.604 21.528 1.00 95.69 674 THR A O 1
ATOM 5071 N N . THR A 1 675 ? 6.810 -18.875 21.746 1.00 96.94 675 THR A N 1
ATOM 5072 C CA . THR A 1 675 ? 7.833 -17.862 22.051 1.00 96.94 675 THR A CA 1
ATOM 5073 C C . THR A 1 675 ? 8.082 -17.682 23.544 1.00 96.94 675 THR A C 1
ATOM 5075 O O . THR A 1 675 ? 9.158 -17.240 23.935 1.00 96.94 675 THR A O 1
ATOM 5078 N N . HIS A 1 676 ? 7.090 -17.997 24.385 1.00 96.94 676 HIS A N 1
ATOM 5079 C CA . HIS A 1 676 ? 7.038 -17.622 25.801 1.00 96.94 676 HIS A CA 1
ATOM 5080 C C . HIS A 1 676 ? 7.172 -16.111 26.066 1.00 96.94 676 HIS A C 1
ATOM 5082 O O . HIS A 1 676 ? 7.477 -15.709 27.192 1.00 96.94 676 HIS A O 1
ATOM 5088 N N . ASP A 1 677 ? 6.903 -15.274 25.062 1.00 96.25 677 ASP A N 1
ATOM 5089 C CA . ASP A 1 677 ? 6.944 -13.820 25.194 1.00 96.25 677 ASP A CA 1
ATOM 5090 C C . ASP A 1 677 ? 5.787 -13.317 26.068 1.00 96.25 677 ASP A C 1
ATOM 5092 O O . ASP A 1 677 ? 4.611 -13.448 25.723 1.00 96.25 677 ASP A O 1
ATOM 5096 N N . ALA A 1 678 ? 6.116 -12.714 27.210 1.00 95.75 678 ALA A N 1
ATOM 5097 C CA . ALA A 1 678 ? 5.128 -12.188 28.142 1.00 95.75 678 ALA A CA 1
ATOM 5098 C C . ALA A 1 678 ? 4.214 -11.118 27.517 1.00 95.75 678 ALA A C 1
ATOM 5100 O O . ALA A 1 678 ? 3.057 -11.024 27.929 1.00 95.75 678 ALA A O 1
ATOM 5101 N N . ALA A 1 679 ? 4.687 -10.369 26.513 1.00 94.19 679 ALA A N 1
ATOM 5102 C CA . ALA A 1 679 ? 3.884 -9.374 25.803 1.00 94.19 679 ALA A CA 1
ATOM 5103 C C . ALA A 1 679 ? 2.736 -10.005 24.997 1.00 94.19 679 ALA A C 1
ATOM 5105 O O . ALA A 1 679 ? 1.725 -9.349 24.757 1.00 94.19 679 ALA A O 1
ATOM 5106 N N . LEU A 1 680 ? 2.848 -11.290 24.641 1.00 97.19 680 LEU A N 1
ATOM 5107 C CA . LEU A 1 680 ? 1.858 -12.044 23.864 1.00 97.19 680 LEU A CA 1
ATOM 5108 C C . LEU A 1 680 ? 0.986 -12.959 24.727 1.00 97.19 680 LEU A C 1
ATOM 5110 O O . LEU A 1 680 ? 0.225 -13.771 24.198 1.00 97.19 680 LEU A O 1
ATOM 5114 N N . LYS A 1 681 ? 1.071 -12.856 26.059 1.00 97.06 681 LYS A N 1
ATOM 5115 C CA . LYS A 1 681 ? 0.240 -13.662 26.956 1.00 97.06 681 LYS A CA 1
ATOM 5116 C C . LYS A 1 681 ? -1.248 -13.438 26.634 1.00 97.06 681 LYS A C 1
ATOM 5118 O O . LYS A 1 681 ? -1.672 -12.286 26.532 1.00 97.06 681 LYS A O 1
ATOM 5123 N N . PRO A 1 682 ? -2.054 -14.499 26.464 1.00 97.06 682 PRO A N 1
ATOM 5124 C CA . PRO A 1 682 ? -3.469 -14.329 26.165 1.00 97.06 682 PRO A CA 1
ATOM 5125 C C . PRO A 1 682 ? -4.200 -13.663 27.329 1.00 97.06 682 PRO A C 1
ATOM 5127 O O . PRO A 1 682 ? -3.905 -13.949 28.492 1.00 97.06 682 PRO A O 1
ATOM 5130 N N . TYR A 1 683 ? -5.171 -12.821 26.989 1.00 97.69 683 TYR A N 1
ATOM 5131 C CA . TYR A 1 683 ? -6.027 -12.144 27.951 1.00 97.69 683 TYR A CA 1
ATOM 5132 C C . TYR A 1 683 ? -6.902 -13.159 28.686 1.00 97.69 683 TYR A C 1
ATOM 5134 O O . TYR A 1 683 ? -7.474 -14.067 28.064 1.00 97.69 683 TYR A O 1
ATOM 5142 N N . THR A 1 684 ? -6.990 -13.033 30.010 1.00 96.38 684 THR A N 1
ATOM 5143 C CA . THR A 1 684 ? -7.698 -14.013 30.852 1.00 96.38 684 THR A CA 1
ATOM 5144 C C . THR A 1 684 ? -9.212 -13.833 30.839 1.00 96.38 684 THR A C 1
ATOM 5146 O O . THR A 1 684 ? -9.963 -14.813 30.930 1.00 96.38 684 THR A O 1
ATOM 5149 N N . ASP A 1 685 ? -9.661 -12.589 30.711 1.00 97.75 685 ASP A N 1
ATOM 5150 C CA . ASP A 1 685 ? -11.046 -12.164 30.865 1.00 97.75 685 ASP A CA 1
ATOM 5151 C C . ASP A 1 685 ? -11.258 -10.752 30.279 1.00 97.75 685 ASP A C 1
ATOM 5153 O O . ASP A 1 685 ? -10.339 -10.152 29.716 1.00 97.75 685 ASP A O 1
ATOM 5157 N N . TRP A 1 686 ? -12.493 -10.241 30.345 1.00 98.25 686 TRP A N 1
ATOM 5158 C CA . TRP A 1 686 ? -12.833 -8.932 29.778 1.00 98.25 686 TRP A CA 1
ATOM 5159 C C . TRP A 1 686 ? -12.175 -7.772 30.535 1.00 98.25 686 TRP A C 1
ATOM 5161 O O . TRP A 1 686 ? -11.950 -6.724 29.935 1.00 98.25 686 TRP A O 1
ATOM 5171 N N . VAL A 1 687 ? -11.847 -7.942 31.821 1.00 97.69 687 VAL A N 1
ATOM 5172 C CA . VAL A 1 687 ? -11.163 -6.912 32.617 1.00 97.69 687 VAL A CA 1
ATOM 5173 C C . VAL A 1 687 ? -9.708 -6.786 32.173 1.00 97.69 687 VAL A C 1
ATOM 5175 O O . VAL A 1 687 ? -9.252 -5.678 31.904 1.00 97.69 687 VAL A O 1
ATOM 5178 N N . ASP A 1 688 ? -9.001 -7.909 32.034 1.00 97.69 688 ASP A N 1
ATOM 5179 C CA . ASP A 1 688 ? -7.616 -7.948 31.543 1.00 97.69 688 ASP A CA 1
ATOM 5180 C C . ASP A 1 688 ? -7.494 -7.354 30.128 1.00 97.69 688 ASP A C 1
ATOM 5182 O O . ASP A 1 688 ? -6.628 -6.516 29.861 1.00 97.69 688 ASP A O 1
ATOM 5186 N N . TYR A 1 689 ? -8.429 -7.704 29.234 1.00 98.06 689 TYR A N 1
ATOM 5187 C CA . TYR A 1 689 ? -8.473 -7.108 27.899 1.00 98.06 689 TYR A CA 1
ATOM 5188 C C . TYR A 1 689 ? -8.777 -5.605 27.947 1.00 98.06 689 TYR A C 1
ATOM 5190 O O . TYR A 1 689 ? -8.058 -4.826 27.330 1.00 98.06 689 TYR A O 1
ATOM 5198 N N . GLY A 1 690 ? -9.782 -5.181 28.723 1.00 97.31 690 GLY A N 1
ATOM 5199 C CA . GLY A 1 690 ? -10.167 -3.771 28.850 1.00 97.31 690 GLY A CA 1
ATOM 5200 C C . GLY A 1 690 ? -9.053 -2.870 29.390 1.00 97.31 690 GLY A C 1
ATOM 5201 O O . GLY A 1 690 ? -8.884 -1.753 28.909 1.00 97.31 690 GLY A O 1
ATOM 5202 N N . LEU A 1 691 ? -8.243 -3.366 30.331 1.00 96.06 691 LEU A N 1
ATOM 5203 C CA . LEU A 1 691 ? -7.059 -2.659 30.844 1.00 96.06 691 LEU A CA 1
ATOM 5204 C C . LEU A 1 691 ? -5.916 -2.564 29.825 1.00 96.06 691 LEU A C 1
ATOM 5206 O O . LEU A 1 691 ? -4.978 -1.795 30.031 1.00 96.06 691 LEU A O 1
ATOM 5210 N N . SER A 1 692 ? -5.991 -3.346 28.751 1.00 96.44 692 SER A N 1
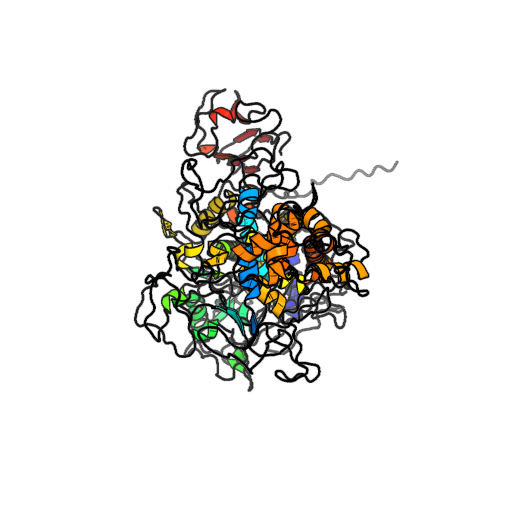ATOM 5211 C CA . SER A 1 692 ? -4.983 -3.410 27.699 1.00 96.44 692 SER A CA 1
ATOM 5212 C C . SER A 1 692 ? -5.394 -2.656 26.432 1.00 96.44 692 SER A C 1
ATOM 5214 O O . SER A 1 692 ? -4.618 -2.652 25.476 1.00 96.44 692 SER A O 1
ATOM 5216 N N . LEU A 1 693 ? -6.568 -2.013 26.411 1.00 96.94 693 LE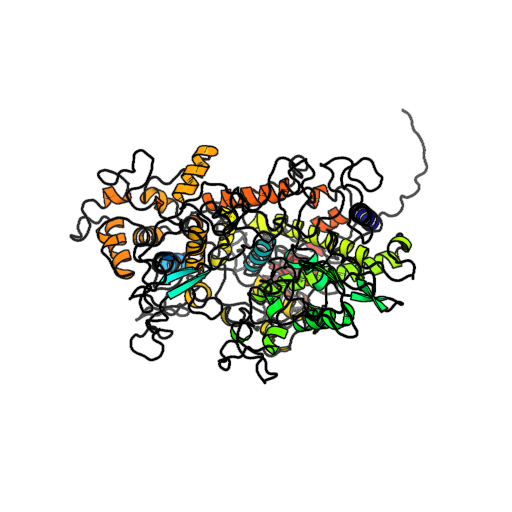U A N 1
ATOM 5217 C CA . LEU A 1 693 ? -7.051 -1.207 25.287 1.00 96.94 693 LEU A CA 1
ATOM 5218 C C . LEU A 1 693 ? -6.418 0.188 25.274 1.00 96.94 693 LEU A C 1
ATOM 5220 O O . LEU A 1 693 ? -6.159 0.773 26.328 1.00 96.94 693 LEU A O 1
ATOM 5224 N N . LYS A 1 694 ? -6.223 0.750 24.076 1.00 94.00 694 LYS A N 1
ATOM 5225 C CA . LYS A 1 694 ? -5.833 2.155 23.890 1.00 94.00 694 LYS A CA 1
ATOM 5226 C C . LYS A 1 694 ? -6.903 3.097 24.451 1.00 94.00 694 LYS A C 1
ATOM 5228 O O . LYS A 1 694 ? -6.570 4.035 25.180 1.00 94.00 694 LYS A O 1
ATOM 5233 N N . HIS A 1 695 ? -8.168 2.789 24.157 1.00 94.88 695 HIS A N 1
ATOM 5234 C CA . HIS A 1 695 ? -9.349 3.531 24.591 1.00 94.88 695 HIS A CA 1
ATOM 5235 C C . HIS A 1 695 ? -10.193 2.666 25.542 1.00 94.88 695 HIS A C 1
ATOM 5237 O O . HIS A 1 695 ? -10.925 1.783 25.089 1.00 94.88 695 HIS A O 1
ATOM 5243 N N . PRO A 1 696 ? -10.121 2.880 26.871 1.00 93.19 696 PRO A N 1
ATOM 5244 C CA . PRO A 1 696 ? -10.817 2.032 27.843 1.00 93.19 696 PRO A CA 1
ATOM 5245 C C . PRO A 1 696 ? -12.335 1.962 27.639 1.00 93.19 696 PRO A C 1
ATOM 5247 O O . PRO A 1 696 ? -12.937 0.920 27.886 1.00 93.19 696 PRO A O 1
ATOM 5250 N N . ASP A 1 697 ? -12.957 3.038 27.146 1.00 94.06 697 ASP A N 1
ATOM 5251 C CA . ASP A 1 697 ? -14.402 3.102 26.884 1.00 94.06 697 ASP A CA 1
ATOM 5252 C C . ASP A 1 697 ? -14.863 2.122 25.790 1.00 94.06 697 ASP A C 1
ATOM 5254 O O . ASP A 1 697 ? -16.028 1.707 25.764 1.00 94.06 697 ASP A O 1
ATOM 5258 N N . SER A 1 698 ? -13.953 1.668 24.923 1.00 97.69 698 SER A N 1
ATOM 5259 C CA . SER A 1 698 ? -14.261 0.700 23.869 1.00 97.69 698 SER A CA 1
ATOM 5260 C C . SER A 1 698 ? -14.602 -0.690 24.406 1.00 97.69 698 SER A C 1
ATOM 5262 O O . SER A 1 698 ? -15.268 -1.456 23.703 1.00 97.69 698 SER A O 1
ATOM 5264 N N . ILE A 1 699 ? -14.249 -1.032 25.654 1.00 98.19 699 ILE A N 1
ATOM 5265 C CA . ILE A 1 699 ? -14.543 -2.358 26.229 1.00 98.19 699 ILE A CA 1
ATOM 5266 C C . ILE A 1 699 ? -16.035 -2.706 26.172 1.00 98.19 699 ILE A C 1
ATOM 5268 O O . ILE A 1 699 ? -16.407 -3.843 25.870 1.00 98.19 699 ILE A O 1
ATOM 5272 N N . VAL A 1 700 ? -16.908 -1.715 26.372 1.00 98.38 700 VAL A N 1
ATOM 5273 C CA . VAL A 1 700 ? -18.362 -1.893 26.296 1.00 98.38 700 VAL A CA 1
ATOM 5274 C C . VAL A 1 700 ? -18.793 -2.248 24.873 1.00 98.38 700 VAL A C 1
ATOM 5276 O O . VAL A 1 700 ? -19.647 -3.118 24.690 1.00 98.38 700 VAL A O 1
ATOM 5279 N N . ASN A 1 701 ? -18.186 -1.629 23.860 1.00 98.62 701 ASN A N 1
ATOM 5280 C CA . ASN A 1 701 ? -18.460 -1.928 22.456 1.00 98.62 701 ASN A CA 1
ATOM 5281 C C . ASN A 1 701 ? -17.965 -3.330 22.068 1.00 98.62 701 ASN A C 1
ATOM 5283 O O . ASN A 1 701 ? -18.696 -4.071 21.406 1.00 98.62 701 ASN A O 1
ATOM 5287 N N . PHE A 1 702 ? -16.782 -3.739 22.538 1.00 98.75 702 PHE A N 1
ATOM 5288 C CA . PHE A 1 702 ? -16.275 -5.102 22.345 1.00 98.75 702 PHE A CA 1
ATOM 5289 C C . PHE A 1 702 ? -17.185 -6.148 23.003 1.00 98.75 702 PHE A C 1
ATOM 5291 O O . PHE A 1 702 ? -17.566 -7.128 22.357 1.00 98.75 702 PHE A O 1
ATOM 5298 N N . MET A 1 703 ? -17.614 -5.922 24.248 1.00 98.62 703 MET A N 1
ATOM 5299 C CA . MET A 1 703 ? -18.583 -6.791 24.924 1.00 98.62 703 MET A CA 1
ATOM 5300 C C . MET A 1 703 ? -19.933 -6.814 24.194 1.00 98.62 703 MET A C 1
ATOM 5302 O O . MET A 1 703 ? -20.535 -7.875 24.060 1.00 98.62 703 MET A O 1
ATOM 5306 N N . ALA A 1 704 ? -20.412 -5.680 23.679 1.00 98.69 704 ALA A N 1
ATOM 5307 C CA . ALA A 1 704 ? -21.658 -5.614 22.915 1.00 98.69 704 ALA A CA 1
ATOM 5308 C C . ALA A 1 704 ? -21.591 -6.411 21.601 1.00 98.69 704 ALA A C 1
ATOM 5310 O O . ALA A 1 704 ? -22.591 -7.011 21.192 1.00 98.69 704 ALA A O 1
ATOM 5311 N N . ALA A 1 705 ? -20.426 -6.417 20.948 1.00 98.38 705 ALA A N 1
ATOM 5312 C CA . ALA A 1 705 ? -20.209 -7.078 19.667 1.00 98.38 705 ALA A CA 1
ATOM 5313 C C . ALA A 1 705 ? -19.955 -8.589 19.806 1.00 98.38 705 ALA A C 1
ATOM 5315 O O . ALA A 1 705 ? -20.514 -9.373 19.038 1.00 98.38 705 ALA A O 1
ATOM 5316 N N . TYR A 1 706 ? -19.157 -9.001 20.796 1.00 98.50 706 TYR A N 1
ATOM 5317 C CA . TYR A 1 706 ? -18.659 -10.378 20.931 1.00 98.50 706 TYR A CA 1
ATOM 5318 C C . TYR A 1 706 ? -19.144 -11.114 22.187 1.00 98.50 706 TYR A C 1
ATOM 5320 O O . TYR A 1 706 ? -19.005 -12.333 22.277 1.00 98.50 706 TYR A O 1
ATOM 5328 N N . GLY A 1 707 ? -19.708 -10.406 23.167 1.00 98.12 707 GLY A N 1
ATOM 5329 C CA . GLY A 1 707 ? -20.103 -10.970 24.453 1.00 98.12 707 GLY A CA 1
ATOM 5330 C C . GLY A 1 707 ? -21.195 -12.033 24.335 1.00 98.12 707 GLY A C 1
ATOM 5331 O O . GLY A 1 707 ? -22.268 -11.805 23.776 1.00 98.12 707 GLY A O 1
ATOM 5332 N N . ALA A 1 708 ? -20.944 -13.196 24.934 1.00 97.69 708 ALA A N 1
ATOM 5333 C CA . ALA A 1 708 ? -21.849 -14.345 24.910 1.00 97.69 708 ALA A CA 1
ATOM 5334 C C . ALA A 1 708 ? -22.955 -14.290 25.983 1.00 97.69 708 ALA A C 1
ATOM 5336 O O . ALA A 1 708 ? -23.764 -15.216 26.086 1.00 97.69 708 ALA A O 1
ATOM 5337 N N . HIS A 1 709 ? -23.004 -13.230 26.800 1.00 98.31 709 HIS A N 1
ATOM 5338 C CA . HIS A 1 709 ? -23.994 -13.116 27.867 1.00 98.31 709 HIS A CA 1
ATOM 5339 C C . HIS A 1 709 ? -25.426 -13.086 27.290 1.00 98.31 709 HIS A C 1
ATOM 5341 O O . HIS A 1 709 ? -25.690 -12.305 26.367 1.00 98.31 709 HIS A O 1
ATOM 5347 N N . PRO A 1 710 ? -26.393 -13.860 27.829 1.00 98.12 710 PRO A N 1
ATOM 5348 C CA . PRO A 1 710 ? -27.739 -13.951 27.261 1.00 98.12 710 PRO A CA 1
ATOM 5349 C C . PRO A 1 710 ? -28.451 -12.605 27.094 1.00 98.12 710 PRO A C 1
ATOM 5351 O O . PRO A 1 710 ? -29.183 -12.416 26.125 1.00 98.12 710 PRO A O 1
ATOM 5354 N N . THR A 1 711 ? -28.219 -11.644 27.996 1.00 97.75 711 THR A N 1
ATOM 5355 C CA . THR A 1 711 ? -28.824 -10.304 27.888 1.00 97.75 711 THR A CA 1
ATOM 5356 C C . THR A 1 711 ? -28.272 -9.467 26.737 1.00 97.75 711 THR A C 1
ATOM 5358 O O . THR A 1 711 ? -28.997 -8.589 26.280 1.00 97.75 711 THR A O 1
ATOM 5361 N N . ILE A 1 712 ? -27.053 -9.741 26.250 1.00 98.38 712 ILE A N 1
ATOM 5362 C CA . ILE A 1 712 ? -26.456 -9.116 25.055 1.00 98.38 712 ILE A CA 1
ATOM 5363 C C . ILE A 1 712 ? -26.928 -9.850 23.794 1.00 98.38 712 ILE A C 1
ATOM 5365 O O . ILE A 1 712 ? -27.351 -9.227 22.815 1.00 98.38 712 ILE A O 1
ATOM 5369 N N . VAL A 1 713 ? -26.888 -11.187 23.813 1.00 97.62 713 VAL A N 1
ATOM 5370 C CA . VAL A 1 713 ? -27.269 -12.033 22.669 1.00 97.62 713 VAL A CA 1
ATOM 5371 C C . VAL A 1 713 ? -28.746 -11.854 22.305 1.00 97.62 713 VAL A C 1
ATOM 5373 O O . VAL A 1 713 ? -29.077 -11.831 21.124 1.00 97.62 713 VAL A O 1
ATOM 5376 N N . ALA A 1 714 ? -29.622 -11.654 23.295 1.00 97.69 714 ALA A N 1
ATOM 5377 C CA . ALA A 1 714 ? -31.054 -11.437 23.080 1.00 97.69 714 ALA A CA 1
ATOM 5378 C C . ALA A 1 714 ? -31.404 -10.090 22.414 1.00 97.69 714 ALA A C 1
ATOM 5380 O O . ALA A 1 714 ? -32.532 -9.919 21.953 1.00 97.69 714 ALA A O 1
ATOM 5381 N N . GLN A 1 715 ? -30.478 -9.127 22.372 1.00 97.62 715 GLN A N 1
ATOM 5382 C CA . GLN A 1 715 ? -30.724 -7.818 21.763 1.00 97.62 715 GLN A CA 1
ATOM 5383 C C . GLN A 1 715 ? -30.580 -7.889 20.247 1.00 97.62 715 GLN A C 1
ATOM 5385 O O . GLN A 1 715 ? -29.591 -8.408 19.725 1.00 97.62 715 GLN A O 1
ATOM 5390 N N . THR A 1 716 ? -31.547 -7.304 19.544 1.00 95.06 716 THR A N 1
ATOM 5391 C CA . THR A 1 716 ? -31.582 -7.264 18.076 1.00 95.06 716 THR A CA 1
ATOM 5392 C C . THR A 1 716 ? -31.135 -5.927 17.494 1.00 95.06 716 THR A C 1
ATOM 5394 O O . THR A 1 716 ? -31.081 -5.815 16.276 1.00 95.06 716 THR A O 1
ATOM 5397 N N . THR A 1 717 ? -30.854 -4.932 18.340 1.00 96.44 717 THR A N 1
ATOM 5398 C CA . THR A 1 717 ? -30.431 -3.588 17.930 1.00 96.44 717 THR A CA 1
ATOM 5399 C C . THR A 1 717 ? -29.041 -3.255 18.466 1.00 96.44 717 THR A C 1
ATOM 5401 O O . THR A 1 717 ? -28.660 -3.717 19.546 1.00 96.44 717 THR A O 1
ATOM 5404 N N . ILE A 1 718 ? -28.301 -2.416 17.743 1.00 95.38 718 ILE A N 1
ATOM 5405 C CA . ILE A 1 718 ? -26.987 -1.872 18.111 1.00 95.38 718 ILE A CA 1
ATOM 5406 C C . ILE A 1 718 ? -27.083 -1.183 19.479 1.00 95.38 718 ILE A C 1
ATOM 5408 O O . ILE A 1 718 ? -26.357 -1.527 20.415 1.00 95.38 718 ILE A O 1
ATOM 5412 N N . ALA A 1 719 ? -28.056 -0.279 19.640 1.00 95.88 719 ALA A N 1
ATOM 5413 C CA . ALA A 1 719 ? -28.288 0.436 20.895 1.00 95.88 719 ALA A CA 1
ATOM 5414 C C . ALA A 1 719 ? -28.656 -0.506 22.058 1.00 95.88 719 ALA A C 1
ATOM 5416 O O . ALA A 1 719 ? -28.183 -0.322 23.184 1.00 95.88 719 ALA A O 1
ATOM 5417 N N . GLY A 1 720 ? -29.466 -1.540 21.796 1.00 97.62 720 GLY A N 1
ATOM 5418 C CA . GLY A 1 720 ? -29.842 -2.542 22.793 1.00 97.62 720 GLY A CA 1
ATOM 5419 C C . GLY A 1 720 ? -28.641 -3.360 23.261 1.00 97.62 720 GLY A C 1
ATOM 5420 O O . GLY A 1 720 ? -28.447 -3.525 24.466 1.00 97.62 720 GLY A O 1
ATOM 5421 N N . LYS A 1 721 ? -27.795 -3.813 22.325 1.00 98.19 721 LYS A N 1
ATOM 5422 C CA . LYS A 1 721 ? -26.552 -4.542 22.625 1.00 98.19 721 LYS A CA 1
ATOM 5423 C C . LYS A 1 721 ? -25.600 -3.714 23.480 1.00 98.19 721 LYS A C 1
ATOM 5425 O O . LYS A 1 721 ? -25.166 -4.201 24.522 1.00 98.19 721 LYS A O 1
ATOM 5430 N N . ARG A 1 722 ? -25.349 -2.457 23.097 1.00 97.56 722 ARG A N 1
ATOM 5431 C CA . ARG A 1 722 ? -24.508 -1.528 23.868 1.00 97.56 722 ARG A CA 1
ATOM 5432 C C . ARG A 1 722 ? -25.066 -1.291 25.270 1.00 97.56 722 ARG A C 1
ATOM 5434 O O . ARG A 1 722 ? -24.337 -1.422 26.243 1.00 97.56 722 ARG A O 1
ATOM 5441 N N . THR A 1 723 ? -26.374 -1.055 25.393 1.00 97.88 723 THR A N 1
ATOM 5442 C CA . THR A 1 723 ? -27.038 -0.887 26.700 1.00 97.88 723 THR A CA 1
ATOM 5443 C C . THR A 1 723 ? -26.885 -2.123 27.591 1.00 97.88 723 THR A C 1
ATOM 5445 O O . THR A 1 723 ? -26.615 -2.002 28.785 1.00 97.88 723 THR A O 1
ATOM 5448 N N . ALA A 1 724 ? -27.061 -3.324 27.033 1.00 98.31 724 ALA A N 1
ATOM 5449 C CA . ALA A 1 724 ? -26.916 -4.566 27.787 1.00 98.31 724 ALA A CA 1
ATOM 5450 C C . ALA A 1 724 ? -25.469 -4.799 28.246 1.00 98.31 724 ALA A C 1
ATOM 5452 O O . ALA A 1 724 ? -25.257 -5.186 29.394 1.00 98.31 724 ALA A O 1
ATOM 5453 N N . ALA A 1 725 ? -24.491 -4.534 27.376 1.00 98.31 725 ALA A N 1
ATOM 5454 C CA . ALA A 1 725 ? -23.073 -4.629 27.707 1.00 98.31 725 ALA A CA 1
ATOM 5455 C C . ALA A 1 725 ? -22.661 -3.602 28.771 1.00 98.31 725 ALA A C 1
ATOM 5457 O O . ALA A 1 725 ? -22.001 -3.975 29.737 1.00 98.31 725 ALA A O 1
ATOM 5458 N N . GLN A 1 726 ? -23.125 -2.352 28.653 1.00 97.69 726 GLN A N 1
ATOM 5459 C CA . GLN A 1 726 ? -22.857 -1.292 29.628 1.00 97.69 726 GLN A CA 1
ATOM 5460 C C . GLN A 1 726 ? -23.339 -1.688 31.025 1.00 97.69 726 GLN A C 1
ATOM 5462 O O . GLN A 1 726 ? -22.582 -1.585 31.979 1.00 97.69 726 GLN A O 1
ATOM 5467 N N . ARG A 1 727 ? -24.565 -2.218 31.155 1.00 97.62 727 ARG A N 1
ATOM 5468 C CA . ARG A 1 727 ? -25.089 -2.668 32.459 1.00 97.62 727 ARG A CA 1
ATOM 5469 C C . ARG A 1 727 ? -24.236 -3.758 33.100 1.00 97.62 727 ARG A C 1
ATOM 5471 O O . ARG A 1 727 ? -24.043 -3.745 34.312 1.00 97.62 727 ARG A O 1
ATOM 5478 N N . ILE A 1 728 ? -23.750 -4.705 32.295 1.00 98.00 728 ILE A N 1
ATOM 5479 C CA . ILE A 1 728 ? -22.859 -5.766 32.776 1.00 98.00 728 ILE A CA 1
ATOM 5480 C C . ILE A 1 728 ? -21.532 -5.163 33.245 1.00 98.00 728 ILE A C 1
ATOM 5482 O O . ILE A 1 728 ? -21.053 -5.522 34.317 1.00 98.00 728 ILE A O 1
ATOM 5486 N N . TYR A 1 729 ? -20.959 -4.245 32.465 1.00 96.75 729 TYR A N 1
ATOM 5487 C CA . TYR A 1 729 ? -19.680 -3.610 32.777 1.00 96.75 729 TYR A CA 1
ATOM 5488 C C . TYR A 1 729 ? -19.753 -2.713 34.023 1.00 96.75 729 TYR A C 1
ATOM 5490 O O . TYR A 1 729 ? -18.925 -2.847 34.921 1.00 96.75 729 TYR A O 1
ATOM 5498 N N . ASP A 1 730 ? -20.790 -1.876 34.133 1.00 94.88 730 ASP A N 1
ATOM 5499 C CA . ASP A 1 730 ? -21.042 -1.028 35.306 1.00 94.88 730 ASP A CA 1
ATOM 5500 C C . ASP A 1 730 ? -21.240 -1.861 36.577 1.00 94.88 730 ASP A C 1
ATOM 5502 O O . ASP A 1 730 ? -20.967 -1.392 37.685 1.00 94.88 730 ASP A O 1
ATOM 5506 N N . ASN A 1 731 ? -21.768 -3.084 36.420 1.00 94.50 731 ASN A N 1
ATOM 5507 C CA . ASN A 1 731 ? -22.066 -4.030 37.493 1.00 94.50 731 ASN A CA 1
ATOM 5508 C C . ASN A 1 731 ? -22.816 -3.369 38.671 1.00 94.50 731 ASN A C 1
ATOM 5510 O O . ASN A 1 731 ? -22.604 -3.673 39.850 1.00 94.50 731 ASN A O 1
ATOM 5514 N N . ASN A 1 732 ? -23.698 -2.417 38.357 1.00 94.31 732 ASN A N 1
ATOM 5515 C CA . ASN A 1 732 ? -24.440 -1.669 39.356 1.00 94.31 732 ASN A CA 1
ATOM 5516 C C . ASN A 1 732 ? -25.600 -2.520 39.883 1.00 94.31 732 ASN A C 1
ATOM 5518 O O . ASN A 1 732 ? -26.687 -2.533 39.305 1.00 94.31 732 ASN A O 1
ATOM 5522 N N . LEU A 1 733 ? -25.378 -3.193 41.014 1.00 89.25 733 LEU A N 1
ATOM 5523 C CA . LEU A 1 733 ? -26.371 -4.059 41.664 1.00 89.25 733 LEU A CA 1
ATOM 5524 C C . LEU A 1 733 ? -27.605 -3.306 42.204 1.00 89.25 733 LEU A C 1
ATOM 5526 O O . LEU A 1 733 ? -28.546 -3.943 42.677 1.00 89.25 733 LEU A O 1
ATOM 5530 N N . LEU A 1 734 ? -27.616 -1.967 42.163 1.00 92.62 734 LEU A N 1
ATOM 5531 C CA . LEU A 1 734 ? -28.807 -1.164 42.461 1.00 92.62 734 LEU A CA 1
ATOM 5532 C C . LEU A 1 734 ? -29.747 -1.032 41.253 1.00 92.62 734 LEU A C 1
ATOM 5534 O O . LEU A 1 734 ? -30.927 -0.743 41.453 1.00 92.62 734 LEU A O 1
ATOM 5538 N N . ASP A 1 735 ? -29.257 -1.234 40.024 1.00 93.62 735 ASP A N 1
ATOM 5539 C CA . ASP A 1 735 ? -30.112 -1.341 38.839 1.00 93.62 735 ASP A CA 1
ATOM 5540 C C . ASP A 1 735 ? -30.701 -2.766 38.782 1.00 93.62 735 ASP A C 1
ATOM 5542 O O . ASP A 1 735 ? -29.955 -3.732 38.602 1.00 93.62 735 ASP A O 1
ATOM 5546 N N . PRO A 1 736 ? -32.032 -2.941 38.919 1.00 91.75 736 PRO A N 1
ATOM 5547 C CA . PRO A 1 736 ? -32.666 -4.261 38.885 1.00 91.75 736 PRO A CA 1
ATOM 5548 C C . PRO A 1 736 ? -32.556 -4.961 37.521 1.00 91.75 736 PRO A C 1
ATOM 5550 O O . PRO A 1 736 ? -32.910 -6.136 37.416 1.00 91.75 736 PRO A O 1
ATOM 5553 N N . LEU A 1 737 ? -32.118 -4.255 36.473 1.00 93.50 737 LEU A N 1
ATOM 5554 C CA . LEU A 1 737 ? -31.863 -4.812 35.146 1.00 93.50 737 LEU A CA 1
ATOM 5555 C C . LEU A 1 737 ? -30.425 -5.327 34.978 1.00 93.50 737 LEU A C 1
ATOM 5557 O O . LEU A 1 737 ? -30.140 -5.954 33.954 1.00 93.50 737 LEU A O 1
ATOM 5561 N N . THR A 1 738 ? -29.536 -5.092 35.947 1.00 96.44 738 THR A N 1
ATOM 5562 C CA . THR A 1 738 ? -28.177 -5.647 35.963 1.00 96.44 738 THR A CA 1
ATOM 5563 C C . THR A 1 738 ? -28.226 -7.144 36.286 1.00 96.44 738 THR A C 1
ATOM 5565 O O . THR A 1 738 ? -28.753 -7.527 37.335 1.00 96.44 738 THR A O 1
ATOM 5568 N N . PRO A 1 739 ? -27.682 -8.023 35.423 1.00 96.38 739 PRO A N 1
ATOM 5569 C CA . PRO A 1 739 ? -27.580 -9.450 35.723 1.00 96.38 739 PRO A CA 1
ATOM 5570 C C . PRO A 1 739 ? -26.762 -9.705 36.993 1.00 96.38 739 PRO A C 1
ATOM 5572 O O . PRO A 1 739 ? -25.689 -9.129 37.171 1.00 96.38 739 PRO A O 1
ATOM 5575 N N . ALA A 1 740 ? -27.243 -10.592 37.867 1.00 95.38 740 ALA A N 1
ATOM 5576 C CA . ALA A 1 740 ? -26.564 -10.898 39.129 1.00 95.38 740 ALA A CA 1
ATOM 5577 C C . ALA A 1 740 ? -25.174 -11.540 38.936 1.00 95.38 740 ALA A C 1
ATOM 5579 O O . ALA A 1 740 ? -24.329 -11.437 39.820 1.00 95.38 740 ALA A O 1
ATOM 5580 N N . ASP A 1 741 ? -24.936 -12.183 37.792 1.00 96.88 741 ASP A N 1
ATOM 5581 C CA . ASP A 1 741 ? -23.682 -12.827 37.395 1.00 96.88 741 ASP A CA 1
ATOM 5582 C C . ASP A 1 741 ? -22.787 -11.932 36.516 1.00 96.88 741 ASP A C 1
ATOM 5584 O O . ASP A 1 741 ? -21.828 -12.420 35.924 1.00 96.88 741 ASP A O 1
ATOM 5588 N N . SER A 1 742 ? -23.051 -10.619 36.447 1.00 97.56 742 SER A N 1
ATOM 5589 C CA . SER A 1 742 ? -22.247 -9.675 35.648 1.00 97.56 742 SER A CA 1
ATOM 5590 C C . SER A 1 742 ? -20.768 -9.689 36.045 1.00 97.56 742 SER A C 1
ATOM 5592 O O . SER A 1 742 ? -19.896 -9.772 35.181 1.00 97.56 742 SER A O 1
ATOM 5594 N N . ALA A 1 743 ? -20.481 -9.695 37.352 1.00 96.88 743 ALA A N 1
ATOM 5595 C CA . ALA A 1 743 ? -19.119 -9.821 37.872 1.00 96.88 743 ALA A CA 1
ATOM 5596 C C . ALA A 1 743 ? -18.459 -11.149 37.465 1.00 96.88 743 ALA A C 1
ATOM 5598 O O . ALA A 1 743 ? -17.275 -11.165 37.124 1.00 96.88 743 ALA A O 1
ATOM 5599 N N . ASP A 1 744 ? -19.220 -12.246 37.467 1.00 98.00 744 ASP A N 1
ATOM 5600 C CA . ASP A 1 744 ? -18.713 -13.558 37.072 1.00 98.00 744 ASP A CA 1
ATOM 5601 C C . ASP A 1 744 ? -18.380 -13.590 35.576 1.00 98.00 744 ASP A C 1
ATOM 5603 O O . ASP A 1 744 ? -17.331 -14.109 35.188 1.00 98.00 744 ASP A O 1
ATOM 5607 N N . PHE A 1 745 ? -19.236 -12.981 34.747 1.00 98.50 745 PHE A N 1
ATOM 5608 C CA . PHE A 1 745 ? -19.047 -12.866 33.303 1.00 98.50 745 PHE A CA 1
ATOM 5609 C C . PHE A 1 745 ? -17.801 -12.053 32.940 1.00 98.50 745 PHE A C 1
ATOM 5611 O O . PHE A 1 745 ? -16.994 -12.515 32.136 1.00 98.50 745 PHE A O 1
ATOM 5618 N N . ILE A 1 746 ? -17.613 -10.858 33.514 1.00 97.75 746 ILE A N 1
ATOM 5619 C CA . ILE A 1 746 ? -16.484 -9.993 33.128 1.00 97.75 746 ILE A CA 1
ATOM 5620 C C . ILE A 1 746 ? -15.131 -10.524 33.612 1.00 97.75 746 ILE A C 1
ATOM 5622 O O . ILE A 1 746 ? -14.133 -10.270 32.951 1.00 97.75 746 ILE A O 1
ATOM 5626 N N . ASN A 1 747 ? -15.100 -11.287 34.713 1.00 97.94 747 ASN A N 1
ATOM 5627 C CA . ASN A 1 747 ? -13.873 -11.859 35.287 1.00 97.94 747 ASN A CA 1
ATOM 5628 C C . ASN A 1 747 ? -13.633 -13.328 34.882 1.00 97.94 747 ASN A C 1
ATOM 5630 O O . ASN A 1 747 ? -12.706 -13.954 35.390 1.00 97.94 747 ASN A O 1
ATOM 5634 N N . SER A 1 748 ? -14.479 -13.916 34.026 1.00 97.94 748 SER A N 1
ATOM 5635 C CA . SER A 1 748 ? -14.410 -15.341 33.659 1.00 97.94 748 SER A CA 1
ATOM 5636 C C . SER A 1 748 ? -14.323 -16.274 34.884 1.00 97.94 748 SER A C 1
ATOM 5638 O O . SER A 1 748 ? -13.478 -17.171 34.956 1.00 97.94 748 SER A O 1
ATOM 5640 N N . ILE A 1 749 ? -15.193 -16.080 35.878 1.00 97.44 749 ILE A N 1
ATOM 5641 C CA . ILE A 1 749 ? -15.264 -16.913 37.094 1.00 97.44 749 ILE A CA 1
ATOM 5642 C C . ILE A 1 749 ? -16.624 -17.611 37.223 1.00 97.44 749 ILE A C 1
ATOM 5644 O O . ILE A 1 749 ? -17.550 -17.372 36.449 1.00 97.44 749 ILE A O 1
ATOM 5648 N N . GLY A 1 750 ? -16.747 -18.529 38.185 1.00 96.94 750 GLY A N 1
ATOM 5649 C CA . GLY A 1 750 ? -18.003 -19.230 38.451 1.00 96.94 750 GLY A CA 1
ATOM 5650 C C . GLY A 1 750 ? -18.493 -20.025 37.237 1.00 96.94 750 GLY A C 1
ATOM 5651 O O . GLY A 1 750 ? -17.787 -20.885 36.711 1.00 96.94 750 GLY A O 1
ATOM 5652 N N . ALA A 1 751 ? -19.716 -19.745 36.782 1.00 96.19 751 ALA A N 1
ATOM 5653 C CA . ALA A 1 751 ? -20.288 -20.387 35.592 1.00 96.19 751 ALA A CA 1
ATOM 5654 C C . ALA A 1 751 ? -19.604 -19.959 34.276 1.00 96.19 751 ALA A C 1
ATOM 5656 O O . ALA A 1 751 ? -19.714 -20.659 33.266 1.00 96.19 751 ALA A O 1
ATOM 5657 N N . TRP A 1 752 ? -18.880 -18.839 34.301 1.00 97.62 752 TRP A N 1
ATOM 5658 C CA . TRP A 1 752 ? -18.196 -18.239 33.159 1.00 97.62 752 TRP A CA 1
ATOM 5659 C C . TRP A 1 752 ? -16.707 -18.590 33.090 1.00 97.62 752 TRP A C 1
ATOM 5661 O O . TRP A 1 752 ? -16.019 -18.132 32.181 1.00 97.62 752 TRP A O 1
ATOM 5671 N N . THR A 1 753 ? -16.210 -19.448 33.991 1.00 97.75 753 THR A N 1
ATOM 5672 C CA . THR A 1 753 ? -14.827 -19.935 33.946 1.00 97.75 753 THR A CA 1
ATOM 5673 C C . THR A 1 753 ? -14.481 -20.555 32.600 1.00 97.75 753 THR A C 1
ATOM 5675 O O . THR A 1 753 ? -15.203 -21.418 32.086 1.00 97.75 753 THR A O 1
ATOM 5678 N N . ASN A 1 754 ? -13.346 -20.107 32.055 1.00 95.31 754 ASN A N 1
ATOM 5679 C CA . ASN A 1 754 ? -12.771 -20.620 30.818 1.00 95.31 754 ASN A CA 1
ATOM 5680 C C . ASN A 1 754 ? -12.695 -22.155 30.856 1.00 95.31 754 ASN A C 1
ATOM 5682 O O . ASN A 1 754 ? -12.503 -22.778 31.904 1.00 95.31 754 ASN A O 1
ATOM 5686 N N . LEU A 1 755 ? -12.883 -22.780 29.698 1.00 93.62 755 LEU A N 1
ATOM 5687 C CA . LEU A 1 755 ? -12.786 -24.225 29.547 1.00 93.62 755 LEU A CA 1
ATOM 5688 C C . LEU A 1 755 ? -11.379 -24.726 29.924 1.00 93.62 755 LEU A C 1
ATOM 5690 O O . LEU A 1 755 ? -10.417 -23.960 29.866 1.00 93.62 755 LEU A O 1
ATOM 5694 N N . PRO A 1 756 ? -11.220 -26.017 30.280 1.00 90.50 756 PRO A N 1
ATOM 5695 C CA . PRO A 1 756 ? -9.910 -26.579 30.621 1.00 90.50 756 PRO A CA 1
ATOM 5696 C C . PRO A 1 756 ? -8.854 -26.464 29.511 1.00 90.50 756 PRO A C 1
ATOM 5698 O O . PRO A 1 756 ? -7.664 -26.511 29.804 1.00 90.50 756 PRO A O 1
ATOM 5701 N N . ASP A 1 757 ? -9.280 -26.320 28.254 1.00 86.38 757 ASP A N 1
ATOM 5702 C CA . ASP A 1 757 ? -8.412 -26.070 27.096 1.00 86.38 757 ASP A CA 1
ATOM 5703 C C . ASP A 1 757 ? -8.045 -24.581 26.916 1.00 86.38 757 ASP A C 1
ATOM 5705 O O . ASP A 1 757 ? -7.374 -24.215 25.953 1.00 86.38 757 ASP A O 1
ATOM 5709 N N . GLY A 1 758 ? -8.467 -23.719 27.845 1.00 85.81 758 GLY A N 1
ATOM 5710 C CA . GLY A 1 758 ? -8.241 -22.278 27.817 1.00 85.81 758 GLY A CA 1
ATOM 5711 C C . GLY A 1 758 ? -9.231 -21.502 26.949 1.00 85.81 758 GLY A C 1
ATOM 5712 O O . GLY A 1 758 ? -9.047 -20.296 26.780 1.00 85.81 758 GLY A O 1
ATOM 5713 N N . THR A 1 759 ? -10.260 -22.143 26.387 1.00 92.50 759 THR A N 1
ATOM 5714 C CA . THR A 1 759 ? -11.284 -21.455 25.587 1.00 92.50 759 THR A CA 1
ATOM 5715 C C . THR A 1 759 ? -12.206 -20.621 26.475 1.00 92.50 759 THR A C 1
ATOM 5717 O O . THR A 1 759 ? -12.760 -21.112 27.462 1.00 92.50 759 THR A O 1
ATOM 5720 N N . SER A 1 760 ? -12.416 -19.362 26.112 1.00 95.44 760 SER A N 1
ATOM 5721 C CA . SER A 1 760 ? -13.310 -18.445 26.807 1.00 95.44 760 SER A CA 1
ATOM 5722 C C . SER A 1 760 ? -14.780 -18.815 26.603 1.00 95.44 760 SER A C 1
ATOM 5724 O O . SER A 1 760 ? -15.233 -19.056 25.484 1.00 95.44 760 SER A O 1
ATOM 5726 N N . ARG A 1 761 ? -15.556 -18.806 27.696 1.00 96.75 761 ARG A N 1
ATOM 5727 C CA . ARG A 1 761 ? -17.027 -18.927 27.647 1.00 96.75 761 ARG A CA 1
ATOM 5728 C C . ARG A 1 761 ? -17.729 -17.591 27.423 1.00 96.75 761 ARG A C 1
ATOM 5730 O O . ARG A 1 761 ? -18.920 -17.576 27.130 1.00 96.75 761 ARG A O 1
ATOM 5737 N N . THR A 1 762 ? -17.017 -16.482 27.598 1.00 97.69 762 THR A N 1
ATOM 5738 C CA . THR A 1 762 ? -17.593 -15.135 27.665 1.00 97.69 762 THR A CA 1
ATOM 5739 C C . THR A 1 762 ? -17.675 -14.463 26.295 1.00 97.69 762 THR A C 1
ATOM 5741 O O . THR A 1 762 ? -18.355 -13.449 26.157 1.00 97.69 762 THR A O 1
ATOM 5744 N N . GLY A 1 763 ? -17.021 -15.037 25.280 1.00 96.62 763 GLY A N 1
ATOM 5745 C CA . GLY A 1 763 ? -16.950 -14.505 23.916 1.00 96.62 763 GLY A CA 1
ATOM 5746 C C . GLY A 1 763 ? -15.632 -13.800 23.584 1.00 96.62 763 GLY A C 1
ATOM 5747 O O . GLY A 1 763 ? -15.402 -13.490 22.419 1.00 96.62 763 GLY A O 1
ATOM 5748 N N . LEU A 1 764 ? -14.734 -13.615 24.560 1.00 98.06 764 LEU A N 1
ATOM 5749 C CA . LEU A 1 764 ? -13.445 -12.933 24.367 1.00 98.06 764 LEU A CA 1
ATOM 5750 C C . LEU A 1 764 ? -12.589 -13.569 23.256 1.00 98.06 764 LEU A C 1
ATOM 5752 O O . LEU A 1 764 ? -11.982 -12.872 22.449 1.00 98.06 764 LEU A O 1
ATOM 5756 N N . ASP A 1 765 ? -12.610 -14.897 23.141 1.00 97.50 765 ASP A N 1
ATOM 5757 C CA . ASP A 1 765 ? -11.890 -15.622 22.084 1.00 97.50 765 ASP A CA 1
ATOM 5758 C C . ASP A 1 765 ? -12.511 -15.465 20.685 1.00 97.50 765 ASP A C 1
ATOM 5760 O O . ASP A 1 765 ? -12.033 -16.083 19.741 1.00 97.50 765 ASP A O 1
ATOM 5764 N N . SER A 1 766 ? -13.582 -14.682 20.525 1.00 97.50 766 SER A N 1
ATOM 5765 C CA . SER A 1 766 ? -14.194 -14.398 19.218 1.00 97.50 766 SER A CA 1
ATOM 5766 C C . SER A 1 766 ? -13.759 -13.059 18.621 1.00 97.50 766 SER A C 1
ATOM 5768 O O . SER A 1 766 ? -14.058 -12.821 17.452 1.00 97.50 766 SER A O 1
ATOM 5770 N N . VAL A 1 767 ? -13.050 -12.213 19.381 1.00 98.75 767 VAL A N 1
ATOM 5771 C CA . VAL A 1 767 ? -12.574 -10.900 18.919 1.00 98.75 767 VAL A CA 1
ATOM 5772 C C . VAL A 1 767 ? -11.661 -11.073 17.706 1.00 98.75 767 VAL A C 1
ATOM 5774 O O . VAL A 1 767 ? -10.625 -11.734 17.793 1.00 98.75 767 VAL A O 1
ATOM 5777 N N . ASP A 1 768 ? -12.048 -10.516 16.558 1.00 98.81 768 ASP A N 1
ATOM 5778 C CA . ASP A 1 768 ? -11.264 -10.627 15.327 1.00 98.81 768 ASP A CA 1
ATOM 5779 C C . ASP A 1 768 ? -9.895 -9.953 15.475 1.00 98.81 768 ASP A C 1
ATOM 5781 O O . ASP A 1 768 ? -9.784 -8.892 16.089 1.00 98.81 768 ASP A O 1
ATOM 5785 N N . LEU A 1 769 ? -8.854 -10.567 14.894 1.00 98.75 769 LEU A N 1
ATOM 5786 C CA . LEU A 1 769 ? -7.476 -10.082 15.013 1.00 98.75 769 LEU A CA 1
ATOM 5787 C C . LEU A 1 769 ? -7.341 -8.622 14.567 1.00 98.75 769 LEU A C 1
ATOM 5789 O O . LEU A 1 769 ? -6.683 -7.860 15.262 1.00 98.75 769 LEU A O 1
ATOM 5793 N N . TRP A 1 770 ? -7.978 -8.239 13.452 1.00 98.62 770 TRP A N 1
ATOM 5794 C CA . TRP A 1 770 ? -7.831 -6.899 12.875 1.00 98.62 770 TRP A CA 1
ATOM 5795 C C . TRP A 1 770 ? -8.265 -5.789 13.846 1.00 98.62 770 TRP A C 1
ATOM 5797 O O . TRP A 1 770 ? -7.435 -5.016 14.309 1.00 98.62 770 TRP A O 1
ATOM 5807 N N . VAL A 1 771 ? -9.548 -5.751 14.221 1.00 98.62 771 VAL A N 1
ATOM 5808 C CA . VAL A 1 771 ? -10.073 -4.699 15.110 1.00 98.62 771 VAL A CA 1
ATOM 5809 C C . VAL A 1 771 ? -9.562 -4.847 16.544 1.00 98.62 771 VAL A C 1
ATOM 5811 O O . VAL A 1 771 ? -9.321 -3.858 17.226 1.00 98.62 771 VAL A O 1
ATOM 5814 N N . GLY A 1 772 ? -9.370 -6.083 17.014 1.00 98.38 772 GLY A N 1
ATOM 5815 C CA . GLY A 1 772 ? -8.903 -6.324 18.372 1.00 98.38 772 GLY A CA 1
ATOM 5816 C C . GLY A 1 772 ? -7.450 -5.914 18.590 1.00 98.38 772 GLY A C 1
ATOM 5817 O O . GLY A 1 772 ? -7.133 -5.415 19.664 1.00 98.38 772 GLY A O 1
ATOM 5818 N N . GLY A 1 773 ? -6.589 -6.140 17.591 1.00 97.81 773 GLY A N 1
ATOM 5819 C CA . GLY A 1 773 ? -5.178 -5.761 17.623 1.00 97.81 773 GLY A CA 1
ATOM 5820 C C . GLY A 1 773 ? -4.943 -4.274 17.357 1.00 97.81 773 GLY A C 1
ATOM 5821 O O . GLY A 1 773 ? -4.053 -3.705 17.979 1.00 97.81 773 GLY A O 1
ATOM 5822 N N . LEU A 1 774 ? -5.777 -3.632 16.524 1.00 97.69 774 LEU A N 1
ATOM 5823 C CA . LEU A 1 774 ? -5.814 -2.167 16.385 1.00 97.69 774 LEU A CA 1
ATOM 5824 C C . LEU A 1 774 ? -6.105 -1.467 17.719 1.00 97.69 774 LEU A C 1
ATOM 5826 O O . LEU A 1 774 ? -5.474 -0.466 18.043 1.00 97.69 774 LEU A O 1
ATOM 5830 N N . ALA A 1 775 ? -7.021 -2.030 18.509 1.00 98.12 775 ALA A N 1
ATOM 5831 C CA . ALA A 1 775 ? -7.425 -1.463 19.791 1.00 98.12 775 ALA A CA 1
ATOM 5832 C C . ALA A 1 775 ? -6.415 -1.698 20.933 1.00 98.12 775 ALA A C 1
ATOM 5834 O O . ALA A 1 775 ? -6.588 -1.142 22.019 1.00 98.12 775 ALA A O 1
ATOM 5835 N N . GLU A 1 776 ? -5.392 -2.546 20.754 1.00 97.62 776 GLU A N 1
ATOM 5836 C CA . GLU A 1 776 ? -4.395 -2.806 21.801 1.00 97.62 776 GLU A CA 1
ATOM 5837 C C . GLU A 1 776 ? -3.574 -1.539 22.105 1.00 97.62 776 GLU A C 1
ATOM 5839 O O . GLU A 1 776 ? -3.097 -0.836 21.215 1.00 97.62 776 GLU A O 1
ATOM 5844 N N . SER A 1 777 ? -3.364 -1.260 23.391 1.00 93.62 777 SER A N 1
ATOM 5845 C CA . SER A 1 777 ? -2.520 -0.153 23.844 1.00 93.62 777 SER A CA 1
ATOM 5846 C C . SER A 1 777 ? -1.063 -0.302 23.380 1.00 93.62 777 SER A C 1
ATOM 5848 O O . SER A 1 777 ? -0.505 -1.401 23.310 1.00 93.62 777 SER A O 1
ATOM 5850 N N . GLN A 1 778 ? -0.435 0.836 23.082 1.00 91.31 778 GLN A N 1
ATOM 5851 C CA . GLN A 1 778 ? 0.973 0.926 22.682 1.00 91.31 778 GLN A CA 1
ATOM 5852 C C . GLN A 1 778 ? 1.888 1.121 23.906 1.00 91.31 778 GLN A C 1
ATOM 5854 O O . GLN A 1 778 ? 1.480 1.668 24.939 1.00 91.31 778 GLN A O 1
ATOM 5859 N N . ASN A 1 779 ? 3.169 0.779 23.771 1.00 86.94 779 ASN A N 1
ATOM 5860 C CA . ASN A 1 779 ? 4.179 1.091 24.787 1.00 86.94 779 ASN A CA 1
ATOM 5861 C C . ASN A 1 779 ? 4.576 2.579 24.743 1.00 86.94 779 ASN A C 1
ATOM 5863 O O . ASN A 1 779 ? 4.678 3.175 23.675 1.00 86.94 779 ASN A O 1
ATOM 5867 N N . LEU A 1 780 ? 4.828 3.188 25.910 1.00 84.44 780 LEU A N 1
ATOM 5868 C CA . LEU A 1 780 ? 5.479 4.507 25.984 1.00 84.44 780 LEU A CA 1
ATOM 5869 C C . LEU A 1 780 ? 6.885 4.422 25.381 1.00 84.44 780 LEU A C 1
ATOM 5871 O O . LEU A 1 780 ? 7.624 3.496 25.715 1.00 84.44 780 LEU A O 1
ATOM 5875 N N . PHE A 1 781 ? 7.244 5.394 24.536 1.00 82.38 781 PHE A N 1
ATOM 5876 C CA . PHE A 1 781 ? 8.524 5.421 23.808 1.00 82.38 781 PHE A CA 1
ATOM 5877 C C . PHE A 1 781 ? 8.773 4.167 22.940 1.00 82.38 781 PHE A C 1
ATOM 5879 O O . PHE A 1 781 ? 9.916 3.743 22.770 1.00 82.38 781 PHE A O 1
ATOM 5886 N N . GLY A 1 782 ? 7.698 3.533 22.459 1.00 87.19 782 GLY A N 1
ATOM 5887 C CA . GLY A 1 782 ? 7.735 2.351 21.597 1.00 87.19 782 GLY A CA 1
ATOM 5888 C C . GLY A 1 782 ? 7.363 2.658 20.145 1.00 87.19 782 GLY A C 1
ATOM 5889 O O . GLY A 1 782 ? 7.490 3.784 19.683 1.00 87.19 782 GLY A O 1
ATOM 5890 N N . GLY A 1 783 ? 6.903 1.634 19.426 1.00 91.25 783 GLY A N 1
ATOM 5891 C CA . GLY A 1 783 ? 6.313 1.786 18.094 1.00 91.25 783 GLY A CA 1
ATOM 5892 C C . GLY A 1 783 ? 4.816 2.103 18.131 1.00 91.25 783 GLY A C 1
ATOM 5893 O O . GLY A 1 783 ? 4.179 2.073 19.185 1.00 91.25 783 GLY A O 1
ATOM 5894 N N . LEU A 1 784 ? 4.239 2.335 16.954 1.00 94.00 784 LEU A N 1
ATOM 5895 C CA . LEU A 1 784 ? 2.843 2.738 16.753 1.00 94.00 784 LEU A CA 1
ATOM 5896 C C . LEU A 1 784 ? 1.828 1.595 16.925 1.00 94.00 784 LEU A C 1
ATOM 5898 O O . LEU A 1 784 ? 0.625 1.826 16.838 1.00 94.00 784 LEU A O 1
ATOM 5902 N N . LEU A 1 785 ? 2.271 0.362 17.168 1.00 96.00 785 LEU A N 1
ATOM 5903 C CA . LEU A 1 785 ? 1.404 -0.816 17.211 1.00 96.00 785 LEU A CA 1
ATOM 5904 C C . LEU A 1 785 ? 1.288 -1.395 18.626 1.00 96.00 785 LEU A C 1
ATOM 5906 O O . LEU A 1 785 ? 2.253 -1.410 19.394 1.00 96.00 785 LEU A O 1
ATOM 5910 N N . GLY A 1 786 ? 0.109 -1.931 18.947 1.00 95.62 786 GLY A N 1
ATOM 5911 C CA . GLY A 1 786 ? -0.092 -2.764 20.132 1.00 95.62 786 GLY A CA 1
ATOM 5912 C C . GLY A 1 786 ? 0.679 -4.086 20.052 1.00 95.62 786 GLY A C 1
ATOM 5913 O O . GLY A 1 786 ? 1.151 -4.492 18.991 1.00 95.62 786 GLY A O 1
ATOM 5914 N N . SER A 1 787 ? 0.832 -4.772 21.187 1.00 96.25 787 SER A N 1
ATOM 5915 C CA . SER A 1 787 ? 1.761 -5.911 21.337 1.00 96.25 787 SER A CA 1
ATOM 5916 C C . SER A 1 787 ? 1.633 -7.028 20.284 1.00 96.25 787 SER A C 1
ATOM 5918 O O . SER A 1 787 ? 2.651 -7.527 19.802 1.00 96.25 787 SER A O 1
ATOM 5920 N N . THR A 1 788 ? 0.413 -7.414 19.896 1.00 97.94 788 THR A N 1
ATOM 5921 C CA . THR A 1 788 ? 0.185 -8.494 18.925 1.00 97.94 788 THR A CA 1
ATOM 5922 C C . THR A 1 788 ? 0.542 -8.044 17.516 1.00 97.94 788 THR A C 1
ATOM 5924 O O . THR A 1 788 ? 1.265 -8.743 16.805 1.00 97.94 788 THR A O 1
ATOM 5927 N N . PHE A 1 789 ? 0.040 -6.876 17.106 1.00 98.25 789 PHE A N 1
ATOM 5928 C CA . PHE A 1 789 ? 0.336 -6.301 15.794 1.00 98.25 789 PHE A CA 1
ATOM 5929 C C . PHE A 1 789 ? 1.822 -6.013 15.653 1.00 98.25 789 PHE A C 1
ATOM 5931 O O . PHE A 1 789 ? 2.402 -6.334 14.618 1.00 98.25 789 PHE A O 1
ATOM 5938 N N . ASN A 1 790 ? 2.443 -5.506 16.720 1.00 96.75 790 ASN A N 1
ATOM 5939 C CA . ASN A 1 790 ? 3.870 -5.267 16.751 1.00 96.75 790 ASN A CA 1
ATOM 5940 C C . ASN A 1 790 ? 4.661 -6.535 16.433 1.00 96.75 790 ASN A C 1
ATOM 5942 O O . ASN A 1 790 ? 5.476 -6.527 15.521 1.00 96.75 790 ASN A O 1
ATOM 5946 N N . TYR A 1 791 ? 4.391 -7.635 17.141 1.00 96.94 791 TYR A N 1
ATOM 5947 C CA . TYR A 1 791 ? 5.117 -8.883 16.922 1.00 96.94 791 TYR A CA 1
ATOM 5948 C C . TYR A 1 791 ? 5.019 -9.359 15.466 1.00 96.94 791 TYR A C 1
ATOM 5950 O O . TYR A 1 791 ? 6.025 -9.719 14.860 1.00 96.94 791 TYR A O 1
ATOM 5958 N N . VAL A 1 792 ? 3.814 -9.345 14.886 1.00 98.12 792 VAL A N 1
ATOM 5959 C CA . VAL A 1 792 ? 3.603 -9.793 13.500 1.00 98.12 792 VAL A CA 1
ATOM 5960 C C . VAL A 1 792 ? 4.308 -8.868 12.504 1.00 98.12 792 VAL A C 1
ATOM 5962 O O . VAL A 1 792 ? 4.961 -9.360 11.584 1.00 98.12 792 VAL A O 1
ATOM 5965 N N . PHE A 1 793 ? 4.193 -7.551 12.689 1.00 98.12 793 PHE A N 1
ATOM 5966 C CA . PHE A 1 793 ? 4.819 -6.552 11.827 1.00 98.12 793 PHE A CA 1
ATOM 5967 C C . PHE A 1 793 ? 6.347 -6.625 11.909 1.00 98.12 793 PHE A C 1
ATOM 5969 O O . PHE A 1 793 ? 7.010 -6.878 10.908 1.00 98.12 793 PHE A O 1
ATOM 5976 N N . GLU A 1 794 ? 6.908 -6.479 13.108 1.00 95.81 794 GLU A N 1
ATOM 5977 C CA . GLU A 1 794 ? 8.350 -6.474 13.357 1.00 95.81 794 GLU A CA 1
ATOM 5978 C C . GLU A 1 794 ? 9.011 -7.756 12.848 1.00 95.81 794 GLU A C 1
ATOM 5980 O O . GLU A 1 794 ? 10.022 -7.700 12.146 1.00 95.81 794 GLU A O 1
ATOM 5985 N N . GLN A 1 795 ? 8.409 -8.918 13.124 1.00 95.19 795 GLN A N 1
ATOM 5986 C CA . GLN A 1 795 ? 8.905 -10.198 12.630 1.00 95.19 795 GLN A CA 1
ATOM 5987 C C . GLN A 1 795 ? 8.892 -10.264 11.096 1.00 95.19 795 GLN A C 1
ATOM 5989 O O . GLN A 1 795 ? 9.847 -10.774 10.507 1.00 95.19 795 GLN A O 1
ATOM 5994 N N . GLN A 1 796 ? 7.836 -9.774 10.437 1.00 97.50 796 GLN A N 1
ATOM 5995 C CA . GLN A 1 796 ? 7.750 -9.769 8.975 1.00 97.50 796 GLN A CA 1
ATOM 5996 C C . GLN A 1 796 ? 8.804 -8.844 8.356 1.00 97.50 796 GLN A C 1
ATOM 5998 O O . GLN A 1 796 ? 9.537 -9.281 7.470 1.00 97.50 796 GLN A O 1
ATOM 6003 N N . LEU A 1 797 ? 8.924 -7.606 8.841 1.00 96.50 797 LEU A N 1
ATOM 6004 C CA . LEU A 1 797 ? 9.885 -6.630 8.322 1.00 96.50 797 LEU A CA 1
ATOM 6005 C C . LEU A 1 797 ? 11.330 -7.086 8.570 1.00 96.50 797 LEU A C 1
ATOM 6007 O O . LEU A 1 797 ? 12.164 -7.014 7.669 1.00 96.50 797 LEU A O 1
ATOM 6011 N N . THR A 1 798 ? 11.612 -7.650 9.746 1.00 93.81 798 THR A N 1
ATOM 6012 C CA . THR A 1 798 ? 12.924 -8.231 10.068 1.00 93.81 798 THR A CA 1
ATOM 6013 C C . THR A 1 798 ? 13.257 -9.399 9.142 1.00 93.81 798 THR A C 1
ATOM 6015 O O . THR A 1 798 ? 14.385 -9.510 8.666 1.00 93.81 798 THR A O 1
ATOM 6018 N N . ASN A 1 799 ? 12.282 -10.257 8.822 1.00 94.19 799 ASN A N 1
ATOM 6019 C CA . ASN A 1 799 ? 12.493 -11.352 7.876 1.00 94.19 799 ASN A CA 1
ATOM 6020 C C . ASN A 1 799 ? 12.742 -10.836 6.453 1.00 94.19 799 ASN A C 1
ATOM 6022 O O . ASN A 1 799 ? 13.636 -11.356 5.793 1.00 94.19 799 ASN A O 1
ATOM 6026 N N . LEU A 1 800 ? 12.003 -9.820 5.993 1.00 94.69 800 LEU A N 1
ATOM 6027 C CA . LEU A 1 800 ? 12.234 -9.180 4.691 1.00 94.69 800 LEU A CA 1
ATOM 6028 C C . LEU A 1 800 ? 13.635 -8.571 4.604 1.00 94.69 800 LEU A C 1
ATOM 6030 O O . LEU A 1 800 ? 14.310 -8.752 3.597 1.00 94.69 800 LEU A O 1
ATOM 6034 N N . GLN A 1 801 ? 14.097 -7.916 5.671 1.00 92.31 801 GLN A N 1
ATOM 6035 C CA . GLN A 1 801 ? 15.436 -7.335 5.729 1.00 92.31 801 GLN A CA 1
ATOM 6036 C C . GLN A 1 801 ? 16.536 -8.405 5.742 1.00 92.31 801 GLN A C 1
ATOM 6038 O O . GLN A 1 801 ? 17.485 -8.357 4.959 1.00 92.31 801 GLN A O 1
ATOM 6043 N N . ASN A 1 802 ? 16.428 -9.371 6.655 1.00 91.25 802 ASN A N 1
ATOM 6044 C CA . ASN A 1 802 ? 17.488 -10.344 6.898 1.00 91.25 802 ASN A CA 1
ATOM 6045 C C . ASN A 1 802 ? 17.515 -11.439 5.831 1.00 91.25 802 ASN A C 1
ATOM 6047 O O . ASN A 1 802 ? 18.593 -11.909 5.485 1.00 91.25 802 ASN A O 1
ATOM 6051 N N . GLY A 1 803 ? 16.361 -11.832 5.292 1.00 91.75 803 GLY A N 1
ATOM 6052 C CA . GLY A 1 803 ? 16.238 -12.872 4.271 1.00 91.75 803 GLY A CA 1
ATOM 6053 C C . GLY A 1 803 ? 16.521 -12.402 2.841 1.00 91.75 803 GLY A C 1
ATOM 6054 O O . GLY A 1 803 ? 16.658 -13.248 1.959 1.00 91.75 803 GLY A O 1
ATOM 6055 N N . ASP A 1 804 ? 16.617 -11.092 2.585 1.00 93.50 804 ASP A N 1
ATOM 6056 C CA . ASP A 1 804 ? 16.901 -10.571 1.245 1.00 93.50 804 ASP A CA 1
ATOM 6057 C C . ASP A 1 804 ? 18.411 -10.588 0.948 1.00 93.50 804 ASP A C 1
ATOM 6059 O O . ASP A 1 804 ? 19.218 -9.836 1.509 1.00 93.50 804 ASP A O 1
ATOM 6063 N N . ARG A 1 805 ? 18.818 -11.452 0.011 1.00 92.88 805 ARG A N 1
ATOM 6064 C CA . ARG A 1 805 ? 20.197 -11.501 -0.495 1.00 92.88 805 ARG A CA 1
ATOM 6065 C C . ARG A 1 805 ? 20.582 -10.208 -1.209 1.00 92.88 805 ARG A C 1
ATOM 6067 O O . ARG A 1 805 ? 21.760 -9.876 -1.261 1.00 92.88 805 ARG A O 1
ATOM 6074 N N . LEU A 1 806 ? 19.618 -9.503 -1.788 1.00 94.31 806 LEU A N 1
ATOM 6075 C CA . LEU A 1 806 ? 19.824 -8.306 -2.596 1.00 94.31 806 LEU A CA 1
ATOM 6076 C C . LEU A 1 806 ? 19.511 -7.010 -1.836 1.00 94.31 806 LEU A C 1
ATOM 6078 O O . LEU A 1 806 ? 19.429 -5.959 -2.469 1.00 94.31 806 LEU A O 1
ATOM 6082 N N . TYR A 1 807 ? 19.409 -7.068 -0.504 1.00 93.56 807 TYR A N 1
ATOM 6083 C CA . TYR A 1 807 ? 19.229 -5.885 0.333 1.00 93.56 807 TYR A CA 1
ATOM 6084 C C . TYR A 1 807 ? 20.368 -4.870 0.140 1.00 93.56 807 TYR A C 1
ATOM 6086 O O . TYR A 1 807 ? 21.551 -5.231 0.120 1.00 93.56 807 TYR A O 1
ATOM 6094 N N . TYR A 1 808 ? 20.029 -3.584 0.013 1.00 92.44 808 TYR A N 1
ATOM 6095 C CA . TYR A 1 808 ? 20.959 -2.545 -0.441 1.00 92.44 808 TYR A CA 1
ATOM 6096 C C . TYR A 1 808 ? 22.254 -2.477 0.377 1.00 92.44 808 TYR A C 1
ATOM 6098 O O . TYR A 1 808 ? 23.337 -2.255 -0.178 1.00 92.44 808 TYR A O 1
ATOM 6106 N N . LEU A 1 809 ? 22.171 -2.726 1.688 1.00 90.62 809 LEU A N 1
ATOM 6107 C CA . LEU A 1 809 ? 23.305 -2.657 2.602 1.00 90.62 809 LEU A CA 1
ATOM 6108 C C . LEU A 1 809 ? 24.387 -3.695 2.299 1.00 90.62 809 LEU A C 1
ATOM 6110 O O . LEU A 1 809 ? 25.573 -3.355 2.293 1.00 90.62 809 LEU A O 1
ATOM 6114 N N . SER A 1 810 ? 23.987 -4.945 2.046 1.00 87.88 810 SER A N 1
ATOM 6115 C CA . SER A 1 810 ? 24.913 -6.031 1.711 1.00 87.88 810 SER A CA 1
ATOM 6116 C C . SER A 1 810 ? 25.420 -5.893 0.275 1.00 87.88 810 SER A C 1
ATOM 6118 O O . SER A 1 810 ? 26.552 -6.278 -0.029 1.00 87.88 810 SER A O 1
ATOM 6120 N N . ARG A 1 811 ? 24.617 -5.274 -0.597 1.00 90.62 811 ARG A N 1
ATOM 6121 C CA . ARG A 1 811 ? 24.875 -5.136 -2.032 1.00 90.62 811 ARG A CA 1
ATOM 6122 C C . ARG A 1 811 ? 25.797 -3.981 -2.411 1.00 90.62 811 ARG A C 1
ATOM 6124 O O . ARG A 1 811 ? 26.419 -4.048 -3.468 1.00 90.62 811 ARG A O 1
ATOM 6131 N N . THR A 1 812 ? 25.919 -2.940 -1.593 1.00 92.00 812 THR A N 1
ATOM 6132 C CA . THR A 1 812 ? 26.679 -1.719 -1.936 1.00 92.00 812 THR A CA 1
ATOM 6133 C C . THR A 1 812 ? 27.926 -1.405 -1.077 1.00 92.00 812 THR A C 1
ATOM 6135 O O . THR A 1 812 ? 28.439 -0.285 -1.181 1.00 92.00 812 THR A O 1
ATOM 6138 N N . PRO A 1 813 ? 28.504 -2.315 -0.259 1.00 89.00 813 PRO A N 1
ATOM 6139 C CA . PRO A 1 813 ? 29.575 -1.947 0.666 1.00 89.00 813 PRO A CA 1
ATOM 6140 C C . PRO A 1 813 ? 30.807 -1.398 -0.068 1.00 89.00 813 PRO A C 1
ATOM 6142 O O . PRO A 1 813 ? 31.323 -2.007 -1.005 1.00 89.00 813 PRO A O 1
ATOM 6145 N N . GLY A 1 814 ? 31.293 -0.237 0.381 1.00 87.62 814 GLY A N 1
ATOM 6146 C CA . GLY A 1 814 ? 32.482 0.420 -0.176 1.00 87.62 814 GLY A CA 1
ATOM 6147 C C . GLY A 1 814 ? 32.280 1.118 -1.527 1.00 87.62 814 GLY A C 1
ATOM 6148 O O . GLY A 1 814 ? 33.264 1.559 -2.120 1.00 87.62 814 GLY A O 1
ATOM 6149 N N . THR A 1 815 ? 31.042 1.223 -2.019 1.00 92.06 815 THR A N 1
ATOM 6150 C CA . THR A 1 815 ? 30.701 1.989 -3.231 1.00 92.06 815 THR A CA 1
ATOM 6151 C C . THR A 1 815 ? 30.348 3.440 -2.894 1.00 92.06 815 THR A C 1
ATOM 6153 O O . THR A 1 815 ? 30.002 3.747 -1.753 1.00 92.06 815 THR A O 1
ATOM 6156 N N . ASN A 1 816 ? 30.419 4.340 -3.880 1.00 94.25 816 ASN A N 1
ATOM 6157 C CA . ASN A 1 816 ? 29.891 5.698 -3.717 1.00 94.25 816 ASN A CA 1
ATOM 6158 C C . ASN A 1 816 ? 28.363 5.661 -3.625 1.00 94.25 816 ASN A C 1
ATOM 6160 O O . ASN A 1 816 ? 27.793 6.346 -2.784 1.00 94.25 816 ASN A O 1
ATOM 6164 N N . LEU A 1 817 ? 27.733 4.776 -4.400 1.00 94.31 817 LEU A N 1
ATOM 6165 C CA . LEU A 1 817 ? 26.302 4.500 -4.341 1.00 94.31 817 LEU A CA 1
ATOM 6166 C C . LEU A 1 817 ? 25.799 4.268 -2.909 1.00 94.31 817 LEU A C 1
ATOM 6168 O O . LEU A 1 817 ? 24.770 4.818 -2.541 1.00 94.31 817 LEU A O 1
ATOM 6172 N N . ARG A 1 818 ? 26.548 3.554 -2.056 1.00 92.38 818 ARG A N 1
ATOM 6173 C CA . ARG A 1 818 ? 26.166 3.396 -0.645 1.00 92.38 818 ARG A CA 1
ATOM 6174 C C . ARG A 1 818 ? 26.051 4.723 0.100 1.00 92.38 818 ARG A C 1
ATOM 6176 O O . ARG A 1 818 ? 25.086 4.926 0.819 1.00 92.38 818 ARG A O 1
ATOM 6183 N N . ALA A 1 819 ? 27.032 5.608 -0.051 1.00 91.00 819 ALA A N 1
ATOM 6184 C CA . ALA A 1 819 ? 27.010 6.903 0.624 1.00 91.00 819 ALA A CA 1
ATOM 6185 C C . ALA A 1 819 ? 25.866 7.794 0.119 1.00 91.00 819 ALA A C 1
ATOM 6187 O O . ALA A 1 819 ? 25.338 8.589 0.883 1.00 91.00 819 ALA A O 1
ATOM 6188 N N . GLN A 1 820 ? 25.494 7.655 -1.156 1.00 91.81 820 GLN A N 1
ATOM 6189 C CA . GLN A 1 820 ? 24.377 8.394 -1.743 1.00 91.81 820 GLN A CA 1
ATOM 6190 C C . GLN A 1 820 ? 23.028 7.858 -1.273 1.00 91.81 820 GLN A C 1
ATOM 6192 O O . GLN A 1 820 ? 22.158 8.655 -0.965 1.00 91.81 820 GLN A O 1
ATOM 6197 N N . LEU A 1 821 ? 22.875 6.534 -1.158 1.00 92.25 821 LEU A N 1
ATOM 6198 C CA . LEU A 1 821 ? 21.661 5.914 -0.621 1.00 92.25 821 LEU A CA 1
ATOM 6199 C C . LEU A 1 821 ? 21.397 6.352 0.823 1.00 92.25 821 LEU A C 1
ATOM 6201 O O . LEU A 1 821 ? 20.288 6.750 1.120 1.00 92.25 821 LEU A O 1
ATOM 6205 N N . GLU A 1 822 ? 22.414 6.355 1.690 1.00 88.88 822 GLU A N 1
ATOM 6206 C CA . GLU A 1 822 ? 22.265 6.768 3.102 1.00 88.88 822 GLU A CA 1
ATOM 6207 C C . GLU A 1 822 ? 21.925 8.254 3.289 1.00 88.88 822 GLU A C 1
ATOM 6209 O O . GLU A 1 822 ? 21.461 8.647 4.353 1.00 88.88 822 GLU A O 1
ATOM 6214 N N . GLY A 1 823 ? 22.228 9.091 2.294 1.00 85.31 823 GLY A N 1
ATOM 6215 C CA . GLY A 1 823 ? 21.895 10.514 2.307 1.00 85.31 823 GLY A CA 1
ATOM 6216 C C . GLY A 1 823 ? 20.619 10.856 1.540 1.00 85.31 823 GLY A C 1
ATOM 6217 O O . GLY A 1 823 ? 20.281 12.033 1.486 1.00 85.31 823 GLY A O 1
ATOM 6218 N N . ASN A 1 824 ? 19.959 9.875 0.915 1.00 88.25 824 ASN A N 1
ATOM 6219 C CA . ASN A 1 824 ? 18.813 10.086 0.037 1.00 88.25 824 ASN A CA 1
ATOM 6220 C C . ASN A 1 824 ? 17.510 9.927 0.817 1.00 88.25 824 ASN A C 1
ATOM 6222 O O . ASN A 1 824 ? 17.145 8.803 1.152 1.00 88.25 824 ASN A O 1
ATOM 6226 N N . SER A 1 825 ? 16.786 11.026 1.023 1.00 92.00 825 SER A N 1
ATOM 6227 C CA . SER A 1 825 ? 15.477 10.990 1.677 1.00 92.00 825 SER A CA 1
ATOM 6228 C C . SER A 1 825 ? 14.312 10.927 0.695 1.00 92.00 825 SER A C 1
ATOM 6230 O O . SER A 1 825 ? 14.450 11.289 -0.481 1.00 92.00 825 SER A O 1
ATOM 6232 N N . PHE A 1 826 ? 13.131 10.510 1.164 1.00 95.56 826 PHE A N 1
ATOM 6233 C CA . PHE A 1 826 ? 11.950 10.502 0.296 1.00 95.56 826 PHE A CA 1
ATOM 6234 C C . PHE A 1 826 ? 11.510 11.931 -0.057 1.00 95.56 826 PHE A C 1
ATOM 6236 O O . PHE A 1 826 ? 11.111 12.176 -1.195 1.00 95.56 826 PHE A O 1
ATOM 6243 N N . ALA A 1 827 ? 11.693 12.896 0.856 1.00 94.12 827 ALA A N 1
ATOM 6244 C CA . ALA A 1 827 ? 11.507 14.321 0.571 1.00 94.12 827 ALA A CA 1
ATOM 6245 C C . ALA A 1 827 ? 12.367 14.793 -0.613 1.00 94.12 827 ALA A C 1
ATOM 6247 O O . ALA A 1 827 ? 11.849 15.415 -1.541 1.00 94.12 827 ALA A O 1
ATOM 6248 N N . GLU A 1 828 ? 13.668 14.473 -0.618 1.00 90.81 828 GLU A N 1
ATOM 6249 C CA . GLU A 1 828 ? 14.564 14.849 -1.719 1.00 90.81 828 GLU A CA 1
ATOM 6250 C C . GLU A 1 828 ? 14.151 14.161 -3.026 1.00 90.81 828 GLU A C 1
ATOM 6252 O O . GLU A 1 828 ? 14.147 14.788 -4.085 1.00 90.81 828 GLU A O 1
ATOM 6257 N N . LEU A 1 829 ? 13.766 12.884 -2.965 1.00 94.12 829 LEU A N 1
ATOM 6258 C CA . LEU A 1 829 ? 13.326 12.131 -4.138 1.00 94.12 829 LEU A CA 1
ATOM 6259 C C . LEU A 1 829 ? 12.042 12.730 -4.744 1.00 94.12 829 LEU A C 1
ATOM 6261 O O . LEU A 1 829 ? 11.963 12.862 -5.967 1.00 94.12 829 LEU A O 1
ATOM 6265 N N . ILE A 1 830 ? 11.083 13.167 -3.918 1.00 96.75 830 ILE A N 1
ATOM 6266 C CA . ILE A 1 830 ? 9.879 13.888 -4.365 1.00 96.75 830 ILE A CA 1
ATOM 6267 C C . ILE A 1 830 ? 10.258 15.221 -5.020 1.00 96.75 830 ILE A C 1
ATOM 6269 O O . ILE A 1 830 ? 9.872 15.459 -6.166 1.00 96.75 830 ILE A O 1
ATOM 6273 N N . GLN A 1 831 ? 11.036 16.074 -4.344 1.00 92.62 831 GLN A N 1
ATOM 6274 C CA . GLN A 1 831 ? 11.418 17.395 -4.872 1.00 92.62 831 GLN A CA 1
ATOM 6275 C C . GLN A 1 831 ? 12.238 17.288 -6.168 1.00 92.62 831 GLN A C 1
ATOM 6277 O O . GLN A 1 831 ? 12.124 18.121 -7.062 1.00 92.62 831 GLN A O 1
ATOM 6282 N N . ARG A 1 832 ? 13.034 16.225 -6.334 1.00 90.62 832 ARG A N 1
ATOM 6283 C CA . ARG A 1 832 ? 13.825 15.982 -7.552 1.00 90.62 832 ARG A CA 1
ATOM 6284 C C . ARG A 1 832 ? 12.980 15.544 -8.758 1.00 90.62 832 ARG A C 1
ATOM 6286 O O . ARG A 1 832 ? 13.474 15.594 -9.886 1.00 90.62 832 ARG A O 1
ATOM 6293 N N . ASN A 1 833 ? 11.740 15.109 -8.529 1.00 94.50 833 ASN A N 1
ATOM 6294 C CA . ASN A 1 833 ? 10.821 14.575 -9.541 1.00 94.50 833 ASN A CA 1
ATOM 6295 C C . ASN A 1 833 ? 9.497 15.361 -9.648 1.00 94.50 833 ASN A C 1
ATOM 6297 O O . ASN A 1 833 ? 8.577 14.914 -10.334 1.00 94.50 833 ASN A O 1
ATOM 6301 N N . SER A 1 834 ? 9.390 16.513 -8.984 1.00 95.69 834 SER A N 1
ATOM 6302 C CA . SER A 1 834 ? 8.197 17.367 -8.969 1.00 95.69 834 SER A CA 1
ATOM 6303 C C . SER A 1 834 ? 8.576 18.844 -8.822 1.00 95.69 834 SER A C 1
ATOM 6305 O O . SER A 1 834 ? 9.756 19.188 -8.853 1.00 95.69 834 SER A O 1
ATOM 6307 N N . ASP A 1 835 ? 7.583 19.721 -8.687 1.00 93.81 835 ASP A N 1
ATOM 6308 C CA . ASP A 1 835 ? 7.770 21.110 -8.256 1.00 93.81 835 ASP A CA 1
ATOM 6309 C C . ASP A 1 835 ? 7.470 21.324 -6.760 1.00 93.81 835 ASP A C 1
ATOM 6311 O O . ASP A 1 835 ? 7.375 22.473 -6.326 1.00 93.81 835 ASP A O 1
ATOM 6315 N N . ALA A 1 836 ? 7.353 20.245 -5.967 1.00 93.06 836 ALA A N 1
ATOM 6316 C CA . ALA A 1 836 ? 7.281 20.353 -4.513 1.00 93.06 836 ALA A CA 1
ATOM 6317 C C . ALA A 1 836 ? 8.495 21.114 -3.976 1.00 93.06 836 ALA A C 1
ATOM 6319 O O . ALA A 1 836 ? 9.625 20.923 -4.434 1.00 93.06 836 ALA A O 1
ATOM 6320 N N . HIS A 1 837 ? 8.273 21.902 -2.936 1.00 87.69 837 HIS A N 1
ATOM 6321 C CA . HIS A 1 837 ? 9.325 22.565 -2.184 1.00 87.69 837 HIS A CA 1
ATOM 6322 C C . HIS A 1 837 ? 8.999 22.511 -0.693 1.00 87.69 837 HIS A C 1
ATOM 6324 O O . HIS A 1 837 ? 7.910 22.102 -0.301 1.00 87.69 837 HIS A O 1
ATOM 6330 N N . SER A 1 838 ? 9.974 22.874 0.138 1.00 85.50 838 SER A N 1
ATOM 6331 C CA . SER A 1 838 ? 9.781 23.125 1.578 1.00 85.50 838 SER A CA 1
ATOM 6332 C C . SER A 1 838 ? 9.332 21.938 2.430 1.00 85.50 838 SER A C 1
ATOM 6334 O O . SER A 1 838 ? 9.159 22.090 3.633 1.00 85.50 838 SER A O 1
ATOM 6336 N N . LEU A 1 839 ? 9.288 20.733 1.853 1.00 91.12 839 LEU A N 1
ATOM 6337 C CA . LEU A 1 839 ? 8.946 19.506 2.569 1.00 91.12 839 LEU A CA 1
ATOM 6338 C C . LEU A 1 839 ? 9.892 19.255 3.749 1.00 91.12 839 LEU A C 1
ATOM 6340 O O . LEU A 1 839 ? 11.109 19.409 3.631 1.00 91.12 839 LEU A O 1
ATOM 6344 N N . LYS A 1 840 ? 9.366 18.773 4.873 1.00 91.00 840 LYS A N 1
ATOM 6345 C CA . LYS A 1 840 ? 10.188 18.298 5.993 1.00 91.00 840 LYS A CA 1
ATOM 6346 C C . LYS A 1 840 ? 11.098 17.133 5.566 1.00 91.00 840 LYS A C 1
ATOM 6348 O O . LYS A 1 840 ? 10.708 16.311 4.743 1.00 91.00 840 LYS A O 1
ATOM 6353 N N . ALA A 1 841 ? 12.309 17.046 6.132 1.00 88.38 841 ALA A N 1
ATOM 6354 C CA . ALA A 1 841 ? 13.259 15.978 5.797 1.00 88.38 841 ALA A CA 1
ATOM 6355 C C . ALA A 1 841 ? 12.732 14.586 6.194 1.00 88.38 841 ALA A C 1
ATOM 6357 O O . ALA A 1 841 ? 12.799 13.661 5.390 1.00 88.38 841 ALA A O 1
ATOM 6358 N N . ASP A 1 842 ? 12.157 14.463 7.398 1.00 91.31 842 ASP A N 1
ATOM 6359 C CA . ASP A 1 842 ? 11.217 13.382 7.728 1.00 91.31 842 ASP A CA 1
ATOM 6360 C C . ASP A 1 842 ? 9.876 13.726 7.081 1.00 91.31 842 ASP A C 1
ATOM 6362 O O . ASP A 1 842 ? 9.028 14.384 7.686 1.00 91.31 842 ASP A O 1
ATOM 6366 N N . VAL A 1 843 ? 9.714 13.310 5.827 1.00 94.50 843 VAL A N 1
ATOM 6367 C CA . VAL A 1 843 ? 8.543 13.650 5.011 1.00 94.50 843 VAL A CA 1
ATOM 6368 C C . VAL A 1 843 ? 7.252 13.016 5.531 1.00 94.50 843 VAL A C 1
ATOM 6370 O O . VAL A 1 843 ? 6.164 13.374 5.098 1.00 94.50 843 VAL A O 1
ATOM 6373 N N . PHE A 1 844 ? 7.352 12.064 6.458 1.00 96.50 844 PHE A N 1
ATOM 6374 C CA . PHE A 1 844 ? 6.214 11.399 7.082 1.00 96.50 844 PHE A CA 1
ATOM 6375 C C . PHE A 1 844 ? 5.752 12.088 8.363 1.00 96.50 844 PHE A C 1
ATOM 6377 O O . PHE A 1 844 ? 4.795 11.626 8.977 1.00 96.50 844 PHE A O 1
ATOM 6384 N N . ALA A 1 845 ? 6.451 13.128 8.815 1.00 92.81 845 ALA A N 1
ATOM 6385 C CA . ALA A 1 845 ? 6.067 13.970 9.939 1.00 92.81 845 ALA A CA 1
ATOM 6386 C C . ALA A 1 845 ? 5.508 15.311 9.455 1.00 92.81 845 ALA A C 1
ATOM 6388 O O . ALA A 1 845 ? 5.972 15.851 8.452 1.00 92.81 845 ALA A O 1
ATOM 6389 N N . THR A 1 846 ? 4.567 15.882 10.204 1.00 91.06 846 THR A N 1
ATOM 6390 C CA . THR A 1 846 ? 4.148 17.272 9.983 1.00 91.06 846 THR A CA 1
ATOM 6391 C C . THR A 1 846 ? 5.212 18.256 10.471 1.00 91.06 846 THR A C 1
ATOM 6393 O O . THR A 1 846 ? 5.935 17.986 11.437 1.00 91.06 846 THR A O 1
ATOM 6396 N N . ALA A 1 847 ? 5.292 19.415 9.822 1.00 89.19 847 ALA A N 1
ATOM 6397 C CA . ALA A 1 847 ? 5.962 20.590 10.367 1.00 89.19 847 ALA A CA 1
ATOM 6398 C C . ALA A 1 847 ? 4.956 21.448 11.149 1.00 89.19 847 ALA A C 1
ATOM 6400 O O . ALA A 1 847 ? 3.784 21.523 10.789 1.00 89.19 847 ALA A O 1
ATOM 6401 N N . ASP A 1 848 ? 5.412 22.103 12.214 1.00 86.56 848 ASP A N 1
ATOM 6402 C CA . ASP A 1 848 ? 4.597 23.071 12.955 1.00 86.56 848 ASP A CA 1
ATOM 6403 C C . ASP A 1 848 ? 4.574 24.431 12.242 1.00 86.56 848 ASP A C 1
ATOM 6405 O O . ASP A 1 848 ? 3.569 25.140 12.272 1.00 86.56 848 ASP A O 1
ATOM 6409 N N . CYS A 1 849 ? 5.704 24.806 11.630 1.00 88.06 849 CYS A N 1
ATOM 6410 C CA . CYS A 1 849 ? 5.887 26.061 10.912 1.00 88.06 849 CYS A CA 1
ATOM 6411 C C . CYS A 1 849 ? 6.714 25.857 9.642 1.00 88.06 849 CYS A C 1
ATOM 6413 O O . CYS A 1 849 ? 7.721 25.151 9.659 1.00 88.06 849 CYS A O 1
ATOM 6415 N N . GLU A 1 850 ? 6.361 26.573 8.580 1.00 89.12 850 GLU A N 1
ATOM 6416 C CA . GLU A 1 850 ? 7.132 26.606 7.338 1.00 89.12 850 GLU A CA 1
ATOM 6417 C C . GLU A 1 850 ? 7.545 28.037 7.013 1.00 89.12 850 GLU A C 1
ATOM 6419 O O . GLU A 1 850 ? 6.722 28.955 7.028 1.00 89.12 850 GLU A O 1
ATOM 6424 N N . PHE A 1 851 ? 8.833 28.244 6.744 1.00 89.31 851 PHE A N 1
ATOM 6425 C CA . PHE A 1 851 ? 9.397 29.567 6.511 1.00 89.31 851 PHE A CA 1
ATOM 6426 C C . PHE A 1 851 ? 10.063 29.656 5.139 1.00 89.31 851 PHE A C 1
ATOM 6428 O O . PHE A 1 851 ? 11.169 29.154 4.924 1.00 89.31 851 PHE A O 1
ATOM 6435 N N . GLU A 1 852 ? 9.430 30.401 4.234 1.00 88.81 852 GLU A N 1
ATOM 6436 C CA . GLU A 1 852 ? 10.001 30.786 2.942 1.00 88.81 852 GLU A CA 1
ATOM 6437 C C . GLU A 1 852 ? 10.882 32.029 3.094 1.00 88.81 852 GLU A C 1
ATOM 6439 O O . GLU A 1 852 ? 10.396 33.161 3.190 1.00 88.81 852 GLU A O 1
ATOM 6444 N N . LEU A 1 853 ? 12.208 31.861 3.086 1.00 89.12 853 LEU A N 1
ATOM 6445 C CA . LEU A 1 853 ? 13.137 32.970 3.338 1.00 89.12 853 LEU A CA 1
ATOM 6446 C C . LEU A 1 853 ? 13.036 34.071 2.278 1.00 89.12 853 LEU A C 1
ATOM 6448 O O . LEU A 1 853 ? 13.284 35.243 2.580 1.00 89.12 853 LEU A O 1
ATOM 6452 N N . ALA A 1 854 ? 12.634 33.706 1.058 1.00 86.69 854 ALA A N 1
ATOM 6453 C CA . ALA A 1 854 ? 12.376 34.636 -0.036 1.00 86.69 854 ALA A CA 1
ATOM 6454 C C . ALA A 1 854 ? 11.192 35.582 0.241 1.00 86.69 854 ALA A C 1
ATOM 6456 O O . ALA A 1 854 ? 11.187 36.709 -0.264 1.00 86.69 854 ALA A O 1
ATOM 6457 N N . ASN A 1 855 ? 10.230 35.151 1.063 1.00 87.56 855 ASN A N 1
ATOM 6458 C CA . ASN A 1 855 ? 9.014 35.902 1.374 1.00 87.56 855 ASN A CA 1
ATOM 6459 C C . ASN A 1 855 ? 9.162 36.763 2.640 1.00 87.56 855 ASN A C 1
ATOM 6461 O O . ASN A 1 855 ? 8.384 37.696 2.840 1.00 87.56 855 ASN A O 1
ATOM 6465 N N . LEU A 1 856 ? 10.201 36.534 3.457 1.00 87.94 856 LEU A N 1
ATOM 6466 C CA . LEU A 1 856 ? 10.413 37.266 4.708 1.00 87.94 856 LEU A CA 1
ATOM 6467 C C . LEU A 1 856 ? 10.583 38.775 4.492 1.00 87.94 856 LEU A C 1
ATOM 6469 O O . LEU A 1 856 ? 11.588 39.264 3.959 1.00 87.94 856 LEU A O 1
ATOM 6473 N N . GLN A 1 857 ? 9.638 39.545 5.030 1.00 83.06 857 GLN A N 1
ATOM 6474 C CA . GLN A 1 857 ? 9.665 41.004 4.990 1.00 83.06 857 GLN A CA 1
ATOM 6475 C C . GLN A 1 857 ? 10.281 41.603 6.266 1.00 83.06 857 GLN A C 1
ATOM 6477 O O . GLN A 1 857 ? 10.292 41.004 7.338 1.00 83.06 857 GLN A O 1
ATOM 6482 N N . GLY A 1 858 ? 10.809 42.827 6.157 1.00 77.94 858 GLY A N 1
ATOM 6483 C CA . GLY A 1 858 ? 11.497 43.518 7.255 1.00 77.94 858 GLY A CA 1
ATOM 6484 C C . GLY A 1 858 ? 13.022 43.463 7.122 1.00 77.94 858 GLY A C 1
ATOM 6485 O O . GLY A 1 858 ? 13.683 42.508 7.523 1.00 77.94 858 GLY A O 1
ATOM 6486 N N . ALA A 1 859 ? 13.602 44.528 6.561 1.00 75.19 859 ALA A N 1
ATOM 6487 C CA . ALA A 1 859 ? 15.049 44.642 6.336 1.00 75.19 859 ALA A CA 1
ATOM 6488 C C . ALA A 1 859 ? 15.828 45.179 7.556 1.00 75.19 859 ALA A C 1
ATOM 6490 O O . ALA A 1 859 ? 17.056 45.263 7.523 1.00 75.19 859 ALA A O 1
ATOM 6491 N N . VAL A 1 860 ? 15.129 45.592 8.618 1.00 80.50 860 VAL A N 1
ATOM 6492 C CA . VAL A 1 860 ? 15.739 46.206 9.804 1.00 80.50 860 VAL A CA 1
ATOM 6493 C C . VAL A 1 860 ? 16.069 45.119 10.830 1.00 80.50 860 VAL A C 1
ATOM 6495 O O . VAL A 1 860 ? 15.191 44.318 11.150 1.00 80.50 860 VAL A O 1
ATOM 6498 N N . PRO A 1 861 ? 17.291 45.094 11.398 1.00 87.44 861 PRO A N 1
ATOM 6499 C CA . PRO A 1 861 ? 17.613 44.188 12.492 1.00 87.44 861 PRO A CA 1
ATOM 6500 C C . PRO A 1 861 ? 16.600 44.281 13.639 1.00 87.44 861 PRO A C 1
ATOM 6502 O O . PRO A 1 861 ? 16.221 45.374 14.062 1.00 87.44 861 PRO A O 1
ATOM 6505 N N . GLY A 1 862 ? 16.193 43.128 14.156 1.00 85.56 862 GLY A N 1
ATOM 6506 C CA . GLY A 1 862 ? 15.217 42.989 15.231 1.00 85.56 862 GLY A CA 1
ATOM 6507 C C . GLY A 1 862 ? 13.765 42.850 14.775 1.00 85.56 862 GLY A C 1
ATOM 6508 O O . GLY A 1 862 ? 12.929 42.524 15.611 1.00 85.56 862 GLY A O 1
ATOM 6509 N N . LEU A 1 863 ? 13.456 43.065 13.491 1.00 86.38 863 LEU A N 1
ATOM 6510 C CA . LEU A 1 863 ? 12.091 42.995 12.968 1.00 86.38 863 LEU A CA 1
ATOM 6511 C C . LEU A 1 863 ? 12.008 42.045 11.772 1.00 86.38 863 LEU A C 1
ATOM 6513 O O . LEU A 1 863 ? 12.762 42.180 10.811 1.00 86.38 863 LEU A O 1
ATOM 6517 N N . ILE A 1 864 ? 11.052 41.126 11.844 1.00 92.06 864 ILE A N 1
ATOM 6518 C CA . ILE A 1 864 ? 10.508 40.368 10.717 1.00 92.06 864 ILE A CA 1
ATOM 6519 C C . ILE A 1 864 ? 9.002 40.618 10.768 1.00 92.06 864 ILE A C 1
ATOM 6521 O O . ILE A 1 864 ? 8.430 40.637 11.861 1.00 92.06 864 ILE A O 1
ATOM 6525 N N . ALA A 1 865 ? 8.405 40.957 9.630 1.00 90.56 865 ALA A N 1
ATOM 6526 C CA . ALA A 1 865 ? 6.964 41.154 9.550 1.00 90.56 865 ALA A CA 1
ATOM 6527 C C . ALA A 1 865 ? 6.270 39.804 9.354 1.00 90.56 865 ALA A C 1
ATOM 6529 O O . ALA A 1 865 ? 6.834 38.936 8.696 1.00 90.56 865 ALA A O 1
ATOM 6530 N N . ASP A 1 866 ? 5.077 39.691 9.926 1.00 90.44 866 ASP A N 1
ATOM 6531 C CA . ASP A 1 866 ? 4.155 38.576 9.725 1.00 90.44 866 ASP A CA 1
ATOM 6532 C C . ASP A 1 866 ? 3.719 38.514 8.255 1.00 90.44 866 ASP A C 1
ATOM 6534 O O . ASP A 1 866 ? 3.295 39.537 7.693 1.00 90.44 866 ASP A O 1
ATOM 6538 N N . ASP A 1 867 ? 3.853 37.343 7.641 1.00 85.50 867 ASP A N 1
ATOM 6539 C CA . ASP A 1 867 ? 3.200 37.011 6.384 1.00 85.50 867 ASP A CA 1
ATOM 6540 C C . ASP A 1 867 ? 1.843 36.365 6.700 1.00 85.50 867 ASP A C 1
ATOM 6542 O O . ASP A 1 867 ? 1.784 35.204 7.088 1.00 85.50 867 ASP A O 1
ATOM 6546 N N . PRO A 1 868 ? 0.713 37.062 6.488 1.00 83.25 868 PRO A N 1
ATOM 6547 C CA . PRO A 1 868 ? -0.600 36.520 6.832 1.00 83.25 868 PRO A CA 1
ATOM 6548 C C . PRO A 1 868 ? -1.008 35.307 5.978 1.00 83.25 868 PRO A C 1
ATOM 6550 O O . PRO A 1 868 ? -2.103 34.779 6.177 1.00 83.25 868 PRO A O 1
ATOM 6553 N N . THR A 1 869 ? -0.201 34.927 4.981 1.00 77.00 869 THR A N 1
ATOM 6554 C CA . THR A 1 869 ? -0.399 33.720 4.171 1.00 77.00 869 THR A CA 1
ATOM 6555 C C . THR A 1 869 ? 0.378 32.508 4.684 1.00 77.00 869 THR A C 1
ATOM 6557 O O . THR A 1 869 ? 0.079 31.400 4.245 1.00 77.00 869 THR A O 1
ATOM 6560 N N . SER A 1 870 ? 1.320 32.681 5.618 1.00 78.56 870 SER A N 1
ATOM 6561 C CA . SER A 1 870 ? 2.036 31.569 6.242 1.00 78.56 870 SER A CA 1
ATOM 6562 C C . SER A 1 870 ? 1.254 30.986 7.425 1.00 78.56 870 SER A C 1
ATOM 6564 O O . SER A 1 870 ? 0.361 31.615 8.001 1.00 78.56 870 SER A O 1
ATOM 6566 N N . ALA A 1 871 ? 1.582 29.747 7.802 1.00 78.31 871 ALA A N 1
ATOM 6567 C CA . ALA A 1 871 ? 0.945 29.069 8.931 1.00 78.31 871 ALA A CA 1
ATOM 6568 C C . ALA A 1 871 ? 1.353 29.661 10.297 1.00 78.31 871 ALA A C 1
ATOM 6570 O O . ALA A 1 871 ? 0.614 29.537 11.278 1.00 78.31 871 ALA A O 1
ATOM 6571 N N . CYS A 1 872 ? 2.516 30.316 10.372 1.00 87.88 872 CYS A N 1
ATOM 6572 C CA . CYS A 1 872 ? 3.108 30.798 11.614 1.00 87.88 872 CYS A CA 1
ATOM 6573 C C . CYS A 1 872 ? 3.510 32.266 11.538 1.00 87.88 872 CYS A C 1
ATOM 6575 O O . CYS A 1 872 ? 4.309 32.642 10.694 1.00 87.88 872 CYS A O 1
ATOM 6577 N N . ASP A 1 873 ? 3.105 33.044 12.546 1.00 90.94 873 ASP A N 1
ATOM 6578 C CA . ASP A 1 873 ? 3.484 34.455 12.662 1.00 90.94 873 ASP A CA 1
ATOM 6579 C C . ASP A 1 873 ? 5.001 34.626 12.870 1.00 90.94 873 ASP A C 1
ATOM 6581 O O . ASP A 1 873 ? 5.539 34.487 13.984 1.00 90.94 873 ASP A O 1
ATOM 6585 N N . GLU A 1 874 ? 5.719 34.965 11.798 1.00 92.44 874 GLU A N 1
ATOM 6586 C CA . GLU A 1 874 ? 7.173 35.119 11.807 1.00 92.44 874 GLU A CA 1
ATOM 6587 C C . GLU A 1 874 ? 7.608 36.275 12.704 1.00 92.44 874 GLU A C 1
ATOM 6589 O O . GLU A 1 874 ? 8.706 36.251 13.274 1.00 92.44 874 GLU A O 1
ATOM 6594 N N . SER A 1 875 ? 6.745 37.277 12.894 1.00 91.00 875 SER A N 1
ATOM 6595 C CA . SER A 1 875 ? 7.015 38.401 13.785 1.00 91.00 875 SER A CA 1
ATOM 6596 C C . SER A 1 875 ? 7.073 37.976 15.249 1.00 91.00 875 SER A C 1
ATOM 6598 O O . SER A 1 875 ? 7.709 38.674 16.051 1.00 91.00 875 SER A O 1
ATOM 6600 N N . LEU A 1 876 ? 6.487 36.826 15.604 1.00 90.75 876 LEU A N 1
ATOM 6601 C CA . LEU A 1 876 ? 6.538 36.209 16.931 1.00 90.75 876 LEU A CA 1
ATOM 6602 C C . LEU A 1 876 ? 7.631 35.142 17.051 1.00 90.75 876 LEU A C 1
ATOM 6604 O O . LEU A 1 876 ? 8.246 35.056 18.121 1.00 90.75 876 LEU A O 1
ATOM 6608 N N . LYS A 1 877 ? 7.912 34.389 15.982 1.00 91.62 877 LYS A N 1
ATOM 6609 C CA . LYS A 1 877 ? 8.854 33.255 15.999 1.00 91.62 877 LYS A CA 1
ATOM 6610 C C . LYS A 1 877 ? 10.284 33.612 15.596 1.00 91.62 877 LYS A C 1
ATOM 6612 O O . LYS A 1 877 ? 11.229 33.131 16.217 1.00 91.62 877 LYS A O 1
ATOM 6617 N N . LEU A 1 878 ? 10.469 34.488 14.611 1.00 93.06 878 LEU A N 1
ATOM 6618 C CA . LEU A 1 878 ? 11.767 34.763 13.993 1.00 93.06 878 LEU A CA 1
ATOM 6619 C C . LEU A 1 878 ? 12.311 36.152 14.355 1.00 93.06 878 LEU A C 1
ATOM 6621 O O . LEU A 1 878 ? 11.589 37.096 14.681 1.00 93.06 878 LEU A O 1
ATOM 6625 N N . ILE A 1 879 ? 13.631 36.320 14.308 1.00 92.94 879 ILE A N 1
ATOM 6626 C CA . ILE A 1 879 ? 14.295 37.621 14.442 1.00 92.94 879 ILE A CA 1
ATOM 6627 C C . ILE A 1 879 ? 15.441 37.759 13.441 1.00 92.94 879 ILE A C 1
ATOM 6629 O O . ILE A 1 879 ? 16.255 36.853 13.277 1.00 92.94 879 ILE A O 1
ATOM 6633 N N . ARG A 1 880 ? 15.541 38.928 12.797 1.00 94.19 880 ARG A N 1
ATOM 6634 C CA . ARG A 1 880 ? 16.679 39.265 11.935 1.00 94.19 880 ARG A CA 1
ATOM 6635 C C . ARG A 1 880 ? 17.817 39.856 12.764 1.00 94.19 880 ARG A C 1
ATOM 6637 O O . ARG A 1 880 ? 17.675 40.922 13.361 1.00 94.19 880 ARG A O 1
ATOM 6644 N N . MET A 1 881 ? 18.962 39.192 12.787 1.00 94.38 881 MET A N 1
ATOM 6645 C CA . MET A 1 881 ? 20.166 39.653 13.476 1.00 94.38 881 MET A CA 1
ATOM 6646 C C . MET A 1 881 ? 20.848 40.793 12.706 1.00 94.38 881 MET A C 1
ATOM 6648 O O . MET A 1 881 ? 20.626 40.996 11.512 1.00 94.38 881 MET A O 1
ATOM 6652 N N . ALA A 1 882 ? 21.725 41.540 13.382 1.00 92.81 882 ALA A N 1
ATOM 6653 C CA . ALA A 1 882 ? 22.434 42.676 12.783 1.00 92.81 882 ALA A CA 1
ATOM 6654 C C . ALA A 1 882 ? 23.332 42.295 11.591 1.00 92.81 882 ALA A C 1
ATOM 6656 O O . ALA A 1 882 ? 23.615 43.139 10.746 1.00 92.81 882 ALA A O 1
ATOM 6657 N N . ASP A 1 883 ? 23.780 41.041 11.520 1.00 91.81 883 ASP A N 1
ATOM 6658 C CA . ASP A 1 883 ? 24.618 40.517 10.441 1.00 91.81 883 ASP A CA 1
ATOM 6659 C C . ASP A 1 883 ? 23.817 39.833 9.314 1.00 91.81 883 ASP A C 1
ATOM 6661 O O . ASP A 1 883 ? 24.415 39.202 8.434 1.00 91.81 883 ASP A O 1
ATOM 6665 N N . GLY A 1 884 ? 22.484 39.947 9.363 1.00 90.06 884 GLY A N 1
ATOM 6666 C CA . GLY A 1 884 ? 21.543 39.397 8.391 1.00 90.06 884 GLY A CA 1
ATOM 6667 C C . GLY A 1 884 ? 20.944 38.038 8.760 1.00 90.06 884 GLY A C 1
ATOM 6668 O O . GLY A 1 884 ? 19.958 37.670 8.130 1.00 90.06 884 GLY A O 1
ATOM 6669 N N . THR A 1 885 ? 21.479 37.335 9.769 1.00 93.81 885 THR A N 1
ATOM 6670 C CA . THR A 1 885 ? 21.014 35.989 10.158 1.00 93.81 885 THR A CA 1
ATOM 6671 C C . THR A 1 885 ? 19.536 35.990 10.551 1.00 93.81 885 THR A C 1
ATOM 6673 O O . THR A 1 885 ? 19.132 36.789 11.396 1.00 93.81 885 THR A O 1
ATOM 6676 N N . ILE A 1 886 ? 18.743 35.090 9.972 1.00 94.25 886 ILE A N 1
ATOM 6677 C CA . ILE A 1 886 ? 17.387 34.771 10.426 1.00 94.25 886 ILE A CA 1
ATOM 6678 C C . ILE A 1 886 ? 17.508 33.764 11.561 1.00 94.25 886 ILE A C 1
ATOM 6680 O O . ILE A 1 886 ? 18.066 32.688 11.372 1.00 94.25 886 ILE A O 1
ATOM 6684 N N . ARG A 1 887 ? 17.043 34.124 12.754 1.00 93.00 887 ARG A N 1
ATOM 6685 C CA . ARG A 1 887 ? 17.158 33.279 13.943 1.00 93.00 887 ARG A CA 1
ATOM 6686 C C . ARG A 1 887 ? 15.791 32.982 14.542 1.00 93.00 887 ARG A C 1
ATOM 6688 O O . ARG A 1 887 ? 15.017 33.914 14.759 1.00 93.00 887 ARG A O 1
ATOM 6695 N N . TYR A 1 888 ? 15.545 31.726 14.900 1.00 92.38 888 TYR A N 1
ATOM 6696 C CA . TYR A 1 888 ? 14.391 31.343 15.704 1.00 92.38 888 TYR A CA 1
ATOM 6697 C C . TYR A 1 888 ? 14.537 31.821 17.155 1.00 92.38 888 TYR A C 1
ATOM 6699 O O . TYR A 1 888 ? 15.609 31.760 17.775 1.00 92.38 888 TYR A O 1
ATOM 6707 N N . ARG A 1 889 ? 13.453 32.337 17.729 1.00 90.38 889 ARG A N 1
ATOM 6708 C CA . ARG A 1 889 ? 13.428 32.811 19.113 1.00 90.38 889 ARG A CA 1
ATOM 6709 C C . ARG A 1 889 ? 13.229 31.635 20.061 1.00 90.38 889 ARG A C 1
ATOM 6711 O O . ARG A 1 889 ? 12.099 31.244 20.325 1.00 90.38 889 ARG A O 1
ATOM 6718 N N . GLN A 1 890 ? 14.327 31.183 20.672 1.00 83.88 890 GLN A N 1
ATOM 6719 C CA . GLN A 1 890 ? 14.327 30.140 21.717 1.00 83.88 890 GLN A CA 1
ATOM 6720 C C . GLN A 1 890 ? 13.331 30.395 22.863 1.00 83.88 890 GLN A C 1
ATOM 6722 O O . GLN A 1 890 ? 12.913 29.476 23.558 1.00 83.88 890 GLN A O 1
ATOM 6727 N N . THR A 1 891 ? 12.971 31.654 23.114 1.00 83.88 891 THR A N 1
ATOM 6728 C CA . THR A 1 891 ? 11.875 32.006 24.017 1.00 83.88 891 THR A CA 1
ATOM 6729 C C . THR A 1 891 ? 11.019 33.071 23.355 1.00 83.88 891 THR A C 1
ATOM 6731 O O . THR A 1 891 ? 11.525 34.126 22.962 1.00 83.88 891 THR A O 1
ATOM 6734 N N . ASN A 1 892 ? 9.723 32.801 23.254 1.00 84.25 892 ASN A N 1
ATOM 6735 C CA . ASN A 1 892 ? 8.726 33.700 22.687 1.00 84.25 892 ASN A CA 1
ATOM 6736 C C . ASN A 1 892 ? 7.430 33.643 23.519 1.00 84.25 892 ASN A C 1
ATOM 6738 O O . ASN A 1 892 ? 7.386 33.020 24.577 1.00 84.25 892 ASN A O 1
ATOM 6742 N N . SER A 1 893 ? 6.400 34.378 23.099 1.00 82.69 893 SER A N 1
ATOM 6743 C CA . SER A 1 893 ? 5.132 34.483 23.832 1.00 82.69 893 SER A CA 1
ATOM 6744 C C . SER A 1 893 ? 4.099 33.419 23.461 1.00 82.69 893 SER A C 1
ATOM 6746 O O . SER A 1 893 ? 3.033 33.401 24.073 1.00 82.69 893 SER A O 1
ATOM 6748 N N . THR A 1 894 ? 4.366 32.599 22.444 1.00 82.69 894 THR A N 1
ATOM 6749 C CA . THR A 1 894 ? 3.417 31.612 21.909 1.00 82.69 894 THR A CA 1
ATOM 6750 C C . THR A 1 894 ? 3.801 30.175 22.245 1.00 82.69 894 THR A C 1
ATOM 6752 O O . THR A 1 894 ? 2.942 29.305 22.169 1.00 82.69 894 THR A O 1
ATOM 6755 N N . GLU A 1 895 ? 5.039 29.929 22.678 1.00 83.81 895 GLU A N 1
ATOM 6756 C CA . GLU A 1 895 ? 5.560 28.597 22.997 1.00 83.81 895 GLU A CA 1
ATOM 6757 C C . GLU A 1 895 ? 6.086 28.494 24.434 1.00 83.81 895 GLU A C 1
ATOM 6759 O O . GLU A 1 895 ? 6.629 29.468 24.974 1.00 83.81 895 GLU A O 1
ATOM 6764 N N . PRO A 1 896 ? 5.968 27.313 25.071 1.00 80.00 896 PRO A N 1
ATOM 6765 C CA . PRO A 1 896 ? 6.632 27.036 26.338 1.00 80.00 896 PRO A CA 1
ATOM 6766 C C . PRO A 1 896 ? 8.151 27.215 26.233 1.00 80.00 896 PRO A C 1
ATOM 6768 O O . PRO A 1 896 ? 8.777 26.821 25.258 1.00 80.00 896 PRO A O 1
ATOM 6771 N N . ALA A 1 897 ? 8.782 27.774 27.266 1.00 77.31 897 ALA A N 1
ATOM 6772 C CA . ALA A 1 897 ? 10.235 27.924 27.269 1.00 77.31 897 ALA A CA 1
ATOM 6773 C C . ALA A 1 897 ? 10.933 26.551 27.199 1.00 77.31 897 ALA A C 1
ATOM 6775 O O . ALA A 1 897 ? 10.701 25.702 28.060 1.00 77.31 897 ALA A O 1
ATOM 6776 N N . GLY A 1 898 ? 11.821 26.377 26.217 1.00 73.81 898 GLY A N 1
ATOM 6777 C CA . GLY A 1 898 ? 12.538 25.119 25.981 1.00 73.81 898 GLY A CA 1
ATOM 6778 C C . GLY A 1 898 ? 11.831 24.144 25.035 1.00 73.81 898 GLY A C 1
ATOM 6779 O O . GLY A 1 898 ? 12.352 23.052 24.859 1.00 73.81 898 GLY A O 1
ATOM 6780 N N . LEU A 1 899 ? 10.694 24.539 24.452 1.00 78.81 899 LEU A N 1
ATOM 6781 C CA . LEU A 1 899 ? 10.041 23.879 23.321 1.00 78.81 899 LEU A CA 1
ATOM 6782 C C . LEU A 1 899 ? 9.805 24.933 22.229 1.00 78.81 899 LEU A C 1
ATOM 6784 O O . LEU A 1 899 ? 9.340 26.039 22.509 1.00 78.81 899 LEU A O 1
ATOM 6788 N N . ASN A 1 900 ? 10.154 24.618 20.996 1.00 84.50 900 ASN A N 1
ATOM 6789 C CA . ASN A 1 900 ? 9.958 25.415 19.797 1.00 84.50 900 ASN A CA 1
ATOM 6790 C C . ASN A 1 900 ? 9.197 24.600 18.743 1.00 84.50 900 ASN A C 1
ATOM 6792 O O . ASN A 1 900 ? 9.116 23.379 18.811 1.00 84.50 900 ASN A O 1
ATOM 6796 N N . ALA A 1 901 ? 8.611 25.296 17.774 1.00 83.62 901 ALA A N 1
ATOM 6797 C CA . ALA A 1 901 ? 8.018 24.669 16.607 1.00 83.62 901 ALA A CA 1
ATOM 6798 C C . ALA A 1 901 ? 9.080 23.904 15.813 1.00 83.62 901 ALA A C 1
ATOM 6800 O O . ALA A 1 901 ? 10.147 24.448 15.511 1.00 83.62 901 ALA A O 1
ATOM 6801 N N . GLN A 1 902 ? 8.749 22.685 15.411 1.00 87.00 902 GLN A N 1
ATOM 6802 C CA . GLN A 1 902 ? 9.509 21.934 14.422 1.00 87.00 902 GLN A CA 1
ATOM 6803 C C . GLN A 1 902 ? 9.313 22.581 13.059 1.00 87.00 902 GLN A C 1
ATOM 6805 O O . GLN A 1 902 ? 8.218 22.525 12.497 1.00 87.00 902 GLN A O 1
ATOM 6810 N N . SER A 1 903 ? 10.354 23.227 12.540 1.00 88.69 903 SER A N 1
ATOM 6811 C CA . SER A 1 903 ? 10.184 24.165 11.434 1.00 88.69 903 SER A CA 1
ATOM 6812 C C . SER A 1 903 ? 10.905 23.733 10.161 1.00 88.69 903 SER A C 1
ATOM 6814 O O . SER A 1 903 ? 12.026 23.223 10.211 1.00 88.69 903 SER A O 1
ATOM 6816 N N . THR A 1 904 ? 10.302 23.995 9.003 1.00 90.62 904 THR A N 1
ATOM 6817 C CA . THR A 1 904 ? 10.990 23.932 7.706 1.00 90.62 904 THR A CA 1
ATOM 6818 C C . THR A 1 904 ? 11.462 25.330 7.308 1.00 90.62 904 THR A C 1
ATOM 6820 O O . THR A 1 904 ? 10.772 26.330 7.506 1.00 90.62 904 THR A O 1
ATOM 6823 N N . TYR A 1 905 ? 12.679 25.425 6.779 1.00 90.81 905 TYR A N 1
ATOM 6824 C CA . TYR A 1 905 ? 13.268 26.668 6.287 1.00 90.81 905 TYR A CA 1
ATOM 6825 C C . TYR A 1 905 ? 13.691 26.467 4.840 1.00 90.81 905 TYR A C 1
ATOM 6827 O O . TYR A 1 905 ? 14.594 25.676 4.563 1.00 90.81 905 TYR A O 1
ATOM 6835 N N . SER A 1 906 ? 13.073 27.211 3.932 1.00 89.75 906 SER A N 1
ATOM 6836 C CA . SER A 1 906 ? 13.387 27.188 2.507 1.00 89.75 906 SER A CA 1
ATOM 6837 C C . SER A 1 906 ? 14.220 28.407 2.127 1.00 89.75 906 SER A C 1
ATOM 6839 O O . SER A 1 906 ? 13.773 29.552 2.219 1.00 89.75 906 SER A O 1
ATOM 6841 N N . GLY A 1 907 ? 15.480 28.155 1.777 1.00 88.88 907 GLY A N 1
ATOM 6842 C CA . GLY A 1 907 ? 16.487 29.146 1.415 1.00 88.88 907 GLY A CA 1
ATOM 6843 C C . GLY A 1 907 ? 16.215 29.840 0.085 1.00 88.88 907 GLY A C 1
ATOM 6844 O O . GLY A 1 907 ? 15.332 29.484 -0.689 1.00 88.88 907 GLY A O 1
ATOM 6845 N N . THR A 1 908 ? 17.002 30.860 -0.209 1.00 89.56 908 THR A N 1
ATOM 6846 C CA . THR A 1 908 ? 16.965 31.588 -1.475 1.00 89.56 908 THR A CA 1
ATOM 6847 C C . THR A 1 908 ? 18.003 31.026 -2.452 1.00 89.56 908 THR A C 1
ATOM 6849 O O . THR A 1 908 ? 18.662 30.027 -2.196 1.00 89.56 908 THR A O 1
ATOM 6852 N N . SER A 1 909 ? 18.174 31.665 -3.613 1.00 87.69 909 SER A N 1
ATOM 6853 C CA . SER A 1 909 ? 19.330 31.398 -4.482 1.00 87.69 909 SER A CA 1
ATOM 6854 C C . SER A 1 909 ? 20.580 32.212 -4.093 1.00 87.69 909 SER A C 1
ATOM 6856 O O . SER A 1 909 ? 21.529 32.310 -4.878 1.00 87.69 909 SER A O 1
ATOM 6858 N N . GLY A 1 910 ? 20.512 32.956 -2.985 1.00 88.88 910 GLY A N 1
ATOM 6859 C CA . GLY A 1 910 ? 21.579 33.797 -2.452 1.00 88.88 910 GLY A CA 1
ATOM 6860 C C . GLY A 1 910 ? 22.346 33.098 -1.332 1.00 88.88 910 GLY A C 1
ATOM 6861 O O . GLY A 1 910 ? 22.180 31.920 -1.101 1.00 88.88 910 GLY A O 1
ATOM 6862 N N . ASN A 1 911 ? 23.222 33.825 -0.633 1.00 92.44 911 ASN A N 1
ATOM 6863 C CA . ASN A 1 911 ? 23.857 33.271 0.565 1.00 92.44 911 ASN A CA 1
ATOM 6864 C C . ASN A 1 911 ? 22.941 33.503 1.767 1.00 92.44 911 ASN A C 1
ATOM 6866 O O . ASN A 1 911 ? 22.822 34.648 2.226 1.00 92.44 911 ASN A O 1
ATOM 6870 N N . ASP A 1 912 ? 22.374 32.436 2.306 1.00 92.00 912 ASP A N 1
ATOM 6871 C CA . ASP A 1 912 ? 21.496 32.495 3.462 1.00 92.00 912 ASP A CA 1
ATOM 6872 C C . ASP A 1 912 ? 22.246 32.278 4.778 1.00 92.00 912 ASP A C 1
ATOM 6874 O O . ASP A 1 912 ? 23.293 31.631 4.865 1.00 92.00 912 ASP A O 1
ATOM 6878 N N . LYS A 1 913 ? 21.722 32.884 5.843 1.00 94.31 913 LYS A N 1
ATOM 6879 C CA . LYS A 1 913 ? 22.210 32.702 7.211 1.00 94.31 913 LYS A CA 1
ATOM 6880 C C . LYS A 1 913 ? 21.021 32.391 8.098 1.00 94.31 913 LYS A C 1
ATOM 6882 O O . LYS A 1 913 ? 20.223 33.291 8.365 1.00 94.31 913 LYS A O 1
ATOM 6887 N N . VAL A 1 914 ? 20.927 31.156 8.570 1.00 93.62 914 VAL A N 1
ATOM 6888 C CA . VAL A 1 914 ? 19.769 30.676 9.328 1.00 93.62 914 VAL A CA 1
ATOM 6889 C C . VAL A 1 914 ? 20.233 30.015 10.613 1.00 93.62 914 VAL A C 1
ATOM 6891 O O . VAL A 1 914 ? 21.212 29.268 10.612 1.00 93.62 914 VAL A O 1
ATOM 6894 N N . MET A 1 915 ? 19.542 30.309 11.709 1.00 92.69 915 MET A N 1
ATOM 6895 C CA . MET A 1 915 ? 19.739 29.659 12.996 1.00 92.69 915 MET A CA 1
ATOM 6896 C C . MET A 1 915 ? 18.402 29.138 13.535 1.00 92.69 915 MET A C 1
ATOM 6898 O O . MET A 1 915 ? 17.502 29.941 13.792 1.00 92.69 915 MET A O 1
ATOM 6902 N N . GLY A 1 916 ? 18.306 27.821 13.705 1.00 90.62 916 GLY A N 1
ATOM 6903 C CA . GLY A 1 916 ? 17.114 27.083 14.127 1.00 90.62 916 GLY A CA 1
ATOM 6904 C C . GLY A 1 916 ? 16.718 27.225 15.593 1.00 90.62 916 GLY A C 1
ATOM 6905 O O . GLY A 1 916 ? 17.365 27.935 16.378 1.00 90.62 916 GLY A O 1
ATOM 6906 N N . GLY A 1 917 ? 15.627 26.536 15.927 1.00 87.44 917 GLY A N 1
ATOM 6907 C CA . GLY A 1 917 ? 15.080 26.358 17.268 1.00 87.44 917 GLY A CA 1
ATOM 6908 C C . GLY A 1 917 ? 15.825 25.283 18.062 1.00 87.44 917 GLY A C 1
ATOM 6909 O O . GLY A 1 917 ? 17.044 25.170 17.978 1.00 87.44 917 GLY A O 1
ATOM 6910 N N . VAL A 1 918 ? 15.117 24.556 18.924 1.00 83.75 918 VAL A N 1
ATOM 6911 C CA . VAL A 1 918 ? 15.672 23.428 19.702 1.00 83.75 918 VAL A CA 1
ATOM 6912 C C . VAL A 1 918 ? 14.996 22.093 19.377 1.00 83.75 918 VAL A C 1
ATOM 6914 O O . VAL A 1 918 ? 15.370 21.080 19.955 1.00 83.75 918 VAL A O 1
ATOM 6917 N N . ASP A 1 919 ? 14.037 22.097 18.451 1.00 83.00 919 ASP A N 1
ATOM 6918 C CA . ASP A 1 919 ? 13.252 20.933 18.032 1.00 83.00 919 ASP A CA 1
ATOM 6919 C C . ASP A 1 919 ? 13.597 20.531 16.591 1.00 83.00 919 ASP A C 1
ATOM 6921 O O . ASP A 1 919 ? 14.384 21.209 15.939 1.00 83.00 919 ASP A O 1
ATOM 6925 N N . ASN A 1 920 ? 13.043 19.415 16.103 1.00 84.94 920 ASN A N 1
ATOM 6926 C CA . ASN A 1 920 ? 13.408 18.804 14.817 1.00 84.94 920 ASN A CA 1
ATOM 6927 C C . ASN A 1 920 ? 13.131 19.723 13.609 1.00 84.94 920 ASN A C 1
ATOM 6929 O O . ASN A 1 920 ? 12.078 19.634 12.966 1.00 84.94 920 ASN A O 1
ATOM 6933 N N . ASP A 1 921 ? 14.112 20.545 13.259 1.00 87.69 921 ASP A N 1
ATOM 6934 C CA . ASP A 1 921 ? 14.054 21.493 12.153 1.00 87.69 921 ASP A CA 1
ATOM 6935 C C . ASP A 1 921 ? 14.526 20.856 10.831 1.00 87.69 921 ASP A C 1
ATOM 6937 O O . ASP A 1 921 ? 15.222 19.842 10.787 1.00 87.69 921 ASP A O 1
ATOM 6941 N N . THR A 1 922 ? 14.147 21.446 9.700 1.00 90.19 922 THR A N 1
ATOM 6942 C CA . THR A 1 922 ? 14.642 21.079 8.366 1.00 90.19 922 THR A CA 1
ATOM 6943 C C . THR A 1 922 ? 15.093 22.326 7.626 1.00 90.19 922 THR A C 1
ATOM 6945 O O . THR A 1 922 ? 14.339 23.285 7.510 1.00 90.19 922 THR A O 1
ATOM 6948 N N . PHE A 1 923 ? 16.312 22.308 7.084 1.00 89.31 923 PHE A N 1
ATOM 6949 C CA . PHE A 1 923 ? 16.875 23.438 6.345 1.00 89.31 923 PHE A CA 1
ATOM 6950 C C . PHE A 1 923 ? 17.180 23.047 4.902 1.00 89.31 923 PHE A C 1
ATOM 6952 O O . PHE A 1 923 ? 18.109 22.281 4.642 1.00 89.31 923 PHE A O 1
ATOM 6959 N N . TRP A 1 924 ? 16.460 23.647 3.962 1.00 87.69 924 TRP A N 1
ATOM 6960 C CA . TRP A 1 924 ? 16.789 23.618 2.544 1.00 87.69 924 TRP A CA 1
ATOM 6961 C C . TRP A 1 924 ? 17.618 24.852 2.213 1.00 87.69 924 TRP A C 1
ATOM 6963 O O . TRP A 1 924 ? 17.084 25.946 2.075 1.00 87.69 924 TRP A O 1
ATOM 6973 N N . GLY A 1 925 ? 18.940 24.702 2.104 1.00 84.75 925 GLY A N 1
ATOM 6974 C CA . GLY A 1 925 ? 19.822 25.826 1.751 1.00 84.75 925 GLY A CA 1
ATOM 6975 C C . GLY A 1 925 ? 19.583 26.369 0.337 1.00 84.75 925 GLY A C 1
ATOM 6976 O O . GLY A 1 925 ? 19.804 27.545 0.086 1.00 84.75 925 GLY A O 1
ATOM 6977 N N . ASN A 1 926 ? 19.067 25.530 -0.567 1.00 83.56 926 ASN A N 1
ATOM 6978 C CA . ASN A 1 926 ? 18.934 25.821 -1.993 1.00 83.56 926 ASN A CA 1
ATOM 6979 C C . ASN A 1 926 ? 20.295 26.163 -2.633 1.00 83.56 926 ASN A C 1
ATOM 6981 O O . ASN A 1 926 ? 21.246 25.387 -2.504 1.00 83.56 926 ASN A O 1
ATOM 6985 N N . ALA A 1 927 ? 20.392 27.239 -3.413 1.00 82.12 927 ALA A N 1
ATOM 6986 C CA . ALA A 1 927 ? 21.630 27.596 -4.102 1.00 82.12 927 ALA A CA 1
ATOM 6987 C C . ALA A 1 927 ? 22.330 28.729 -3.358 1.00 82.12 927 ALA A C 1
ATOM 6989 O O . ALA A 1 927 ? 21.706 29.741 -3.095 1.00 82.12 927 ALA A O 1
ATOM 6990 N N . GLY A 1 928 ? 23.639 28.633 -3.139 1.00 86.25 928 GLY A N 1
ATOM 6991 C CA . GLY A 1 928 ? 24.351 29.671 -2.399 1.00 86.25 928 GLY A CA 1
ATOM 6992 C C . GLY A 1 928 ? 25.540 29.128 -1.627 1.00 86.25 928 GLY A C 1
ATOM 6993 O O . GLY A 1 928 ? 25.900 27.959 -1.738 1.00 86.25 928 GLY A O 1
ATOM 6994 N N . ASN A 1 929 ? 26.197 30.007 -0.869 1.00 90.12 929 ASN A N 1
ATOM 6995 C CA . ASN A 1 929 ? 27.106 29.605 0.204 1.00 90.12 929 ASN A CA 1
ATOM 6996 C C . ASN A 1 929 ? 26.425 29.893 1.540 1.00 90.12 929 ASN A C 1
ATOM 6998 O O . ASN A 1 929 ? 26.646 30.953 2.140 1.00 90.12 929 ASN A O 1
ATOM 7002 N N . ASP A 1 930 ? 25.599 28.951 1.974 1.00 90.88 930 ASP A N 1
ATOM 7003 C CA . ASP A 1 930 ? 24.732 29.130 3.132 1.00 90.88 930 ASP A CA 1
ATOM 7004 C C . ASP A 1 930 ? 25.449 28.821 4.441 1.00 90.88 930 ASP A C 1
ATOM 7006 O O . ASP A 1 930 ? 26.387 28.019 4.520 1.00 90.88 930 ASP A O 1
ATOM 7010 N N . ARG A 1 931 ? 25.004 29.487 5.503 1.00 92.38 931 ARG A N 1
ATOM 7011 C CA . ARG A 1 931 ? 25.430 29.231 6.876 1.00 92.38 931 ARG A CA 1
ATOM 7012 C C . ARG A 1 931 ? 24.214 28.835 7.696 1.00 92.38 931 ARG A C 1
ATOM 7014 O O . ARG A 1 931 ? 23.440 29.696 8.109 1.00 92.38 931 ARG A O 1
ATOM 7021 N N . ILE A 1 932 ? 24.097 27.537 7.942 1.00 90.75 932 ILE A N 1
ATOM 7022 C CA . ILE A 1 932 ? 22.997 26.925 8.682 1.00 90.75 932 ILE A CA 1
ATOM 7023 C C . ILE A 1 932 ? 23.508 26.499 10.064 1.00 90.75 932 ILE A C 1
ATOM 7025 O O . ILE A 1 932 ? 24.545 25.844 10.179 1.00 90.75 932 ILE A O 1
ATOM 7029 N N . GLU A 1 933 ? 22.796 26.901 11.113 1.00 90.75 933 GLU A N 1
ATOM 7030 C CA . GLU A 1 933 ? 23.021 26.490 12.500 1.00 90.75 933 GLU A CA 1
ATOM 7031 C C . GLU A 1 933 ? 21.705 25.965 13.093 1.00 90.75 933 GLU A C 1
ATOM 7033 O O . GLU A 1 933 ? 20.922 26.751 13.613 1.00 90.75 933 GLU A O 1
ATOM 7038 N N . GLY A 1 934 ? 21.436 24.658 13.060 1.00 83.69 934 GLY A N 1
ATOM 7039 C CA . GLY A 1 934 ? 20.178 24.124 13.617 1.00 83.69 934 GLY A CA 1
ATOM 7040 C C . GLY A 1 934 ? 20.117 24.067 15.155 1.00 83.69 934 GLY A C 1
ATOM 7041 O O . GLY A 1 934 ? 19.100 23.679 15.711 1.00 83.69 934 GLY A O 1
ATOM 7042 N N . ASN A 1 935 ? 21.182 24.497 15.849 1.00 83.75 935 ASN A N 1
ATOM 7043 C CA . ASN A 1 935 ? 21.249 24.581 17.314 1.00 83.75 935 ASN A CA 1
ATOM 7044 C C . ASN A 1 935 ? 21.039 23.204 17.989 1.00 83.75 935 ASN A C 1
ATOM 7046 O O . ASN A 1 935 ? 21.759 22.280 17.620 1.00 83.75 935 ASN A O 1
ATOM 7050 N N . ASP A 1 936 ? 20.141 23.059 18.972 1.00 77.06 936 ASP A N 1
ATOM 7051 C CA . ASP A 1 936 ? 19.890 21.764 19.640 1.00 77.06 936 ASP A CA 1
ATOM 7052 C C . ASP A 1 936 ? 18.949 20.850 18.824 1.00 77.06 936 ASP A C 1
ATOM 7054 O O . ASP A 1 936 ? 18.829 19.670 19.143 1.00 77.06 936 ASP A O 1
ATOM 7058 N N . GLY A 1 937 ? 18.312 21.392 17.779 1.00 61.94 937 GLY A N 1
ATOM 7059 C CA . GLY A 1 937 ? 17.320 20.715 16.940 1.00 61.94 937 GLY A CA 1
ATOM 7060 C C . GLY A 1 937 ? 17.814 20.273 15.554 1.00 61.94 937 GLY A C 1
ATOM 7061 O O . GLY A 1 937 ? 16.998 19.896 14.715 1.00 61.94 937 GLY A O 1
ATOM 7062 N N . ALA A 1 938 ? 19.128 20.377 15.300 1.00 52.03 938 ALA A N 1
ATOM 7063 C CA . ALA A 1 938 ? 19.785 20.077 14.016 1.00 52.03 938 ALA A CA 1
ATOM 7064 C C . ALA A 1 938 ? 20.155 18.604 13.825 1.00 52.03 938 ALA A C 1
ATOM 7066 O O . ALA A 1 938 ? 20.712 18.019 14.786 1.00 52.03 938 ALA A O 1
#